Protein AF-A0A1F3T653-F1 (afdb_monomer)

Foldseek 3Di:
DVVPPVVPVPDDDDDDPPPPPDPPVVPPVPPPFLDDPPVLVVLVVVVVVVVVCLVPPCLVVVLVVCVVVDPVADQDPVNALDDQDDDFLVVDFLQQQADPVSHGHPVSLVVLLVSLVNNLSSLVSLLSVLVSLVSSLVSLLVSVVSVVVSLVVVLVSLQVLLVVLVVVLVVLVQVLQQLVLLLVLLCCQQQNDPPVPAGHLVRLLVVLVVLLVCLVVLLVVLVVLVVVLVVLVVVLVVVLLLQLQQQLLVQQQDFDQQALDVVHDTGGLLCNLLSVLLQLLQQDPVRDGNDDPVSNVVSNVVSVVVVVLSVVQVVLGQDDLVPDPDPVSSVVSVPPHRQDRALVSCCVPPLVVQCVSDDSPDNRSVSVSVSSNVSSVVSSVVSVVLCVPCPHPSVVSVVVSVVSFVVSLVVLVVSLVVLQQSVQSSCCSQAVGRDGDPCVQQRPDGSVVSSVSSVVSSVVSVCQAVLVDPVNKGWDWRGTPDPSPIDIDIFGHSVRVSVVSVVSSVVSVVVSVVSVVVSVVSQVVSQVSSVVVLLVLLAVCLVVQVVSVVVQVVSCVSCVVSVQPDGQDFDFQAADDFDADPSRHTDSDPRSLNHSQCSHVVRHTPSVDCSSVSRVVSSVVSSVVSVVSSVSSVVSSVSSVVSVLVSLLVVLVVVLVVLLVVLLVCLVVLLVQLLDPPCPVVVVVVLVVVLVVVVPDDPSSVVSSPCSNVLSVVLSVVLSVVSVPCPDDDSVVSSVVSNVSSVVSVPPDDDDDDDDDDDDDDDDDDDPPPPVVVVVVVVVVVVVVPDDDDDDPVVVVVVVVVVVVVVVVLVCVVPVPPDDPPVSVVD

Solvent-accessible surface area (backbone atoms only — not comparable to full-atom values): 45803 Å² total; per-residue (Å²): 125,84,79,65,66,76,72,68,77,74,82,69,86,94,76,82,89,72,89,66,96,69,80,77,70,82,59,78,84,71,68,71,70,91,70,80,52,71,66,55,58,53,49,56,57,54,42,60,57,50,54,46,49,70,74,66,38,63,60,65,56,42,47,54,42,51,68,66,61,65,64,92,55,78,59,48,100,80,75,45,59,48,71,76,58,83,68,48,54,89,72,65,48,65,73,69,31,24,47,99,84,69,44,81,30,70,66,49,47,54,48,53,52,48,50,48,50,50,20,49,44,17,45,52,46,46,50,54,52,51,53,45,48,51,53,50,51,53,48,51,53,49,52,50,51,49,52,52,51,52,43,52,57,49,36,56,54,51,50,53,52,47,52,51,52,53,52,51,52,50,51,50,47,53,53,38,49,22,31,50,36,28,35,49,47,40,47,30,52,40,68,22,42,92,82,81,69,49,68,4,54,56,51,44,47,52,53,49,52,58,49,58,70,48,47,63,58,52,40,48,54,43,49,51,53,45,53,50,47,53,51,51,50,51,52,52,50,53,52,49,51,41,50,20,37,34,42,14,54,49,50,37,64,37,69,40,97,44,52,70,46,93,93,45,70,62,29,15,58,57,56,31,51,42,46,45,50,28,58,41,55,23,37,43,101,86,69,48,75,53,84,50,74,67,44,53,49,53,18,47,54,54,30,48,55,53,47,51,52,58,44,49,57,58,67,33,24,46,67,61,65,88,72,46,90,44,75,67,48,37,52,55,56,70,67,53,83,64,69,36,79,49,44,67,38,43,50,71,80,40,31,69,65,38,44,70,64,43,52,84,90,42,59,47,29,63,48,54,42,54,52,41,39,52,20,40,52,56,18,46,54,47,50,60,47,36,49,68,36,74,86,31,73,61,14,42,52,52,48,51,50,52,48,52,50,52,53,52,40,50,55,49,46,55,51,53,51,51,53,19,48,53,41,14,52,48,34,26,70,55,64,73,43,80,51,61,57,90,51,73,88,40,55,87,38,56,59,73,54,32,40,51,43,54,51,54,50,46,52,50,52,53,19,34,43,64,28,78,36,85,86,22,59,39,66,42,73,37,49,32,75,44,77,93,66,41,49,74,50,73,34,33,10,55,53,38,38,50,54,50,46,54,49,49,37,53,50,36,48,52,50,34,53,50,47,54,50,50,48,54,54,47,38,52,51,50,44,50,50,53,52,51,50,41,50,52,52,10,60,70,47,11,64,57,29,40,52,53,52,55,49,52,51,52,48,34,53,53,36,49,75,72,70,31,63,58,55,65,64,66,47,67,35,66,64,54,82,77,51,63,45,96,89,60,38,62,47,81,62,94,47,53,56,25,43,28,26,39,64,17,72,51,49,23,62,39,74,88,54,66,35,62,54,50,32,49,52,23,48,51,55,50,49,52,55,46,49,53,51,49,52,45,38,51,49,24,51,53,47,50,59,49,45,57,54,49,46,48,47,52,54,30,50,52,51,43,50,52,51,52,51,51,52,63,67,41,50,66,55,51,58,62,48,54,72,44,95,82,45,59,67,58,55,53,46,56,52,45,52,54,50,49,58,56,67,70,47,58,70,71,40,48,57,71,39,54,62,50,69,59,32,53,54,49,29,53,51,51,41,45,53,55,59,77,69,54,88,88,64,66,74,64,59,57,50,52,47,34,54,44,45,42,57,51,49,71,61,74,73,73,78,82,81,85,90,77,84,87,77,88,83,83,84,79,94,79,74,78,73,65,61,58,55,53,56,52,51,55,52,50,56,58,57,57,73,72,64,86,77,86,95,55,71,72,60,52,54,50,53,54,50,54,49,52,55,50,52,52,51,54,52,53,56,70,70,65,81,74,75,66,81,67,59,78,74,74,112

pLDDT: mean 77.3, std 19.13, range [24.84, 97.88]

Secondary structure (DSSP, 8-state):
-TTSSSSSS-----------TT-----GGG----PPPHHHHHHHHHHHHHHHHHHS-HHHHHHHHHTTTT-SS---TT-PPPP-----GGG--TGGGB-TTS-B-HHHHHHHHHHHHHHHHHHHHHHHHHHHHHHHHHHHHHHHHHHHHHHHHHHHHHHHHHHHHHHHHHHHHHHHHHHHHHHHHHHHHHH--TTT-PPPHHHHHHHHHHHHHHHHHHHHHHHHHHHHHHHHHHHHHHHHHHHHHHHHHHHHHS--SEESSTTPPEE-HHHHHHHHHHHHHTB-TTS-B--SHHHHHHHHHHHHHHHHHHHHHHHSSPP-GGG-SSHHHHHHHHTSPP--SSHHHHHHHTHHHHHTT-BTTB-HHHHHHHHHHHHHHHHHHHHHHHHHSTTSHHHHHHHHHHHHHHHHHHHHHHHHHHHHHHHHHHHHHHHSS------TTTTT--HHHHHHHHHHHHHHHHHHHHT-SGGGEEEEEE--SSGGG-EEEEEEHHHHHHHHHHHHHHHHHHHHHHHHHHHHHHHHHHHHHHHHHHHHHHHHHHHHHHHHHHHHHHHHHHHHHTT--S---PPBP---PPPB-TTSSBPPPS-HHHHHHTTSSSPPB-TTSTHHHHHHHHHHHHHHHHHHHHHHHHHHHHHHHHHHHHHHHHHHHHHHHHHHHHHHHHHHHHHHHTTSTT-HHHHHHHHHHHHHHHHTS-HHHHHHHTTHHHHHHHHHHHHHHHHHH-SSS-HHHHHHHHHHHHHHHTTS--PPP--S------PPPS-THHHHHHHHHHHHHHHHTT---SS-HHHHHHHHHHHHHHHHHHHHHHHS--S-TTTTTT-

Sequence (827 aa):
MYLLVFALALAAPAVWSAESDSSETVTATNLQSFGTPPEYRAMATMQLGNMLKCTTTPALQGLGDLFKDGLKGTVDKAGGCGREGSITESALSCTTLQDSEGNYSSLKVEQAEREISTAMEAISCRKGKIEGLKNELSCLTQEANMLAQQVGTLQSSYVQNIQRQQQDVAKLTAIEDNRKAQFKDTSEKLTGEGVSGGKGLLGLREEMQKTIAGIPKQIQEVKEAQLDMERQRKALDEMAEARVVVLANTCFNKPRALKCVPNGPPVNAREYVLCRYRQNQKLGPTGVIREGALADAQATSKAQELENILNAISEDSPADLGTAKSQEEVQSLSNRPVKILSAEDIQTHYGAQLAGFNGNGLDISSFVINAMRKCFNDAGNSVKRERKIANSTLSQAQEAIKKKERDTVRVVNELLNGYSQLNSEVMAGLTGQHLPLNITGCQNAKPSVQAGCLTDIRRNLEGLLAGSTPQSTVSMVIRGSDASKNINFSCQGLNGCITYMQNIQRNVKTELEKVGQFKKDYILKANQSVDQFTEQMAQQMSSQSQALNNRIQQLNATLATMGIRPGIRVGEVRGRPLKKGEDGLYEMPENVLDLIGSKMNPKMKDVQGDDFNDAQDGIASKVETLEEKEGELRKAQIALLGLKTTCLKEIAGDLKKDLQEFSTNNCTYWNRDCSKDGQESILSSDLGDILGSIGGLPRNVLRELGSVPGSLSTGFKTACESMRGAKDESTADAIESCAKSVQTAGNEGKPRPECVNTYLDPVPASSVATGIVADSMFKLAKAIKNKESTSDGAKCEQIVGDMKAKQQKIVEATTSGRGSNADAAKE

Mean predicted aligned error: 19.02 Å

Nearest PDB structures (foldseek):
  6h6e-assembly1_E  TM=2.725E-01  e=3.242E+00  Photorhabdus luminescens
  6zyw-assembly1_C  TM=1.325E-01  e=4.594E-01  Tetrahymena thermophila SB210
  8cpz-assembly1_E  TM=2.015E-01  e=3.389E+00  Photorhabdus luminescens
  8cq0-assembly1_B  TM=2.497E-01  e=7.209E+00  Photorhabdus luminescens

Structure (mmCIF, N/CA/C/O backbone):
data_AF-A0A1F3T653-F1
#
_entry.id   AF-A0A1F3T653-F1
#
loop_
_atom_site.group_PDB
_atom_site.id
_atom_site.type_symbol
_atom_site.label_atom_id
_atom_site.label_alt_id
_atom_site.label_comp_id
_atom_site.label_asym_id
_atom_site.label_entity_id
_atom_site.label_seq_id
_atom_site.pdbx_PDB_ins_code
_atom_site.Cartn_x
_atom_site.Cartn_y
_atom_site.Cartn_z
_atom_site.occupancy
_atom_site.B_iso_or_equiv
_atom_site.auth_seq_id
_atom_site.auth_comp_id
_atom_site.auth_asym_id
_atom_site.auth_atom_id
_atom_site.pdbx_PDB_model_num
ATOM 1 N N . MET A 1 1 ? -4.118 -31.799 25.764 1.00 34.19 1 MET A N 1
ATOM 2 C CA . MET A 1 1 ? -3.969 -32.077 24.315 1.00 34.19 1 MET A CA 1
ATOM 3 C C . MET A 1 1 ? -4.215 -30.847 23.423 1.00 34.19 1 MET A C 1
ATOM 5 O O . MET A 1 1 ? -3.606 -30.773 22.370 1.00 34.19 1 MET A O 1
ATOM 9 N N . TYR A 1 2 ? -4.985 -29.834 23.855 1.00 27.72 2 TYR A N 1
ATOM 10 C CA . TYR A 1 2 ? -5.205 -28.577 23.103 1.00 27.72 2 TYR A CA 1
ATOM 11 C C . TYR A 1 2 ? -4.095 -27.504 23.218 1.00 27.72 2 TYR A C 1
ATOM 13 O O . TYR A 1 2 ? -4.099 -26.540 22.463 1.00 27.72 2 TYR A O 1
ATOM 21 N N . LEU A 1 3 ? -3.113 -27.683 24.109 1.00 25.97 3 LEU A N 1
ATOM 22 C CA . LEU A 1 3 ? -1.987 -26.752 24.306 1.00 25.97 3 LEU A CA 1
ATOM 23 C C . LEU A 1 3 ? -0.759 -27.047 23.421 1.00 25.97 3 LEU A C 1
ATOM 25 O O . LEU A 1 3 ? 0.146 -26.226 23.355 1.00 25.97 3 LEU A O 1
ATOM 29 N N . LEU A 1 4 ? -0.727 -28.187 22.717 1.00 26.36 4 LEU A N 1
ATOM 30 C CA . LEU A 1 4 ? 0.435 -28.601 21.912 1.00 26.36 4 LEU A CA 1
ATOM 31 C C . LEU A 1 4 ? 0.316 -28.255 20.415 1.00 26.36 4 LEU A C 1
ATOM 33 O O . LEU A 1 4 ? 1.308 -28.293 19.698 1.00 26.36 4 LEU A O 1
ATOM 37 N N . VAL A 1 5 ? -0.880 -27.891 19.937 1.00 31.98 5 VAL A N 1
ATOM 38 C CA . VAL A 1 5 ? -1.136 -27.623 18.506 1.00 31.98 5 VAL A CA 1
ATOM 39 C C . VAL A 1 5 ? -0.846 -26.163 18.127 1.00 31.98 5 VAL A C 1
ATOM 41 O O . VAL A 1 5 ? -0.528 -25.878 16.979 1.00 31.98 5 VAL A O 1
ATOM 44 N N . PHE A 1 6 ? -0.844 -25.237 19.092 1.00 30.88 6 PHE A N 1
ATOM 45 C CA . PHE A 1 6 ? -0.528 -23.824 18.838 1.00 30.88 6 PHE A CA 1
ATOM 46 C C . PHE A 1 6 ? 0.982 -23.529 18.752 1.00 30.88 6 PHE A C 1
ATOM 48 O O . PHE A 1 6 ? 1.374 -22.527 18.163 1.00 30.88 6 PHE A O 1
ATOM 55 N N . ALA A 1 7 ? 1.837 -24.410 19.284 1.00 27.47 7 ALA A N 1
ATOM 56 C CA . ALA A 1 7 ? 3.293 -24.227 19.285 1.00 27.47 7 ALA A CA 1
ATOM 57 C C . ALA A 1 7 ? 3.994 -24.750 18.011 1.00 27.47 7 ALA A C 1
ATOM 59 O O . ALA A 1 7 ? 5.155 -24.430 17.780 1.00 27.47 7 ALA A O 1
ATOM 60 N N . LEU A 1 8 ? 3.305 -25.525 17.164 1.00 26.62 8 LEU A N 1
ATOM 61 C CA . LEU A 1 8 ? 3.901 -26.199 15.997 1.00 26.62 8 LEU A CA 1
ATOM 62 C C . LEU A 1 8 ? 3.617 -25.524 14.642 1.00 26.62 8 LEU A C 1
ATOM 64 O O . LEU A 1 8 ? 4.149 -25.964 13.628 1.00 26.62 8 LEU A O 1
ATOM 68 N N . ALA A 1 9 ? 2.856 -24.425 14.609 1.00 30.73 9 ALA A N 1
ATOM 69 C CA . ALA A 1 9 ? 2.580 -23.662 13.381 1.00 30.73 9 ALA A CA 1
ATOM 70 C C . ALA A 1 9 ? 3.512 -22.445 13.162 1.00 30.73 9 ALA A C 1
ATOM 72 O O . ALA A 1 9 ? 3.320 -21.694 12.209 1.00 30.73 9 ALA A O 1
ATOM 73 N N . LEU A 1 10 ? 4.523 -22.246 14.021 1.00 32.53 10 LEU A N 1
ATOM 74 C CA . LEU A 1 10 ? 5.463 -21.110 13.964 1.00 32.53 10 LEU A CA 1
ATOM 75 C C . LEU A 1 10 ? 6.861 -21.460 13.419 1.00 32.53 10 LEU A C 1
ATOM 77 O O . LEU A 1 10 ? 7.749 -20.613 13.430 1.00 32.53 10 LEU A O 1
ATOM 81 N N . ALA A 1 11 ? 7.071 -22.670 12.897 1.00 30.12 11 ALA A N 1
ATOM 82 C CA . ALA A 1 11 ? 8.335 -23.066 12.274 1.00 30.12 11 ALA A CA 1
ATOM 83 C C . ALA A 1 11 ? 8.221 -23.077 10.737 1.00 30.12 11 ALA A C 1
ATOM 85 O O . ALA A 1 11 ? 8.145 -24.132 10.112 1.00 30.12 11 ALA A O 1
ATOM 86 N N . ALA A 1 12 ? 8.206 -21.891 10.126 1.00 31.06 12 ALA A N 1
ATOM 87 C CA . ALA A 1 12 ? 8.549 -21.701 8.713 1.00 31.06 12 ALA A CA 1
ATOM 88 C C . ALA A 1 12 ? 9.963 -21.088 8.635 1.00 31.06 12 ALA A C 1
ATOM 90 O O . ALA A 1 12 ? 10.340 -20.341 9.539 1.00 31.06 12 ALA A O 1
ATOM 91 N N . PRO A 1 13 ? 10.781 -21.430 7.622 1.00 31.80 13 PRO A N 1
ATOM 92 C CA . PRO A 1 13 ? 12.215 -21.169 7.652 1.00 31.80 13 PRO A CA 1
ATOM 93 C C . PRO A 1 13 ? 12.531 -19.672 7.679 1.00 31.80 13 PRO A C 1
ATOM 95 O O . PRO A 1 13 ? 12.039 -18.892 6.864 1.00 31.80 13 PRO A O 1
ATOM 98 N N . ALA A 1 14 ? 13.398 -19.315 8.624 1.00 31.50 14 ALA A N 1
ATOM 99 C CA . ALA A 1 14 ? 14.000 -18.008 8.795 1.00 31.50 14 ALA A CA 1
ATOM 100 C C . ALA A 1 14 ? 14.802 -17.603 7.550 1.00 31.50 14 ALA A C 1
ATOM 102 O O . ALA A 1 14 ? 15.957 -17.982 7.385 1.00 31.50 14 ALA A O 1
ATOM 103 N N . VAL A 1 15 ? 14.192 -16.794 6.692 1.00 34.72 15 VAL A N 1
ATOM 104 C CA . VAL A 1 15 ? 14.894 -15.803 5.877 1.00 34.72 15 VAL A CA 1
ATOM 105 C C . VAL A 1 15 ? 14.012 -14.558 5.925 1.00 34.72 15 VAL A C 1
ATOM 107 O O . VAL A 1 15 ? 12.815 -14.672 5.685 1.00 34.72 15 VAL A O 1
ATOM 110 N N . TRP A 1 16 ? 14.615 -13.400 6.211 1.00 38.25 16 TRP A N 1
ATOM 111 C CA . TRP A 1 16 ? 14.017 -12.066 6.418 1.00 38.25 16 TRP A CA 1
ATOM 112 C C . TRP A 1 16 ? 13.750 -11.673 7.880 1.00 38.25 16 TRP A C 1
ATOM 114 O O . TRP A 1 16 ? 12.624 -11.401 8.282 1.00 38.25 16 TRP A O 1
ATOM 124 N N . SER A 1 17 ? 14.836 -11.528 8.650 1.00 30.45 17 SER A N 1
ATOM 125 C CA . SER A 1 17 ? 14.906 -10.495 9.688 1.00 30.45 17 SER A CA 1
ATOM 126 C C . SER A 1 17 ? 15.216 -9.151 9.015 1.00 30.45 17 SER A C 1
ATOM 128 O O . SER A 1 17 ? 16.369 -8.810 8.758 1.00 30.45 17 SER A O 1
ATOM 130 N N . ALA A 1 18 ? 14.176 -8.395 8.690 1.00 33.34 18 ALA A N 1
ATOM 131 C CA . ALA A 1 18 ? 14.271 -6.949 8.797 1.00 33.34 18 ALA A CA 1
ATOM 132 C C . ALA A 1 18 ? 13.633 -6.622 10.147 1.00 33.34 18 ALA A C 1
ATOM 134 O O . ALA A 1 18 ? 12.423 -6.778 10.309 1.00 33.34 18 ALA A O 1
ATOM 135 N N . GLU A 1 19 ? 14.462 -6.286 11.133 1.00 32.59 19 GLU A N 1
ATOM 136 C CA . GLU A 1 19 ? 14.040 -5.786 12.440 1.00 32.59 19 GLU A CA 1
ATOM 137 C C . GLU A 1 19 ? 13.188 -4.525 12.238 1.00 32.59 19 GLU A C 1
ATOM 139 O O . GLU A 1 19 ? 13.693 -3.411 12.130 1.00 32.59 19 GLU A O 1
ATOM 144 N N . SER A 1 20 ? 11.870 -4.698 12.138 1.00 34.38 20 SER A N 1
ATOM 145 C CA . SER A 1 20 ? 10.917 -3.645 12.468 1.00 34.38 20 SER A CA 1
ATOM 146 C C . SER A 1 20 ? 10.391 -3.952 13.863 1.00 34.38 20 SER A C 1
ATOM 148 O O . SER A 1 20 ? 9.519 -4.804 14.043 1.00 34.38 20 SER A O 1
ATOM 150 N N . ASP A 1 21 ? 10.961 -3.259 14.836 1.00 30.33 21 ASP A N 1
ATOM 151 C CA . ASP A 1 21 ? 10.817 -3.420 16.285 1.00 30.33 21 ASP A CA 1
ATOM 152 C C . ASP A 1 21 ? 9.421 -3.023 16.828 1.00 30.33 21 ASP A C 1
ATOM 154 O O . ASP A 1 21 ? 9.277 -2.384 17.865 1.00 30.33 21 ASP A O 1
ATOM 158 N N . SER A 1 22 ? 8.337 -3.331 16.104 1.00 36.69 22 SER A N 1
ATOM 159 C CA . SER A 1 22 ? 6.981 -2.931 16.513 1.00 36.69 22 SER A CA 1
ATOM 160 C C . SER A 1 22 ? 5.867 -3.901 16.128 1.00 36.69 22 SER A C 1
ATOM 162 O O . SER A 1 22 ? 4.717 -3.479 15.955 1.00 36.69 22 SER A O 1
ATOM 164 N N . SER A 1 23 ? 6.147 -5.210 16.058 1.00 39.81 23 SER A N 1
ATOM 165 C CA . SER A 1 23 ? 5.057 -6.181 16.183 1.00 39.81 23 SER A CA 1
ATOM 166 C C . SER A 1 23 ? 4.521 -6.117 17.617 1.00 39.81 23 SER A C 1
ATOM 168 O O . SER A 1 23 ? 4.863 -6.927 18.479 1.00 39.81 23 SER A O 1
ATOM 170 N N . GLU A 1 24 ? 3.658 -5.137 17.887 1.00 44.44 24 GLU A N 1
ATOM 171 C CA . GLU A 1 24 ? 2.642 -5.242 18.926 1.00 44.44 24 GLU A CA 1
ATOM 172 C C . GLU A 1 24 ? 1.729 -6.394 18.513 1.00 44.44 24 GLU A C 1
ATOM 174 O O . GLU A 1 24 ? 0.650 -6.229 17.947 1.00 44.44 24 GLU A O 1
ATOM 179 N N . THR A 1 25 ? 2.224 -7.609 18.718 1.00 45.56 25 THR A N 1
ATOM 180 C CA . THR A 1 25 ? 1.436 -8.820 18.641 1.00 45.56 25 THR A CA 1
ATOM 181 C C . THR A 1 25 ? 0.447 -8.695 19.786 1.00 45.56 25 THR A C 1
ATOM 183 O O . THR A 1 25 ? 0.779 -8.982 20.937 1.00 45.56 25 THR A O 1
ATOM 186 N N . VAL A 1 26 ? -0.751 -8.188 19.484 1.00 45.47 26 VAL A N 1
ATOM 187 C CA . VAL A 1 26 ? -1.892 -8.200 20.399 1.00 45.47 26 VAL A CA 1
ATOM 188 C C . VAL A 1 26 ? -2.244 -9.668 20.604 1.00 45.47 26 VAL A C 1
ATOM 190 O O . VAL A 1 26 ? -3.054 -10.259 19.895 1.00 45.47 26 VAL A O 1
ATOM 193 N N . THR A 1 27 ? -1.525 -10.315 21.514 1.00 48.28 27 THR A N 1
ATOM 194 C CA . THR A 1 27 ? -1.759 -11.709 21.847 1.00 48.28 27 THR A CA 1
ATOM 195 C C . THR A 1 27 ? -3.023 -11.769 22.693 1.00 48.28 27 THR A C 1
ATOM 197 O O . THR A 1 27 ? -3.148 -11.106 23.723 1.00 48.28 27 THR A O 1
ATOM 200 N N . ALA A 1 28 ? -3.978 -12.589 22.247 1.00 46.34 28 ALA A N 1
ATOM 201 C CA . ALA A 1 28 ? -5.266 -12.823 22.907 1.00 46.34 28 ALA A CA 1
ATOM 202 C C . ALA A 1 28 ? -5.145 -13.269 24.380 1.00 46.34 28 ALA A C 1
ATOM 204 O O . ALA A 1 28 ? -6.136 -13.314 25.103 1.00 46.34 28 ALA A O 1
ATOM 205 N N . THR A 1 29 ? -3.941 -13.637 24.817 1.00 46.47 29 THR A N 1
ATOM 206 C CA . THR A 1 29 ? -3.610 -14.135 26.153 1.00 46.47 29 THR A CA 1
ATOM 207 C C . THR A 1 29 ? -3.762 -13.109 27.273 1.00 46.47 29 THR A C 1
ATOM 209 O O . THR A 1 29 ? -3.822 -13.520 28.424 1.00 46.47 29 THR A O 1
ATOM 212 N N . ASN A 1 30 ? -3.893 -11.813 26.968 1.00 45.22 30 ASN A N 1
ATOM 213 C CA . ASN A 1 30 ? -4.167 -10.770 27.968 1.00 45.22 30 ASN A CA 1
ATOM 214 C C . ASN A 1 30 ? -5.626 -10.285 27.981 1.00 45.22 30 ASN A C 1
ATOM 216 O O . ASN A 1 30 ? -5.906 -9.187 28.461 1.00 45.22 30 ASN A O 1
ATOM 220 N N . LEU A 1 31 ? -6.577 -11.105 27.520 1.00 50.94 31 LEU A N 1
ATOM 221 C CA . LEU A 1 31 ? -7.969 -10.969 27.958 1.00 50.94 31 LEU A CA 1
ATOM 222 C C . LEU A 1 31 ? -8.008 -11.259 29.466 1.00 50.94 31 LEU A C 1
ATOM 224 O O . LEU A 1 31 ? -8.220 -12.394 29.890 1.00 50.94 31 LEU A O 1
ATOM 228 N N . GLN A 1 32 ? -7.725 -10.235 30.276 1.00 55.72 32 GLN A N 1
ATOM 229 C CA . GLN A 1 32 ? -7.902 -10.292 31.720 1.00 55.72 32 GLN A CA 1
ATOM 230 C C . GLN A 1 32 ? -9.353 -10.696 31.970 1.00 55.72 32 GLN A C 1
ATOM 232 O O . GLN A 1 32 ? -10.278 -9.969 31.607 1.00 55.72 32 GLN A O 1
ATOM 237 N N . SER A 1 33 ? -9.542 -11.886 32.544 1.00 53.53 33 SER A N 1
ATOM 238 C CA . SER A 1 33 ? -10.851 -12.348 32.996 1.00 53.53 33 SER A CA 1
ATOM 239 C C . SER A 1 33 ? -11.490 -11.256 33.845 1.00 53.53 33 SER A C 1
ATOM 241 O O . SER A 1 33 ? -10.786 -10.665 34.668 1.00 53.53 33 SER A O 1
ATOM 243 N N . PHE A 1 34 ? -12.792 -11.013 33.676 1.00 64.12 34 PHE A N 1
ATOM 244 C CA . PHE A 1 34 ? -13.542 -10.077 34.514 1.00 64.12 34 PHE A CA 1
ATOM 245 C C . PHE A 1 34 ? -13.315 -10.425 35.987 1.00 64.12 34 PHE A C 1
ATOM 247 O O . PHE A 1 34 ? -13.846 -11.403 36.510 1.00 64.12 34 PHE A O 1
ATOM 254 N N . GLY A 1 35 ? -12.461 -9.648 36.646 1.00 57.09 35 GLY A N 1
ATOM 255 C CA . GLY A 1 35 ? -12.206 -9.784 38.064 1.00 57.09 35 GLY A CA 1
ATOM 256 C C . GLY A 1 35 ? -13.265 -9.003 38.817 1.00 57.09 35 GLY A C 1
ATOM 257 O O . GLY A 1 35 ? -13.442 -7.813 38.570 1.00 57.09 35 GLY A O 1
ATOM 258 N N . THR A 1 36 ? -13.943 -9.643 39.767 1.00 59.16 36 THR A N 1
ATOM 259 C CA . THR A 1 36 ? -14.676 -8.903 40.799 1.00 59.16 36 THR A CA 1
ATOM 260 C C . THR A 1 36 ? -13.687 -7.968 41.504 1.00 59.16 36 THR A C 1
ATOM 262 O O . THR A 1 36 ? -12.656 -8.478 41.969 1.00 59.16 36 THR A O 1
ATOM 265 N N . PRO A 1 37 ? -13.963 -6.658 41.623 1.00 62.41 37 PRO A N 1
ATOM 266 C CA . PRO A 1 37 ? -13.088 -5.746 42.348 1.00 62.41 37 PRO A CA 1
ATOM 267 C C . PRO A 1 37 ? -12.785 -6.285 43.756 1.00 62.41 37 PRO A C 1
ATOM 269 O O . PRO A 1 37 ? -13.688 -6.829 44.404 1.00 62.41 37 PRO A O 1
ATOM 272 N N . PRO A 1 38 ? -11.551 -6.141 44.272 1.00 66.69 38 PRO A N 1
ATOM 273 C CA . PRO A 1 38 ? -11.225 -6.512 45.652 1.00 66.69 38 PRO A CA 1
ATOM 274 C C . PRO A 1 38 ? -12.167 -5.847 46.668 1.00 66.69 38 PRO A C 1
ATOM 276 O O . PRO A 1 38 ? -12.567 -6.465 47.652 1.00 66.69 38 PRO A O 1
ATOM 279 N N . GLU A 1 39 ? -12.585 -4.617 46.369 1.00 63.66 39 GLU A N 1
ATOM 280 C CA . GLU A 1 39 ? -13.550 -3.820 47.131 1.00 63.66 39 GLU A CA 1
ATOM 281 C C . GLU A 1 39 ? -14.923 -4.493 47.218 1.00 63.66 39 GLU A C 1
ATOM 283 O O . GLU A 1 39 ? -15.528 -4.519 48.287 1.00 63.66 39 GLU A O 1
ATOM 288 N N . TYR A 1 40 ? -15.387 -5.112 46.127 1.00 67.25 40 TYR A N 1
ATOM 289 C CA . TYR A 1 40 ? -16.636 -5.870 46.129 1.00 67.25 40 TYR A CA 1
ATOM 290 C C . TYR A 1 40 ? -16.530 -7.096 47.038 1.00 67.25 40 TYR A C 1
ATOM 292 O O . TYR A 1 40 ? -17.430 -7.359 47.833 1.00 67.25 40 TYR A O 1
ATOM 300 N N . ARG A 1 41 ? -15.402 -7.819 46.990 1.00 68.56 41 ARG A N 1
ATOM 301 C CA . ARG A 1 41 ? -15.174 -8.966 47.884 1.00 68.56 41 ARG A CA 1
ATOM 302 C C . ARG A 1 41 ? -15.148 -8.548 49.353 1.00 68.56 41 ARG A C 1
ATOM 304 O O . ARG A 1 41 ? -15.718 -9.261 50.171 1.00 68.56 41 ARG A O 1
ATOM 311 N N . ALA A 1 42 ? -14.529 -7.411 49.673 1.00 68.25 42 ALA A N 1
ATOM 312 C CA . ALA A 1 42 ? -14.494 -6.857 51.027 1.00 68.25 42 ALA A CA 1
ATOM 313 C C . ALA A 1 42 ? -15.881 -6.387 51.507 1.00 68.25 42 ALA A C 1
ATOM 315 O O . ALA A 1 42 ? -16.261 -6.636 52.652 1.00 68.25 42 ALA A O 1
ATOM 316 N N . MET A 1 43 ? -16.669 -5.759 50.629 1.00 65.06 43 MET A N 1
ATOM 317 C CA . MET A 1 43 ? -18.040 -5.351 50.945 1.00 65.06 43 MET A CA 1
ATOM 318 C C . MET A 1 43 ? -18.976 -6.545 51.126 1.00 65.06 43 MET A C 1
ATOM 320 O O . MET A 1 43 ? -19.780 -6.541 52.057 1.00 65.06 43 MET A O 1
ATOM 324 N N . ALA A 1 44 ? -18.852 -7.583 50.298 1.00 66.19 44 ALA A N 1
ATOM 325 C CA . ALA A 1 44 ? -19.651 -8.799 50.423 1.00 66.19 44 ALA A CA 1
ATOM 326 C C . ALA A 1 44 ? -19.403 -9.514 51.767 1.00 66.19 44 ALA A C 1
ATOM 328 O O . ALA A 1 44 ? -20.355 -9.952 52.414 1.00 66.19 44 ALA A O 1
ATOM 329 N N . THR A 1 45 ? -18.150 -9.585 52.240 1.00 66.94 45 THR A N 1
ATOM 330 C CA . THR A 1 45 ? -17.830 -10.162 53.561 1.00 66.94 45 THR A CA 1
ATOM 331 C C . THR A 1 45 ? -18.277 -9.282 54.724 1.00 66.94 45 THR A C 1
ATOM 333 O O . THR A 1 45 ? -18.843 -9.806 55.683 1.00 66.94 45 THR A O 1
ATOM 336 N N . MET A 1 46 ? -18.090 -7.959 54.655 1.00 63.62 46 MET A N 1
ATOM 337 C CA . MET A 1 46 ? -18.589 -7.041 55.692 1.00 63.62 46 MET A CA 1
ATOM 338 C C . MET A 1 46 ? -20.113 -7.108 55.845 1.00 63.62 46 MET A C 1
ATOM 340 O O . MET A 1 46 ? -20.638 -7.045 56.958 1.00 63.62 46 MET A O 1
ATOM 344 N N . GLN A 1 47 ? -20.835 -7.270 54.740 1.00 61.81 47 GLN A N 1
ATOM 345 C CA . GLN A 1 47 ? -22.291 -7.275 54.744 1.00 61.81 47 GLN A CA 1
ATOM 346 C C . GLN A 1 47 ? -22.881 -8.560 55.328 1.00 61.81 47 GLN A C 1
ATOM 348 O O . GLN A 1 47 ? -23.905 -8.489 55.998 1.00 61.81 47 GLN A O 1
ATOM 353 N N . LEU A 1 48 ? -22.224 -9.711 55.162 1.00 58.66 48 LEU A N 1
ATOM 354 C CA . LEU A 1 48 ? -22.625 -10.941 55.855 1.00 58.66 48 LEU A CA 1
ATOM 355 C C . LEU A 1 48 ? -22.611 -10.725 57.380 1.00 58.66 48 LEU A C 1
ATOM 357 O O . LEU A 1 48 ? -23.526 -11.157 58.076 1.00 58.66 48 LEU A O 1
ATOM 361 N N . GLY A 1 49 ? -21.643 -9.948 57.882 1.00 62.78 49 GLY A N 1
ATOM 362 C CA . GLY A 1 49 ? -21.587 -9.513 59.279 1.00 62.78 49 GLY A CA 1
ATOM 363 C C . GLY A 1 49 ? -22.648 -8.473 59.671 1.00 62.78 49 GLY A C 1
ATOM 364 O O . GLY A 1 49 ? -23.164 -8.523 60.786 1.00 62.78 49 GLY A O 1
ATOM 365 N N . ASN A 1 50 ? -23.006 -7.542 58.782 1.00 61.72 50 ASN A N 1
ATOM 366 C CA . ASN A 1 50 ? -24.011 -6.509 59.075 1.00 61.72 50 ASN A CA 1
ATOM 367 C C . ASN A 1 50 ? -25.462 -7.003 58.932 1.00 61.72 50 ASN A C 1
ATOM 369 O O . ASN A 1 50 ? -26.296 -6.617 59.746 1.00 61.72 50 ASN A O 1
ATOM 373 N N . MET A 1 51 ? -25.760 -7.901 57.986 1.00 55.19 51 MET A N 1
ATOM 374 C CA . MET A 1 51 ? -27.059 -8.591 57.925 1.00 55.19 51 MET A CA 1
ATOM 375 C C . MET A 1 51 ? -27.281 -9.430 59.184 1.00 55.19 51 MET A C 1
ATOM 377 O O . MET A 1 51 ? -28.364 -9.410 59.765 1.00 55.19 51 MET A O 1
ATOM 381 N N . LEU A 1 52 ? -26.226 -10.083 59.690 1.00 56.66 52 LEU A N 1
ATOM 382 C CA . LEU A 1 52 ? -26.294 -10.755 60.986 1.00 56.66 52 LEU A CA 1
ATOM 383 C C . LEU A 1 52 ? -26.719 -9.783 62.096 1.00 56.66 52 LEU A C 1
ATOM 385 O O . LEU A 1 52 ? -27.641 -10.105 62.836 1.00 56.66 52 LEU A O 1
ATOM 389 N N . LYS A 1 53 ? -26.174 -8.560 62.152 1.00 63.00 53 LYS A N 1
ATOM 390 C CA . LYS A 1 53 ? -26.553 -7.564 63.175 1.00 63.00 53 LYS A CA 1
ATOM 391 C C . LYS A 1 53 ? -28.019 -7.135 63.129 1.00 63.00 53 LYS A C 1
ATOM 393 O O . LYS A 1 53 ? -28.577 -6.882 64.189 1.00 63.00 53 LYS A O 1
ATOM 398 N N . CYS A 1 54 ? -28.626 -7.080 61.945 1.00 57.72 54 CYS A N 1
ATOM 399 C CA . CYS A 1 54 ? -30.041 -6.741 61.756 1.00 57.72 54 CYS A CA 1
ATOM 400 C C . CYS A 1 54 ? -30.990 -7.933 62.029 1.00 57.72 54 CYS A C 1
ATOM 402 O O . CYS A 1 54 ? -32.186 -7.763 62.281 1.00 57.72 54 CYS A O 1
ATOM 404 N N . THR A 1 55 ? -30.468 -9.165 61.996 1.00 52.75 55 THR A N 1
ATOM 405 C CA . THR A 1 55 ? -31.179 -10.376 62.455 1.00 52.75 55 THR A CA 1
ATOM 406 C C . THR A 1 55 ? -31.004 -10.649 63.952 1.00 52.75 55 THR A C 1
ATOM 408 O O . THR A 1 55 ? -31.881 -11.242 64.572 1.00 52.75 55 THR A O 1
ATOM 411 N N . THR A 1 56 ? -29.898 -10.193 64.549 1.00 50.66 56 THR A N 1
ATOM 412 C CA . THR A 1 56 ? -29.581 -10.353 65.978 1.00 50.66 56 THR A CA 1
ATOM 413 C C . THR A 1 56 ? -29.855 -9.092 66.793 1.00 50.66 56 THR A C 1
ATOM 415 O O . THR A 1 56 ? -29.411 -8.995 67.936 1.00 50.66 56 THR A O 1
ATOM 418 N N . THR A 1 57 ? -30.532 -8.093 66.224 1.00 49.16 57 THR A N 1
ATOM 419 C CA . THR A 1 57 ? -30.850 -6.855 66.934 1.00 49.16 57 THR A CA 1
ATOM 420 C C . THR A 1 57 ? -31.694 -7.182 68.174 1.00 49.16 57 THR A C 1
ATOM 422 O O . THR A 1 57 ? -32.639 -7.974 68.071 1.00 49.16 57 THR A O 1
ATOM 425 N N . PRO A 1 58 ? -31.443 -6.539 69.331 1.00 47.75 58 PRO A N 1
ATOM 426 C CA . PRO A 1 58 ? -32.170 -6.772 70.580 1.00 47.75 58 PRO A CA 1
ATOM 427 C C . PRO A 1 58 ? -33.672 -6.466 70.531 1.00 47.75 58 PRO A C 1
ATOM 429 O O . PRO A 1 58 ? -34.297 -6.465 71.573 1.00 47.75 58 PRO A O 1
ATOM 432 N N . ALA A 1 59 ? -34.283 -6.179 69.381 1.00 44.16 59 ALA A N 1
ATOM 433 C CA . ALA A 1 59 ? -35.725 -5.970 69.275 1.00 44.16 59 ALA A CA 1
ATOM 434 C C . ALA A 1 59 ? -36.503 -7.299 69.280 1.00 44.16 59 ALA A C 1
ATOM 436 O O . ALA A 1 59 ? -37.540 -7.382 69.924 1.00 44.16 59 ALA A O 1
ATOM 437 N N . LEU A 1 60 ? -35.990 -8.361 68.640 1.00 43.47 60 LEU A N 1
ATOM 438 C CA . LEU A 1 60 ? -36.593 -9.706 68.694 1.00 43.47 60 LEU A CA 1
ATOM 439 C C . LEU A 1 60 ? -36.205 -10.453 69.977 1.00 43.47 60 LEU A C 1
ATOM 441 O O . LEU A 1 60 ? -37.053 -11.092 70.598 1.00 43.47 60 LEU A O 1
ATOM 445 N N . GLN A 1 61 ? -34.947 -10.317 70.413 1.00 49.19 61 GLN A N 1
ATOM 446 C CA . GLN A 1 61 ? -34.521 -10.767 71.743 1.00 49.19 61 GLN A CA 1
ATOM 447 C C . GLN A 1 61 ? -35.213 -9.970 72.847 1.00 49.19 61 GLN A C 1
ATOM 449 O O . GLN A 1 61 ? -35.713 -10.571 73.779 1.00 49.19 61 GLN A O 1
ATOM 454 N N . GLY A 1 62 ? -35.358 -8.657 72.684 1.00 48.72 62 GLY A N 1
ATOM 455 C CA . GLY A 1 62 ? -36.077 -7.768 73.592 1.00 48.72 62 GLY A CA 1
ATOM 456 C C . GLY A 1 62 ? -37.585 -7.950 73.560 1.00 48.72 62 GLY A C 1
ATOM 457 O O . GLY A 1 62 ? -38.211 -7.694 74.569 1.00 48.72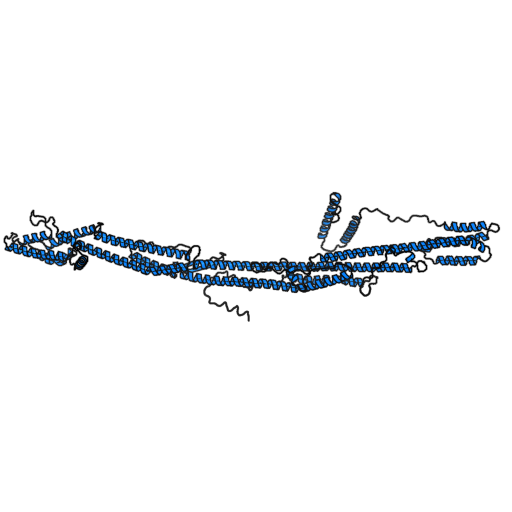 62 GLY A O 1
ATOM 458 N N . LEU A 1 63 ? -38.180 -8.455 72.473 1.00 47.19 63 LEU A N 1
ATOM 459 C CA . LEU A 1 63 ? -39.542 -9.002 72.487 1.00 47.19 63 LEU A CA 1
ATOM 460 C C . LEU A 1 63 ? -39.581 -10.261 73.356 1.00 47.19 63 LEU A C 1
ATOM 462 O O . LEU A 1 63 ? -40.423 -10.353 74.240 1.00 47.19 63 LEU A O 1
ATOM 466 N N . GLY A 1 64 ? -38.638 -11.189 73.166 1.00 48.94 64 GLY A N 1
ATOM 467 C CA . GLY A 1 64 ? -38.465 -12.364 74.027 1.00 48.94 64 GLY A CA 1
ATOM 468 C C . GLY A 1 64 ? -38.212 -12.027 75.504 1.00 48.94 64 GLY A C 1
ATOM 469 O O . GLY A 1 64 ? -38.712 -12.734 76.376 1.00 48.94 64 GLY A O 1
ATOM 470 N N . ASP A 1 65 ? -37.504 -10.933 75.782 1.00 46.00 65 ASP A N 1
ATOM 471 C CA . ASP A 1 65 ? -37.203 -10.448 77.126 1.00 46.00 65 ASP A CA 1
ATOM 472 C C . ASP A 1 65 ? -38.354 -9.596 77.692 1.00 46.00 65 ASP A C 1
ATOM 474 O O . ASP A 1 65 ? -38.654 -9.735 78.867 1.00 46.00 65 ASP A O 1
ATOM 478 N N . LEU A 1 66 ? -39.120 -8.852 76.878 1.00 47.62 66 LEU A N 1
ATOM 479 C CA . LEU A 1 66 ? -40.417 -8.263 77.269 1.00 47.62 66 LEU A CA 1
ATOM 480 C C . LEU A 1 66 ? -41.454 -9.342 77.621 1.00 47.62 66 LEU A C 1
ATOM 482 O O . LEU A 1 66 ? -42.364 -9.089 78.408 1.00 47.62 66 LEU A O 1
ATOM 486 N N . PHE A 1 67 ? -41.334 -10.540 77.040 1.00 50.47 67 PHE A N 1
ATOM 487 C CA . PHE A 1 67 ? -42.143 -11.704 77.407 1.00 50.47 67 PHE A CA 1
ATOM 488 C C . PHE A 1 67 ? -41.611 -12.446 78.649 1.00 50.47 67 PHE A C 1
ATOM 490 O O . PHE A 1 67 ? -42.382 -13.175 79.274 1.00 50.47 67 PHE A O 1
ATOM 497 N N . LYS A 1 68 ? -40.331 -12.284 79.020 1.00 47.59 68 LYS A N 1
ATOM 498 C CA . LYS A 1 68 ? -39.730 -12.894 80.226 1.00 47.59 68 LYS A CA 1
ATOM 499 C C . LYS A 1 68 ? -39.812 -11.992 81.456 1.00 47.59 68 LYS A C 1
ATOM 501 O O . LYS A 1 68 ? -40.164 -12.476 82.530 1.00 47.59 68 LYS A O 1
ATOM 506 N N . ASP A 1 69 ? -39.543 -10.702 81.299 1.00 43.66 69 ASP A N 1
ATOM 507 C CA . ASP A 1 69 ? -39.631 -9.692 82.348 1.00 43.66 69 ASP A CA 1
ATOM 508 C C . ASP A 1 69 ? -41.041 -9.100 82.333 1.00 43.66 69 ASP A C 1
ATOM 510 O O . ASP A 1 69 ? -41.330 -8.068 81.729 1.00 43.66 69 ASP A O 1
ATOM 514 N N . GLY A 1 70 ? -41.954 -9.844 82.957 1.00 39.91 70 GLY A N 1
ATOM 515 C CA . GLY A 1 70 ? -43.390 -9.616 82.911 1.00 39.91 70 GLY A CA 1
ATOM 516 C C . GLY A 1 70 ? -43.826 -8.180 83.208 1.00 39.91 70 GLY A C 1
ATOM 517 O O . GLY A 1 70 ? -43.863 -7.738 84.358 1.00 39.91 70 GLY A O 1
ATOM 518 N N . LEU A 1 71 ? -44.356 -7.520 82.178 1.00 41.78 71 LEU A N 1
ATOM 519 C CA . LEU A 1 71 ? -45.587 -6.757 82.356 1.00 41.78 71 LEU A CA 1
ATOM 520 C C . LEU A 1 71 ? -46.620 -7.731 82.937 1.00 41.78 71 LEU A C 1
ATOM 522 O O . LEU A 1 71 ? -46.956 -8.729 82.309 1.00 41.78 71 LEU A O 1
ATOM 526 N N . LYS A 1 72 ? -47.104 -7.460 84.151 1.00 46.94 72 LYS A N 1
ATOM 527 C CA . LYS A 1 72 ? -48.111 -8.260 84.877 1.00 46.94 72 LYS A CA 1
ATOM 528 C C . LYS A 1 72 ? -49.487 -8.342 84.184 1.00 46.94 72 LYS A C 1
ATOM 530 O O . LYS A 1 72 ? -50.434 -8.820 84.801 1.00 46.94 72 LYS A O 1
ATOM 535 N N . GLY A 1 73 ? -49.584 -7.935 82.922 1.00 45.25 73 GLY A N 1
ATOM 536 C CA . GLY A 1 73 ? -50.756 -8.137 82.090 1.00 45.25 73 GLY A CA 1
ATOM 537 C C . GLY A 1 73 ? -50.725 -9.500 81.425 1.00 45.25 73 GLY A C 1
ATOM 538 O O . GLY A 1 73 ? -49.706 -9.934 80.891 1.00 45.25 73 GLY A O 1
ATOM 539 N N . THR A 1 74 ? -51.855 -10.195 81.473 1.00 43.47 74 THR A N 1
ATOM 540 C CA . THR A 1 74 ? -52.068 -11.514 80.877 1.00 43.47 74 THR A CA 1
ATOM 541 C C . THR A 1 74 ? -51.803 -11.490 79.371 1.00 43.47 74 THR A C 1
ATOM 543 O O . THR A 1 74 ? -52.705 -11.237 78.572 1.00 43.47 74 THR A O 1
ATOM 546 N N . VAL A 1 75 ? -50.568 -11.777 78.969 1.00 44.88 75 VAL A N 1
ATOM 547 C CA . VAL A 1 75 ? -50.280 -12.258 77.620 1.00 44.88 75 VAL A CA 1
ATOM 548 C C . VAL A 1 75 ? -50.855 -13.670 77.555 1.00 44.88 75 VAL A C 1
ATOM 550 O O . VAL A 1 75 ? -50.529 -14.526 78.382 1.00 44.88 75 VAL A O 1
ATOM 553 N N . ASP A 1 76 ? -51.767 -13.919 76.622 1.00 51.91 76 ASP A N 1
ATOM 554 C CA . ASP A 1 76 ? -52.249 -15.276 76.390 1.00 51.91 76 ASP A CA 1
ATOM 555 C C . ASP A 1 76 ? -51.077 -16.172 75.931 1.00 51.91 76 ASP A C 1
ATOM 557 O O . ASP A 1 76 ? -50.069 -15.708 75.397 1.00 51.91 76 ASP A O 1
ATOM 561 N N . LYS A 1 77 ? -51.162 -17.493 76.149 1.00 47.22 77 LYS A N 1
ATOM 562 C CA . LYS A 1 77 ? -50.067 -18.444 75.838 1.00 47.22 77 LYS A CA 1
ATOM 563 C C . LYS A 1 77 ? -49.639 -18.459 74.354 1.00 47.22 77 LYS A C 1
ATOM 565 O O . LYS A 1 77 ? -48.690 -19.158 74.011 1.00 47.22 77 LYS A O 1
ATOM 570 N N . ALA A 1 78 ? -50.330 -17.713 73.491 1.00 51.81 78 ALA A N 1
ATOM 571 C CA . ALA A 1 78 ? -50.033 -17.537 72.075 1.00 51.81 78 ALA A CA 1
ATOM 572 C C . ALA A 1 78 ? -49.249 -16.244 71.760 1.00 51.81 78 ALA A C 1
ATOM 574 O O . ALA A 1 78 ? -48.959 -15.983 70.593 1.00 51.81 78 ALA A O 1
ATOM 575 N N . GLY A 1 79 ? -48.899 -15.427 72.762 1.00 60.94 79 GLY A N 1
ATOM 576 C CA . GLY A 1 79 ? -48.183 -14.169 72.546 1.00 60.94 79 GLY A CA 1
ATOM 577 C C . GLY A 1 79 ? -49.054 -13.067 71.933 1.00 60.94 79 GLY A C 1
ATOM 578 O O . GLY A 1 79 ? -48.521 -12.113 71.364 1.00 60.94 79 GLY A O 1
ATOM 579 N N . GLY A 1 80 ? -50.380 -13.181 71.997 1.00 69.56 80 GLY A N 1
ATOM 580 C CA . GLY A 1 80 ? -51.338 -12.166 71.584 1.00 69.56 80 GLY A CA 1
ATOM 581 C C . GLY A 1 80 ? -51.412 -11.030 72.603 1.00 69.56 80 GLY A C 1
ATOM 582 O O . GLY A 1 80 ? -51.415 -11.241 73.814 1.00 69.56 80 GLY A O 1
ATOM 583 N N . CYS A 1 81 ? -51.475 -9.790 72.114 1.00 76.62 81 CYS A N 1
ATOM 584 C CA . CYS A 1 81 ? -51.924 -8.695 72.967 1.00 76.62 81 CYS A CA 1
ATOM 585 C C . CYS A 1 81 ? -53.437 -8.864 73.108 1.00 76.62 81 CYS A C 1
ATOM 587 O O . CYS A 1 81 ? -54.112 -8.972 72.078 1.00 76.62 81 CYS A O 1
ATOM 589 N N . GLY A 1 82 ? -53.948 -8.919 74.342 1.00 73.00 82 GLY A N 1
ATOM 590 C CA . GLY A 1 82 ? -55.366 -9.137 74.639 1.00 73.00 82 GLY A CA 1
ATOM 591 C C . GLY A 1 82 ? -56.327 -8.263 73.817 1.00 73.00 82 GLY A C 1
ATOM 592 O O . GLY A 1 82 ? -55.937 -7.333 73.097 1.00 73.00 82 GLY A O 1
ATOM 593 N N . ARG A 1 83 ? -57.624 -8.577 73.873 1.00 76.25 83 ARG A N 1
ATOM 594 C CA . ARG A 1 83 ? -58.629 -7.772 73.163 1.00 76.25 83 ARG A CA 1
ATOM 595 C C . ARG A 1 83 ? -58.610 -6.335 73.686 1.00 76.25 83 ARG A C 1
ATOM 597 O O . ARG A 1 83 ? -58.544 -6.117 74.890 1.00 76.25 83 ARG A O 1
ATOM 604 N N . GLU A 1 84 ? -58.687 -5.377 72.765 1.00 72.94 84 GLU A N 1
ATOM 605 C CA . GLU A 1 84 ? -58.948 -3.977 73.101 1.00 72.94 84 GLU A CA 1
ATOM 606 C C . GLU A 1 84 ? -60.335 -3.933 73.756 1.00 72.94 84 GLU A C 1
ATOM 608 O O . GLU A 1 84 ? -61.346 -4.114 73.076 1.00 72.94 84 GLU A O 1
ATOM 613 N N . GLY A 1 85 ? -60.383 -3.808 75.082 1.00 66.25 85 GLY A N 1
ATOM 614 C CA . GLY A 1 85 ? -61.639 -3.580 75.791 1.00 66.25 85 GLY A CA 1
ATOM 615 C C . GLY A 1 85 ? -62.261 -2.260 75.332 1.00 66.25 85 GLY A C 1
ATOM 616 O O . GLY A 1 85 ? -61.543 -1.320 75.000 1.00 66.25 85 GLY A O 1
ATOM 617 N N . SER A 1 86 ? -63.590 -2.190 75.291 1.00 65.12 86 SER A N 1
ATOM 618 C CA . SER A 1 86 ? -64.339 -1.022 74.807 1.00 65.12 86 SER A CA 1
ATOM 619 C C . SER A 1 86 ? -65.093 -0.319 75.936 1.00 65.12 86 SER A C 1
ATOM 621 O O . SER A 1 86 ? -66.278 -0.017 75.795 1.00 65.12 86 SER A O 1
ATOM 623 N N . ILE A 1 87 ? -64.447 -0.119 77.086 1.00 70.31 87 ILE A N 1
ATOM 624 C CA . ILE A 1 87 ? -65.065 0.636 78.180 1.00 70.31 87 ILE A CA 1
ATOM 625 C C . ILE A 1 87 ? -64.969 2.114 77.831 1.00 70.31 87 ILE A C 1
ATOM 627 O O . ILE A 1 87 ? -63.890 2.702 77.870 1.00 70.31 87 ILE A O 1
ATOM 631 N N . THR A 1 88 ? -66.104 2.700 77.471 1.00 68.50 88 THR A N 1
ATOM 632 C CA . THR A 1 88 ? -66.233 4.136 77.243 1.00 68.50 88 THR A CA 1
ATOM 633 C C . THR A 1 88 ? -66.682 4.826 78.524 1.00 68.50 88 THR A C 1
ATOM 635 O O . THR A 1 88 ? -67.385 4.244 79.348 1.00 68.50 88 THR A O 1
ATOM 638 N N . GLU A 1 89 ? -66.322 6.099 78.678 1.00 68.31 89 GLU A N 1
ATOM 639 C CA . GLU A 1 89 ? -66.774 6.945 79.792 1.00 68.31 89 GLU A CA 1
ATOM 640 C C . GLU A 1 89 ? -68.307 6.927 79.947 1.00 68.31 89 GLU A C 1
ATOM 642 O O . GLU A 1 89 ? -68.825 6.828 81.054 1.00 68.31 89 GLU A O 1
ATOM 647 N N . SER A 1 90 ? -69.037 6.909 78.828 1.00 67.81 90 SER A N 1
ATOM 648 C CA . SER A 1 90 ? -70.504 6.846 78.784 1.00 67.81 90 SER A CA 1
ATOM 649 C C . SER A 1 90 ? -71.115 5.547 79.320 1.00 67.81 90 SER A C 1
ATOM 651 O O . SER A 1 90 ? -72.304 5.524 79.630 1.00 67.81 90 SER A O 1
ATOM 653 N N . ALA A 1 91 ? -70.334 4.468 79.421 1.00 66.81 91 ALA A N 1
ATOM 654 C CA . ALA A 1 91 ? -70.791 3.198 79.976 1.00 66.81 91 ALA A CA 1
ATOM 655 C C . ALA A 1 91 ? -70.720 3.169 81.515 1.00 66.81 91 ALA A C 1
ATOM 657 O O . ALA A 1 91 ? -71.228 2.233 82.129 1.00 66.81 91 ALA A O 1
ATOM 658 N N . LEU A 1 92 ? -70.103 4.181 82.140 1.00 77.44 92 LEU A N 1
ATOM 659 C CA . LEU A 1 92 ? -69.914 4.277 83.584 1.00 77.44 92 LEU A CA 1
ATOM 660 C C . LEU A 1 92 ? -70.990 5.181 84.206 1.00 77.44 92 LEU A C 1
ATOM 662 O O . LEU A 1 92 ? -71.047 6.382 83.968 1.00 77.44 92 LEU A O 1
ATOM 666 N N . SER A 1 93 ? -71.852 4.596 85.033 1.00 81.69 93 SER A N 1
ATOM 667 C CA . SER A 1 93 ? -72.933 5.270 85.772 1.00 81.69 93 SER A CA 1
ATOM 668 C C . SER A 1 93 ? -73.098 4.665 87.174 1.00 81.69 93 SER A C 1
ATOM 670 O O . SER A 1 93 ? -72.707 3.516 87.404 1.00 81.69 93 SER A O 1
ATOM 672 N N . CYS A 1 94 ? -73.688 5.393 88.130 1.00 75.56 94 CYS A N 1
ATOM 673 C CA . CYS A 1 94 ? -73.917 4.832 89.469 1.00 75.56 94 CYS A CA 1
ATOM 674 C C .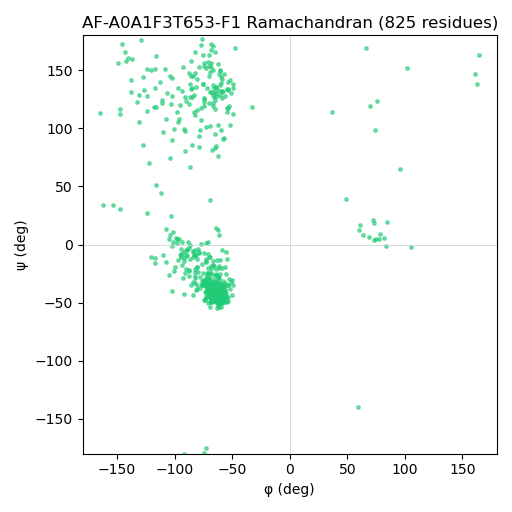 CYS A 1 94 ? -74.786 3.568 89.418 1.00 75.56 94 CYS A C 1
ATOM 676 O O . CYS A 1 94 ? -74.490 2.608 90.120 1.00 75.56 94 CYS A O 1
ATOM 678 N N . THR A 1 95 ? -75.752 3.499 88.500 1.00 76.50 95 THR A N 1
ATOM 679 C CA . THR A 1 95 ? -76.575 2.305 88.251 1.00 76.50 95 THR A CA 1
ATOM 680 C C . THR A 1 95 ? -75.761 1.107 87.764 1.00 76.50 95 THR A C 1
ATOM 682 O O . THR A 1 95 ? -76.006 -0.018 88.190 1.00 76.50 95 THR A O 1
ATOM 685 N N . THR A 1 96 ? -74.740 1.310 86.927 1.00 76.56 96 THR A N 1
ATOM 686 C CA . THR A 1 96 ? -73.837 0.213 86.522 1.00 76.56 96 THR A CA 1
ATOM 687 C C . THR A 1 96 ? -72.913 -0.268 87.645 1.00 76.56 96 THR A C 1
ATOM 689 O O . THR A 1 96 ? -72.431 -1.399 87.589 1.00 76.56 96 THR A O 1
ATOM 692 N N . LEU A 1 97 ? -72.702 0.551 88.681 1.00 81.00 97 LEU A N 1
ATOM 693 C CA . LEU A 1 97 ? -71.904 0.212 89.866 1.00 81.00 97 LEU A CA 1
ATOM 694 C C . LEU A 1 97 ? -72.746 -0.330 91.030 1.00 81.00 97 LEU A C 1
ATOM 696 O O . LEU A 1 97 ? -72.188 -0.727 92.053 1.00 81.00 97 LEU A O 1
ATOM 700 N N . GLN A 1 98 ? -74.069 -0.366 90.881 1.00 79.00 98 GLN A N 1
ATOM 701 C CA . GLN A 1 98 ? -74.982 -0.949 91.857 1.00 79.00 98 GLN A CA 1
ATOM 702 C C . GLN A 1 98 ? -75.168 -2.448 91.609 1.00 79.00 98 GLN A C 1
ATOM 704 O O . GLN A 1 98 ? -75.095 -2.908 90.469 1.00 79.00 98 GLN A O 1
ATOM 709 N N . ASP A 1 99 ? -75.375 -3.244 92.652 1.00 77.81 99 ASP A N 1
ATOM 710 C CA . ASP A 1 99 ? -75.788 -4.643 92.539 1.00 77.81 99 ASP A CA 1
ATOM 711 C C . ASP A 1 99 ? -77.261 -4.774 92.102 1.00 77.81 99 ASP A C 1
ATOM 713 O O . ASP A 1 99 ? -77.917 -3.798 91.741 1.00 77.81 99 ASP A O 1
ATOM 717 N N . SER A 1 100 ? -77.782 -6.002 92.058 1.00 75.12 100 SER A N 1
ATOM 718 C CA . SER A 1 100 ? -79.177 -6.264 91.679 1.00 75.12 100 SER A CA 1
ATOM 719 C C . SER A 1 100 ? -80.208 -5.661 92.639 1.00 75.12 100 SER A C 1
ATOM 721 O O . SER A 1 100 ? -81.384 -5.616 92.293 1.00 75.12 100 SER A O 1
ATOM 723 N N . GLU A 1 101 ? -79.784 -5.216 93.821 1.00 73.12 101 GLU A N 1
ATOM 724 C CA . GLU A 1 101 ? -80.630 -4.625 94.859 1.00 73.12 101 GLU A CA 1
ATOM 725 C C . GLU A 1 101 ? -80.532 -3.091 94.876 1.00 73.12 101 GLU A C 1
ATOM 727 O O . GLU A 1 101 ? -81.182 -2.439 95.687 1.00 73.12 101 GLU A O 1
ATOM 732 N N . GLY A 1 102 ? -79.754 -2.498 93.961 1.00 73.19 102 GLY A N 1
ATOM 733 C CA . GLY A 1 102 ? -79.539 -1.052 93.900 1.00 73.19 102 GLY A CA 1
ATOM 734 C C . GLY A 1 102 ? -78.472 -0.545 94.875 1.00 73.19 102 GLY A C 1
ATOM 735 O O . GLY A 1 102 ? -78.244 0.662 94.949 1.00 73.19 102 GLY A O 1
ATOM 736 N N . ASN A 1 103 ? -77.775 -1.433 95.591 1.00 76.38 103 ASN A N 1
ATOM 737 C CA . ASN A 1 103 ? -76.725 -1.055 96.532 1.00 76.38 103 ASN A CA 1
ATOM 738 C C . ASN A 1 103 ? -75.383 -0.899 95.818 1.00 76.38 103 ASN A C 1
ATOM 740 O O . ASN A 1 103 ? -75.061 -1.645 94.897 1.00 76.38 103 ASN A O 1
ATOM 744 N N . TYR A 1 104 ? -74.556 0.053 96.253 1.00 77.69 104 TYR A N 1
ATOM 745 C CA . TYR A 1 104 ? -73.210 0.222 95.700 1.00 77.69 104 TYR A CA 1
ATOM 746 C C . TYR A 1 104 ? -72.365 -1.050 95.872 1.00 77.69 104 TYR A C 1
ATOM 748 O O . TYR A 1 104 ? -72.166 -1.536 96.985 1.00 77.69 104 TYR A O 1
ATOM 756 N N . SER A 1 105 ? -71.799 -1.545 94.769 1.00 81.00 105 SER A N 1
ATOM 757 C CA . SER A 1 105 ? -70.957 -2.737 94.746 1.00 81.00 105 SER A CA 1
ATOM 758 C C . SER A 1 105 ? -69.493 -2.365 94.522 1.00 81.00 105 SER A C 1
ATOM 760 O O . SER A 1 105 ? -69.068 -2.042 93.410 1.00 81.00 105 SER A O 1
ATOM 762 N N . SER A 1 106 ? -68.675 -2.485 95.573 1.00 75.62 106 SER A N 1
ATOM 763 C CA . SER A 1 106 ? -67.215 -2.350 95.453 1.00 75.62 106 SER A CA 1
ATOM 764 C C . SER A 1 106 ? -66.623 -3.353 94.461 1.00 75.62 106 SER A C 1
ATOM 766 O O . SER A 1 106 ? -65.661 -3.039 93.766 1.00 75.62 106 SER A O 1
ATOM 768 N N . LEU A 1 107 ? -67.238 -4.531 94.346 1.00 77.88 107 LEU A N 1
ATOM 769 C CA . LEU A 1 107 ? -66.797 -5.614 93.476 1.00 77.88 107 LEU A CA 1
ATOM 770 C C . LEU A 1 107 ? -66.990 -5.269 91.990 1.00 77.88 107 LEU A C 1
ATOM 772 O O . LEU A 1 107 ? -66.118 -5.574 91.181 1.00 77.88 107 LEU A O 1
ATOM 776 N N . LYS A 1 108 ? -68.073 -4.557 91.636 1.00 81.94 108 LYS A N 1
ATOM 777 C CA . LYS A 1 108 ? -68.284 -4.040 90.271 1.00 81.94 108 LYS A CA 1
ATOM 778 C C . LYS A 1 108 ? -67.303 -2.923 89.906 1.00 81.94 108 LYS A C 1
ATOM 780 O O . LYS A 1 108 ? -66.834 -2.883 88.773 1.00 81.94 108 LYS A O 1
ATOM 785 N N . VAL A 1 109 ? -66.943 -2.058 90.859 1.00 81.38 109 VAL A N 1
ATOM 786 C CA . VAL A 1 109 ? -65.898 -1.037 90.654 1.00 81.38 109 VAL A CA 1
ATOM 787 C C . VAL A 1 109 ? -64.537 -1.688 90.436 1.00 81.38 109 VAL A C 1
ATOM 789 O O . VAL A 1 109 ? -63.859 -1.360 89.470 1.00 81.38 109 VAL A O 1
ATOM 792 N N . GLU A 1 110 ? -64.156 -2.648 91.279 1.00 80.81 110 GLU A N 1
ATOM 793 C CA . GLU A 1 110 ? -62.909 -3.396 91.097 1.00 80.81 110 GLU A CA 1
ATOM 794 C C . GLU A 1 110 ? -62.882 -4.182 89.783 1.00 80.81 110 GLU A C 1
ATOM 796 O O . GLU A 1 110 ? -61.817 -4.352 89.191 1.00 80.81 110 GLU A O 1
ATOM 801 N N . GLN A 1 111 ? -64.031 -4.686 89.326 1.00 84.06 111 GLN A N 1
ATOM 802 C CA . GLN A 1 111 ? -64.140 -5.353 88.035 1.00 84.06 111 GLN A CA 1
ATOM 803 C C . GLN A 1 111 ? -63.927 -4.362 86.882 1.00 84.06 111 GLN A C 1
ATOM 805 O O . GLN A 1 111 ? -63.107 -4.634 86.010 1.00 84.06 111 GLN A O 1
ATOM 810 N N . ALA A 1 112 ? -64.580 -3.198 86.906 1.00 83.12 112 ALA A N 1
ATOM 811 C CA . ALA A 1 112 ? -64.383 -2.155 85.900 1.00 83.12 112 ALA A CA 1
ATOM 812 C C . ALA A 1 112 ? -62.942 -1.604 85.906 1.00 83.12 112 ALA A C 1
ATOM 814 O O . ALA A 1 112 ? -62.347 -1.430 84.844 1.00 83.12 112 ALA A O 1
ATOM 815 N N . GLU A 1 113 ? -62.334 -1.402 87.083 1.00 83.88 113 GLU A N 1
ATOM 816 C CA . GLU A 1 113 ? -60.919 -1.020 87.216 1.00 83.88 113 GLU A CA 1
ATOM 817 C C . GLU A 1 113 ? -59.997 -2.090 86.609 1.00 83.88 113 GLU A C 1
ATOM 819 O O . GLU A 1 113 ? -59.066 -1.758 85.870 1.00 83.88 113 GLU A O 1
ATOM 824 N N . ARG A 1 114 ? -60.272 -3.379 86.860 1.00 83.31 114 ARG A N 1
ATOM 825 C CA . ARG A 1 114 ? -59.523 -4.493 86.256 1.00 83.31 114 ARG A CA 1
ATOM 826 C C . ARG A 1 114 ? -59.682 -4.540 84.740 1.00 83.31 114 ARG A C 1
ATOM 828 O O . ARG A 1 114 ? -58.687 -4.738 84.044 1.00 83.31 114 ARG A O 1
ATOM 835 N N . GLU A 1 115 ? -60.891 -4.357 84.220 1.00 83.38 115 GLU A N 1
ATOM 836 C CA . GLU A 1 115 ? -61.156 -4.375 82.778 1.00 83.38 115 GLU A CA 1
ATOM 837 C C . GLU A 1 115 ? -60.484 -3.189 82.061 1.00 83.38 115 GLU A C 1
ATOM 839 O O . GLU A 1 115 ? -59.849 -3.396 81.024 1.00 83.38 115 GLU A O 1
ATOM 844 N N . ILE A 1 116 ? -60.517 -1.980 82.641 1.00 85.44 116 ILE A N 1
ATOM 845 C CA . ILE A 1 116 ? -59.786 -0.806 82.129 1.00 85.44 116 ILE A CA 1
ATOM 846 C C . ILE A 1 116 ? -58.272 -1.053 82.163 1.00 85.44 116 ILE A C 1
ATOM 848 O O . ILE A 1 116 ? -57.597 -0.834 81.157 1.00 85.44 116 ILE A O 1
ATOM 852 N N . SER A 1 117 ? -57.732 -1.559 83.277 1.00 84.12 117 SER A N 1
ATOM 853 C CA . SER A 1 117 ? -56.302 -1.886 83.401 1.00 84.12 117 SER A CA 1
ATOM 854 C C . SER A 1 117 ? -55.867 -2.933 82.372 1.00 84.12 117 SER A C 1
ATOM 856 O O . SER A 1 117 ? -54.866 -2.744 81.686 1.00 84.12 117 SER A O 1
ATOM 858 N N . THR A 1 118 ? -56.658 -3.993 82.186 1.00 84.06 118 THR A N 1
ATOM 859 C CA . THR A 1 118 ? -56.390 -5.045 81.189 1.00 84.06 118 THR A CA 1
ATOM 860 C C . THR A 1 118 ? -56.419 -4.483 79.764 1.00 84.06 118 THR A C 1
ATOM 862 O O . THR A 1 118 ? -55.580 -4.837 78.934 1.00 84.06 118 THR A O 1
ATOM 865 N N . ALA A 1 119 ? -57.352 -3.574 79.463 1.00 85.00 119 ALA A N 1
ATOM 866 C CA . ALA A 1 119 ? -57.421 -2.912 78.164 1.00 85.00 119 ALA A CA 1
ATOM 867 C C . ALA A 1 119 ? -56.222 -1.972 77.928 1.00 85.00 119 ALA A C 1
ATOM 869 O O . ALA A 1 119 ? -55.650 -1.979 76.837 1.00 85.00 119 ALA A O 1
ATOM 870 N N . MET A 1 120 ? -55.782 -1.223 78.946 1.00 84.25 120 MET A N 1
ATOM 871 C CA . MET A 1 120 ? -54.582 -0.378 78.868 1.00 84.25 120 MET A CA 1
ATOM 872 C C . MET A 1 120 ? -53.305 -1.205 78.669 1.00 84.25 120 MET A C 1
ATOM 874 O O . MET A 1 120 ? -52.465 -0.852 77.842 1.00 84.25 120 MET A O 1
ATOM 878 N N . GLU A 1 121 ? -53.165 -2.334 79.366 1.00 83.62 121 GLU A N 1
ATOM 879 C CA . GLU A 1 121 ? -52.054 -3.276 79.175 1.00 83.62 121 GLU A CA 1
ATOM 880 C C . GLU A 1 121 ? -52.060 -3.878 77.762 1.00 83.62 121 GLU A C 1
ATOM 882 O O . GLU A 1 121 ? -51.010 -3.972 77.122 1.00 83.62 121 GLU A O 1
ATOM 887 N N . ALA A 1 122 ? -53.240 -4.219 77.230 1.00 84.38 122 ALA A N 1
ATOM 888 C CA . ALA A 1 122 ? -53.387 -4.700 75.860 1.00 84.38 122 ALA A CA 1
ATOM 889 C C . ALA A 1 122 ? -52.981 -3.638 74.822 1.00 84.38 122 ALA A C 1
ATOM 891 O O . ALA A 1 122 ? -52.287 -3.971 73.856 1.00 84.38 122 ALA A O 1
ATOM 892 N N . ILE A 1 123 ? -53.356 -2.368 75.022 1.00 86.19 123 ILE A N 1
ATOM 893 C CA . ILE A 1 123 ? -52.926 -1.255 74.160 1.00 86.19 123 ILE A CA 1
ATOM 894 C C . ILE A 1 123 ? -51.414 -1.040 74.262 1.00 86.19 123 ILE A C 1
ATOM 896 O O . ILE A 1 123 ? -50.747 -0.964 73.231 1.00 86.19 123 ILE A O 1
ATOM 900 N N . SER A 1 124 ? -50.853 -1.016 75.473 1.00 84.06 124 SER A N 1
ATOM 901 C CA . SER A 1 124 ? -49.410 -0.866 75.697 1.00 84.06 124 SER A CA 1
ATOM 902 C C . SER A 1 124 ? -48.606 -1.980 75.011 1.00 84.06 124 SER A C 1
ATOM 904 O O . SER A 1 124 ? -47.654 -1.704 74.279 1.00 84.06 124 SER A O 1
ATOM 906 N N . CYS A 1 125 ? -49.062 -3.234 75.122 1.00 85.81 125 CYS A N 1
ATOM 907 C CA . CYS A 1 125 ? -48.505 -4.373 74.386 1.00 85.81 125 CYS A CA 1
ATOM 908 C C . CYS A 1 125 ? -48.532 -4.144 72.866 1.00 85.81 125 CYS A C 1
ATOM 910 O O . CYS A 1 125 ? -47.528 -4.367 72.183 1.00 85.81 125 CYS A O 1
ATOM 912 N N . ARG A 1 126 ? -49.661 -3.672 72.315 1.00 85.75 126 ARG A N 1
ATOM 913 C CA . ARG A 1 126 ? -49.788 -3.398 70.873 1.00 85.75 126 ARG A CA 1
ATOM 914 C C . ARG A 1 126 ? -48.857 -2.275 70.425 1.00 85.75 126 ARG A C 1
ATOM 916 O O . ARG A 1 126 ? -48.194 -2.448 69.406 1.00 85.75 126 ARG A O 1
ATOM 923 N N . LYS A 1 127 ? -48.750 -1.178 71.184 1.00 86.88 127 LYS A N 1
ATOM 924 C CA . LYS A 1 127 ? -47.808 -0.080 70.900 1.00 86.88 127 LYS A CA 1
ATOM 925 C C . LYS A 1 127 ? -46.362 -0.580 70.904 1.00 86.88 127 LYS A C 1
ATOM 927 O O . LYS A 1 127 ? -45.634 -0.314 69.954 1.00 86.88 127 LYS A O 1
ATOM 932 N N . GLY A 1 128 ? -45.979 -1.389 71.895 1.00 83.50 128 GLY A N 1
ATOM 933 C CA . GLY A 1 128 ? -44.654 -2.017 71.951 1.00 83.50 128 GLY A CA 1
ATOM 934 C C . GLY A 1 128 ? -44.351 -2.889 70.726 1.00 83.50 128 GLY A C 1
ATOM 935 O O . GLY A 1 128 ? -43.272 -2.786 70.144 1.00 83.50 128 GLY A O 1
ATOM 936 N N . LYS A 1 129 ? -45.322 -3.692 70.266 1.00 84.50 129 LYS A N 1
ATOM 937 C CA . LYS A 1 129 ? -45.181 -4.481 69.028 1.00 84.50 129 LYS A CA 1
ATOM 938 C C . LYS A 1 129 ? -45.053 -3.615 67.775 1.00 84.50 129 LYS A C 1
ATOM 940 O O . LYS A 1 129 ? -44.257 -3.946 66.901 1.00 84.50 129 LYS A O 1
ATOM 945 N N . ILE A 1 130 ? -45.821 -2.530 67.673 1.00 86.75 130 ILE A N 1
ATOM 946 C CA . ILE A 1 130 ? -45.757 -1.617 66.525 1.00 86.75 130 ILE A CA 1
ATOM 947 C C . ILE A 1 130 ? -44.414 -0.877 66.482 1.00 86.75 130 ILE A C 1
ATOM 949 O O . ILE A 1 130 ? -43.824 -0.763 65.411 1.00 86.75 130 ILE A O 1
ATOM 953 N N . GLU A 1 131 ? -43.877 -0.453 67.626 1.00 84.69 131 GLU A N 1
ATOM 954 C CA . GLU A 1 131 ? -42.542 0.155 67.675 1.00 84.69 131 GLU A CA 1
ATOM 955 C C . GLU A 1 131 ? -41.449 -0.864 67.303 1.00 84.69 131 GLU A C 1
ATOM 957 O O . GLU A 1 131 ? -40.502 -0.542 66.584 1.00 84.69 131 GLU A O 1
ATOM 962 N N . GLY A 1 132 ? -41.613 -2.129 67.708 1.00 83.12 132 GLY A N 1
ATOM 963 C CA . GLY A 1 132 ? -40.782 -3.239 67.233 1.00 83.12 132 GLY A CA 1
ATOM 964 C C . GLY A 1 132 ? -40.808 -3.380 65.706 1.00 83.12 132 GLY A C 1
ATOM 965 O O . GLY A 1 132 ? -39.750 -3.453 65.081 1.00 83.12 132 GLY A O 1
ATOM 966 N N . LEU A 1 133 ? -42.000 -3.334 65.100 1.00 85.50 133 LEU A N 1
ATOM 967 C CA . LEU A 1 133 ? -42.176 -3.370 63.644 1.00 85.50 133 LEU A CA 1
ATOM 968 C C . LEU A 1 133 ? -41.539 -2.172 62.944 1.00 85.50 133 LEU A C 1
ATOM 970 O O . LEU A 1 133 ? -40.888 -2.349 61.920 1.00 85.50 133 LEU A O 1
ATOM 974 N N . LYS A 1 134 ? -41.681 -0.965 63.494 1.00 86.06 134 LYS A N 1
ATOM 975 C CA . LYS A 1 134 ? -41.051 0.250 62.964 1.00 86.06 134 LYS A CA 1
ATOM 976 C C . LYS A 1 134 ? -39.526 0.128 62.932 1.00 86.06 134 LYS A C 1
ATOM 978 O O . LYS A 1 134 ? -38.900 0.464 61.928 1.00 86.06 134 LYS A O 1
ATOM 983 N N . ASN A 1 135 ? -38.933 -0.396 64.005 1.00 83.38 135 ASN A N 1
ATOM 984 C CA . ASN A 1 135 ? -37.493 -0.642 64.077 1.00 83.38 135 ASN A CA 1
ATOM 985 C C . ASN A 1 135 ? -37.041 -1.704 63.067 1.00 83.38 135 ASN A C 1
ATOM 987 O O . ASN A 1 135 ? -36.010 -1.532 62.415 1.00 83.38 135 ASN A O 1
ATOM 991 N N . GLU A 1 136 ? -37.816 -2.778 62.899 1.00 84.12 136 GLU A N 1
ATOM 992 C CA . GLU A 1 136 ? -37.516 -3.809 61.904 1.00 84.12 136 GLU A CA 1
ATOM 993 C C . GLU A 1 136 ? -37.638 -3.278 60.471 1.00 84.12 136 GLU A C 1
ATOM 995 O O . GLU A 1 136 ? -36.773 -3.551 59.641 1.00 84.12 136 GLU A O 1
ATOM 1000 N N . LEU A 1 137 ? -38.650 -2.455 60.194 1.00 85.19 137 LEU A N 1
ATOM 1001 C CA . LEU A 1 137 ? -38.851 -1.834 58.890 1.00 85.19 137 LEU A CA 1
ATOM 1002 C C . LEU A 1 137 ? -37.714 -0.856 58.553 1.00 85.19 137 LEU A C 1
ATOM 1004 O O . LEU A 1 137 ? -37.183 -0.905 57.449 1.00 85.19 137 LEU A O 1
ATOM 1008 N N . SER A 1 138 ? -37.268 -0.049 59.522 1.00 83.88 138 SER A N 1
ATOM 1009 C CA . SER A 1 138 ? -36.096 0.832 59.384 1.00 83.88 138 SER A CA 1
ATOM 1010 C C . SER A 1 138 ? -34.804 0.050 59.102 1.00 83.88 138 SER A C 1
ATOM 1012 O O . SER A 1 138 ? -34.037 0.403 58.204 1.00 83.88 138 SER A O 1
ATOM 1014 N N . CYS A 1 139 ? -34.584 -1.060 59.814 1.00 83.81 139 CYS A N 1
ATOM 1015 C CA . CYS A 1 139 ? -33.468 -1.974 59.554 1.00 83.81 139 CYS A CA 1
ATOM 1016 C C . CYS A 1 139 ? -33.546 -2.573 58.137 1.00 83.81 139 CYS A C 1
ATOM 1018 O O . CYS A 1 139 ? -32.546 -2.573 57.419 1.00 83.81 139 CYS A O 1
ATOM 1020 N N . LEU A 1 140 ? -34.731 -2.998 57.685 1.00 84.19 140 LEU A N 1
ATOM 1021 C CA . LEU A 1 140 ? -34.915 -3.539 56.338 1.00 84.19 140 LEU A CA 1
ATOM 1022 C C . LEU A 1 140 ? -34.645 -2.489 55.247 1.00 84.19 140 LEU A C 1
ATOM 1024 O O . LEU A 1 140 ? -34.013 -2.798 54.238 1.00 84.19 140 LEU A O 1
ATOM 1028 N N . THR A 1 141 ? -35.060 -1.236 55.461 1.00 83.31 141 THR A N 1
ATOM 1029 C CA . THR A 1 141 ? -34.728 -0.110 54.574 1.00 83.31 141 THR A CA 1
ATOM 1030 C C . THR A 1 141 ? -33.214 0.120 54.505 1.00 83.31 141 THR A C 1
ATOM 1032 O O . THR A 1 141 ? -32.675 0.365 53.427 1.00 83.31 141 THR A O 1
ATOM 1035 N N . GLN A 1 142 ? -32.488 -0.004 55.623 1.00 83.31 142 GLN A N 1
ATOM 1036 C CA . GLN A 1 142 ? -31.023 0.087 55.620 1.00 83.31 142 GLN A CA 1
ATOM 1037 C C . GLN A 1 142 ? -30.364 -1.081 54.870 1.00 83.31 142 GLN A C 1
ATOM 1039 O O . GLN A 1 142 ? -29.441 -0.846 54.089 1.00 83.31 142 GLN A O 1
ATOM 1044 N N . GLU A 1 143 ? -30.838 -2.318 55.051 1.00 81.38 143 GLU A N 1
ATOM 1045 C CA . GLU A 1 143 ? -30.350 -3.487 54.301 1.00 81.38 143 GLU A CA 1
ATOM 1046 C C . GLU A 1 143 ? -30.572 -3.320 52.791 1.00 81.38 143 GLU A C 1
ATOM 1048 O O . GLU A 1 143 ? -29.652 -3.543 51.999 1.00 81.38 143 GLU A O 1
ATOM 1053 N N . ALA A 1 144 ? -31.760 -2.856 52.402 1.00 81.12 144 ALA A N 1
ATOM 1054 C CA . ALA A 1 144 ? -32.115 -2.530 51.027 1.00 81.12 144 ALA A CA 1
ATOM 1055 C C . ALA A 1 144 ? -31.199 -1.445 50.429 1.00 81.12 144 ALA A C 1
ATOM 1057 O O . ALA A 1 144 ? -30.668 -1.616 49.329 1.00 81.12 144 ALA A O 1
ATOM 1058 N N . ASN A 1 145 ? -30.939 -0.368 51.177 1.00 80.19 145 ASN A N 1
ATOM 1059 C CA . ASN A 1 145 ? -30.038 0.706 50.756 1.00 80.19 145 ASN A CA 1
ATOM 1060 C C . ASN A 1 145 ? -28.585 0.229 50.615 1.00 80.19 145 ASN A C 1
ATOM 1062 O O . ASN A 1 145 ? -27.911 0.601 49.655 1.00 80.19 145 ASN A O 1
ATOM 1066 N N . MET A 1 146 ? -28.095 -0.625 51.519 1.00 80.19 146 MET A N 1
ATOM 1067 C CA . MET A 1 146 ? -26.761 -1.222 51.381 1.00 80.19 146 MET A CA 1
ATOM 1068 C C . MET A 1 146 ? -26.666 -2.124 50.149 1.00 80.19 146 MET A C 1
ATOM 1070 O O . MET A 1 146 ? -25.661 -2.088 49.442 1.00 80.19 146 MET A O 1
ATOM 1074 N N . LEU A 1 147 ? -27.700 -2.925 49.876 1.00 80.19 147 LEU A N 1
ATOM 1075 C CA . LEU A 1 147 ? -27.749 -3.770 48.685 1.00 80.19 147 LEU A CA 1
ATOM 1076 C C . LEU A 1 147 ? -27.701 -2.915 47.409 1.00 80.19 147 LEU A C 1
ATOM 1078 O O . LEU A 1 147 ? -26.919 -3.204 46.505 1.00 80.19 147 LEU A O 1
ATOM 1082 N N . ALA A 1 148 ? -28.453 -1.811 47.368 1.00 78.88 148 ALA A N 1
ATOM 1083 C CA . ALA A 1 148 ? -28.395 -0.844 46.274 1.00 78.88 148 ALA A CA 1
ATOM 1084 C C . ALA A 1 148 ? -26.998 -0.205 46.126 1.00 78.88 148 ALA A C 1
ATOM 1086 O O . ALA A 1 148 ? -26.484 -0.109 45.011 1.00 78.88 148 ALA A O 1
ATOM 1087 N N . GLN A 1 149 ? -26.335 0.164 47.231 1.00 81.56 149 GLN A N 1
ATOM 1088 C CA . GLN A 1 149 ? -24.960 0.688 47.207 1.00 81.56 149 GLN A CA 1
ATOM 1089 C C . GLN A 1 149 ? -23.953 -0.334 46.664 1.00 81.56 149 GLN A C 1
ATOM 1091 O O . GLN A 1 149 ? -23.079 0.024 45.873 1.00 81.56 149 GLN A O 1
ATOM 1096 N N . GLN A 1 150 ? -24.087 -1.614 47.021 1.00 80.44 150 GLN A N 1
ATOM 1097 C CA . GLN A 1 150 ? -23.232 -2.669 46.473 1.00 80.44 150 GLN A CA 1
ATOM 1098 C C . GLN A 1 150 ? -23.410 -2.825 44.968 1.00 80.44 150 GLN A C 1
ATOM 1100 O O . GLN A 1 150 ? -22.418 -2.915 44.242 1.00 80.44 150 GLN A O 1
ATOM 1105 N N . VAL A 1 151 ? -24.651 -2.789 44.483 1.00 81.38 151 VAL A N 1
ATOM 1106 C CA . VAL A 1 151 ? -24.908 -2.779 43.041 1.00 81.38 151 VAL A CA 1
ATOM 1107 C C . VAL A 1 151 ? -24.310 -1.532 42.381 1.00 81.38 151 VAL A C 1
ATOM 1109 O O . VAL A 1 151 ? -23.726 -1.642 41.305 1.00 81.38 151 VAL A O 1
ATOM 1112 N N . GLY A 1 152 ? -24.338 -0.373 43.045 1.00 80.12 152 GLY A N 1
ATOM 1113 C CA . GLY A 1 152 ? -23.642 0.835 42.586 1.00 80.12 152 GLY A CA 1
ATOM 1114 C C . GLY A 1 152 ? -22.121 0.657 42.458 1.00 80.12 152 GLY A C 1
ATOM 1115 O O . GLY A 1 152 ? -21.504 1.149 41.515 1.00 80.12 152 GLY A O 1
ATOM 1116 N N . THR A 1 153 ? -21.486 -0.108 43.348 1.00 81.56 153 THR A N 1
ATOM 1117 C CA . THR A 1 153 ? -20.040 -0.398 43.241 1.00 81.56 153 THR A CA 1
ATOM 1118 C C . THR A 1 153 ? -19.735 -1.364 42.093 1.00 81.56 153 THR A C 1
ATOM 1120 O O . THR A 1 153 ? -18.769 -1.168 41.351 1.00 81.56 153 THR A O 1
ATOM 1123 N N . LEU A 1 154 ? -20.613 -2.350 41.866 1.00 82.06 154 LEU A N 1
ATOM 1124 C CA . LEU A 1 154 ? -20.563 -3.214 40.686 1.00 82.06 154 LEU A CA 1
ATOM 1125 C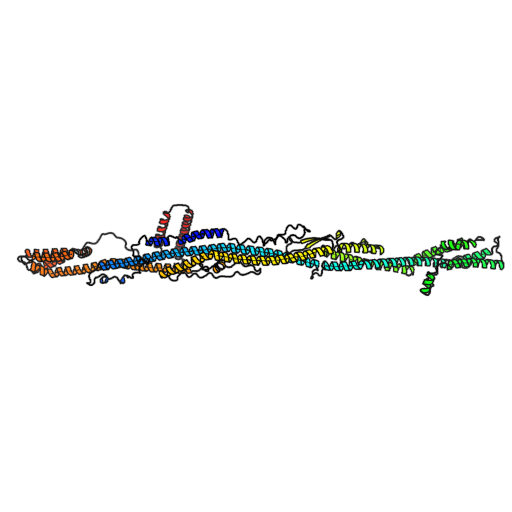 C . LEU A 1 154 ? -20.759 -2.420 39.394 1.00 82.06 154 LEU A C 1
ATOM 1127 O O . LEU A 1 154 ? -20.101 -2.725 38.401 1.00 82.06 154 LEU A O 1
ATOM 1131 N N . GLN A 1 155 ? -21.596 -1.379 39.408 1.00 85.44 155 GLN A N 1
ATOM 1132 C CA . GLN A 1 155 ? -21.810 -0.515 38.251 1.00 85.44 155 GLN A CA 1
ATOM 1133 C C . GLN A 1 155 ? -20.512 0.134 37.774 1.00 85.44 155 GLN A C 1
ATOM 1135 O O . GLN A 1 155 ? -20.231 0.094 36.579 1.00 85.44 155 GLN A O 1
ATOM 1140 N N . SER A 1 156 ? -19.687 0.655 38.686 1.00 84.31 156 SER A N 1
ATOM 1141 C CA . SER A 1 156 ? -18.380 1.223 38.329 1.00 84.31 156 SER A CA 1
ATOM 1142 C C . SER A 1 156 ? -17.482 0.193 37.632 1.00 84.31 156 SER A C 1
ATOM 1144 O O . SER A 1 156 ? -16.922 0.467 36.570 1.00 84.31 156 SER A O 1
ATOM 1146 N N . SER A 1 157 ? -17.412 -1.033 38.163 1.00 84.62 157 SER A N 1
ATOM 1147 C CA . SER A 1 157 ? -16.638 -2.118 37.545 1.00 84.62 157 SER A CA 1
ATOM 1148 C C . SER A 1 157 ? -17.177 -2.512 36.166 1.00 84.62 157 SER A C 1
ATOM 1150 O O . SER A 1 157 ? -16.398 -2.730 35.237 1.00 84.62 157 SER A O 1
ATOM 1152 N N . TYR A 1 158 ? -18.501 -2.551 36.010 1.00 87.31 158 TYR A N 1
ATOM 1153 C CA . TYR A 1 158 ? -19.172 -2.854 34.747 1.00 87.31 158 TYR A CA 1
ATOM 1154 C C . TYR A 1 158 ? -18.832 -1.819 33.667 1.00 87.31 158 TYR A C 1
ATOM 1156 O O . TYR A 1 158 ? -18.387 -2.165 32.573 1.00 87.31 158 TYR A O 1
ATOM 1164 N N . VAL A 1 159 ? -18.979 -0.540 34.019 1.00 89.00 159 VAL A N 1
ATOM 1165 C CA . VAL A 1 159 ? -18.679 0.625 33.179 1.00 89.00 159 VAL A CA 1
ATOM 1166 C C . VAL A 1 159 ? -17.210 0.614 32.758 1.00 89.00 159 VAL A C 1
ATOM 1168 O O . VAL A 1 159 ? -16.923 0.706 31.567 1.00 89.00 159 VAL A O 1
ATOM 1171 N N . GLN A 1 160 ? -16.279 0.434 33.699 1.00 88.81 160 GLN A N 1
ATOM 1172 C CA . GLN A 1 160 ? -14.842 0.404 33.401 1.00 88.81 160 GLN A CA 1
ATOM 1173 C C . GLN A 1 160 ? -14.454 -0.750 32.469 1.00 88.81 160 GLN A C 1
ATOM 1175 O O . GLN A 1 160 ? -13.635 -0.564 31.566 1.00 88.81 160 GLN A O 1
ATOM 1180 N N . ASN A 1 161 ? -15.033 -1.938 32.662 1.00 87.44 161 ASN A N 1
ATOM 1181 C CA . ASN A 1 161 ? -14.735 -3.090 31.816 1.00 87.44 161 ASN A CA 1
ATOM 1182 C C . ASN A 1 161 ? -15.267 -2.902 30.389 1.00 87.44 161 ASN A C 1
ATOM 1184 O O . ASN A 1 161 ? -14.526 -3.154 29.439 1.00 87.44 161 ASN A O 1
ATOM 1188 N N . ILE A 1 162 ? -16.496 -2.397 30.226 1.00 91.06 162 ILE A N 1
ATOM 1189 C CA . ILE A 1 162 ? -17.043 -2.069 28.899 1.00 91.06 162 ILE A CA 1
ATOM 1190 C C . ILE A 1 162 ? -16.206 -0.977 28.222 1.00 91.06 162 ILE A C 1
ATOM 1192 O O . ILE A 1 162 ? -15.835 -1.136 27.062 1.00 91.06 162 ILE A O 1
ATOM 1196 N N . GLN A 1 163 ? -15.824 0.091 28.936 1.00 92.12 163 GLN A N 1
ATOM 1197 C CA . GLN A 1 163 ? -14.956 1.141 28.377 1.00 92.12 163 GLN A CA 1
ATOM 1198 C C . GLN A 1 163 ? -13.623 0.587 27.889 1.00 92.12 163 GLN A C 1
ATOM 1200 O O . GLN A 1 163 ? -13.159 0.955 26.812 1.00 92.12 163 GLN A O 1
ATOM 1205 N N . ARG A 1 164 ? -12.999 -0.306 28.663 1.00 91.56 164 ARG A N 1
ATOM 1206 C CA . ARG A 1 164 ? -11.745 -0.950 28.262 1.00 91.56 164 ARG A CA 1
ATOM 1207 C C . ARG A 1 164 ? -11.927 -1.767 26.981 1.00 91.56 164 ARG A C 1
ATOM 1209 O O . ARG A 1 164 ? -11.122 -1.635 26.067 1.00 91.56 164 ARG A O 1
ATOM 1216 N N . GLN A 1 165 ? -12.999 -2.555 26.887 1.00 92.00 165 GLN A N 1
ATOM 1217 C CA . GLN A 1 165 ? -13.314 -3.331 25.683 1.00 92.00 165 GLN A CA 1
ATOM 1218 C C . GLN A 1 165 ? -13.555 -2.433 24.463 1.00 92.00 165 GLN A C 1
ATOM 1220 O O . GLN A 1 165 ? -13.044 -2.720 23.382 1.00 92.00 165 GLN A O 1
ATOM 1225 N N . GLN A 1 166 ? -14.275 -1.321 24.637 1.00 93.06 166 GLN A N 1
ATOM 1226 C CA . GLN A 1 166 ? -14.490 -0.321 23.587 1.00 93.06 166 GLN A CA 1
ATOM 1227 C C . GLN A 1 166 ? -13.169 0.316 23.131 1.00 93.06 166 GLN A C 1
ATOM 1229 O O . GLN A 1 166 ? -12.927 0.448 21.933 1.00 93.06 166 GLN A O 1
ATOM 1234 N N . GLN A 1 167 ? -12.271 0.655 24.064 1.00 93.88 167 GLN A N 1
ATOM 1235 C CA . GLN A 1 167 ? -10.934 1.165 23.737 1.00 93.88 167 GLN A CA 1
ATOM 1236 C C . GLN A 1 167 ? -10.097 0.139 22.961 1.00 93.88 167 GLN A C 1
ATOM 1238 O O . GLN A 1 167 ? -9.402 0.506 22.012 1.00 93.88 167 GLN A O 1
ATOM 1243 N N . ASP A 1 168 ? -10.166 -1.141 23.327 1.00 91.88 168 ASP A N 1
ATOM 1244 C CA . ASP A 1 168 ? -9.456 -2.204 22.615 1.00 91.88 168 ASP A CA 1
ATOM 1245 C C . ASP A 1 168 ? -10.013 -2.406 21.197 1.00 91.88 168 ASP A C 1
ATOM 1247 O O . ASP A 1 168 ? -9.241 -2.502 20.240 1.00 91.88 168 ASP A O 1
ATOM 1251 N N . VAL A 1 169 ? -11.339 -2.385 21.016 1.00 94.81 169 VAL A N 1
ATOM 1252 C CA . VAL A 1 169 ? -11.964 -2.455 19.681 1.00 94.81 169 VAL A CA 1
ATOM 1253 C C . VAL A 1 169 ? -11.647 -1.220 18.837 1.00 94.81 169 VAL A C 1
ATOM 1255 O O . VAL A 1 169 ? -11.409 -1.356 17.632 1.00 94.81 169 VAL A O 1
ATOM 1258 N N . ALA A 1 170 ? -11.551 -0.032 19.438 1.00 93.75 170 ALA A N 1
ATOM 1259 C CA . ALA A 1 170 ? -11.102 1.173 18.745 1.00 93.75 170 ALA A CA 1
ATOM 1260 C C . ALA A 1 170 ? -9.653 1.034 18.241 1.00 93.75 170 ALA A C 1
ATOM 1262 O O . ALA A 1 170 ? -9.379 1.336 17.079 1.00 93.75 170 ALA A O 1
ATOM 1263 N N . LYS A 1 171 ? -8.737 0.489 19.058 1.00 93.44 171 LYS A N 1
ATOM 1264 C CA . LYS A 1 171 ? -7.357 0.185 18.629 1.00 93.44 171 LYS A CA 1
ATOM 1265 C C . LYS A 1 171 ? -7.325 -0.832 17.489 1.00 93.44 171 LYS A C 1
ATOM 1267 O O . LYS A 1 171 ? -6.620 -0.621 16.505 1.00 93.44 171 LYS A O 1
ATOM 1272 N N . LEU A 1 172 ? -8.105 -1.912 17.584 1.00 93.69 172 LEU A N 1
ATOM 1273 C CA . LEU A 1 172 ? -8.200 -2.912 16.515 1.00 93.69 172 LEU A CA 1
ATOM 1274 C C . LEU A 1 172 ? -8.748 -2.311 15.218 1.00 93.69 172 LEU A C 1
ATOM 1276 O O . LEU A 1 172 ? -8.262 -2.647 14.143 1.00 93.69 172 LEU A O 1
ATOM 1280 N N . THR A 1 173 ? -9.708 -1.392 15.315 1.00 95.69 173 THR A N 1
ATOM 1281 C CA . THR A 1 173 ? -10.250 -0.660 14.161 1.00 95.69 173 THR A CA 1
ATOM 1282 C C . THR A 1 173 ? -9.194 0.245 13.530 1.00 95.69 173 THR A C 1
ATOM 1284 O O . THR A 1 173 ? -9.016 0.203 12.318 1.00 95.69 173 THR A O 1
ATOM 1287 N N . ALA A 1 174 ? -8.409 0.972 14.330 1.00 94.38 174 ALA A N 1
ATOM 1288 C CA . ALA A 1 174 ? -7.303 1.779 13.815 1.00 94.38 174 ALA A CA 1
ATOM 1289 C C . ALA A 1 174 ? -6.237 0.925 13.097 1.00 94.38 174 ALA A C 1
ATOM 1291 O O . ALA A 1 174 ? -5.742 1.311 12.037 1.00 94.38 174 ALA A O 1
ATOM 1292 N N . ILE A 1 175 ? -5.913 -0.262 13.630 1.00 93.44 175 ILE A N 1
ATOM 1293 C CA . ILE A 1 175 ? -5.011 -1.222 12.972 1.00 93.44 175 ILE A CA 1
ATOM 1294 C C . ILE A 1 175 ? -5.619 -1.720 11.653 1.00 93.44 175 ILE A C 1
ATOM 1296 O O . ILE A 1 175 ? -4.922 -1.775 10.639 1.00 93.44 175 ILE A O 1
ATOM 1300 N N . GLU A 1 176 ? -6.906 -2.073 11.654 1.00 95.38 176 GLU A N 1
ATOM 1301 C CA . GLU A 1 176 ? -7.646 -2.518 10.470 1.00 95.38 176 GLU A CA 1
ATOM 1302 C C . GLU A 1 176 ? -7.618 -1.451 9.362 1.00 95.38 176 GLU A C 1
ATOM 1304 O O . GLU A 1 176 ? -7.248 -1.747 8.224 1.00 95.38 176 GLU A O 1
ATOM 1309 N N . ASP A 1 177 ? -7.926 -0.198 9.698 1.00 95.69 177 ASP A N 1
ATOM 1310 C CA . ASP A 1 177 ? -7.924 0.930 8.764 1.00 95.69 177 ASP A CA 1
ATOM 1311 C C . ASP A 1 177 ? -6.521 1.233 8.234 1.00 95.69 177 ASP A C 1
ATOM 1313 O O . ASP A 1 177 ? -6.345 1.497 7.041 1.00 95.69 177 ASP A O 1
ATOM 1317 N N . ASN A 1 178 ? -5.497 1.095 9.079 1.00 95.00 178 ASN A N 1
ATOM 1318 C CA . ASN A 1 178 ? -4.109 1.215 8.652 1.00 95.00 178 ASN A CA 1
ATOM 1319 C C . ASN A 1 178 ? -3.727 0.135 7.627 1.00 95.00 178 ASN A C 1
ATOM 1321 O O . ASN A 1 178 ? -3.117 0.442 6.602 1.00 95.00 178 ASN A O 1
ATOM 1325 N N . ARG A 1 179 ? -4.126 -1.127 7.848 1.00 96.38 179 ARG A N 1
ATOM 1326 C CA . ARG A 1 179 ? -3.895 -2.212 6.877 1.00 96.38 179 ARG A CA 1
ATOM 1327 C C . ARG A 1 179 ? -4.699 -2.019 5.591 1.00 96.38 179 ARG A C 1
ATOM 1329 O O . ARG A 1 179 ? -4.166 -2.293 4.517 1.00 96.38 179 ARG A O 1
ATOM 1336 N N . LYS A 1 180 ? -5.928 -1.491 5.659 1.00 97.25 180 LYS A N 1
ATOM 1337 C CA . LYS A 1 180 ? -6.709 -1.111 4.464 1.00 97.25 180 LYS A CA 1
ATOM 1338 C C . LYS A 1 180 ? -5.999 -0.035 3.644 1.00 97.25 180 LYS A C 1
ATOM 1340 O O . LYS A 1 180 ? -5.891 -0.188 2.429 1.00 97.25 180 LYS A O 1
ATOM 1345 N N . ALA A 1 181 ? -5.484 1.011 4.293 1.00 96.31 181 ALA A N 1
ATOM 1346 C CA . ALA A 1 181 ? -4.737 2.079 3.628 1.00 96.31 181 ALA A CA 1
ATOM 1347 C C . ALA A 1 181 ? -3.470 1.545 2.939 1.00 96.31 181 ALA A C 1
ATOM 1349 O O . ALA A 1 181 ? -3.258 1.809 1.758 1.00 96.31 181 ALA A O 1
ATOM 1350 N N . GLN A 1 182 ? -2.698 0.700 3.629 1.00 96.38 182 GLN A N 1
ATOM 1351 C CA . GLN A 1 182 ? -1.510 0.060 3.054 1.00 96.38 182 GLN A CA 1
ATOM 1352 C C . GLN A 1 182 ? -1.845 -0.853 1.875 1.00 96.38 182 GLN A C 1
ATOM 1354 O O . GLN A 1 182 ? -1.131 -0.860 0.872 1.00 96.38 182 GLN A O 1
ATOM 1359 N N . PHE A 1 183 ? -2.926 -1.631 1.977 1.00 97.12 183 PHE A N 1
ATOM 1360 C CA . PHE A 1 183 ? -3.373 -2.498 0.889 1.00 97.12 183 PHE A CA 1
ATOM 1361 C C . PHE A 1 183 ? -3.752 -1.677 -0.345 1.00 97.12 183 PHE A C 1
ATOM 1363 O O . PHE A 1 183 ? -3.355 -2.027 -1.458 1.00 97.12 183 PHE A O 1
ATOM 1370 N N . LYS A 1 184 ? -4.472 -0.569 -0.138 1.00 95.81 184 LYS A N 1
ATOM 1371 C CA . LYS A 1 184 ? -4.850 0.370 -1.194 1.00 95.81 184 LYS A CA 1
ATOM 1372 C C . LYS A 1 184 ? -3.617 0.986 -1.863 1.00 95.81 184 LYS A C 1
ATOM 1374 O O . LYS A 1 184 ? -3.475 0.813 -3.068 1.00 95.81 184 LYS A O 1
ATOM 1379 N N . ASP A 1 185 ? -2.700 1.585 -1.099 1.00 94.94 185 ASP A N 1
ATOM 1380 C CA . ASP A 1 185 ? -1.471 2.206 -1.631 1.00 94.94 185 ASP A CA 1
ATOM 1381 C C . ASP A 1 185 ? -0.604 1.186 -2.392 1.00 94.94 185 ASP A C 1
ATOM 1383 O O . ASP A 1 185 ? -0.104 1.454 -3.485 1.00 94.94 185 ASP A O 1
ATOM 1387 N N . THR A 1 186 ? -0.489 -0.041 -1.868 1.00 95.69 186 THR A N 1
ATOM 1388 C CA . THR A 1 186 ? 0.239 -1.121 -2.554 1.00 95.69 186 THR A CA 1
ATOM 1389 C C . THR A 1 186 ? -0.433 -1.500 -3.876 1.00 95.69 186 THR A C 1
ATOM 1391 O O . THR A 1 186 ? 0.248 -1.693 -4.885 1.00 95.69 186 THR A O 1
ATOM 1394 N N . SER A 1 187 ? -1.765 -1.603 -3.887 1.00 95.56 187 SER A N 1
ATOM 1395 C CA . SER A 1 187 ? -2.526 -1.918 -5.095 1.00 95.56 187 SER A CA 1
ATOM 1396 C C . SER A 1 187 ? -2.399 -0.809 -6.137 1.00 95.56 187 SER A C 1
ATOM 1398 O O . SER A 1 187 ? -2.089 -1.104 -7.285 1.00 95.56 187 SER A O 1
ATOM 1400 N N . GLU A 1 188 ? -2.570 0.451 -5.739 1.00 94.12 188 GLU A N 1
ATOM 1401 C CA . GLU A 1 188 ? -2.477 1.621 -6.621 1.00 94.12 188 GLU A CA 1
ATOM 1402 C C . GLU A 1 188 ? -1.090 1.738 -7.255 1.00 94.12 188 GLU A C 1
ATOM 1404 O O . GLU A 1 188 ? -0.979 1.939 -8.460 1.00 94.12 188 GLU A O 1
ATOM 1409 N N . LYS A 1 189 ? -0.014 1.499 -6.504 1.00 94.62 189 LYS A N 1
ATOM 1410 C CA . LYS A 1 189 ? 1.341 1.484 -7.076 1.00 94.62 189 LYS A CA 1
ATOM 1411 C C . LYS A 1 189 ? 1.574 0.319 -8.037 1.00 94.62 189 LYS A C 1
ATOM 1413 O O . LYS A 1 189 ? 2.268 0.480 -9.039 1.00 94.62 189 LYS A O 1
ATOM 1418 N N . LEU A 1 190 ? 1.011 -0.860 -7.765 1.00 95.69 190 LEU A N 1
ATOM 1419 C CA . LEU A 1 190 ? 1.152 -2.025 -8.645 1.00 95.69 190 LEU A CA 1
ATOM 1420 C C . LEU A 1 190 ? 0.371 -1.867 -9.954 1.00 95.69 190 LEU A C 1
ATOM 1422 O O . LEU A 1 190 ? 0.932 -2.101 -11.026 1.00 95.69 190 LEU A O 1
ATOM 1426 N N . THR A 1 191 ? -0.908 -1.496 -9.872 1.00 95.12 191 THR A N 1
ATOM 1427 C CA . THR A 1 191 ? -1.838 -1.498 -11.014 1.00 95.12 191 THR A CA 1
ATOM 1428 C C . THR A 1 191 ? -2.044 -0.124 -11.645 1.00 95.12 191 THR A C 1
ATOM 1430 O O . THR A 1 191 ? -2.443 -0.050 -12.802 1.00 95.12 191 THR A O 1
ATOM 1433 N N . GLY A 1 192 ? -1.730 0.951 -10.926 1.00 91.62 192 GLY A N 1
ATOM 1434 C CA . GLY A 1 192 ? -2.005 2.335 -11.302 1.00 91.62 192 GLY A CA 1
ATOM 1435 C C . GLY A 1 192 ? -3.215 2.883 -10.552 1.00 91.62 192 GLY A C 1
ATOM 1436 O O . GLY A 1 192 ? -4.120 2.135 -10.168 1.00 91.62 192 GLY A O 1
ATOM 1437 N N . GLU A 1 193 ? -3.235 4.197 -10.349 1.00 79.81 193 GLU A N 1
ATOM 1438 C CA . GLU A 1 193 ? -4.414 4.909 -9.865 1.00 79.81 193 GLU A CA 1
ATOM 1439 C C . GLU A 1 193 ? -5.405 5.065 -11.024 1.00 79.81 193 GLU A C 1
ATOM 1441 O O . GLU A 1 193 ? -5.134 5.753 -12.010 1.00 79.81 193 GLU A O 1
ATOM 1446 N N . GLY A 1 194 ? -6.596 4.476 -10.890 1.00 58.16 194 GLY A N 1
ATOM 1447 C CA . GLY A 1 194 ? -7.648 4.592 -11.907 1.00 58.16 194 GLY A CA 1
ATOM 1448 C C . GLY A 1 194 ? -8.125 6.030 -12.169 1.00 58.16 194 GLY A C 1
ATOM 1449 O O . GLY A 1 194 ? -8.806 6.257 -13.164 1.00 58.16 194 GLY A O 1
ATOM 1450 N N . VAL A 1 195 ? -7.776 6.994 -11.303 1.00 57.03 195 VAL A N 1
ATOM 1451 C CA . VAL A 1 195 ? -8.235 8.394 -11.379 1.00 57.03 195 VAL A CA 1
ATOM 1452 C C . VAL A 1 195 ? -7.171 9.344 -11.944 1.00 57.03 195 VAL A C 1
ATOM 1454 O O . VAL A 1 195 ? -7.516 10.212 -12.740 1.00 57.03 195 VAL A O 1
ATOM 1457 N N . SER A 1 196 ? -5.888 9.195 -11.585 1.00 60.34 196 SER A N 1
ATOM 1458 C CA . SER A 1 196 ? -4.809 10.058 -12.108 1.00 60.34 196 SER A CA 1
ATOM 1459 C C . SER A 1 196 ? -4.267 9.600 -13.467 1.00 60.34 196 SER A C 1
ATOM 1461 O O . SER A 1 196 ? -3.526 10.337 -14.115 1.00 60.34 196 SER A O 1
ATOM 1463 N N . GLY A 1 197 ? -4.640 8.395 -13.917 1.00 70.44 197 GLY A N 1
ATOM 1464 C CA . GLY A 1 197 ? -4.232 7.843 -15.212 1.00 70.44 197 GLY A CA 1
ATOM 1465 C C . GLY A 1 197 ? -2.766 7.401 -15.273 1.00 70.44 197 GLY A C 1
ATOM 1466 O O . GLY A 1 197 ? -2.304 6.971 -16.330 1.00 70.44 197 GLY A O 1
ATOM 1467 N N . GLY A 1 198 ? -2.029 7.484 -14.160 1.00 84.06 198 GLY A N 1
ATOM 1468 C CA . GLY A 1 198 ? -0.656 6.998 -14.068 1.00 84.06 198 GLY A CA 1
ATOM 1469 C C . GLY A 1 198 ? -0.591 5.476 -14.206 1.00 84.06 198 GLY A C 1
ATOM 1470 O O . GLY A 1 198 ? -1.315 4.745 -13.525 1.00 84.06 198 GLY A O 1
ATOM 1471 N N . LYS A 1 199 ? 0.301 4.979 -15.072 1.00 90.94 199 LYS A N 1
ATOM 1472 C CA . LYS A 1 199 ? 0.567 3.540 -15.200 1.00 90.94 199 LYS A CA 1
ATOM 1473 C C . LYS A 1 199 ? 1.199 3.029 -13.903 1.00 90.94 199 LYS A C 1
ATOM 1475 O O . LYS A 1 199 ? 2.217 3.558 -13.464 1.00 90.94 199 LYS A O 1
ATOM 1480 N N . GLY A 1 200 ? 0.623 1.985 -13.308 1.00 95.06 200 GLY A N 1
ATOM 1481 C CA . GLY A 1 200 ? 1.271 1.270 -12.207 1.00 95.06 200 GLY A CA 1
ATOM 1482 C C . GLY A 1 200 ? 2.531 0.540 -12.664 1.00 95.06 200 GLY A C 1
ATOM 1483 O O . GLY A 1 200 ? 2.782 0.390 -13.864 1.00 95.06 200 GLY A O 1
ATOM 1484 N N . LEU A 1 201 ? 3.300 0.015 -11.709 1.00 96.44 201 LEU A N 1
ATOM 1485 C CA . LEU A 1 201 ? 4.546 -0.707 -11.990 1.00 96.44 201 LEU A CA 1
ATOM 1486 C C . LEU A 1 201 ? 4.357 -1.862 -12.989 1.00 96.44 201 LEU A C 1
ATOM 1488 O O . LEU A 1 201 ? 5.234 -2.102 -13.817 1.00 96.44 201 LEU A O 1
ATOM 1492 N N . LEU A 1 202 ? 3.212 -2.556 -12.960 1.00 96.56 202 LEU A N 1
ATOM 1493 C CA . LEU A 1 202 ? 2.908 -3.625 -13.918 1.00 96.56 202 LEU A CA 1
ATOM 1494 C C . LEU A 1 202 ? 2.766 -3.102 -15.354 1.00 96.56 202 LEU A C 1
ATOM 1496 O O . LEU A 1 202 ? 3.344 -3.689 -16.267 1.00 96.56 202 LEU A O 1
ATOM 1500 N N . GLY A 1 203 ? 2.058 -1.984 -15.544 1.00 96.00 203 GL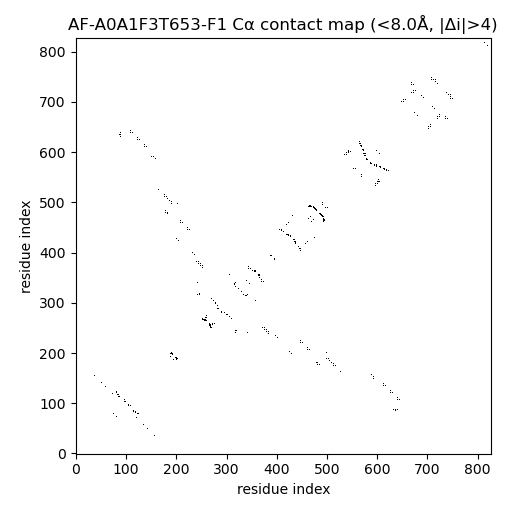Y A N 1
ATOM 1501 C CA . GLY A 1 203 ? 1.902 -1.352 -16.857 1.00 96.00 203 GLY A CA 1
ATOM 1502 C C . GLY A 1 203 ? 3.220 -0.780 -17.380 1.00 96.00 203 GLY A C 1
ATOM 1503 O O . GLY A 1 203 ? 3.564 -0.978 -18.544 1.00 96.00 203 GLY A O 1
ATOM 1504 N N . LEU A 1 204 ? 4.008 -0.155 -16.498 1.00 96.50 204 LEU A N 1
ATOM 1505 C CA . LEU A 1 204 ? 5.354 0.327 -16.821 1.00 96.50 204 LEU A CA 1
ATOM 1506 C C . LEU A 1 204 ? 6.280 -0.822 -17.244 1.00 96.50 204 LEU A C 1
ATOM 1508 O O . LEU A 1 204 ? 7.045 -0.681 -18.195 1.00 96.50 204 LEU A O 1
ATOM 1512 N N . ARG A 1 205 ? 6.187 -1.989 -16.593 1.00 97.19 205 ARG A N 1
ATOM 1513 C CA . ARG A 1 205 ? 6.966 -3.181 -16.964 1.00 97.19 205 ARG A CA 1
ATOM 1514 C C . ARG A 1 205 ? 6.626 -3.662 -18.369 1.00 97.19 205 ARG A C 1
ATOM 1516 O O . ARG A 1 205 ? 7.538 -3.955 -19.137 1.00 97.19 205 ARG A O 1
ATOM 1523 N N . GLU A 1 206 ? 5.343 -3.757 -18.701 1.00 97.19 206 GLU A N 1
ATOM 1524 C CA . GLU A 1 206 ? 4.892 -4.210 -20.022 1.00 97.19 206 GLU A CA 1
ATOM 1525 C C . GLU A 1 206 ? 5.341 -3.259 -21.133 1.00 97.19 206 GLU A C 1
ATOM 1527 O O . GLU A 1 206 ? 5.870 -3.695 -22.158 1.00 97.19 206 GLU A O 1
ATOM 1532 N N . GLU A 1 207 ? 5.201 -1.953 -20.914 1.00 96.44 207 GLU A N 1
ATOM 1533 C CA . GLU A 1 207 ? 5.674 -0.940 -21.853 1.00 96.44 207 GLU A CA 1
ATOM 1534 C C . GLU A 1 207 ? 7.194 -0.971 -22.019 1.00 96.44 207 GLU A C 1
ATOM 1536 O O . GLU A 1 207 ? 7.698 -0.919 -23.145 1.00 96.44 207 GLU A O 1
ATOM 1541 N N . MET A 1 208 ? 7.930 -1.126 -20.918 1.00 97.12 208 MET A N 1
ATOM 1542 C CA . MET A 1 208 ? 9.383 -1.229 -20.942 1.00 97.12 208 MET A CA 1
ATOM 1543 C C . MET A 1 208 ? 9.855 -2.482 -21.679 1.00 97.12 208 MET A C 1
ATOM 1545 O O . MET A 1 208 ? 10.736 -2.391 -22.531 1.00 97.12 208 MET A O 1
ATOM 1549 N N . GLN A 1 209 ? 9.230 -3.636 -21.434 1.00 97.50 209 GLN A N 1
ATOM 1550 C CA . GLN A 1 209 ? 9.509 -4.882 -22.154 1.00 97.50 209 GLN A CA 1
ATOM 1551 C C . GLN A 1 209 ? 9.220 -4.757 -23.651 1.00 97.50 209 GLN A C 1
ATOM 1553 O O . GLN A 1 209 ? 10.063 -5.123 -24.473 1.00 97.50 209 GLN A O 1
ATOM 1558 N N . LYS A 1 210 ? 8.057 -4.200 -24.015 1.00 97.31 210 LYS A N 1
ATOM 1559 C CA . LYS A 1 210 ? 7.675 -3.959 -25.412 1.00 97.31 210 LYS A CA 1
ATOM 1560 C C . LYS A 1 210 ? 8.683 -3.050 -26.113 1.00 97.31 210 LYS A C 1
ATOM 1562 O O . LYS A 1 210 ? 9.072 -3.315 -27.249 1.00 97.31 210 LYS A O 1
ATOM 1567 N N . THR A 1 211 ? 9.121 -2.003 -25.424 1.00 96.12 211 THR A N 1
ATOM 1568 C CA . THR A 1 211 ? 10.090 -1.039 -25.942 1.00 96.12 211 THR A CA 1
ATOM 1569 C C . THR A 1 211 ? 11.464 -1.682 -26.128 1.00 96.12 211 THR A C 1
ATOM 1571 O O . THR A 1 211 ? 12.017 -1.619 -27.224 1.00 96.12 211 THR A O 1
ATOM 1574 N N . ILE A 1 212 ? 11.977 -2.387 -25.111 1.00 97.19 212 ILE A N 1
ATOM 1575 C CA . ILE A 1 212 ? 13.254 -3.117 -25.173 1.00 97.19 212 ILE A CA 1
ATOM 1576 C C . ILE A 1 212 ? 13.264 -4.124 -26.328 1.00 97.19 212 ILE A C 1
ATOM 1578 O O . ILE A 1 212 ? 14.255 -4.203 -27.052 1.00 97.19 212 ILE A O 1
ATOM 1582 N N . ALA A 1 213 ? 12.164 -4.849 -26.552 1.00 96.88 213 ALA A N 1
ATOM 1583 C CA . ALA A 1 213 ? 12.049 -5.808 -27.650 1.00 96.88 213 ALA A CA 1
ATOM 1584 C C . ALA A 1 213 ? 12.142 -5.155 -29.046 1.00 96.88 213 ALA A C 1
ATOM 1586 O O . ALA A 1 213 ? 12.561 -5.811 -30.000 1.00 96.88 213 ALA A O 1
ATOM 1587 N N . GLY A 1 214 ? 11.785 -3.871 -29.174 1.00 96.25 214 GLY A N 1
ATOM 1588 C CA . GLY A 1 214 ? 11.876 -3.106 -30.421 1.00 96.25 214 GLY A CA 1
ATOM 1589 C C . GLY A 1 214 ? 13.267 -2.533 -30.721 1.00 96.25 214 GLY A C 1
ATOM 1590 O O . GLY A 1 214 ? 13.619 -2.381 -31.893 1.00 96.25 214 GLY A O 1
ATOM 1591 N N . ILE A 1 215 ? 14.083 -2.263 -29.692 1.00 97.06 215 ILE A N 1
ATOM 1592 C CA . ILE A 1 215 ? 15.408 -1.631 -29.845 1.00 97.06 215 ILE A CA 1
ATOM 1593 C C . ILE A 1 215 ? 16.342 -2.391 -30.814 1.00 97.06 215 ILE A C 1
ATOM 1595 O O . ILE A 1 215 ? 16.966 -1.738 -31.652 1.00 97.06 215 ILE A O 1
ATOM 1599 N N . PRO A 1 216 ? 16.465 -3.738 -30.780 1.00 97.81 216 PRO A N 1
ATOM 1600 C CA . PRO A 1 216 ? 17.378 -4.465 -31.666 1.00 97.81 216 PRO A CA 1
ATOM 1601 C C . PRO A 1 216 ? 17.108 -4.217 -33.150 1.00 97.81 216 PRO A C 1
ATOM 1603 O O . PRO A 1 216 ? 18.048 -4.038 -33.924 1.00 97.81 216 PRO A O 1
ATOM 1606 N N . LYS A 1 217 ? 15.827 -4.163 -33.537 1.00 97.25 217 LYS A N 1
ATOM 1607 C CA . LYS A 1 217 ? 15.419 -3.886 -34.916 1.00 97.25 217 LYS A CA 1
ATOM 1608 C C . LYS A 1 217 ? 15.852 -2.482 -35.338 1.00 97.25 217 LYS A C 1
ATOM 1610 O O . LYS A 1 217 ? 16.431 -2.317 -36.402 1.00 97.25 217 LYS A O 1
ATOM 1615 N N . GLN A 1 218 ? 15.646 -1.492 -34.478 1.00 96.69 218 GLN A N 1
ATOM 1616 C CA . GLN A 1 218 ? 16.030 -0.110 -34.768 1.00 96.69 218 GLN A CA 1
ATOM 1617 C C . GLN A 1 218 ? 17.552 0.077 -34.837 1.00 96.69 218 GLN A C 1
ATOM 1619 O O . GLN A 1 218 ? 18.044 0.794 -35.702 1.00 96.69 218 GLN A O 1
ATOM 1624 N N . ILE A 1 219 ? 18.323 -0.601 -33.972 1.00 95.75 219 ILE A N 1
ATOM 1625 C CA . ILE A 1 219 ? 19.794 -0.626 -34.073 1.00 95.75 219 ILE A CA 1
ATOM 1626 C C . ILE A 1 219 ? 20.218 -1.172 -35.441 1.00 95.75 219 ILE A C 1
ATOM 1628 O O . ILE A 1 219 ? 21.131 -0.628 -36.063 1.00 95.75 219 ILE A O 1
ATOM 1632 N N . GLN A 1 220 ? 19.568 -2.242 -35.906 1.00 96.00 220 GLN A N 1
ATOM 1633 C CA . GLN A 1 220 ? 19.852 -2.841 -37.206 1.00 96.00 220 GLN A CA 1
ATOM 1634 C C . GLN A 1 220 ? 19.515 -1.884 -38.360 1.00 96.00 220 GLN A C 1
ATOM 1636 O O . GLN A 1 220 ? 20.355 -1.691 -39.235 1.00 96.00 220 GLN A O 1
ATOM 1641 N N . GLU A 1 221 ? 18.359 -1.213 -38.318 1.00 94.94 221 GLU A N 1
ATOM 1642 C CA . GLU A 1 221 ? 17.956 -0.203 -39.311 1.00 94.94 221 GLU A CA 1
ATOM 1643 C C . GLU A 1 221 ? 18.979 0.950 -39.406 1.00 94.94 221 GLU A C 1
ATOM 1645 O O . GLU A 1 221 ? 19.352 1.364 -40.505 1.00 94.94 221 GLU A O 1
ATOM 1650 N N . VAL A 1 222 ? 19.512 1.428 -38.273 1.00 95.81 222 VAL A N 1
ATOM 1651 C CA . VAL A 1 222 ? 20.559 2.472 -38.248 1.00 95.81 222 VAL A CA 1
ATOM 1652 C C . VAL A 1 222 ? 21.880 1.965 -38.837 1.00 95.81 222 VAL A C 1
ATOM 1654 O O . VAL A 1 222 ? 22.525 2.682 -39.607 1.00 95.81 222 VAL A O 1
ATOM 1657 N N . LYS A 1 223 ? 22.288 0.728 -38.519 1.00 95.44 223 LYS A N 1
ATOM 1658 C CA . LYS A 1 223 ? 23.503 0.110 -39.082 1.00 95.44 223 LYS A CA 1
ATOM 1659 C C . LYS A 1 223 ? 23.396 -0.085 -40.594 1.00 95.44 223 LYS A C 1
ATOM 1661 O O . LYS A 1 223 ? 24.351 0.195 -41.315 1.00 95.44 223 LYS A O 1
ATOM 1666 N N . GLU A 1 224 ? 22.245 -0.531 -41.084 1.00 94.25 224 GLU A N 1
ATOM 1667 C CA . GLU A 1 224 ? 21.986 -0.690 -42.518 1.00 94.25 224 GLU A CA 1
ATOM 1668 C C . GLU A 1 224 ? 21.981 0.658 -43.242 1.00 94.25 224 GLU A C 1
ATOM 1670 O O . GLU A 1 224 ? 22.618 0.793 -44.288 1.00 94.25 224 GLU A O 1
ATOM 1675 N N . ALA A 1 225 ? 21.354 1.685 -42.656 1.00 92.94 225 ALA A N 1
ATOM 1676 C CA . ALA A 1 225 ? 21.399 3.043 -43.187 1.00 92.94 225 ALA A CA 1
ATOM 1677 C C . ALA A 1 225 ? 22.837 3.584 -43.259 1.00 92.94 225 ALA A C 1
ATOM 1679 O O . ALA A 1 225 ? 23.207 4.207 -44.256 1.00 92.94 225 ALA A O 1
ATOM 1680 N N . GLN A 1 226 ? 23.663 3.320 -42.239 1.00 94.25 226 GLN A N 1
ATOM 1681 C CA . GLN A 1 226 ? 25.079 3.689 -42.240 1.00 94.25 226 GLN A CA 1
ATOM 1682 C C . GLN A 1 226 ? 25.850 2.985 -43.364 1.00 94.25 226 GLN A C 1
ATOM 1684 O O . GLN A 1 226 ? 26.544 3.657 -44.127 1.00 94.25 226 GLN A O 1
ATOM 1689 N N . LEU A 1 227 ? 25.719 1.661 -43.487 1.00 93.00 227 LEU A N 1
ATOM 1690 C CA . LEU A 1 227 ? 26.396 0.886 -44.531 1.00 93.00 227 LEU A CA 1
ATOM 1691 C C . LEU A 1 227 ? 25.993 1.353 -45.933 1.00 93.00 227 LEU A C 1
ATOM 1693 O O . LEU A 1 227 ? 26.838 1.449 -46.822 1.00 93.00 227 LEU A O 1
ATOM 1697 N N . ASP A 1 228 ? 24.716 1.677 -46.139 1.00 90.88 228 ASP A N 1
ATOM 1698 C CA . ASP A 1 228 ? 24.246 2.229 -47.407 1.00 90.88 228 ASP A CA 1
ATOM 1699 C C . ASP A 1 228 ? 24.855 3.611 -47.695 1.00 90.88 228 ASP A C 1
ATOM 1701 O O . ASP A 1 228 ? 25.343 3.851 -48.798 1.00 90.88 228 ASP A O 1
ATOM 1705 N N . MET A 1 229 ? 24.929 4.503 -46.700 1.00 91.56 229 MET A N 1
ATOM 1706 C CA . MET A 1 229 ? 25.602 5.798 -46.860 1.00 91.56 229 MET A CA 1
ATOM 1707 C C . MET A 1 229 ? 27.099 5.651 -47.162 1.00 91.56 229 MET A C 1
ATOM 1709 O O . MET A 1 229 ? 27.632 6.414 -47.965 1.00 91.56 229 MET A O 1
ATOM 1713 N N . GLU A 1 230 ? 27.789 4.681 -46.560 1.00 91.44 230 GLU A N 1
ATOM 1714 C CA . GLU A 1 230 ? 29.194 4.385 -46.866 1.00 91.44 230 GLU A CA 1
ATOM 1715 C C . GLU A 1 230 ? 29.369 3.885 -48.305 1.00 91.44 230 GLU A C 1
ATOM 1717 O O . GLU A 1 230 ? 30.259 4.363 -49.012 1.00 91.44 230 GLU A O 1
ATOM 1722 N N . ARG A 1 231 ? 28.475 3.006 -48.783 1.00 87.44 231 ARG A N 1
ATOM 1723 C CA . ARG A 1 231 ? 28.447 2.571 -50.190 1.00 87.44 231 ARG A CA 1
ATOM 1724 C C . ARG A 1 231 ? 28.202 3.743 -51.141 1.00 87.44 231 ARG A C 1
ATOM 1726 O O . ARG A 1 231 ? 28.910 3.864 -52.135 1.00 87.44 231 ARG A O 1
ATOM 1733 N N . GLN A 1 232 ? 27.260 4.632 -50.823 1.00 86.81 232 GLN A N 1
ATOM 1734 C CA . GLN A 1 232 ? 26.981 5.825 -51.632 1.00 86.81 232 GLN A CA 1
ATOM 1735 C C . GLN A 1 232 ? 28.152 6.816 -51.642 1.00 86.81 232 GLN A C 1
ATOM 1737 O O . GLN A 1 232 ? 28.455 7.388 -52.686 1.00 86.81 232 GLN A O 1
ATOM 1742 N N . ARG A 1 233 ? 28.840 7.010 -50.507 1.00 90.44 233 ARG A N 1
ATOM 1743 C CA . ARG A 1 233 ? 30.053 7.845 -50.432 1.00 90.44 233 ARG A CA 1
ATOM 1744 C C . ARG A 1 233 ? 31.161 7.275 -51.308 1.00 90.44 233 ARG A C 1
ATOM 1746 O O . ARG A 1 233 ? 31.739 8.020 -52.090 1.00 90.44 233 ARG A O 1
ATOM 1753 N N . LYS A 1 234 ? 31.391 5.962 -51.231 1.00 86.50 234 LYS A N 1
ATOM 1754 C CA . LYS A 1 234 ? 32.366 5.277 -52.082 1.00 86.50 234 LYS A CA 1
ATOM 1755 C C . LYS A 1 234 ? 32.025 5.435 -53.569 1.00 86.50 234 LYS A C 1
ATOM 1757 O O . LYS A 1 234 ? 32.880 5.863 -54.334 1.00 86.50 234 LYS A O 1
ATOM 1762 N N . ALA A 1 235 ? 30.771 5.193 -53.955 1.00 80.75 235 ALA A N 1
ATOM 1763 C CA . ALA A 1 235 ? 30.3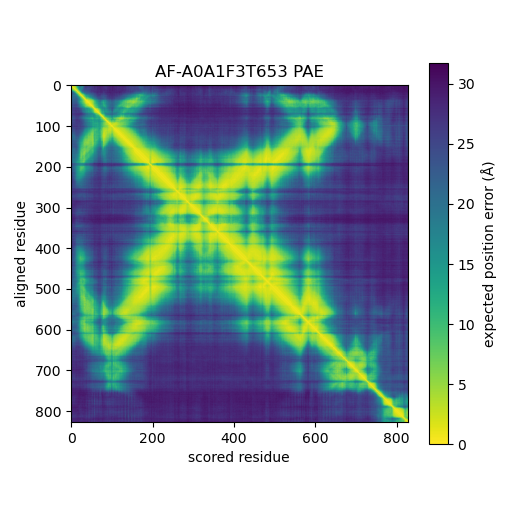15 5.379 -55.333 1.00 80.75 235 ALA A CA 1
ATOM 1764 C C . ALA A 1 235 ? 30.475 6.836 -55.811 1.00 80.75 235 ALA A C 1
ATOM 1766 O O . ALA A 1 235 ? 30.866 7.080 -56.948 1.00 80.75 235 ALA A O 1
ATOM 1767 N N . LEU A 1 236 ? 30.222 7.824 -54.946 1.00 87.50 236 LEU A N 1
ATOM 1768 C CA . LEU A 1 236 ? 30.431 9.241 -55.259 1.00 87.50 236 LEU A CA 1
ATOM 1769 C C . LEU A 1 236 ? 31.914 9.599 -55.459 1.00 87.50 236 LEU A C 1
ATOM 1771 O O . LEU A 1 236 ? 32.236 10.476 -56.269 1.00 87.50 236 LEU A O 1
ATOM 1775 N N . ASP A 1 237 ? 32.815 8.973 -54.704 1.00 87.94 237 ASP A N 1
ATOM 1776 C CA . ASP A 1 237 ? 34.258 9.137 -54.881 1.00 87.94 237 ASP A CA 1
ATOM 1777 C C . ASP A 1 237 ? 34.726 8.500 -56.195 1.00 87.94 237 ASP A C 1
ATOM 1779 O O . ASP A 1 237 ? 35.361 9.192 -56.991 1.00 87.94 237 ASP A O 1
ATOM 1783 N N . GLU A 1 238 ? 34.277 7.282 -56.505 1.00 83.88 238 GLU A N 1
ATOM 1784 C CA . GLU A 1 238 ? 34.530 6.612 -57.792 1.00 83.88 238 GLU A CA 1
ATOM 1785 C C . GLU A 1 238 ? 33.991 7.435 -58.985 1.00 83.88 238 GLU A C 1
ATOM 1787 O O . GLU A 1 238 ? 34.695 7.655 -59.973 1.00 83.88 238 GLU A O 1
ATOM 1792 N N . MET A 1 239 ? 32.774 7.991 -58.884 1.00 83.50 239 MET A N 1
ATOM 1793 C CA . MET A 1 239 ? 32.205 8.888 -59.904 1.00 83.50 239 MET A CA 1
ATOM 1794 C C . MET A 1 239 ? 33.027 10.168 -60.088 1.00 83.50 239 MET A C 1
ATOM 1796 O O . MET A 1 239 ? 33.158 10.670 -61.207 1.00 83.50 239 MET A O 1
ATOM 1800 N N . ALA A 1 240 ? 33.555 10.734 -59.001 1.00 88.88 240 ALA A N 1
ATOM 1801 C CA . ALA A 1 240 ? 34.372 11.937 -59.072 1.00 88.88 240 ALA A CA 1
ATOM 1802 C C . ALA A 1 240 ? 35.733 11.657 -59.715 1.00 88.88 240 ALA A C 1
ATOM 1804 O O . ALA A 1 240 ? 36.174 12.458 -60.536 1.00 88.88 240 ALA A O 1
ATOM 1805 N N . GLU A 1 241 ? 36.367 10.531 -59.389 1.00 87.75 241 GLU A N 1
ATOM 1806 C CA . GLU A 1 241 ? 37.610 10.087 -60.026 1.00 87.75 241 GLU A CA 1
ATOM 1807 C C . GLU A 1 241 ? 37.405 9.860 -61.525 1.00 87.75 241 GLU A C 1
ATOM 1809 O O . GLU A 1 241 ? 38.110 10.466 -62.332 1.00 87.75 241 GLU A O 1
ATOM 1814 N N . ALA A 1 242 ? 36.365 9.118 -61.919 1.00 86.50 242 ALA A N 1
ATOM 1815 C CA . ALA A 1 242 ? 36.022 8.923 -63.327 1.00 86.50 242 ALA A CA 1
ATOM 1816 C C . ALA A 1 242 ? 35.797 10.259 -64.058 1.00 86.50 242 ALA A C 1
ATOM 1818 O O . ALA A 1 242 ? 36.318 10.481 -65.154 1.00 86.50 242 ALA A O 1
ATOM 1819 N N . ARG A 1 243 ? 35.087 11.202 -63.420 1.00 88.56 243 ARG A N 1
ATOM 1820 C CA . ARG A 1 243 ? 34.854 12.548 -63.962 1.00 88.56 243 ARG A CA 1
ATOM 1821 C C . ARG A 1 243 ? 36.152 13.335 -64.158 1.00 88.56 243 ARG A C 1
ATOM 1823 O O . ARG A 1 243 ? 36.259 14.075 -65.138 1.00 88.56 243 ARG A O 1
ATOM 1830 N N . VAL A 1 244 ? 37.139 13.184 -63.270 1.00 92.00 244 VAL A N 1
ATOM 1831 C CA . VAL A 1 244 ? 38.462 13.807 -63.431 1.00 92.00 244 VAL A CA 1
ATOM 1832 C C . VAL A 1 244 ? 39.143 13.290 -64.695 1.00 92.00 244 VAL A C 1
ATOM 1834 O O . VAL A 1 244 ? 39.624 14.105 -65.482 1.00 92.00 244 VAL A O 1
ATOM 1837 N N . VAL A 1 245 ? 39.145 11.977 -64.934 1.00 89.88 245 VAL A N 1
ATOM 1838 C CA . VAL A 1 245 ? 39.796 11.407 -66.125 1.00 89.88 245 VAL A CA 1
ATOM 1839 C C . VAL A 1 245 ? 39.114 11.872 -67.414 1.00 89.88 245 VAL A C 1
ATOM 1841 O O . VAL A 1 245 ? 39.781 12.331 -68.341 1.00 89.88 245 VAL A O 1
ATOM 1844 N N . VAL A 1 246 ? 37.779 11.852 -67.452 1.00 89.38 246 VAL A N 1
ATOM 1845 C CA . VAL A 1 246 ? 36.989 12.322 -68.603 1.00 89.38 246 VAL A CA 1
ATOM 1846 C C . VAL A 1 246 ? 37.301 13.785 -68.938 1.00 89.38 246 VAL A C 1
ATOM 1848 O O . VAL A 1 246 ? 37.546 14.139 -70.098 1.00 89.38 246 VAL A O 1
ATOM 1851 N N . LEU A 1 247 ? 37.339 14.654 -67.923 1.00 91.44 247 LEU A N 1
ATOM 1852 C CA . LEU A 1 247 ? 37.685 16.064 -68.105 1.00 91.44 247 LEU A CA 1
ATOM 1853 C C . LEU A 1 247 ? 39.158 16.253 -68.490 1.00 91.44 247 LEU A C 1
ATOM 1855 O O . LEU A 1 247 ? 39.456 17.163 -69.264 1.00 91.44 247 LEU A O 1
ATOM 1859 N N . ALA A 1 248 ? 40.070 15.406 -68.006 1.00 92.75 248 ALA A N 1
ATOM 1860 C CA . ALA A 1 248 ? 41.481 15.442 -68.381 1.00 92.75 248 ALA A CA 1
ATOM 1861 C C . ALA A 1 248 ? 41.684 15.069 -69.861 1.00 92.75 248 ALA A C 1
ATOM 1863 O O . ALA A 1 248 ? 42.368 15.794 -70.585 1.00 92.75 248 ALA A O 1
ATOM 1864 N N . ASN A 1 249 ? 41.005 14.027 -70.347 1.00 90.44 249 ASN A N 1
ATOM 1865 C CA . ASN A 1 249 ? 41.011 13.647 -71.763 1.00 90.44 249 ASN A CA 1
ATOM 1866 C C . ASN A 1 249 ? 40.378 14.732 -72.642 1.00 90.44 249 ASN A C 1
ATOM 1868 O O . ASN A 1 249 ? 40.936 15.123 -73.669 1.00 90.44 249 ASN A O 1
ATOM 1872 N N . THR A 1 250 ? 39.253 15.303 -72.203 1.00 91.25 250 THR A N 1
ATOM 1873 C CA . THR A 1 250 ? 38.626 16.449 -72.883 1.00 91.25 250 THR A CA 1
ATOM 1874 C C . THR A 1 250 ? 39.584 17.640 -72.941 1.00 91.25 250 THR A C 1
ATOM 1876 O O . THR A 1 250 ? 3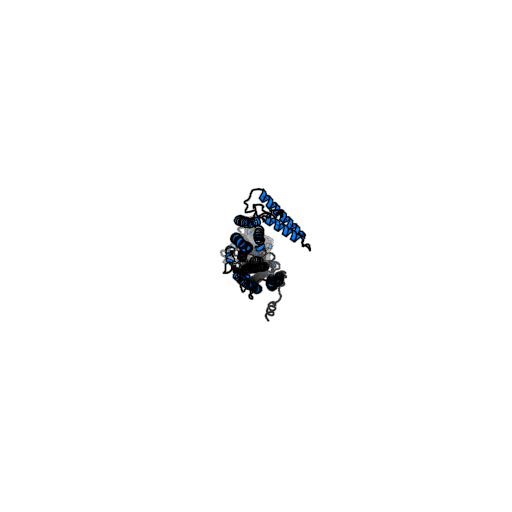9.711 18.299 -73.968 1.00 91.25 250 THR A O 1
ATOM 1879 N N . CYS A 1 251 ? 40.302 17.907 -71.851 1.00 93.62 251 CYS A N 1
ATOM 1880 C CA . CYS A 1 251 ? 41.303 18.961 -71.756 1.00 93.62 251 CYS A CA 1
ATOM 1881 C C . CYS A 1 251 ? 42.478 18.755 -72.722 1.00 93.62 251 CYS A C 1
ATOM 1883 O O . CYS A 1 251 ? 42.936 19.727 -73.329 1.00 93.62 251 CYS A O 1
ATOM 1885 N N . PHE A 1 252 ? 42.941 17.515 -72.889 1.00 94.06 252 PHE A N 1
ATOM 1886 C CA . PHE A 1 252 ? 44.026 17.163 -73.805 1.00 94.06 252 PHE A CA 1
ATOM 1887 C C . PHE A 1 252 ? 43.615 17.330 -75.277 1.00 94.06 252 PHE A C 1
ATOM 1889 O O . PHE A 1 252 ? 44.407 17.804 -76.096 1.00 94.06 252 PHE A O 1
ATOM 1896 N N . ASN A 1 253 ? 42.348 17.035 -75.583 1.00 91.56 253 ASN A N 1
ATOM 1897 C CA . ASN A 1 253 ? 41.759 17.119 -76.922 1.00 91.56 253 ASN A CA 1
ATOM 1898 C C . ASN A 1 253 ? 41.115 18.486 -77.248 1.00 91.56 253 ASN A C 1
ATOM 1900 O O . ASN A 1 253 ? 40.708 18.727 -78.383 1.00 91.56 253 ASN A O 1
ATOM 1904 N N . LYS A 1 254 ? 41.036 19.424 -76.295 1.00 91.25 254 LYS A N 1
ATOM 1905 C CA . LYS A 1 254 ? 40.487 20.771 -76.530 1.00 91.25 254 LYS A CA 1
ATOM 1906 C C . LYS A 1 254 ? 41.554 21.720 -77.101 1.00 91.25 254 LYS A C 1
ATOM 1908 O O . LYS A 1 254 ? 42.657 21.764 -76.549 1.00 91.25 254 LYS A O 1
ATOM 1913 N N . PRO A 1 255 ? 41.251 22.522 -78.145 1.00 89.31 255 PRO A N 1
ATOM 1914 C CA . PRO A 1 255 ? 42.194 23.500 -78.686 1.00 89.31 255 PRO A CA 1
ATOM 1915 C C . PRO A 1 255 ? 42.742 24.445 -77.609 1.00 89.31 255 PRO A C 1
ATOM 1917 O O . PRO A 1 255 ? 41.993 24.975 -76.782 1.00 89.31 255 PRO A O 1
ATOM 1920 N N . ARG A 1 256 ? 44.062 24.646 -77.607 1.00 85.81 256 ARG A N 1
ATOM 1921 C CA . ARG A 1 256 ? 44.807 25.512 -76.677 1.00 85.81 256 ARG A CA 1
ATOM 1922 C C . ARG A 1 256 ? 45.706 26.447 -77.484 1.00 85.81 256 ARG A C 1
ATOM 1924 O O . ARG A 1 256 ? 45.818 26.300 -78.690 1.00 85.81 256 ARG A O 1
ATOM 1931 N N . ALA A 1 257 ? 46.407 27.376 -76.833 1.00 89.12 257 ALA A N 1
ATOM 1932 C CA . ALA A 1 257 ? 47.345 28.306 -77.486 1.00 89.12 257 ALA A CA 1
ATOM 1933 C C . ALA A 1 257 ? 48.583 27.637 -78.144 1.00 89.12 257 ALA A C 1
ATOM 1935 O O . ALA A 1 257 ? 49.552 28.316 -78.476 1.00 89.12 257 ALA A O 1
ATOM 1936 N N . LEU A 1 258 ? 48.565 26.315 -78.319 1.00 90.81 258 LEU A N 1
ATOM 1937 C CA . LEU A 1 258 ? 49.561 25.556 -79.058 1.00 90.81 258 LEU A CA 1
ATOM 1938 C C . LEU A 1 258 ? 49.332 25.777 -80.554 1.00 90.81 258 LEU A C 1
ATOM 1940 O O . LEU A 1 258 ? 48.196 25.774 -81.014 1.00 90.81 258 LEU A O 1
ATOM 1944 N N . LYS A 1 259 ? 50.402 25.965 -81.323 1.00 90.94 259 LYS A N 1
ATOM 1945 C CA . LYS A 1 259 ? 50.331 26.162 -82.776 1.00 90.94 259 LYS A CA 1
ATOM 1946 C C . LYS A 1 259 ? 51.324 25.226 -83.439 1.00 90.94 259 LYS A C 1
ATOM 1948 O O . LYS A 1 259 ? 52.488 25.212 -83.052 1.00 90.94 259 LYS A O 1
ATOM 1953 N N . CYS A 1 260 ? 50.882 24.446 -84.424 1.00 87.62 260 CYS A N 1
ATOM 1954 C CA . CYS A 1 260 ? 51.796 23.538 -85.118 1.00 87.62 260 CYS A CA 1
ATOM 1955 C C . CYS A 1 260 ? 52.768 24.273 -86.058 1.00 87.62 260 CYS A C 1
ATOM 1957 O O . CYS A 1 260 ? 53.922 23.877 -86.211 1.00 87.62 260 CYS A O 1
ATOM 1959 N N . VAL A 1 261 ? 52.311 25.357 -86.680 1.00 86.25 261 VAL A N 1
ATOM 1960 C CA . VAL A 1 261 ? 53.135 26.235 -87.516 1.00 86.25 261 VAL A CA 1
ATOM 1961 C C . VAL A 1 261 ? 53.109 27.653 -86.948 1.00 86.25 261 VAL A C 1
ATOM 1963 O O . VAL A 1 261 ? 52.102 28.040 -86.340 1.00 86.25 261 VAL A O 1
ATOM 1966 N N . PRO A 1 262 ? 54.181 28.448 -87.125 1.00 84.94 262 PRO A N 1
ATOM 1967 C CA . PRO A 1 262 ? 54.159 29.866 -86.785 1.00 84.94 262 PRO A CA 1
ATOM 1968 C C . PRO A 1 262 ? 52.935 30.541 -87.419 1.00 84.94 262 PRO A C 1
ATOM 1970 O O . PRO A 1 262 ? 52.660 30.345 -88.598 1.00 84.94 262 PRO A O 1
ATOM 1973 N N . ASN A 1 263 ? 52.172 31.296 -86.624 1.00 85.50 263 ASN A N 1
ATOM 1974 C CA . ASN A 1 263 ? 50.920 31.959 -87.030 1.00 85.50 263 ASN A CA 1
ATOM 1975 C C . ASN A 1 263 ? 49.750 31.045 -87.452 1.00 85.50 263 ASN A C 1
ATOM 1977 O O . ASN A 1 263 ? 48.717 31.556 -87.874 1.00 85.50 263 ASN A O 1
ATOM 1981 N N . GLY A 1 264 ? 49.857 29.724 -87.279 1.00 88.06 264 GLY A N 1
ATOM 1982 C CA . GLY A 1 264 ? 48.749 28.797 -87.523 1.00 88.06 264 GLY A CA 1
ATOM 1983 C C . GLY A 1 264 ? 47.598 28.925 -86.514 1.00 88.06 264 GLY A C 1
ATOM 1984 O O . GLY A 1 264 ? 47.758 29.564 -85.461 1.00 88.06 264 GLY A O 1
ATOM 1985 N N . PRO A 1 265 ? 46.440 28.300 -86.809 1.00 91.50 265 PRO A N 1
ATOM 1986 C CA . PRO A 1 265 ? 45.338 28.237 -85.861 1.00 91.50 265 PRO A CA 1
ATOM 1987 C C . PRO A 1 265 ? 45.764 27.499 -84.576 1.00 91.50 265 PRO A C 1
ATOM 1989 O O . PRO A 1 265 ? 46.643 26.630 -84.624 1.00 91.50 265 PRO A O 1
ATOM 1992 N N . PRO A 1 266 ? 45.167 27.842 -83.419 1.00 91.75 266 PRO A N 1
ATOM 1993 C CA . PRO A 1 266 ? 45.361 27.095 -82.183 1.00 91.75 266 PRO A CA 1
ATOM 1994 C C . PRO A 1 266 ? 44.905 25.637 -82.350 1.00 91.75 266 PRO A C 1
ATOM 1996 O O . PRO A 1 266 ? 43.803 25.392 -82.835 1.00 91.75 266 PRO A O 1
ATOM 1999 N N . VAL A 1 267 ? 45.735 24.687 -81.927 1.00 93.19 267 VAL A N 1
ATOM 2000 C CA . VAL A 1 267 ? 45.464 23.239 -81.959 1.00 93.19 267 VAL A CA 1
ATOM 2001 C C . VAL A 1 267 ? 45.410 22.672 -80.541 1.00 93.19 267 VAL A C 1
ATOM 2003 O O . VAL A 1 267 ? 45.861 23.305 -79.578 1.00 93.19 267 VAL A O 1
ATOM 2006 N N . ASN A 1 268 ? 44.830 21.486 -80.369 1.00 93.12 268 ASN A N 1
ATOM 2007 C CA . ASN A 1 268 ? 44.853 20.806 -79.069 1.00 93.12 268 ASN A CA 1
ATOM 2008 C C . ASN A 1 268 ? 46.224 20.146 -78.796 1.00 93.12 268 ASN A C 1
ATOM 2010 O O . ASN A 1 268 ? 47.110 20.145 -79.652 1.00 93.12 268 ASN A O 1
ATOM 2014 N N . ALA A 1 269 ? 46.446 19.632 -77.580 1.00 93.06 269 ALA A N 1
ATOM 2015 C CA . ALA A 1 269 ? 47.741 19.044 -77.215 1.00 93.06 269 ALA A CA 1
ATOM 2016 C C . ALA A 1 269 ? 48.052 17.780 -78.030 1.00 93.06 269 ALA A C 1
ATOM 2018 O O . ALA A 1 269 ? 49.205 17.570 -78.412 1.00 93.06 269 ALA A O 1
ATOM 2019 N N . ARG A 1 270 ? 47.018 16.995 -78.349 1.00 94.50 270 ARG A N 1
ATOM 2020 C CA . ARG A 1 270 ? 47.090 15.810 -79.208 1.00 94.50 270 ARG A CA 1
ATOM 2021 C C . ARG A 1 270 ? 47.521 16.153 -80.642 1.00 94.50 270 ARG A C 1
ATOM 2023 O O . ARG A 1 270 ? 48.512 15.635 -81.142 1.00 94.50 270 ARG A O 1
ATOM 2030 N N . GLU A 1 271 ? 46.823 17.065 -81.298 1.00 93.75 271 GLU A N 1
ATOM 2031 C CA . GLU A 1 271 ? 47.127 17.565 -82.640 1.00 93.75 271 GLU A CA 1
ATOM 2032 C C . GLU A 1 271 ? 48.492 18.241 -82.683 1.00 93.75 271 GLU A C 1
ATOM 2034 O O . GLU A 1 271 ? 49.247 18.040 -83.630 1.00 93.75 271 GLU A O 1
ATOM 2039 N N . TYR A 1 272 ? 48.843 19.010 -81.648 1.00 94.69 272 TYR A N 1
ATOM 2040 C CA . TYR A 1 272 ? 50.158 19.625 -81.544 1.00 94.69 272 TYR A CA 1
ATOM 2041 C C . TYR A 1 272 ? 51.264 18.569 -81.524 1.00 94.69 272 TYR A C 1
ATOM 2043 O O . TYR A 1 272 ? 52.198 18.674 -82.318 1.00 94.69 272 TYR A O 1
ATOM 2051 N N . VAL A 1 273 ? 51.163 17.544 -80.667 1.00 93.69 273 VAL A N 1
ATOM 2052 C CA . VAL A 1 273 ? 52.202 16.508 -80.584 1.00 93.69 273 VAL A CA 1
ATOM 2053 C C . VAL A 1 273 ? 52.293 15.700 -81.877 1.00 93.69 273 VAL A C 1
ATOM 2055 O O . VAL A 1 273 ? 53.398 15.507 -82.377 1.00 93.69 273 VAL A O 1
ATOM 2058 N N . LEU A 1 274 ? 51.162 15.334 -82.491 1.00 94.31 274 LEU A N 1
ATOM 2059 C CA . LEU A 1 274 ? 51.132 14.626 -83.776 1.00 94.31 274 LEU A CA 1
ATOM 2060 C C . LEU A 1 274 ? 51.735 15.463 -84.907 1.00 94.31 274 LEU A C 1
ATOM 2062 O O . LEU A 1 274 ? 52.517 14.966 -85.719 1.00 94.31 274 LEU A O 1
ATOM 2066 N N . CYS A 1 275 ? 51.405 16.751 -84.949 1.00 93.62 275 CYS A N 1
ATOM 2067 C CA . CYS A 1 275 ? 51.850 17.648 -86.001 1.00 93.62 275 CYS A CA 1
ATOM 2068 C C . CYS A 1 275 ? 53.338 18.009 -85.857 1.00 93.62 275 CYS A C 1
ATOM 2070 O O . CYS A 1 275 ? 54.076 17.960 -86.842 1.00 93.62 275 CYS A O 1
ATOM 2072 N N . ARG A 1 276 ? 53.820 18.265 -84.631 1.00 92.56 276 ARG A N 1
ATOM 2073 C CA . ARG A 1 276 ? 55.255 18.448 -84.342 1.00 92.56 276 ARG A CA 1
ATOM 2074 C C . ARG A 1 276 ? 56.051 17.179 -84.611 1.00 92.56 276 ARG A C 1
ATOM 2076 O O . ARG A 1 276 ? 57.112 17.256 -85.224 1.00 92.56 276 ARG A O 1
ATOM 2083 N N . TYR A 1 277 ? 55.526 16.019 -84.221 1.00 93.56 277 TYR A N 1
ATOM 2084 C CA . TYR A 1 277 ? 56.157 14.738 -84.515 1.00 93.56 277 TYR A CA 1
ATOM 2085 C C . TYR A 1 277 ? 56.284 14.519 -86.029 1.00 93.56 277 TYR A C 1
ATOM 2087 O O . TYR A 1 277 ? 57.379 14.239 -86.515 1.00 93.56 277 TYR A O 1
ATOM 2095 N N . ARG A 1 278 ? 55.213 14.761 -86.802 1.00 91.50 278 ARG A N 1
ATOM 2096 C CA . ARG A 1 278 ? 55.232 14.675 -88.272 1.00 91.50 278 ARG A CA 1
ATOM 2097 C C . ARG A 1 278 ? 56.245 15.637 -88.901 1.00 91.50 278 ARG A C 1
ATOM 2099 O O . ARG A 1 278 ? 56.979 15.225 -89.792 1.00 91.50 278 ARG A O 1
ATOM 2106 N N . GLN A 1 279 ? 56.316 16.890 -88.441 1.00 89.50 279 GLN A N 1
ATOM 2107 C CA . GLN A 1 279 ? 57.324 17.858 -88.904 1.00 89.50 279 GLN A CA 1
ATOM 2108 C C . GLN A 1 279 ? 58.752 17.359 -88.639 1.00 89.50 279 GLN A C 1
ATOM 2110 O O . GLN A 1 279 ? 59.598 17.420 -89.528 1.00 89.50 279 GLN A O 1
ATOM 2115 N N . ASN A 1 280 ? 59.012 16.803 -87.454 1.00 89.75 280 ASN A N 1
ATOM 2116 C CA . ASN A 1 280 ? 60.346 16.340 -87.079 1.00 89.75 280 ASN A CA 1
ATOM 2117 C C . ASN A 1 280 ? 60.768 15.026 -87.736 1.00 89.75 280 ASN A C 1
ATOM 2119 O O . ASN A 1 280 ? 61.965 14.802 -87.905 1.00 89.75 280 ASN A O 1
ATOM 2123 N N . GLN A 1 281 ? 59.827 14.177 -88.154 1.00 89.00 281 GLN A N 1
ATOM 2124 C CA . GLN A 1 281 ? 60.144 13.005 -88.978 1.00 89.00 281 GLN A CA 1
ATOM 2125 C C . GLN A 1 281 ? 60.617 13.395 -90.389 1.00 89.00 281 GLN A C 1
ATOM 2127 O O . GLN A 1 281 ? 61.319 12.615 -91.029 1.00 89.00 281 GLN A O 1
ATOM 2132 N N . LYS A 1 282 ? 60.297 14.609 -90.864 1.00 87.50 282 LYS A N 1
ATOM 2133 C CA . LYS A 1 282 ? 60.838 15.141 -92.125 1.00 87.50 282 LYS A CA 1
ATOM 2134 C C . LYS A 1 282 ? 62.252 15.708 -91.980 1.00 87.50 282 LYS A C 1
ATOM 2136 O O . LYS A 1 282 ? 62.895 15.965 -92.992 1.00 87.50 282 LYS A O 1
ATOM 2141 N N . LEU A 1 283 ? 62.759 15.909 -90.762 1.00 86.00 283 LEU A N 1
ATOM 2142 C CA . LEU A 1 283 ? 64.127 16.386 -90.555 1.00 86.00 283 LEU A CA 1
ATOM 2143 C C . LEU A 1 283 ? 65.111 15.247 -90.840 1.00 86.00 283 LEU A C 1
ATOM 2145 O O . LEU A 1 283 ? 65.043 14.174 -90.240 1.00 86.00 283 LEU A O 1
ATOM 2149 N N . GLY A 1 284 ? 66.031 15.475 -91.776 1.00 78.62 284 GLY A N 1
ATOM 2150 C CA . GLY A 1 284 ? 67.157 14.578 -92.000 1.00 78.62 284 GLY A CA 1
ATOM 2151 C C . GLY A 1 284 ? 68.153 14.598 -90.829 1.00 78.62 284 GLY A C 1
ATOM 2152 O O . GLY A 1 284 ? 68.062 15.458 -89.954 1.00 78.62 284 GLY A O 1
ATOM 2153 N N . PRO A 1 285 ? 69.165 13.711 -90.836 1.00 76.75 285 PRO A N 1
ATOM 2154 C CA . PRO A 1 285 ? 70.213 13.662 -89.807 1.00 76.75 285 PRO A CA 1
ATOM 2155 C C . PRO A 1 285 ? 70.958 14.991 -89.610 1.00 76.75 285 PRO A C 1
ATOM 2157 O O . PRO A 1 285 ? 71.487 15.250 -88.537 1.00 76.75 285 PRO A O 1
ATOM 2160 N N . THR A 1 286 ? 70.987 15.837 -90.644 1.00 78.44 286 THR A N 1
ATOM 2161 C CA . THR A 1 286 ? 71.609 17.169 -90.649 1.00 78.44 286 THR A CA 1
ATOM 2162 C C . THR A 1 286 ? 70.675 18.292 -90.179 1.00 78.44 286 THR A C 1
ATOM 2164 O O . THR A 1 286 ? 71.064 19.454 -90.213 1.00 78.44 286 THR A O 1
ATOM 2167 N N . GLY A 1 287 ? 69.434 17.983 -89.780 1.00 77.75 287 GLY A N 1
ATOM 2168 C CA . GLY A 1 287 ? 68.428 18.975 -89.381 1.00 77.75 287 GLY A CA 1
ATOM 2169 C C . GLY A 1 287 ? 67.750 19.712 -90.544 1.00 77.75 287 GLY A C 1
ATOM 2170 O O . GLY A 1 287 ? 66.942 20.605 -90.307 1.00 77.75 287 GLY A O 1
ATOM 2171 N N . VAL A 1 288 ? 68.043 19.344 -91.795 1.00 81.06 288 VAL A N 1
ATOM 2172 C CA . VAL A 1 288 ? 67.403 19.916 -92.993 1.00 81.06 288 VAL A CA 1
ATOM 2173 C C . VAL A 1 288 ? 66.114 19.158 -93.312 1.00 81.06 288 VAL A C 1
ATOM 2175 O O . VAL A 1 288 ? 66.078 17.928 -93.227 1.00 81.06 288 VAL A O 1
ATOM 2178 N N . ILE A 1 289 ? 65.056 19.881 -93.687 1.00 80.81 289 ILE A N 1
ATOM 2179 C CA . ILE A 1 289 ? 63.775 19.294 -94.102 1.00 80.81 289 ILE A CA 1
ATOM 2180 C C . ILE A 1 289 ? 63.985 18.496 -95.394 1.00 80.81 289 ILE A C 1
ATOM 2182 O O . ILE A 1 289 ? 64.467 19.021 -96.394 1.00 80.81 289 ILE A O 1
ATOM 2186 N N . ARG A 1 290 ? 63.617 17.215 -95.374 1.00 80.94 290 ARG A N 1
ATOM 2187 C CA . ARG A 1 290 ? 63.543 16.363 -96.559 1.00 80.94 290 ARG A CA 1
ATOM 2188 C C . ARG A 1 290 ? 62.208 16.612 -97.249 1.00 80.94 290 ARG A C 1
ATOM 2190 O O . ARG A 1 290 ? 61.162 16.244 -96.720 1.00 80.94 290 ARG A O 1
ATOM 2197 N N . GLU A 1 291 ? 62.254 17.224 -98.423 1.00 74.88 291 GLU A N 1
ATOM 2198 C CA . GLU A 1 291 ? 61.079 17.420 -99.270 1.00 74.88 291 GLU A CA 1
ATOM 2199 C C . GLU A 1 291 ? 60.923 16.218 -100.214 1.00 74.88 291 GLU A C 1
ATOM 2201 O O . GLU A 1 291 ? 61.854 15.850 -100.930 1.00 74.88 291 GLU A O 1
ATOM 2206 N N . GLY A 1 292 ? 59.764 15.552 -100.180 1.00 83.31 292 GLY A N 1
ATOM 2207 C CA . GLY A 1 292 ? 59.459 14.429 -101.069 1.00 83.31 292 GLY A CA 1
ATOM 2208 C C . GLY A 1 292 ? 58.313 13.544 -100.575 1.00 83.31 292 GLY A C 1
ATOM 2209 O O . GLY A 1 292 ? 58.162 13.312 -99.376 1.00 83.31 292 GLY A O 1
ATOM 2210 N N . ALA A 1 293 ? 57.532 12.993 -101.510 1.00 83.31 293 ALA A N 1
ATOM 2211 C CA . ALA A 1 293 ? 56.339 12.190 -101.209 1.00 83.31 293 ALA A CA 1
ATOM 2212 C C . ALA A 1 293 ? 56.620 10.980 -100.294 1.00 83.31 293 ALA A C 1
ATOM 2214 O O . ALA A 1 293 ? 55.792 10.631 -99.456 1.00 83.31 293 ALA A O 1
ATOM 2215 N N . LEU A 1 294 ? 57.805 10.364 -100.407 1.00 84.25 294 LEU A N 1
ATOM 2216 C CA . LEU A 1 294 ? 58.202 9.227 -99.570 1.00 84.25 294 LEU A CA 1
ATOM 2217 C C . LEU A 1 294 ? 58.462 9.630 -98.108 1.00 84.25 294 LEU A C 1
ATOM 2219 O O . LEU A 1 294 ? 58.031 8.927 -97.195 1.00 84.25 294 LEU A O 1
ATOM 2223 N N . ALA A 1 295 ? 59.135 10.763 -97.878 1.00 83.81 295 ALA A N 1
ATOM 2224 C CA . ALA A 1 295 ? 59.377 11.285 -96.532 1.00 83.81 295 ALA A CA 1
ATOM 2225 C C . ALA A 1 295 ? 58.056 11.697 -95.861 1.00 83.81 295 ALA A C 1
ATOM 2227 O O . ALA A 1 295 ? 57.840 11.424 -94.680 1.00 83.81 295 ALA A O 1
ATOM 2228 N N . ASP A 1 296 ? 57.135 12.268 -96.639 1.00 85.75 296 ASP A N 1
ATOM 2229 C CA . ASP A 1 296 ? 55.796 12.639 -96.187 1.00 85.75 296 ASP A CA 1
ATOM 2230 C C . ASP A 1 296 ? 54.941 11.420 -95.820 1.00 85.75 296 ASP A C 1
ATOM 2232 O O . ASP A 1 296 ? 54.280 11.425 -94.776 1.00 85.75 296 ASP A O 1
ATOM 2236 N N . ALA A 1 297 ? 54.993 10.354 -96.626 1.00 84.44 297 ALA A N 1
ATOM 2237 C CA . ALA A 1 297 ? 54.309 9.096 -96.342 1.00 84.44 297 ALA A CA 1
ATOM 2238 C C . ALA A 1 297 ? 54.852 8.424 -95.067 1.00 84.44 297 ALA A C 1
ATOM 2240 O O . ALA A 1 297 ? 54.071 8.022 -94.205 1.00 84.44 297 ALA A O 1
ATOM 2241 N N . GLN A 1 298 ? 56.178 8.369 -94.893 1.00 86.81 298 GLN A N 1
ATOM 2242 C CA . GLN A 1 298 ? 56.809 7.803 -93.691 1.00 86.81 298 GLN A CA 1
ATOM 2243 C C . GLN A 1 298 ? 56.485 8.610 -92.427 1.00 86.81 298 GLN A C 1
ATOM 2245 O O . GLN A 1 298 ? 56.121 8.033 -91.400 1.00 86.81 298 GLN A O 1
ATOM 2250 N N . ALA A 1 299 ? 56.566 9.941 -92.504 1.00 87.19 299 ALA A N 1
ATOM 2251 C CA . ALA A 1 299 ? 56.209 10.825 -91.398 1.00 87.19 299 ALA A CA 1
ATOM 2252 C C . ALA A 1 299 ? 54.726 10.694 -91.016 1.00 87.19 299 ALA A C 1
ATOM 2254 O O . ALA A 1 299 ? 54.383 10.742 -89.834 1.00 87.19 299 ALA A O 1
ATOM 2255 N N . THR A 1 300 ? 53.846 10.502 -92.002 1.00 90.25 300 THR A N 1
ATOM 2256 C CA . THR A 1 300 ? 52.412 10.283 -91.773 1.00 90.25 300 THR A CA 1
ATOM 2257 C C . THR A 1 300 ? 52.148 8.924 -91.128 1.00 90.25 300 THR A C 1
ATOM 2259 O O . THR A 1 300 ? 51.438 8.877 -90.130 1.00 90.25 300 THR A O 1
ATOM 2262 N N . SER A 1 301 ? 52.773 7.847 -91.621 1.00 90.56 301 SER A N 1
ATOM 2263 C CA . SER A 1 301 ? 52.631 6.495 -91.059 1.00 90.56 301 SER A CA 1
ATOM 2264 C C . SER A 1 301 ? 53.050 6.436 -89.589 1.00 90.56 301 SER A C 1
ATOM 2266 O O . SER A 1 301 ? 52.293 5.961 -88.749 1.00 90.56 301 SER A O 1
ATOM 2268 N N . LYS A 1 302 ? 54.219 6.987 -89.239 1.00 89.56 302 LYS A N 1
ATOM 2269 C CA . LYS A 1 302 ? 54.675 6.998 -87.840 1.00 89.56 302 LYS A CA 1
ATOM 2270 C C . LYS A 1 302 ? 53.838 7.914 -86.948 1.00 89.56 302 LYS A C 1
ATOM 2272 O O . LYS A 1 302 ? 53.644 7.623 -85.772 1.00 89.56 302 LYS A O 1
ATOM 2277 N N . ALA A 1 303 ? 53.336 9.028 -87.485 1.00 91.62 303 ALA A N 1
ATOM 2278 C CA . ALA A 1 303 ? 52.387 9.861 -86.752 1.00 91.62 303 ALA A CA 1
ATOM 2279 C C . ALA A 1 303 ? 51.075 9.105 -86.481 1.00 91.62 303 ALA A C 1
ATOM 2281 O O . ALA A 1 303 ? 50.502 9.287 -85.414 1.00 91.62 303 ALA A O 1
ATOM 2282 N N . GLN A 1 304 ? 50.640 8.226 -87.391 1.00 92.88 304 GLN A N 1
ATOM 2283 C CA . GLN A 1 304 ? 49.480 7.359 -87.171 1.00 92.88 304 GLN A CA 1
ATOM 2284 C C . GLN A 1 304 ? 49.724 6.349 -86.043 1.00 92.88 304 GLN A C 1
ATOM 2286 O O . GLN A 1 304 ? 48.837 6.121 -85.229 1.00 92.88 304 GLN A O 1
ATOM 2291 N N . GLU A 1 305 ? 50.925 5.772 -85.945 1.00 92.88 305 GLU A N 1
ATOM 2292 C CA . GLU A 1 305 ? 51.290 4.883 -84.830 1.00 92.88 305 GLU A CA 1
ATOM 2293 C C . GLU A 1 305 ? 51.241 5.609 -83.478 1.00 92.88 305 GLU A C 1
ATOM 2295 O O . GLU A 1 305 ? 50.668 5.092 -82.517 1.00 92.88 305 GLU A O 1
ATOM 2300 N N . LEU A 1 306 ? 51.769 6.838 -83.414 1.00 93.19 306 LEU A N 1
ATOM 2301 C CA . LEU A 1 306 ? 51.652 7.681 -82.222 1.00 93.19 306 LEU A CA 1
ATOM 2302 C C . LEU A 1 306 ? 50.186 8.016 -81.919 1.00 93.19 306 LEU A C 1
ATOM 2304 O O . LEU A 1 306 ? 49.763 7.971 -80.766 1.00 93.19 306 LEU A O 1
ATOM 2308 N N . GLU A 1 307 ? 49.392 8.324 -82.943 1.00 94.12 307 GLU A N 1
ATOM 2309 C CA . GLU A 1 307 ? 47.963 8.578 -82.786 1.00 94.12 307 GLU A CA 1
ATOM 2310 C C . GLU A 1 307 ? 47.221 7.362 -82.223 1.00 94.12 307 GLU A C 1
ATOM 2312 O O . GLU A 1 307 ? 46.380 7.524 -81.342 1.00 94.12 307 GLU A O 1
ATOM 2317 N N . ASN A 1 308 ? 47.568 6.153 -82.663 1.00 93.81 308 ASN A N 1
ATOM 2318 C CA . ASN A 1 308 ? 46.977 4.921 -82.149 1.00 93.81 308 ASN A CA 1
ATOM 2319 C C . ASN A 1 308 ? 47.271 4.731 -80.654 1.00 93.81 308 ASN A C 1
ATOM 2321 O O . ASN A 1 308 ? 46.387 4.311 -79.916 1.00 93.81 308 ASN A O 1
ATOM 2325 N N . ILE A 1 309 ? 48.463 5.106 -80.180 1.00 93.75 309 ILE A N 1
ATOM 2326 C CA . ILE A 1 309 ? 48.789 5.078 -78.743 1.00 93.75 309 ILE A CA 1
ATOM 2327 C C . ILE A 1 309 ? 47.997 6.142 -77.977 1.00 93.75 309 ILE A C 1
ATOM 2329 O O . ILE A 1 309 ? 47.462 5.863 -76.908 1.00 93.75 309 ILE A O 1
ATOM 2333 N N . LEU A 1 310 ? 47.874 7.356 -78.521 1.00 93.19 310 LEU A N 1
ATOM 2334 C CA . LEU A 1 310 ? 47.065 8.415 -77.903 1.00 93.19 310 LEU A CA 1
ATOM 2335 C C . LEU A 1 310 ? 45.564 8.053 -77.871 1.00 93.19 310 LEU A C 1
ATOM 2337 O O . LEU A 1 310 ? 44.863 8.420 -76.924 1.00 93.19 310 LEU A O 1
ATOM 2341 N N . ASN A 1 311 ? 45.079 7.307 -78.868 1.00 92.56 311 ASN A N 1
ATOM 2342 C CA . ASN A 1 311 ? 43.748 6.697 -78.869 1.00 92.56 311 ASN A CA 1
ATOM 2343 C C . ASN A 1 311 ? 43.631 5.621 -77.792 1.00 92.56 311 ASN A C 1
ATOM 2345 O O . ASN A 1 311 ? 42.708 5.700 -76.991 1.00 92.56 311 ASN A O 1
ATOM 2349 N N . ALA A 1 312 ? 44.591 4.698 -77.701 1.00 90.31 312 ALA A N 1
ATOM 2350 C CA . ALA A 1 312 ? 44.597 3.647 -76.685 1.00 90.31 312 ALA A CA 1
ATOM 2351 C C . ALA A 1 312 ? 44.573 4.223 -75.258 1.00 90.31 312 ALA A C 1
ATOM 2353 O O . ALA A 1 312 ? 43.787 3.774 -74.431 1.00 90.31 312 ALA A O 1
ATOM 2354 N N . ILE A 1 313 ? 45.333 5.294 -74.991 1.00 90.69 313 ILE A N 1
ATOM 2355 C CA . ILE A 1 313 ? 45.289 6.031 -73.713 1.00 90.69 313 ILE A CA 1
ATOM 2356 C C . ILE A 1 313 ? 43.875 6.563 -73.421 1.00 90.69 313 ILE A C 1
ATOM 2358 O O . ILE A 1 313 ? 43.392 6.491 -72.290 1.00 90.69 313 ILE A O 1
ATOM 2362 N N . SER A 1 314 ? 43.201 7.098 -74.441 1.00 88.88 314 SER A N 1
ATOM 2363 C CA . SER A 1 314 ? 41.839 7.628 -74.308 1.00 88.88 314 SER A CA 1
ATOM 2364 C C . SER A 1 314 ? 40.794 6.515 -74.143 1.00 88.88 314 SER A C 1
ATOM 2366 O O . SER A 1 314 ? 39.820 6.707 -73.422 1.00 88.88 314 SER A O 1
ATOM 2368 N N . GLU A 1 315 ? 40.990 5.361 -74.784 1.00 87.25 315 GLU A N 1
ATOM 2369 C CA . GLU A 1 315 ? 40.099 4.192 -74.736 1.00 87.25 315 GLU A CA 1
ATOM 2370 C C . GLU A 1 315 ? 40.219 3.389 -73.432 1.00 87.25 315 GLU A C 1
ATOM 2372 O O . GLU A 1 315 ? 39.217 2.868 -72.947 1.00 87.25 315 GLU A O 1
ATOM 2377 N N . ASP A 1 316 ? 41.420 3.316 -72.848 1.00 89.00 316 ASP A N 1
ATOM 2378 C CA . ASP A 1 316 ? 41.693 2.668 -71.553 1.00 89.00 316 ASP A CA 1
ATOM 2379 C C . ASP A 1 316 ? 41.312 3.550 -70.339 1.00 89.00 316 ASP A C 1
ATOM 2381 O O . ASP A 1 316 ? 41.417 3.122 -69.181 1.00 89.00 316 ASP A O 1
ATOM 2385 N N . SER A 1 317 ? 40.880 4.787 -70.597 1.00 87.38 317 SER A N 1
ATOM 2386 C CA . SER A 1 317 ? 40.325 5.709 -69.603 1.00 87.38 317 SER A CA 1
ATOM 2387 C C . SER A 1 317 ? 38.815 5.475 -69.393 1.00 87.38 317 SER A C 1
ATOM 2389 O O . SER A 1 317 ? 38.142 4.979 -70.298 1.00 87.38 317 SER A O 1
ATOM 2391 N N . PRO A 1 318 ? 38.224 5.880 -68.249 1.00 83.50 318 PRO A N 1
ATOM 2392 C CA . PRO A 1 318 ? 36.777 5.861 -68.054 1.00 83.50 318 PRO A CA 1
ATOM 2393 C C . PRO A 1 318 ? 36.056 6.637 -69.159 1.00 83.50 318 PRO A C 1
ATOM 2395 O O . PRO A 1 318 ? 36.431 7.766 -69.490 1.00 83.50 318 PRO A O 1
ATOM 2398 N N . ALA A 1 319 ? 34.993 6.046 -69.701 1.00 77.94 319 ALA A N 1
ATOM 2399 C CA . ALA A 1 319 ? 34.121 6.727 -70.648 1.00 77.94 319 ALA A CA 1
ATOM 2400 C C . ALA A 1 319 ? 33.323 7.849 -69.959 1.00 77.94 319 ALA A C 1
ATOM 2402 O O . ALA A 1 319 ? 33.017 7.771 -68.766 1.00 77.94 319 ALA A O 1
ATOM 2403 N N . ASP A 1 320 ? 32.942 8.882 -70.717 1.00 76.31 320 ASP A N 1
ATOM 2404 C CA . ASP A 1 320 ? 32.057 9.930 -70.204 1.00 76.31 320 ASP A CA 1
ATOM 2405 C C . ASP A 1 320 ? 30.650 9.370 -69.986 1.00 76.31 320 ASP A C 1
ATOM 2407 O O . ASP A 1 320 ? 29.867 9.228 -70.926 1.00 76.31 320 ASP A O 1
ATOM 2411 N N . LEU A 1 321 ? 30.310 9.080 -68.730 1.00 68.75 321 LEU A N 1
ATOM 2412 C CA . LEU A 1 321 ? 28.979 8.606 -68.350 1.00 68.75 321 LEU A CA 1
ATOM 2413 C C . LEU A 1 321 ? 27.865 9.597 -68.734 1.00 68.75 321 LEU A C 1
ATOM 2415 O O . LEU A 1 321 ? 26.719 9.185 -68.875 1.00 68.75 321 LEU A O 1
ATOM 2419 N N . GLY A 1 322 ? 28.184 10.879 -68.957 1.00 67.38 322 GLY A N 1
ATOM 2420 C CA . GLY A 1 322 ? 27.232 11.876 -69.454 1.00 67.38 322 GLY A CA 1
ATOM 2421 C C . GLY A 1 322 ? 26.802 11.671 -70.912 1.00 67.38 322 GLY A C 1
ATOM 2422 O O . GLY A 1 322 ? 25.864 12.324 -71.361 1.00 67.38 322 GLY A O 1
ATOM 2423 N N . THR A 1 323 ? 27.470 10.778 -71.649 1.00 67.94 323 THR A N 1
ATOM 2424 C CA . THR A 1 323 ? 27.133 10.445 -73.044 1.00 67.94 323 THR A CA 1
ATOM 2425 C C . THR A 1 323 ? 26.225 9.221 -73.179 1.00 67.94 323 THR A C 1
ATOM 2427 O O . THR A 1 323 ? 25.677 8.996 -74.259 1.00 67.94 323 THR A O 1
ATOM 2430 N N . ALA A 1 324 ? 26.024 8.464 -72.094 1.00 69.50 324 ALA A N 1
ATOM 2431 C CA . ALA A 1 324 ? 25.147 7.301 -72.078 1.00 69.50 324 ALA A CA 1
ATOM 2432 C C . ALA A 1 324 ? 23.675 7.720 -72.226 1.00 69.50 324 ALA A C 1
ATOM 2434 O O . ALA A 1 324 ? 23.192 8.610 -71.524 1.00 69.50 324 ALA A O 1
ATOM 2435 N N . LYS A 1 325 ? 22.947 7.065 -73.132 1.00 75.62 325 LYS A N 1
ATOM 2436 C CA . LYS A 1 325 ? 21.540 7.364 -73.442 1.00 75.62 325 LYS A CA 1
ATOM 2437 C C . LYS A 1 325 ? 20.561 6.533 -72.616 1.00 75.62 325 LYS A C 1
ATOM 2439 O O . LYS A 1 325 ? 19.375 6.857 -72.581 1.00 75.62 325 LYS A O 1
ATOM 2444 N N . SER A 1 326 ? 21.036 5.472 -71.962 1.00 78.75 326 SER A N 1
ATOM 2445 C CA . SER A 1 326 ? 20.230 4.599 -71.108 1.00 78.75 326 SER A CA 1
ATOM 2446 C C . SER A 1 326 ? 20.981 4.158 -69.849 1.00 78.75 326 SER A C 1
ATOM 2448 O O . SER A 1 326 ? 22.210 4.188 -69.780 1.00 78.75 326 SER A O 1
ATOM 2450 N N . GLN A 1 327 ? 20.228 3.715 -68.840 1.00 65.81 327 GLN A N 1
ATOM 2451 C CA . GLN A 1 327 ? 20.767 3.197 -67.578 1.00 65.81 327 GLN A CA 1
ATOM 2452 C C . GLN A 1 327 ? 21.575 1.897 -67.776 1.00 65.81 327 GLN A C 1
ATOM 2454 O O . GLN A 1 327 ? 22.558 1.667 -67.076 1.00 65.81 327 GLN A O 1
ATOM 2459 N N . GLU A 1 328 ? 21.213 1.088 -68.774 1.00 74.06 328 GLU A N 1
ATOM 2460 C CA . GLU A 1 328 ? 21.950 -0.117 -69.180 1.00 74.06 328 GLU A CA 1
ATOM 2461 C C . GLU A 1 328 ? 23.298 0.236 -69.823 1.00 74.06 328 GLU A C 1
ATOM 2463 O O . GLU A 1 328 ? 24.310 -0.409 -69.544 1.00 74.06 328 GLU A O 1
ATOM 2468 N N . GLU A 1 329 ? 23.348 1.308 -70.622 1.00 72.00 329 GLU A N 1
ATOM 2469 C CA . GLU A 1 329 ? 24.590 1.811 -71.210 1.00 72.00 329 GLU A CA 1
ATOM 2470 C C . GLU A 1 329 ? 25.527 2.361 -70.122 1.00 72.00 329 GLU A C 1
ATOM 2472 O O . GLU A 1 329 ? 26.707 2.013 -70.111 1.00 72.00 329 GLU A O 1
ATOM 2477 N N . VAL A 1 330 ? 24.997 3.097 -69.133 1.00 66.75 330 VAL A N 1
ATOM 2478 C CA . VAL A 1 330 ? 25.750 3.534 -67.937 1.00 66.75 330 VAL A CA 1
ATOM 2479 C C . VAL A 1 330 ? 26.371 2.339 -67.210 1.00 66.75 330 VAL A C 1
ATOM 2481 O O . VAL A 1 330 ? 27.551 2.376 -66.864 1.00 66.75 330 VAL A O 1
ATOM 2484 N N . GLN A 1 331 ? 25.612 1.260 -67.011 1.00 67.50 331 GLN A N 1
ATOM 2485 C CA . GLN A 1 331 ? 26.100 0.075 -66.305 1.00 67.50 331 GLN A CA 1
ATOM 2486 C C . GLN A 1 331 ? 27.144 -0.697 -67.126 1.00 67.50 331 GLN A C 1
ATOM 2488 O O . GLN A 1 331 ? 28.138 -1.169 -66.576 1.00 67.50 331 GLN A O 1
ATOM 2493 N N . SER A 1 332 ? 26.984 -0.755 -68.451 1.00 73.88 332 SER A N 1
ATOM 2494 C CA . SER A 1 332 ? 27.978 -1.346 -69.353 1.00 73.88 332 SER A CA 1
ATOM 2495 C C . SER A 1 332 ? 29.290 -0.550 -69.395 1.00 73.88 332 SER A C 1
ATOM 2497 O O . SER A 1 332 ? 30.366 -1.144 -69.346 1.00 73.88 332 SER A O 1
ATOM 2499 N N . LEU A 1 333 ? 29.217 0.788 -69.409 1.00 70.62 333 LEU A N 1
ATOM 2500 C CA . LEU A 1 333 ? 30.380 1.677 -69.395 1.00 70.62 333 LEU A CA 1
ATOM 2501 C C . LEU A 1 333 ? 31.081 1.665 -68.033 1.00 70.62 333 LEU A C 1
ATOM 2503 O O . LEU A 1 333 ? 32.308 1.690 -67.990 1.00 70.62 333 LEU A O 1
ATOM 2507 N N . SER A 1 334 ? 30.321 1.553 -66.940 1.00 65.81 334 SER A N 1
ATOM 2508 C CA . SER A 1 334 ? 30.854 1.414 -65.579 1.00 65.81 334 SER A CA 1
ATOM 2509 C C . SER A 1 334 ? 31.581 0.085 -65.347 1.00 65.81 334 SER A C 1
ATOM 2511 O O . SER A 1 334 ? 32.437 0.017 -64.472 1.00 65.81 334 SER A O 1
ATOM 2513 N N . ASN A 1 335 ? 31.250 -0.964 -66.107 1.00 74.12 335 ASN A N 1
ATOM 2514 C CA . ASN A 1 335 ? 31.874 -2.285 -65.987 1.00 74.12 335 ASN A CA 1
ATOM 2515 C C . ASN A 1 335 ? 33.120 -2.455 -66.876 1.00 74.12 335 ASN A C 1
ATOM 2517 O O . ASN A 1 335 ? 33.760 -3.508 -66.824 1.00 74.12 335 ASN A O 1
ATOM 2521 N N . ARG A 1 336 ? 33.480 -1.465 -67.711 1.00 75.31 336 ARG A N 1
ATOM 2522 C CA . ARG A 1 336 ? 34.704 -1.549 -68.524 1.00 75.31 336 ARG A CA 1
ATOM 2523 C C . ARG A 1 336 ? 35.929 -1.445 -67.606 1.00 75.31 336 ARG A C 1
ATOM 2525 O O . ARG A 1 336 ? 35.981 -0.537 -66.779 1.00 75.31 336 ARG A O 1
ATOM 2532 N N . PRO A 1 337 ? 36.920 -2.345 -67.738 1.00 70.62 337 PRO A N 1
ATOM 2533 C CA . PRO A 1 337 ? 38.127 -2.282 -66.926 1.00 70.62 337 PRO A CA 1
ATOM 2534 C C . PRO A 1 337 ? 38.900 -1.003 -67.254 1.00 70.62 337 PRO A C 1
ATOM 2536 O O . PRO A 1 337 ? 39.362 -0.820 -68.378 1.00 70.62 337 PRO A O 1
ATOM 2539 N N . VAL A 1 338 ? 39.030 -0.124 -66.264 1.00 79.50 338 VAL A N 1
ATOM 2540 C CA . VAL A 1 338 ? 39.783 1.127 -66.375 1.00 79.50 338 VAL A CA 1
ATOM 2541 C C . VAL A 1 338 ? 41.246 0.855 -66.047 1.00 79.50 338 VAL A C 1
ATOM 2543 O O . VAL A 1 338 ? 41.543 0.314 -64.982 1.00 79.50 338 VAL A O 1
ATOM 2546 N N . LYS A 1 339 ? 42.162 1.243 -66.942 1.00 81.06 339 LYS A N 1
ATOM 2547 C CA . LYS A 1 339 ? 43.614 1.118 -66.712 1.00 81.06 339 LYS A CA 1
ATOM 2548 C C . LYS A 1 339 ? 44.308 2.454 -66.457 1.00 81.06 339 LYS A C 1
ATOM 2550 O O . LYS A 1 339 ? 45.444 2.460 -66.000 1.00 81.06 339 LYS A O 1
ATOM 2555 N N . ILE A 1 340 ? 43.652 3.578 -66.758 1.00 83.38 340 ILE A N 1
ATOM 2556 C CA . ILE A 1 340 ? 44.215 4.921 -66.580 1.00 83.38 340 ILE A CA 1
ATOM 2557 C C . ILE A 1 340 ? 43.292 5.768 -65.702 1.00 83.38 340 ILE A C 1
ATOM 2559 O O . ILE A 1 340 ? 42.187 6.118 -66.117 1.00 83.38 340 ILE A O 1
ATOM 2563 N N . LEU A 1 341 ? 43.768 6.144 -64.513 1.00 84.94 341 LEU A N 1
ATOM 2564 C CA . LEU A 1 341 ? 43.100 7.074 -63.593 1.00 84.94 341 LEU A CA 1
ATOM 2565 C C . LEU A 1 341 ? 43.919 8.352 -63.340 1.00 84.94 341 LEU A C 1
ATOM 2567 O O . LEU A 1 341 ? 43.385 9.355 -62.864 1.00 84.94 341 LEU A O 1
ATOM 2571 N N . SER A 1 342 ? 45.205 8.342 -63.687 1.00 89.50 342 SER A N 1
ATOM 2572 C CA . SER A 1 342 ? 46.160 9.417 -63.419 1.00 89.50 342 SER A CA 1
ATOM 2573 C C . SER A 1 342 ? 47.209 9.566 -64.529 1.00 89.50 342 SER A C 1
ATOM 2575 O O . SER A 1 342 ? 47.313 8.746 -65.444 1.00 89.50 342 SER A O 1
ATOM 2577 N N . ALA A 1 343 ? 48.027 10.621 -64.452 1.00 89.06 343 ALA A N 1
ATOM 2578 C CA . ALA A 1 343 ? 49.167 10.785 -65.357 1.00 89.06 343 ALA A CA 1
ATOM 2579 C C . ALA A 1 343 ? 50.258 9.732 -65.095 1.00 89.06 343 ALA A C 1
ATOM 2581 O O . ALA A 1 343 ? 50.982 9.339 -66.009 1.00 89.06 343 ALA A O 1
ATOM 2582 N N . GLU A 1 344 ? 50.365 9.269 -63.853 1.00 91.94 344 GLU A N 1
ATOM 2583 C CA . GLU A 1 344 ? 51.285 8.230 -63.406 1.00 91.94 344 GLU A CA 1
ATOM 2584 C C . GLU A 1 344 ? 50.913 6.864 -64.005 1.00 91.94 344 GLU A C 1
ATOM 2586 O O . GLU A 1 344 ? 51.801 6.114 -64.417 1.00 91.94 344 GLU A O 1
ATOM 2591 N N . ASP A 1 345 ? 49.619 6.578 -64.170 1.00 89.88 345 ASP A N 1
ATOM 2592 C CA . ASP A 1 345 ? 49.159 5.367 -64.864 1.00 89.88 345 ASP A CA 1
ATOM 2593 C C . ASP A 1 345 ? 49.536 5.402 -66.349 1.00 89.88 345 ASP A C 1
ATOM 2595 O O . ASP A 1 345 ? 49.994 4.402 -66.900 1.00 89.88 345 ASP A O 1
ATOM 2599 N N . ILE A 1 346 ? 49.443 6.571 -66.998 1.00 90.38 346 ILE A N 1
ATOM 2600 C CA . ILE A 1 346 ? 49.899 6.747 -68.389 1.00 90.38 346 ILE A CA 1
ATOM 2601 C C . ILE A 1 346 ? 51.408 6.517 -68.487 1.00 90.38 346 ILE A C 1
ATOM 2603 O O . ILE A 1 346 ? 51.867 5.797 -69.371 1.00 90.38 346 ILE A O 1
ATOM 2607 N N . GLN A 1 347 ? 52.193 7.088 -67.570 1.00 92.44 347 GLN A N 1
ATOM 2608 C CA . GLN A 1 347 ? 53.639 6.855 -67.506 1.00 92.44 347 GLN A CA 1
ATOM 2609 C C . GLN A 1 347 ? 53.965 5.365 -67.330 1.00 92.44 347 GLN A C 1
ATOM 2611 O O . GLN A 1 347 ? 54.913 4.874 -67.943 1.00 92.44 347 GLN A O 1
ATOM 2616 N N . THR A 1 348 ? 53.184 4.652 -66.520 1.00 93.62 348 THR A N 1
ATOM 2617 C CA . THR A 1 348 ? 53.402 3.237 -66.200 1.00 93.62 348 THR A CA 1
ATOM 2618 C C . THR A 1 348 ? 53.017 2.320 -67.362 1.00 93.62 348 THR A C 1
ATOM 2620 O O . THR A 1 348 ? 53.798 1.452 -67.742 1.00 93.62 348 THR A O 1
ATOM 2623 N N . HIS A 1 349 ? 51.843 2.524 -67.962 1.00 91.25 349 HIS A N 1
ATOM 2624 C CA . HIS A 1 349 ? 51.310 1.647 -69.008 1.00 91.25 349 HIS A CA 1
ATOM 2625 C C . HIS A 1 349 ? 51.801 2.005 -70.414 1.00 91.25 349 HIS A C 1
ATOM 2627 O O . HIS A 1 349 ? 52.034 1.116 -71.230 1.00 91.25 349 HIS A O 1
ATOM 2633 N N . TYR A 1 350 ? 51.995 3.295 -70.689 1.00 94.81 350 TYR A N 1
ATOM 2634 C CA . TYR A 1 350 ? 52.286 3.814 -72.027 1.00 94.81 350 TYR A CA 1
ATOM 2635 C C . TYR A 1 350 ? 53.618 4.563 -72.114 1.00 94.81 350 TYR A C 1
ATOM 2637 O O . TYR A 1 350 ? 54.088 4.839 -73.216 1.00 94.81 350 TYR A O 1
ATOM 2645 N N . GLY A 1 351 ? 54.278 4.868 -70.992 1.00 93.38 351 GLY A N 1
ATOM 2646 C CA . GLY A 1 351 ? 55.486 5.700 -70.983 1.00 93.38 351 GLY A CA 1
ATOM 2647 C C . GLY A 1 351 ? 56.647 5.129 -71.798 1.00 93.38 351 GLY A C 1
ATOM 2648 O O . GLY A 1 351 ? 57.317 5.887 -72.498 1.00 93.38 351 GLY A O 1
ATOM 2649 N N . ALA A 1 352 ? 56.852 3.806 -71.772 1.00 93.81 352 ALA A N 1
ATOM 2650 C CA . ALA A 1 352 ? 57.871 3.137 -72.587 1.00 93.81 352 ALA A CA 1
ATOM 2651 C C . ALA A 1 352 ? 57.540 3.191 -74.089 1.00 93.81 352 ALA A C 1
ATOM 2653 O O . ALA A 1 352 ? 58.415 3.479 -74.904 1.00 93.81 352 ALA A O 1
ATOM 2654 N N . GLN A 1 353 ? 56.270 2.975 -74.451 1.00 93.88 353 GLN A N 1
ATOM 2655 C CA . GLN A 1 353 ? 55.812 3.071 -75.839 1.00 93.88 353 GLN A CA 1
ATOM 2656 C C . GLN A 1 353 ? 55.955 4.503 -76.359 1.00 93.88 353 GLN A C 1
ATOM 2658 O O . GLN A 1 353 ? 56.532 4.702 -77.420 1.00 93.88 353 GLN A O 1
ATOM 2663 N N . LEU A 1 354 ? 55.525 5.501 -75.579 1.00 94.38 354 LEU A N 1
ATOM 2664 C CA . LEU A 1 354 ? 55.674 6.922 -75.898 1.00 94.38 354 LEU A CA 1
ATOM 2665 C C . LEU A 1 354 ? 57.147 7.341 -76.011 1.00 94.38 354 LEU A C 1
ATOM 2667 O O . LEU A 1 354 ? 57.491 8.117 -76.901 1.00 94.38 354 LEU A O 1
ATOM 2671 N N . ALA A 1 355 ? 58.028 6.812 -75.155 1.00 94.31 355 ALA A N 1
ATOM 2672 C CA . ALA A 1 355 ? 59.466 7.077 -75.223 1.00 94.31 355 ALA A CA 1
ATOM 2673 C C . ALA A 1 355 ? 60.104 6.523 -76.507 1.00 94.31 355 ALA A C 1
ATOM 2675 O O . ALA A 1 355 ? 61.068 7.102 -77.001 1.00 94.31 355 ALA A O 1
ATOM 2676 N N . GLY A 1 356 ? 59.531 5.470 -77.103 1.00 92.31 356 GLY A N 1
ATOM 2677 C CA . GLY A 1 356 ? 59.923 4.971 -78.425 1.00 92.31 356 GLY A CA 1
ATOM 2678 C C . GLY A 1 356 ? 59.732 5.988 -79.561 1.00 92.31 356 GLY A C 1
ATOM 2679 O O . GLY A 1 356 ? 60.367 5.863 -80.606 1.00 92.31 356 GLY A O 1
ATOM 2680 N N . PHE A 1 357 ? 58.915 7.027 -79.351 1.00 93.06 357 PHE A N 1
ATOM 2681 C CA . PHE A 1 357 ? 58.717 8.131 -80.298 1.00 93.06 357 PHE A CA 1
ATOM 2682 C C . PHE A 1 357 ? 59.634 9.332 -80.016 1.00 93.06 357 PHE A C 1
ATOM 2684 O O . PHE A 1 357 ? 59.559 10.335 -80.727 1.00 93.06 357 PHE A O 1
ATOM 2691 N N . ASN A 1 358 ? 60.517 9.259 -79.017 1.00 91.38 358 ASN A N 1
ATOM 2692 C CA . ASN A 1 358 ? 61.488 10.316 -78.751 1.00 91.38 358 ASN A CA 1
ATOM 2693 C C . ASN A 1 358 ? 62.580 10.327 -79.833 1.00 91.38 358 ASN A C 1
ATOM 2695 O O . ASN A 1 358 ? 63.116 9.287 -80.212 1.00 91.38 358 ASN A O 1
ATOM 2699 N N . GLY A 1 359 ? 62.930 11.509 -80.341 1.00 83.56 359 GLY A N 1
ATOM 2700 C CA . GLY A 1 359 ? 63.936 11.636 -81.398 1.00 83.56 359 GLY A CA 1
ATOM 2701 C C . GLY A 1 359 ? 63.927 12.993 -82.097 1.00 83.56 359 GLY A C 1
ATOM 2702 O O . GLY A 1 359 ? 62.969 13.758 -81.985 1.00 83.56 359 GLY A O 1
ATOM 2703 N N . ASN A 1 360 ? 65.014 13.308 -82.812 1.00 81.06 360 ASN A N 1
ATOM 2704 C CA . ASN A 1 360 ? 65.194 14.564 -83.559 1.00 81.06 360 ASN A CA 1
ATOM 2705 C C . ASN A 1 360 ? 64.861 15.824 -82.729 1.00 81.06 360 ASN A C 1
ATOM 2707 O O . ASN A 1 360 ? 64.234 16.756 -83.228 1.00 81.06 360 ASN A O 1
ATOM 2711 N N . GLY A 1 361 ? 65.227 15.834 -81.440 1.00 81.12 361 GLY A N 1
ATOM 2712 C CA . GLY A 1 361 ? 64.997 16.961 -80.528 1.00 81.12 361 GLY A CA 1
ATOM 2713 C C . GLY A 1 361 ? 63.573 17.096 -79.964 1.00 81.12 361 GLY A C 1
ATOM 2714 O O . GLY A 1 361 ? 63.288 18.108 -79.328 1.00 81.12 361 GLY A O 1
ATOM 2715 N N . LEU A 1 362 ? 62.680 16.117 -80.167 1.00 88.19 362 LEU A N 1
ATOM 2716 C CA . LEU A 1 362 ? 61.383 16.046 -79.478 1.00 88.19 362 LEU A CA 1
ATOM 2717 C C . LEU A 1 362 ? 61.377 14.948 -78.421 1.00 88.19 362 LEU A C 1
ATOM 2719 O O . LEU A 1 362 ? 61.695 13.793 -78.707 1.00 88.19 362 LEU A O 1
ATOM 2723 N N . ASP A 1 363 ? 60.929 15.319 -77.225 1.00 92.81 363 ASP A N 1
ATOM 2724 C CA . ASP A 1 363 ? 60.585 14.394 -76.151 1.00 92.81 363 ASP A CA 1
ATOM 2725 C C . ASP A 1 363 ? 59.058 14.258 -76.078 1.00 92.81 363 ASP A C 1
ATOM 2727 O O . ASP A 1 363 ? 58.360 15.044 -75.428 1.00 92.81 363 ASP A O 1
ATOM 2731 N N . ILE A 1 364 ? 58.536 13.294 -76.837 1.00 93.38 364 ILE A N 1
ATOM 2732 C CA . ILE A 1 364 ? 57.104 13.018 -76.972 1.00 93.38 364 ILE A CA 1
ATOM 2733 C C . ILE A 1 364 ? 56.543 12.497 -75.652 1.00 93.38 364 ILE A C 1
ATOM 2735 O O . ILE A 1 364 ? 55.496 12.973 -75.212 1.00 93.38 364 ILE A O 1
ATOM 2739 N N . SER A 1 365 ? 57.256 11.577 -74.998 1.00 93.25 365 SER A N 1
ATOM 2740 C CA . SER A 1 365 ? 56.836 11.002 -73.718 1.00 93.25 365 SER A CA 1
ATOM 2741 C C . SER A 1 365 ? 56.681 12.078 -72.645 1.00 93.25 365 SER A C 1
ATOM 2743 O O . SER A 1 365 ? 55.586 12.257 -72.102 1.00 93.25 365 SER A O 1
ATOM 2745 N N . SER A 1 366 ? 57.717 12.896 -72.421 1.00 94.06 366 SER A N 1
ATOM 2746 C CA . SER A 1 366 ? 57.639 13.979 -71.435 1.00 94.06 366 SER A CA 1
ATOM 2747 C C . SER A 1 366 ? 56.580 15.017 -71.797 1.00 94.06 366 SER A C 1
ATOM 2749 O O . SER A 1 366 ? 55.903 15.531 -70.905 1.00 94.06 366 SER A O 1
ATOM 2751 N N . PHE A 1 367 ? 56.400 15.341 -73.083 1.00 95.00 367 PHE A N 1
ATOM 2752 C CA . PHE A 1 367 ? 55.357 16.277 -73.500 1.00 95.00 367 PHE A CA 1
ATOM 2753 C C . PHE A 1 367 ? 53.957 15.751 -73.163 1.00 95.00 367 PHE A C 1
ATOM 2755 O O . PHE A 1 367 ? 53.190 16.457 -72.505 1.00 95.00 367 PHE A O 1
ATOM 2762 N N . VAL A 1 368 ? 53.631 14.524 -73.583 1.00 93.94 368 VAL A N 1
ATOM 2763 C CA . VAL A 1 368 ? 52.309 13.914 -73.367 1.00 93.94 368 VAL A CA 1
ATOM 2764 C C . VAL A 1 368 ? 52.017 13.802 -71.874 1.00 93.94 368 VAL A C 1
ATOM 2766 O O . VAL A 1 368 ? 50.951 14.221 -71.429 1.00 93.94 368 VAL A O 1
ATOM 2769 N N . ILE A 1 369 ? 52.980 13.336 -71.080 1.00 93.88 369 ILE A N 1
ATOM 2770 C CA . ILE A 1 369 ? 52.795 13.118 -69.641 1.00 93.88 369 ILE A CA 1
ATOM 2771 C C . ILE A 1 369 ? 52.656 14.444 -68.892 1.00 93.88 369 ILE A C 1
ATOM 2773 O O . ILE A 1 369 ? 51.764 14.580 -68.056 1.00 93.88 369 ILE A O 1
ATOM 2777 N N . ASN A 1 370 ? 53.450 15.467 -69.222 1.00 93.88 370 ASN A N 1
ATOM 2778 C CA . ASN A 1 370 ? 53.307 16.790 -68.606 1.00 93.88 370 ASN A CA 1
ATOM 2779 C C . ASN A 1 370 ? 52.002 17.487 -69.016 1.00 93.88 370 ASN A C 1
ATOM 2781 O O . ASN A 1 370 ? 51.349 18.122 -68.181 1.00 93.88 370 ASN A O 1
ATOM 2785 N N . ALA A 1 371 ? 51.597 17.360 -70.282 1.00 93.31 371 ALA A N 1
ATOM 2786 C CA . ALA A 1 371 ? 50.332 17.897 -70.769 1.00 93.31 371 ALA A CA 1
ATOM 2787 C C . ALA A 1 371 ? 49.136 17.212 -70.088 1.00 93.31 371 ALA A C 1
ATOM 2789 O O . ALA A 1 371 ? 48.236 17.907 -69.610 1.00 93.31 371 ALA A O 1
ATOM 2790 N N . MET A 1 372 ? 49.163 15.880 -69.969 1.00 93.12 372 MET A N 1
ATOM 2791 C CA . MET A 1 372 ? 48.151 15.106 -69.251 1.00 93.12 372 MET A CA 1
ATOM 2792 C C . MET A 1 372 ? 48.144 15.432 -67.761 1.00 93.12 372 MET A C 1
ATOM 2794 O O . MET A 1 372 ? 47.082 15.731 -67.232 1.00 93.12 372 MET A O 1
ATOM 2798 N N . ARG A 1 373 ? 49.298 15.499 -67.085 1.00 94.50 373 ARG A N 1
ATOM 2799 C CA . ARG A 1 373 ? 49.392 15.907 -65.670 1.00 94.50 373 ARG A CA 1
ATOM 2800 C C . ARG A 1 373 ? 48.763 17.278 -65.431 1.00 94.50 373 ARG A C 1
ATOM 2802 O O . ARG A 1 373 ? 47.987 17.451 -64.493 1.00 94.50 373 ARG A O 1
ATOM 2809 N N . LYS A 1 374 ? 49.045 18.253 -66.302 1.00 94.38 374 LYS A N 1
ATOM 2810 C CA . LYS A 1 374 ? 48.390 19.567 -66.247 1.00 94.38 374 LYS A CA 1
ATOM 2811 C C . LYS A 1 374 ? 46.872 19.437 -66.414 1.00 94.38 374 LYS A C 1
ATOM 2813 O O . LYS A 1 374 ? 46.132 20.052 -65.654 1.00 94.38 374 LYS A O 1
ATOM 2818 N N . CYS A 1 375 ? 46.413 18.621 -67.360 1.00 94.81 375 CYS A N 1
ATOM 2819 C CA . CYS A 1 375 ? 44.990 18.369 -67.573 1.00 94.81 375 CYS A CA 1
ATOM 2820 C C . CYS A 1 375 ? 44.301 17.654 -66.401 1.00 94.81 375 CYS A C 1
ATOM 2822 O O . CYS A 1 375 ? 43.206 18.063 -66.029 1.00 94.81 375 CYS A O 1
ATOM 2824 N N . PHE A 1 376 ? 44.938 16.667 -65.768 1.00 94.38 376 PHE A N 1
ATOM 2825 C CA . PHE A 1 376 ? 44.450 16.013 -64.550 1.00 94.38 376 PHE A CA 1
ATOM 2826 C C . PHE A 1 376 ? 44.338 16.997 -63.383 1.00 94.38 376 PHE A C 1
ATOM 2828 O O . PHE A 1 376 ? 43.333 16.999 -62.676 1.00 94.38 376 PHE A O 1
ATOM 2835 N N . ASN A 1 377 ? 45.311 17.897 -63.218 1.00 94.00 377 ASN A N 1
ATOM 2836 C CA . ASN A 1 377 ? 45.247 18.948 -62.201 1.00 94.00 377 ASN A CA 1
ATOM 2837 C C . ASN A 1 377 ? 44.094 19.937 -62.462 1.00 94.00 377 ASN A C 1
ATOM 2839 O O . ASN A 1 377 ? 43.322 20.252 -61.551 1.00 94.00 377 ASN A O 1
ATOM 2843 N N . ASP A 1 378 ? 43.939 20.403 -63.707 1.00 93.56 378 ASP A N 1
ATOM 2844 C CA . ASP A 1 378 ? 42.842 21.291 -64.123 1.00 93.56 378 ASP A CA 1
ATOM 2845 C C . ASP A 1 378 ? 41.466 20.618 -63.922 1.00 93.56 378 ASP A C 1
ATOM 2847 O O . ASP A 1 378 ? 40.513 21.240 -63.428 1.00 93.56 378 ASP A O 1
ATOM 2851 N N . ALA A 1 379 ? 41.365 19.332 -64.271 1.00 93.69 379 ALA A N 1
ATOM 2852 C CA . ALA A 1 379 ? 40.174 18.507 -64.111 1.00 93.69 379 ALA A CA 1
ATOM 2853 C C . ALA A 1 379 ? 39.842 18.254 -62.635 1.00 93.69 379 ALA A C 1
ATOM 2855 O O . ALA A 1 379 ? 38.711 18.498 -62.223 1.00 93.69 379 ALA A O 1
ATOM 2856 N N . GLY A 1 380 ? 40.823 17.879 -61.811 1.00 93.56 380 GLY A N 1
ATOM 2857 C CA . GLY A 1 380 ? 40.667 17.701 -60.365 1.00 93.56 380 GLY A CA 1
ATOM 2858 C C . GLY A 1 380 ? 40.160 18.965 -59.674 1.00 93.56 380 GLY A C 1
ATOM 2859 O O . GLY A 1 380 ? 39.243 18.913 -58.852 1.00 93.56 380 GLY A O 1
ATOM 2860 N N . ASN A 1 381 ? 40.681 20.132 -60.057 1.00 94.12 381 ASN A N 1
ATOM 2861 C CA . ASN A 1 381 ? 40.176 21.418 -59.572 1.00 94.12 381 ASN A CA 1
ATOM 2862 C C . ASN A 1 381 ? 38.745 21.700 -60.046 1.00 94.12 381 ASN A C 1
ATOM 2864 O O . ASN A 1 381 ? 37.939 22.251 -59.293 1.00 94.12 381 ASN A O 1
ATOM 2868 N N . SER A 1 382 ? 38.406 21.314 -61.275 1.00 93.44 382 SER A N 1
ATOM 2869 C CA . SER A 1 382 ? 37.054 21.473 -61.817 1.00 93.44 382 SER A CA 1
ATOM 2870 C C . SER A 1 382 ? 36.048 20.562 -61.115 1.00 93.44 382 SER A C 1
ATOM 2872 O O . SER A 1 382 ? 35.025 21.067 -60.673 1.00 93.44 382 SER A O 1
ATOM 2874 N N . VAL A 1 383 ? 36.376 19.293 -60.866 1.00 92.88 383 VAL A N 1
ATOM 2875 C CA . VAL A 1 383 ? 35.546 18.358 -60.084 1.00 92.88 383 VAL A CA 1
ATOM 2876 C C . VAL A 1 383 ? 35.381 18.819 -58.633 1.00 92.88 383 VAL A C 1
ATOM 2878 O O . VAL A 1 383 ? 34.276 18.797 -58.091 1.00 92.88 383 VAL A O 1
ATOM 2881 N N . LYS A 1 384 ? 36.447 19.333 -58.001 1.00 93.00 384 LYS A N 1
ATOM 2882 C CA . LYS A 1 384 ? 36.356 19.958 -56.667 1.00 93.00 384 LYS A CA 1
ATOM 2883 C C . LYS A 1 384 ? 35.408 21.162 -56.650 1.00 93.00 384 LYS A C 1
ATOM 2885 O O . LYS A 1 384 ? 34.746 21.385 -55.637 1.00 93.00 384 LYS A O 1
ATOM 2890 N N . ARG A 1 385 ? 35.342 21.944 -57.736 1.00 93.56 385 ARG A N 1
ATOM 2891 C CA . ARG A 1 385 ? 34.353 23.025 -57.895 1.00 93.56 385 ARG A CA 1
ATOM 2892 C C . ARG A 1 385 ? 32.958 22.474 -58.162 1.00 93.56 385 ARG A C 1
ATOM 2894 O O . ARG A 1 385 ? 32.033 22.934 -57.507 1.00 93.56 385 ARG A O 1
ATOM 2901 N N . GLU A 1 386 ? 32.806 21.477 -59.035 1.00 91.31 386 GLU A N 1
ATOM 2902 C CA . GLU A 1 386 ? 31.524 20.813 -59.302 1.00 91.31 386 GLU A CA 1
ATOM 2903 C C . GLU A 1 386 ? 30.903 20.316 -57.989 1.00 91.31 386 GLU A C 1
ATOM 2905 O O . GLU A 1 386 ? 29.775 20.694 -57.694 1.00 91.31 386 GLU A O 1
ATOM 2910 N N . ARG A 1 387 ? 31.652 19.616 -57.124 1.00 91.31 387 ARG A N 1
ATOM 2911 C CA . ARG A 1 387 ? 31.179 19.180 -55.789 1.00 91.31 387 ARG A CA 1
ATOM 2912 C C . ARG A 1 387 ? 30.611 20.321 -54.922 1.00 91.31 387 ARG A C 1
ATOM 2914 O O . ARG A 1 387 ? 29.725 20.088 -54.104 1.00 91.31 387 ARG A O 1
ATOM 2921 N N . LYS A 1 388 ? 31.097 21.554 -55.101 1.00 91.06 388 LYS A N 1
ATOM 2922 C CA . LYS A 1 388 ? 30.643 22.746 -54.360 1.00 91.06 388 LYS A CA 1
ATOM 2923 C C . LYS A 1 388 ? 29.482 23.490 -55.031 1.00 91.06 388 LYS A C 1
ATOM 2925 O O . LYS A 1 388 ? 28.808 24.262 -54.358 1.00 91.06 388 LYS A O 1
ATOM 2930 N N . ILE A 1 389 ? 29.262 23.306 -56.332 1.00 91.88 389 ILE A N 1
ATOM 2931 C CA . ILE A 1 389 ? 28.190 23.974 -57.081 1.00 91.88 389 ILE A CA 1
ATOM 2932 C C . ILE A 1 389 ? 26.897 23.184 -56.884 1.00 91.88 389 ILE A C 1
ATOM 2934 O O . ILE A 1 389 ? 26.787 22.075 -57.394 1.00 91.88 389 ILE A O 1
ATOM 2938 N N . ALA A 1 390 ? 25.912 23.786 -56.212 1.00 84.94 390 ALA A N 1
ATOM 2939 C CA . ALA A 1 390 ? 24.677 23.128 -55.765 1.00 84.94 390 ALA A CA 1
ATOM 2940 C C . ALA A 1 390 ? 23.927 22.319 -56.846 1.00 84.94 390 ALA A C 1
ATOM 2942 O O . ALA A 1 390 ? 23.289 21.318 -56.534 1.00 84.94 390 ALA A O 1
ATOM 2943 N N . ASN A 1 391 ? 24.023 22.726 -58.115 1.00 86.94 391 ASN A N 1
ATOM 2944 C CA . ASN A 1 391 ? 23.290 22.106 -59.222 1.00 86.94 391 ASN A CA 1
ATOM 2945 C C . ASN A 1 391 ? 24.110 21.093 -60.037 1.00 86.94 391 ASN A C 1
ATOM 2947 O O . ASN A 1 391 ? 23.631 20.627 -61.067 1.00 86.94 391 ASN A O 1
ATOM 2951 N N . SER A 1 392 ? 25.341 20.763 -59.634 1.00 90.69 392 SER A N 1
ATOM 2952 C CA . SER A 1 392 ? 26.095 19.697 -60.302 1.00 90.69 392 SER A CA 1
ATOM 2953 C C . SER A 1 392 ? 25.628 18.317 -59.832 1.00 90.69 392 SER A C 1
ATOM 2955 O O . SER A 1 392 ? 25.215 18.156 -58.683 1.00 90.69 392 SER A O 1
ATOM 2957 N N . THR A 1 393 ? 25.775 17.295 -60.675 1.00 85.31 393 THR A N 1
ATOM 2958 C CA . THR A 1 393 ? 25.449 15.902 -60.325 1.00 85.31 393 THR A CA 1
ATOM 2959 C C . THR A 1 393 ? 26.195 15.430 -59.071 1.00 85.31 393 THR A C 1
ATOM 2961 O O . THR A 1 393 ? 25.602 14.806 -58.193 1.00 85.31 393 THR A O 1
ATOM 2964 N N . LEU A 1 394 ? 27.484 15.774 -58.939 1.00 87.31 394 LEU A N 1
ATOM 2965 C CA . LEU A 1 394 ? 28.296 15.396 -57.775 1.00 87.31 394 LEU A CA 1
ATOM 2966 C C . LEU A 1 394 ? 27.849 16.116 -56.498 1.00 87.31 394 LEU A C 1
ATOM 2968 O O . LEU A 1 394 ? 27.856 15.518 -55.424 1.00 87.31 394 LEU A O 1
ATOM 2972 N N . SER A 1 395 ? 27.452 17.388 -56.600 1.00 90.00 395 SER A N 1
ATOM 2973 C CA . SER A 1 395 ? 26.942 18.143 -55.452 1.00 90.00 395 SER A CA 1
ATOM 2974 C C . SER A 1 395 ? 25.565 17.643 -55.020 1.00 90.00 395 SER A C 1
ATOM 2976 O O . SER A 1 395 ? 25.342 17.441 -53.830 1.00 90.00 395 SER A O 1
ATOM 2978 N N . GLN A 1 396 ? 24.673 17.349 -55.972 1.00 89.56 396 GLN A N 1
ATOM 2979 C CA . GLN A 1 396 ? 23.357 16.766 -55.698 1.00 89.56 396 GLN A CA 1
ATOM 2980 C C . GLN A 1 396 ? 23.471 15.398 -55.018 1.00 89.56 396 GLN A C 1
ATOM 2982 O O . GLN A 1 396 ? 22.793 15.155 -54.022 1.00 89.56 396 GLN A O 1
ATOM 2987 N N . ALA A 1 397 ? 24.369 14.529 -55.492 1.00 86.94 397 ALA A N 1
ATOM 2988 C CA . ALA A 1 397 ? 24.642 13.243 -54.852 1.00 86.94 397 ALA A CA 1
ATOM 2989 C C . ALA A 1 397 ? 25.235 13.415 -53.440 1.00 86.94 397 ALA A C 1
ATOM 2991 O O . ALA A 1 397 ? 24.802 12.753 -52.496 1.00 86.94 397 ALA A O 1
ATOM 2992 N N . GLN A 1 398 ? 26.171 14.354 -53.257 1.00 93.25 398 GLN A N 1
ATOM 2993 C CA . GLN A 1 398 ? 26.724 14.668 -51.937 1.00 93.25 398 GLN A CA 1
ATOM 2994 C C . GLN A 1 398 ? 25.651 15.192 -50.970 1.00 93.25 398 GLN A C 1
ATOM 2996 O O . GLN A 1 398 ? 25.632 14.808 -49.798 1.00 93.25 398 GLN A O 1
ATOM 3001 N N . GLU A 1 399 ? 24.762 16.065 -51.438 1.00 92.06 399 GLU A N 1
ATOM 3002 C CA . GLU A 1 399 ? 23.678 16.611 -50.625 1.00 92.06 399 GLU A CA 1
ATOM 3003 C C . GLU A 1 399 ? 22.608 15.557 -50.327 1.00 92.06 399 GLU A C 1
ATOM 3005 O O . GLU A 1 399 ? 22.075 15.544 -49.221 1.00 92.06 399 GLU A O 1
ATOM 3010 N N . ALA A 1 400 ? 22.350 14.617 -51.242 1.00 90.62 400 ALA A N 1
ATOM 3011 C CA . ALA A 1 400 ? 21.479 13.471 -50.990 1.00 90.62 400 ALA A CA 1
ATOM 3012 C C . ALA A 1 400 ? 22.016 12.587 -49.849 1.00 90.62 400 ALA A C 1
ATOM 3014 O O . ALA A 1 400 ? 21.262 12.254 -48.933 1.00 90.62 400 ALA A O 1
ATOM 3015 N N . ILE A 1 401 ? 23.324 12.289 -49.839 1.00 93.00 401 ILE A N 1
ATOM 3016 C CA . ILE A 1 401 ? 23.978 11.550 -48.744 1.00 93.00 401 ILE A CA 1
ATOM 3017 C C . ILE A 1 401 ? 23.858 12.324 -47.425 1.00 93.00 401 ILE A C 1
ATOM 3019 O O . ILE A 1 401 ? 23.448 11.760 -46.412 1.00 93.00 401 ILE A O 1
ATOM 3023 N N . LYS A 1 402 ? 24.169 13.629 -47.423 1.00 94.19 402 LYS A N 1
ATOM 3024 C CA . LYS A 1 402 ? 24.045 14.476 -46.220 1.00 94.19 402 LYS A CA 1
ATOM 3025 C C . LYS A 1 402 ? 22.606 14.571 -45.723 1.00 94.19 402 LYS A C 1
ATOM 3027 O O . LYS A 1 402 ? 22.376 14.584 -44.518 1.00 94.19 402 LYS A O 1
ATOM 3032 N N . LYS A 1 403 ? 21.633 14.652 -46.630 1.00 94.44 403 LYS A N 1
ATOM 3033 C CA . LYS A 1 403 ? 20.211 14.652 -46.287 1.00 94.44 403 LYS A CA 1
ATOM 3034 C C . LYS A 1 403 ? 19.832 13.341 -45.604 1.00 94.44 403 LYS A C 1
ATOM 3036 O O . LYS A 1 403 ? 19.260 13.394 -44.523 1.00 94.44 403 LYS A O 1
ATOM 3041 N N . LYS A 1 404 ? 20.235 12.197 -46.166 1.00 93.31 404 LYS A N 1
ATOM 3042 C CA . LYS A 1 404 ? 20.008 10.877 -45.562 1.00 93.31 404 LYS A CA 1
ATOM 3043 C C . LYS A 1 404 ? 20.670 10.741 -44.186 1.00 93.31 404 LYS A C 1
ATOM 3045 O O . LYS A 1 404 ? 20.067 10.182 -43.272 1.00 93.31 404 LYS A O 1
ATOM 3050 N N . GLU A 1 405 ? 21.864 11.305 -44.012 1.00 94.12 405 GLU A N 1
ATOM 3051 C CA . GLU A 1 405 ? 22.554 11.365 -42.717 1.00 94.12 405 GLU A CA 1
ATOM 3052 C C . GLU A 1 405 ? 21.755 12.188 -41.696 1.00 94.12 405 GLU A C 1
ATOM 3054 O O . GLU A 1 405 ? 21.491 11.702 -40.599 1.00 94.12 405 GLU A O 1
ATOM 3059 N N . ARG A 1 406 ? 21.288 13.390 -42.068 1.00 94.94 406 ARG A N 1
ATOM 3060 C CA . ARG A 1 406 ? 20.439 14.232 -41.203 1.00 94.94 406 ARG A CA 1
ATOM 3061 C C . ARG A 1 406 ? 19.108 13.563 -40.858 1.00 94.94 406 ARG A C 1
ATOM 3063 O O . ARG A 1 406 ? 18.695 13.618 -39.703 1.00 94.94 406 ARG A O 1
ATOM 3070 N N . ASP A 1 407 ? 18.460 12.923 -41.829 1.00 95.12 407 ASP A N 1
ATOM 3071 C CA . ASP A 1 407 ? 17.195 12.212 -41.622 1.00 95.12 407 ASP A CA 1
ATOM 3072 C C . ASP A 1 407 ? 17.383 11.034 -40.651 1.00 95.12 407 ASP A C 1
ATOM 3074 O O . ASP A 1 407 ? 16.590 10.874 -39.724 1.00 95.12 407 ASP A O 1
ATOM 3078 N N . THR A 1 408 ? 18.472 10.270 -40.797 1.00 94.75 408 THR A N 1
ATOM 3079 C CA . THR A 1 408 ? 18.824 9.171 -39.877 1.00 94.75 408 THR A CA 1
ATOM 3080 C C . THR A 1 408 ? 19.086 9.698 -38.465 1.00 94.75 408 THR A C 1
ATOM 3082 O O . THR A 1 408 ? 18.527 9.180 -37.501 1.00 94.75 408 THR A O 1
ATOM 3085 N N . VAL A 1 409 ? 19.876 10.771 -38.334 1.00 95.50 409 VAL A N 1
ATOM 3086 C CA . VAL A 1 409 ? 20.162 11.409 -37.038 1.00 95.50 409 VAL A CA 1
ATOM 3087 C C . VAL A 1 409 ? 18.881 11.902 -36.365 1.00 95.50 409 VAL A C 1
ATOM 3089 O O . VAL A 1 409 ? 18.727 11.718 -35.158 1.00 95.50 409 VAL A O 1
ATOM 3092 N N . ARG A 1 410 ? 17.947 12.490 -37.125 1.00 96.44 410 ARG A N 1
ATOM 3093 C CA . ARG A 1 410 ? 16.646 12.935 -36.606 1.00 96.44 410 ARG A CA 1
ATOM 3094 C C . ARG A 1 410 ? 15.832 11.765 -36.056 1.00 96.44 410 ARG A C 1
ATOM 3096 O O . ARG A 1 410 ? 15.387 11.849 -34.916 1.00 96.44 410 ARG A O 1
ATOM 3103 N N . VAL A 1 411 ? 15.691 10.681 -36.825 1.00 95.50 411 VAL A N 1
ATOM 3104 C CA . VAL A 1 411 ? 14.959 9.476 -36.390 1.00 95.50 411 VAL A CA 1
ATOM 3105 C C . VAL A 1 411 ? 15.575 8.900 -35.115 1.00 95.50 411 VAL A C 1
ATOM 3107 O O . VAL A 1 411 ? 14.859 8.590 -34.167 1.00 95.50 411 VAL A O 1
ATOM 3110 N N . VAL A 1 412 ? 16.906 8.815 -35.033 1.00 95.88 412 VAL A N 1
ATOM 3111 C CA . VAL A 1 412 ? 17.563 8.346 -33.806 1.00 95.88 412 VAL A CA 1
ATOM 3112 C C . VAL A 1 412 ? 17.306 9.289 -32.632 1.00 95.88 412 VAL A C 1
ATOM 3114 O O . VAL A 1 412 ? 17.025 8.814 -31.538 1.00 95.88 412 VAL A O 1
ATOM 3117 N N . ASN A 1 413 ? 17.369 10.608 -32.821 1.00 95.12 413 ASN A N 1
ATOM 3118 C CA . ASN A 1 413 ? 17.084 11.559 -31.744 1.00 95.12 413 ASN A CA 1
ATOM 3119 C C . ASN A 1 413 ? 15.642 11.414 -31.213 1.00 95.12 413 ASN A C 1
ATOM 3121 O O . ASN A 1 413 ? 15.435 11.487 -30.004 1.00 95.12 413 ASN A O 1
ATOM 3125 N N . GLU A 1 414 ? 14.660 11.164 -32.085 1.00 95.81 414 GLU A N 1
ATOM 3126 C CA . GLU A 1 414 ? 13.276 10.865 -31.684 1.00 95.81 414 GLU A CA 1
ATOM 3127 C C . GLU A 1 414 ? 13.204 9.593 -30.823 1.00 95.81 414 GLU A C 1
ATOM 3129 O O . GLU A 1 414 ? 12.585 9.603 -29.757 1.00 95.81 414 GLU A O 1
ATOM 3134 N N . LEU A 1 415 ? 13.913 8.529 -31.221 1.00 96.19 415 LEU A N 1
ATOM 3135 C CA . LEU A 1 415 ? 14.017 7.290 -30.442 1.00 96.19 415 LEU A CA 1
ATOM 3136 C C . LEU A 1 415 ? 14.691 7.513 -29.080 1.00 96.19 415 LEU A C 1
ATOM 3138 O O . LEU A 1 415 ? 14.176 7.066 -28.057 1.00 96.19 415 LEU A O 1
ATOM 3142 N N . LEU A 1 416 ? 15.816 8.237 -29.046 1.00 95.50 416 LEU A N 1
ATOM 3143 C CA . LEU A 1 416 ? 16.544 8.567 -27.815 1.00 95.50 416 LEU A CA 1
ATOM 3144 C C . LEU A 1 416 ? 15.664 9.342 -26.826 1.00 95.50 416 LEU A C 1
ATOM 3146 O O . LEU A 1 416 ? 15.681 9.047 -25.630 1.00 95.50 416 LEU A O 1
ATOM 3150 N N . ASN A 1 417 ? 14.879 10.301 -27.322 1.00 95.31 417 ASN A N 1
ATOM 3151 C CA . ASN A 1 417 ? 13.932 11.053 -26.504 1.00 95.31 417 ASN A CA 1
ATOM 3152 C C . ASN A 1 417 ? 12.825 10.142 -25.955 1.00 95.31 417 ASN A C 1
ATOM 3154 O O . ASN A 1 417 ? 12.536 10.206 -24.762 1.00 95.31 417 ASN A O 1
ATOM 3158 N N . GLY A 1 418 ? 12.276 9.245 -26.782 1.00 95.88 418 GLY A N 1
ATOM 3159 C CA . GLY A 1 418 ? 11.300 8.244 -26.341 1.00 95.88 418 GLY A CA 1
ATOM 3160 C C . GLY A 1 418 ? 11.841 7.331 -25.234 1.00 95.88 418 GLY A C 1
ATOM 3161 O O . GLY A 1 418 ? 11.169 7.110 -24.229 1.00 95.88 418 GLY A O 1
ATOM 3162 N N . TYR A 1 419 ? 13.089 6.865 -25.355 1.00 96.62 419 TYR A N 1
ATOM 3163 C CA . TYR A 1 419 ? 13.739 6.062 -24.312 1.00 96.62 419 TYR A CA 1
ATOM 3164 C C . TYR A 1 419 ? 13.992 6.841 -23.028 1.00 96.62 419 TYR A C 1
ATOM 3166 O O . TYR A 1 419 ? 13.782 6.311 -21.936 1.00 96.62 419 TYR A O 1
ATOM 3174 N N . SER A 1 420 ? 14.424 8.096 -23.142 1.00 95.81 420 SER A N 1
ATOM 3175 C CA . SER A 1 420 ? 14.651 8.953 -21.981 1.00 95.81 420 SER A CA 1
ATOM 3176 C C . SER A 1 420 ? 13.351 9.268 -21.236 1.00 95.81 420 SER A C 1
ATOM 3178 O O . SER A 1 420 ? 13.326 9.218 -20.002 1.00 95.81 420 SER A O 1
ATOM 3180 N N . GLN A 1 421 ? 12.254 9.502 -21.964 1.00 95.56 421 GLN A N 1
ATOM 3181 C CA . GLN A 1 421 ? 10.927 9.680 -21.379 1.00 95.56 421 GLN A CA 1
ATOM 3182 C C . GLN A 1 421 ? 10.457 8.409 -20.664 1.00 95.56 421 GLN A C 1
ATOM 3184 O O . GLN A 1 421 ? 10.114 8.480 -19.487 1.00 95.56 421 GLN A O 1
ATOM 3189 N N . LEU A 1 422 ? 10.524 7.246 -21.319 1.00 95.19 422 LEU A N 1
ATOM 3190 C CA . LEU A 1 422 ? 10.146 5.971 -20.704 1.00 95.19 422 LEU A CA 1
ATOM 3191 C C . LEU A 1 422 ? 10.943 5.698 -19.421 1.00 95.19 422 LEU A C 1
ATOM 3193 O O . LEU A 1 422 ? 10.374 5.306 -18.407 1.00 95.19 422 LEU A O 1
ATOM 3197 N N . ASN A 1 423 ? 12.255 5.946 -19.430 1.00 95.06 423 ASN A N 1
ATOM 3198 C CA . ASN A 1 423 ? 13.066 5.817 -18.221 1.00 95.06 423 ASN A CA 1
ATOM 3199 C C . ASN A 1 423 ? 12.625 6.796 -17.128 1.00 95.06 423 ASN A C 1
ATOM 3201 O O . ASN A 1 423 ? 12.571 6.420 -15.963 1.00 95.06 423 ASN A O 1
ATOM 3205 N N . SER A 1 424 ? 12.282 8.033 -17.495 1.00 93.81 424 SER A N 1
ATOM 3206 C CA . SER A 1 424 ? 11.781 9.037 -16.549 1.00 93.81 424 SER A CA 1
ATOM 3207 C C . SER A 1 424 ? 10.458 8.612 -15.915 1.00 93.81 424 SER A C 1
ATOM 3209 O O . SER A 1 424 ? 10.264 8.843 -14.726 1.00 93.81 424 SER A O 1
ATOM 3211 N N . GLU A 1 425 ? 9.560 7.997 -16.686 1.00 94.06 425 GLU A N 1
ATOM 3212 C CA . GLU A 1 425 ? 8.278 7.468 -16.206 1.00 94.06 425 GLU A CA 1
ATOM 3213 C C . GLU A 1 425 ? 8.482 6.261 -15.282 1.00 94.06 425 GLU A C 1
ATOM 3215 O O . GLU A 1 425 ? 7.912 6.218 -14.192 1.00 94.06 425 GLU A O 1
ATOM 3220 N N . VAL A 1 426 ? 9.361 5.324 -15.658 1.00 94.75 426 VAL A N 1
ATOM 3221 C CA . VAL A 1 426 ? 9.727 4.178 -14.810 1.00 94.75 426 VAL A CA 1
ATOM 3222 C C . VAL A 1 426 ? 10.354 4.649 -13.496 1.00 94.75 426 VAL A C 1
ATOM 3224 O O . VAL A 1 426 ? 9.951 4.195 -12.426 1.00 94.75 426 VAL A O 1
ATOM 3227 N N . MET A 1 427 ? 11.301 5.588 -13.550 1.00 93.75 427 MET A N 1
ATOM 3228 C CA . MET A 1 427 ? 11.933 6.137 -12.349 1.00 93.75 427 MET A CA 1
ATOM 3229 C C . MET A 1 427 ? 10.939 6.919 -11.492 1.00 93.75 427 MET A C 1
ATOM 3231 O O . MET A 1 427 ? 10.951 6.751 -10.279 1.00 93.75 427 MET A O 1
ATOM 3235 N N . ALA A 1 428 ? 10.018 7.680 -12.088 1.00 92.75 428 ALA A N 1
ATOM 3236 C CA . ALA A 1 428 ? 8.963 8.351 -11.335 1.00 92.75 428 ALA A CA 1
ATOM 3237 C C . ALA A 1 428 ? 8.041 7.350 -10.621 1.00 92.75 428 ALA A C 1
ATOM 3239 O O . ALA A 1 428 ? 7.715 7.556 -9.455 1.00 92.75 428 ALA A O 1
ATOM 3240 N N . GLY A 1 429 ? 7.687 6.235 -11.267 1.00 91.50 429 GLY A N 1
ATOM 3241 C CA . GLY A 1 429 ? 6.916 5.161 -10.634 1.00 91.50 429 GLY A CA 1
ATOM 3242 C C . GLY A 1 429 ? 7.655 4.468 -9.482 1.00 91.50 429 GLY A C 1
ATOM 3243 O O . GLY A 1 429 ? 7.034 4.071 -8.497 1.00 91.50 429 GLY A O 1
ATOM 3244 N N . LEU A 1 430 ? 8.982 4.341 -9.579 1.00 91.88 430 LEU A N 1
ATOM 3245 C CA . LEU A 1 430 ? 9.813 3.673 -8.572 1.00 91.88 430 LEU A CA 1
ATOM 3246 C C . LEU A 1 430 ? 10.216 4.583 -7.401 1.00 91.88 430 LEU A C 1
ATOM 3248 O O . LEU A 1 430 ? 10.186 4.147 -6.255 1.00 91.88 430 LEU A O 1
ATOM 3252 N N . THR A 1 431 ? 10.612 5.828 -7.668 1.00 89.69 431 THR A N 1
ATOM 3253 C CA . THR A 1 431 ? 11.219 6.737 -6.675 1.00 89.69 431 THR A CA 1
ATOM 3254 C C . THR A 1 431 ? 10.392 7.990 -6.399 1.00 89.69 431 THR A C 1
ATOM 3256 O O . THR A 1 431 ? 10.701 8.732 -5.468 1.00 89.69 431 THR A O 1
ATOM 3259 N N . GLY A 1 432 ? 9.365 8.267 -7.206 1.00 88.31 432 GLY A N 1
ATOM 3260 C CA . GLY A 1 432 ? 8.662 9.551 -7.207 1.00 88.31 432 GLY A CA 1
ATOM 3261 C C . GLY A 1 432 ? 9.439 10.688 -7.882 1.00 88.31 432 GLY A C 1
ATOM 3262 O O . GLY A 1 432 ? 8.983 11.828 -7.843 1.00 88.31 432 GLY A O 1
ATOM 3263 N N . GLN A 1 433 ? 10.603 10.416 -8.489 1.00 88.25 433 GLN A N 1
ATOM 3264 C CA . GLN A 1 433 ? 11.432 11.417 -9.166 1.00 88.25 433 GLN A CA 1
ATOM 3265 C C . GLN A 1 433 ? 11.564 11.125 -10.664 1.00 88.25 433 GLN A C 1
ATOM 3267 O O . GLN A 1 433 ? 11.878 10.008 -11.072 1.00 88.25 433 GLN A O 1
ATOM 3272 N N . HIS A 1 434 ? 11.404 12.159 -11.493 1.00 88.88 434 HIS A N 1
ATOM 3273 C CA . HIS A 1 434 ? 11.664 12.080 -12.931 1.00 88.88 434 HIS A CA 1
ATOM 3274 C C . HIS A 1 434 ? 13.172 12.150 -13.203 1.00 88.88 434 HIS A C 1
ATOM 3276 O O . HIS A 1 434 ? 13.759 13.231 -13.223 1.00 88.88 434 HIS A O 1
ATOM 3282 N N . LEU A 1 435 ? 13.801 10.991 -13.405 1.00 90.06 435 LEU A N 1
ATOM 3283 C CA . LEU A 1 435 ? 15.230 10.877 -13.704 1.00 90.06 435 LEU A CA 1
ATOM 3284 C C . LEU A 1 435 ? 15.430 10.427 -15.165 1.00 90.06 435 LEU A C 1
ATOM 3286 O O . LEU A 1 435 ? 15.342 9.227 -15.449 1.00 90.06 435 LEU A O 1
ATOM 3290 N N . PRO A 1 436 ? 15.678 11.357 -16.107 1.00 90.69 436 PRO A N 1
ATOM 3291 C CA . PRO A 1 436 ? 15.874 11.015 -17.514 1.00 90.69 436 PRO A CA 1
ATOM 3292 C C . PRO A 1 436 ? 17.193 10.283 -17.761 1.00 90.69 436 PRO A C 1
ATOM 3294 O O . PRO A 1 436 ? 18.182 10.474 -17.050 1.00 90.69 436 PRO A O 1
ATOM 3297 N N . LEU A 1 437 ? 17.228 9.472 -18.823 1.00 92.44 437 LEU A N 1
ATOM 3298 C CA . LEU A 1 437 ? 18.486 8.912 -19.317 1.00 92.44 437 LEU A CA 1
ATOM 3299 C C . LEU A 1 437 ? 19.366 10.041 -19.852 1.00 92.44 437 LEU A C 1
ATOM 3301 O O . LEU A 1 437 ? 18.914 10.881 -20.636 1.00 92.44 437 LEU A O 1
ATOM 3305 N N . ASN A 1 438 ? 20.645 10.021 -19.480 1.00 91.00 438 ASN A N 1
ATOM 3306 C CA . ASN A 1 438 ? 21.635 10.918 -20.058 1.00 91.00 438 ASN A CA 1
ATOM 3307 C C . ASN A 1 438 ? 21.949 10.486 -21.499 1.00 91.00 438 ASN A C 1
ATOM 3309 O O . ASN A 1 438 ? 22.703 9.542 -21.724 1.00 91.00 438 ASN A O 1
ATOM 3313 N N . ILE A 1 439 ? 21.362 11.193 -22.465 1.00 94.25 439 ILE A N 1
ATOM 3314 C CA . ILE A 1 439 ? 21.538 10.953 -23.906 1.00 94.25 439 ILE A CA 1
ATOM 3315 C C . ILE A 1 439 ? 22.437 11.998 -24.584 1.00 94.25 439 ILE A C 1
ATOM 3317 O O . ILE A 1 439 ? 22.606 11.965 -25.802 1.00 94.25 439 ILE A O 1
ATOM 3321 N N . THR A 1 440 ? 23.034 12.922 -23.825 1.00 92.25 440 THR A N 1
ATOM 3322 C CA . THR A 1 440 ? 23.753 14.091 -24.362 1.00 92.25 440 THR A CA 1
ATOM 3323 C C . THR A 1 440 ? 24.919 13.703 -25.275 1.00 92.25 440 THR A C 1
ATOM 3325 O O . THR A 1 440 ? 25.141 14.347 -26.293 1.00 92.25 440 THR A O 1
ATOM 3328 N N . GLY A 1 441 ? 25.634 12.614 -24.967 1.00 90.56 441 GLY A N 1
ATOM 3329 C CA . GLY A 1 441 ? 26.734 12.110 -25.807 1.00 90.56 441 GLY A CA 1
ATOM 3330 C C . GLY A 1 441 ? 26.289 11.445 -27.119 1.00 90.56 441 GLY A C 1
ATOM 3331 O O . GLY A 1 441 ? 27.114 11.192 -27.992 1.00 90.56 441 GLY A O 1
ATOM 3332 N N . CYS A 1 442 ? 24.994 11.165 -27.260 1.00 94.00 442 CYS A N 1
ATOM 3333 C CA . CYS A 1 442 ? 24.410 10.439 -28.387 1.00 94.00 442 CYS A CA 1
ATOM 3334 C C . CYS A 1 442 ? 23.659 11.362 -29.349 1.00 94.00 442 CYS A C 1
ATOM 3336 O O . CYS A 1 442 ? 23.525 11.065 -30.541 1.00 94.00 442 CYS A O 1
ATOM 3338 N N . GLN A 1 443 ? 23.175 12.492 -28.834 1.00 92.12 443 GLN A N 1
ATOM 3339 C CA . GLN A 1 443 ? 22.464 13.488 -29.617 1.00 92.12 443 GLN A CA 1
ATOM 3340 C C . GLN A 1 443 ? 23.379 14.082 -30.685 1.00 92.12 443 GLN A C 1
ATOM 3342 O O . GLN A 1 443 ? 24.478 14.555 -30.400 1.00 92.12 443 GLN A O 1
ATOM 3347 N N . ASN A 1 444 ? 22.904 14.072 -31.930 1.00 90.00 444 ASN A N 1
ATOM 3348 C CA . ASN A 1 444 ? 23.615 14.624 -33.091 1.00 90.00 444 ASN A CA 1
ATOM 3349 C C . ASN A 1 444 ? 24.985 13.981 -33.382 1.00 90.00 444 ASN A C 1
ATOM 3351 O O . ASN A 1 444 ? 25.757 14.508 -34.185 1.00 90.00 444 ASN A O 1
ATOM 3355 N N . ALA A 1 445 ? 25.293 12.844 -32.754 1.00 92.69 445 ALA A N 1
ATOM 3356 C CA . ALA A 1 445 ? 26.473 12.067 -33.088 1.00 92.69 445 ALA A CA 1
ATOM 3357 C C . AL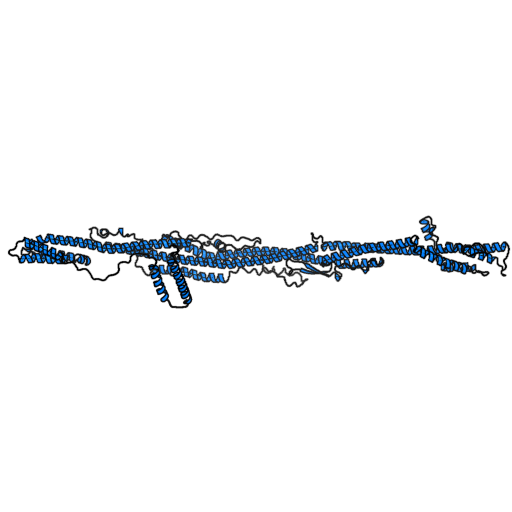A A 1 445 ? 26.312 11.412 -34.471 1.00 92.69 445 ALA A C 1
ATOM 3359 O O . ALA A 1 445 ? 25.210 11.296 -35.010 1.00 92.69 445 ALA A O 1
ATOM 3360 N N . LYS A 1 446 ? 27.424 10.959 -35.059 1.00 93.06 446 LYS A N 1
ATOM 3361 C CA . LYS A 1 446 ? 27.382 10.206 -36.322 1.00 93.06 446 LYS A CA 1
ATOM 3362 C C . LYS A 1 446 ? 26.561 8.915 -36.147 1.00 93.06 446 LYS A C 1
ATOM 3364 O O . LYS A 1 446 ? 26.636 8.322 -35.068 1.00 93.06 446 LYS A O 1
ATOM 3369 N N . PRO A 1 447 ? 25.883 8.414 -37.199 1.00 92.19 447 PRO A N 1
ATOM 3370 C CA . PRO A 1 447 ? 25.083 7.184 -37.138 1.00 92.19 447 PRO A CA 1
ATOM 3371 C C . PRO A 1 447 ? 25.804 5.973 -36.516 1.00 92.19 447 PRO A C 1
ATOM 3373 O O . PRO A 1 447 ? 25.201 5.203 -35.773 1.00 92.19 447 PRO A O 1
ATOM 3376 N N . SER A 1 448 ? 27.119 5.849 -36.729 1.00 88.00 448 SER A N 1
ATOM 3377 C CA . SER A 1 448 ? 27.945 4.797 -36.121 1.00 88.00 448 SER A CA 1
ATOM 3378 C C . SER A 1 448 ? 28.029 4.879 -34.596 1.00 88.00 448 SER A C 1
ATOM 3380 O O . SER A 1 448 ? 27.924 3.866 -33.907 1.00 88.00 448 SER A O 1
ATOM 3382 N N . VAL A 1 449 ? 28.186 6.089 -34.058 1.00 93.50 449 VAL A N 1
ATOM 3383 C CA . VAL A 1 449 ? 28.214 6.353 -32.613 1.00 93.50 449 VAL A CA 1
ATOM 3384 C C . VAL A 1 449 ? 26.813 6.182 -32.028 1.00 93.50 449 VAL A C 1
ATOM 3386 O O . VAL A 1 449 ? 26.647 5.580 -30.972 1.00 93.50 449 VAL A O 1
ATOM 3389 N N . GLN A 1 450 ? 25.795 6.642 -32.756 1.00 92.50 450 GLN A N 1
ATOM 3390 C CA . GLN A 1 450 ? 24.389 6.497 -32.392 1.00 92.50 450 GLN A CA 1
ATOM 3391 C C . GLN A 1 450 ? 23.955 5.030 -32.237 1.00 92.50 450 GLN A C 1
ATOM 3393 O O . GLN A 1 450 ? 23.273 4.697 -31.270 1.00 92.50 450 GLN A O 1
ATOM 3398 N N . ALA A 1 451 ? 24.392 4.132 -33.125 1.00 93.62 451 ALA A N 1
ATOM 3399 C CA . ALA A 1 451 ? 24.118 2.699 -32.993 1.00 93.62 451 ALA A CA 1
ATOM 3400 C C . ALA A 1 451 ? 24.742 2.089 -31.718 1.00 93.62 451 ALA A C 1
ATOM 3402 O O . ALA A 1 451 ? 24.120 1.249 -31.059 1.00 93.62 451 ALA A O 1
ATOM 3403 N N . GLY A 1 452 ? 25.952 2.529 -31.346 1.00 93.31 452 GLY A N 1
ATOM 3404 C CA . GLY A 1 452 ? 26.591 2.162 -30.076 1.00 93.31 452 GLY A CA 1
ATOM 3405 C C . GLY A 1 452 ? 25.790 2.665 -28.873 1.00 93.31 452 GLY A C 1
ATOM 3406 O O . GLY A 1 452 ? 25.397 1.877 -28.019 1.00 93.31 452 GLY A O 1
ATOM 3407 N N . CYS A 1 453 ? 25.423 3.945 -28.886 1.00 95.69 453 CYS A N 1
ATOM 3408 C CA . CYS A 1 453 ? 24.568 4.564 -27.874 1.00 95.69 453 CYS A CA 1
ATOM 3409 C C . CYS A 1 453 ? 23.239 3.829 -27.648 1.00 95.69 453 CYS A C 1
ATOM 3411 O O . CYS A 1 453 ? 22.844 3.595 -26.508 1.00 95.69 453 CYS A O 1
ATOM 3413 N N . LEU A 1 454 ? 22.542 3.439 -28.720 1.00 96.06 454 LEU A N 1
ATOM 3414 C CA . LEU A 1 454 ? 21.298 2.669 -28.618 1.00 96.06 454 LEU A CA 1
ATOM 3415 C C . LEU A 1 454 ? 21.520 1.292 -27.969 1.00 96.06 454 LEU A C 1
ATOM 3417 O O . LEU A 1 454 ? 20.649 0.801 -27.251 1.00 96.06 454 LEU A O 1
ATOM 3421 N N . THR A 1 455 ? 22.691 0.685 -28.179 1.00 96.06 455 THR A N 1
ATOM 3422 C CA . THR A 1 455 ? 23.077 -0.579 -27.533 1.00 96.06 455 THR A CA 1
ATOM 3423 C C . THR A 1 455 ? 23.296 -0.391 -26.029 1.00 96.06 455 THR A C 1
ATOM 3425 O O . THR A 1 455 ? 22.804 -1.193 -25.235 1.00 96.06 455 THR A O 1
ATOM 3428 N N . ASP A 1 456 ? 23.966 0.690 -25.625 1.00 95.12 456 ASP A N 1
ATOM 3429 C CA . ASP A 1 456 ? 24.182 1.013 -24.209 1.00 95.12 456 ASP A CA 1
ATOM 3430 C C . ASP A 1 456 ? 22.867 1.355 -23.498 1.00 95.12 456 ASP A C 1
ATOM 3432 O O . ASP A 1 456 ? 22.606 0.874 -22.395 1.00 95.12 456 ASP A O 1
ATOM 3436 N N . ILE A 1 457 ? 21.987 2.120 -24.155 1.00 95.56 457 ILE A N 1
ATOM 3437 C CA . ILE A 1 457 ? 20.641 2.423 -23.649 1.00 95.56 457 ILE A CA 1
ATOM 3438 C C . ILE A 1 457 ? 19.834 1.143 -23.466 1.00 95.56 457 ILE A C 1
ATOM 3440 O O . ILE A 1 457 ? 19.235 0.957 -22.409 1.00 95.56 457 ILE A O 1
ATOM 3444 N N . ARG A 1 458 ? 19.854 0.233 -24.448 1.00 96.19 458 ARG A N 1
ATOM 3445 C CA . ARG A 1 458 ? 19.207 -1.075 -24.318 1.00 96.19 458 ARG A CA 1
ATOM 3446 C C . ARG A 1 458 ? 19.701 -1.812 -23.076 1.00 96.19 458 ARG A C 1
ATOM 3448 O O . ARG A 1 458 ? 18.879 -2.265 -22.289 1.00 96.19 458 ARG A O 1
ATOM 3455 N N . ARG A 1 459 ? 21.020 -1.895 -22.878 1.00 95.88 459 ARG A N 1
ATOM 3456 C CA . ARG A 1 459 ? 21.622 -2.575 -21.722 1.00 95.88 459 ARG A CA 1
ATOM 3457 C C . ARG A 1 459 ? 21.217 -1.925 -20.397 1.00 95.88 459 ARG A C 1
ATOM 3459 O O . ARG A 1 459 ? 20.944 -2.632 -19.432 1.00 95.88 459 ARG A O 1
ATOM 3466 N N . ASN A 1 460 ? 21.149 -0.595 -20.352 1.00 94.12 460 ASN A N 1
ATOM 3467 C CA . ASN A 1 460 ? 20.703 0.142 -19.170 1.00 94.12 460 ASN A CA 1
ATOM 3468 C C . ASN A 1 460 ? 19.221 -0.108 -18.867 1.00 94.12 460 ASN A C 1
ATOM 3470 O O . ASN A 1 460 ? 18.878 -0.349 -17.713 1.00 94.12 460 ASN A O 1
ATOM 3474 N N . LEU A 1 461 ? 18.357 -0.105 -19.887 1.00 95.81 461 LEU A N 1
ATOM 3475 C CA . LEU A 1 461 ? 16.931 -0.404 -19.740 1.00 95.81 461 LEU A CA 1
ATOM 3476 C C . LEU A 1 461 ? 16.700 -1.868 -19.328 1.00 95.81 461 LEU A C 1
ATOM 3478 O O . LEU A 1 461 ? 15.923 -2.123 -18.413 1.00 95.81 461 LEU A O 1
ATOM 3482 N N . GLU A 1 462 ? 17.405 -2.827 -19.935 1.00 96.69 462 GLU A N 1
ATOM 3483 C CA . GLU A 1 462 ? 17.386 -4.240 -19.521 1.00 96.69 462 GLU A CA 1
ATOM 3484 C C . GLU A 1 462 ? 17.850 -4.393 -18.066 1.00 96.69 462 GLU A C 1
ATOM 3486 O O . GLU A 1 462 ? 17.227 -5.110 -17.283 1.00 96.69 462 GLU A O 1
ATOM 3491 N N . GLY A 1 463 ? 18.902 -3.668 -17.681 1.00 95.62 463 GLY A N 1
ATOM 3492 C CA . GLY A 1 463 ? 19.425 -3.676 -16.324 1.00 95.62 463 GLY A CA 1
ATOM 3493 C C . GLY A 1 463 ? 18.493 -3.043 -15.292 1.00 95.62 463 GLY A C 1
ATOM 3494 O O . GLY A 1 463 ? 18.354 -3.583 -14.198 1.00 95.62 463 GLY A O 1
ATOM 3495 N N . LEU A 1 464 ? 17.802 -1.955 -15.641 1.00 95.94 464 LEU A N 1
ATOM 3496 C CA . LEU A 1 464 ? 16.777 -1.334 -14.799 1.00 95.94 464 LEU A CA 1
ATOM 3497 C C . LEU A 1 464 ? 15.529 -2.223 -14.678 1.00 95.94 464 LEU A C 1
ATOM 3499 O O . LEU A 1 464 ? 14.960 -2.340 -13.594 1.00 95.94 464 LEU A O 1
ATOM 3503 N N . LEU A 1 465 ? 15.127 -2.898 -15.757 1.00 97.06 465 LEU A N 1
ATOM 3504 C CA . LEU A 1 465 ? 14.023 -3.856 -15.740 1.00 97.06 465 LEU A CA 1
ATOM 3505 C C . LEU A 1 465 ? 14.338 -5.057 -14.832 1.00 97.06 465 LEU A C 1
ATOM 3507 O O . LEU A 1 465 ? 13.509 -5.444 -14.005 1.00 97.06 465 LEU A O 1
ATOM 3511 N N . ALA A 1 466 ? 15.530 -5.641 -14.983 1.00 96.62 466 ALA A N 1
ATOM 3512 C CA . ALA A 1 466 ? 15.951 -6.848 -14.273 1.00 96.62 466 ALA A CA 1
ATOM 3513 C C . ALA A 1 466 ? 16.484 -6.593 -12.854 1.00 96.62 466 ALA A C 1
ATOM 3515 O O . ALA A 1 466 ? 16.460 -7.507 -12.036 1.00 96.62 466 ALA A O 1
ATOM 3516 N N . GLY A 1 467 ? 16.965 -5.384 -12.563 1.00 95.38 467 GLY A N 1
ATOM 3517 C CA . GLY A 1 467 ? 17.647 -5.062 -11.308 1.00 95.38 467 GLY A CA 1
ATOM 3518 C C . GLY A 1 467 ? 19.141 -5.390 -11.302 1.00 95.38 467 GLY A C 1
ATOM 3519 O O . GLY A 1 467 ? 19.735 -5.534 -10.240 1.00 95.38 467 GLY A O 1
ATOM 3520 N N . SER A 1 468 ? 19.767 -5.541 -12.473 1.00 94.50 468 SER A N 1
ATOM 3521 C CA . SER A 1 468 ? 21.182 -5.927 -12.578 1.00 94.50 468 SER A CA 1
ATOM 3522 C C . SER A 1 468 ? 22.152 -4.740 -12.571 1.00 94.50 468 SER A C 1
ATOM 3524 O O . SER A 1 468 ? 23.364 -4.946 -12.615 1.00 94.50 468 SER A O 1
ATOM 3526 N N . THR A 1 469 ? 21.656 -3.498 -12.570 1.00 89.44 469 THR A N 1
ATOM 3527 C CA . THR A 1 469 ? 22.485 -2.283 -12.514 1.00 89.44 469 THR A CA 1
ATOM 3528 C C . THR A 1 469 ? 22.494 -1.687 -11.104 1.00 89.44 469 THR A C 1
ATOM 3530 O O . THR A 1 469 ? 21.454 -1.676 -10.445 1.00 89.44 469 THR A O 1
ATOM 3533 N N . PRO A 1 470 ? 23.618 -1.128 -10.616 1.00 83.00 470 PRO A N 1
ATOM 3534 C CA . PRO A 1 470 ? 23.674 -0.503 -9.288 1.00 83.00 470 PRO A CA 1
ATOM 3535 C C . PRO A 1 470 ? 22.634 0.609 -9.086 1.00 83.00 470 PRO A C 1
ATOM 3537 O O . PRO A 1 470 ? 22.066 0.745 -8.005 1.00 83.00 470 PRO A O 1
ATOM 3540 N N . GLN A 1 471 ? 22.337 1.365 -10.148 1.00 83.62 471 GLN A N 1
ATOM 3541 C CA . GLN A 1 471 ? 21.368 2.465 -10.149 1.00 83.62 471 GLN A CA 1
ATOM 3542 C C . GLN A 1 471 ? 19.907 1.996 -10.047 1.00 83.62 471 GLN A C 1
ATOM 3544 O O . GLN A 1 471 ? 19.015 2.823 -9.901 1.00 83.62 471 GLN A O 1
ATOM 3549 N N . SER A 1 472 ? 19.651 0.687 -10.132 1.00 91.12 472 SER A N 1
ATOM 3550 C CA . SER A 1 472 ? 18.305 0.117 -10.042 1.00 91.12 472 SER A CA 1
ATOM 3551 C C . SER A 1 472 ? 17.820 -0.099 -8.604 1.00 91.12 472 SER A C 1
ATOM 3553 O O . SER A 1 472 ? 16.669 -0.487 -8.409 1.00 91.12 472 SER A O 1
ATOM 3555 N N . THR A 1 473 ? 18.672 0.134 -7.598 1.00 93.00 473 THR A N 1
ATOM 3556 C CA . THR A 1 473 ? 18.263 0.047 -6.191 1.00 93.00 473 THR A CA 1
ATOM 3557 C C . THR A 1 473 ? 17.424 1.266 -5.829 1.00 93.00 473 THR A C 1
ATOM 3559 O O . THR A 1 473 ? 17.910 2.394 -5.884 1.00 93.00 473 THR A O 1
ATOM 3562 N N . VAL A 1 474 ? 16.178 1.038 -5.427 1.00 94.38 474 VAL A N 1
ATOM 3563 C CA . VAL A 1 474 ? 15.235 2.091 -5.039 1.00 94.38 474 VAL A CA 1
ATOM 3564 C C . VAL A 1 474 ? 14.644 1.790 -3.670 1.00 94.38 474 VAL A C 1
ATOM 3566 O O . VAL A 1 474 ? 14.424 0.631 -3.317 1.00 94.38 474 VAL A O 1
ATOM 3569 N N . SER A 1 475 ? 14.407 2.847 -2.895 1.00 94.81 475 SER A N 1
ATOM 3570 C CA . SER A 1 475 ? 13.708 2.775 -1.613 1.00 94.81 475 SER A CA 1
ATOM 3571 C C . SER A 1 475 ? 12.278 3.261 -1.806 1.00 94.81 475 SER A C 1
ATOM 3573 O O . SER A 1 475 ? 12.052 4.335 -2.366 1.00 94.81 475 SER A O 1
ATOM 3575 N N . MET A 1 476 ? 11.318 2.456 -1.371 1.00 94.62 476 MET A N 1
ATOM 3576 C CA . MET A 1 476 ? 9.891 2.706 -1.504 1.00 94.62 476 MET A CA 1
ATOM 3577 C C . MET A 1 476 ? 9.218 2.674 -0.132 1.00 94.62 476 MET A C 1
ATOM 3579 O O . MET A 1 476 ? 9.645 1.978 0.789 1.00 94.62 476 MET A O 1
ATOM 3583 N N . VAL A 1 477 ? 8.127 3.429 -0.017 1.00 95.06 477 VAL A N 1
ATOM 3584 C CA . VAL A 1 477 ? 7.322 3.526 1.205 1.00 95.06 477 VAL A CA 1
ATOM 3585 C C . VAL A 1 477 ? 5.884 3.153 0.889 1.00 95.06 477 VAL A C 1
ATOM 3587 O O . VAL A 1 477 ? 5.304 3.747 -0.020 1.00 95.06 477 VAL A O 1
ATOM 3590 N N . ILE A 1 478 ? 5.300 2.221 1.641 1.00 96.00 478 ILE A N 1
ATOM 3591 C CA . ILE A 1 478 ? 3.856 1.959 1.632 1.00 96.00 478 ILE A CA 1
ATOM 3592 C C . ILE A 1 478 ? 3.199 2.726 2.757 1.00 96.00 478 ILE A C 1
ATOM 3594 O O . ILE A 1 478 ? 3.535 2.539 3.931 1.00 96.00 478 ILE A O 1
ATOM 3598 N N . ARG A 1 479 ? 2.270 3.600 2.378 1.00 95.38 479 ARG A N 1
ATOM 3599 C CA . ARG A 1 479 ? 1.629 4.532 3.298 1.00 95.38 479 ARG A CA 1
ATOM 3600 C C . ARG A 1 479 ? 0.475 3.863 4.032 1.00 95.38 479 ARG A C 1
ATOM 3602 O O . ARG A 1 479 ? -0.399 3.251 3.424 1.00 95.38 479 ARG A O 1
ATOM 3609 N N . GLY A 1 480 ? 0.501 3.979 5.353 1.00 95.06 480 GLY A N 1
ATOM 3610 C CA . GLY A 1 480 ? -0.615 3.653 6.228 1.00 95.06 480 GLY A CA 1
ATOM 3611 C C . GLY A 1 480 ? -1.515 4.854 6.511 1.00 95.06 480 GLY A C 1
ATOM 3612 O O . GLY A 1 480 ? -1.257 5.960 6.036 1.00 95.06 480 GLY A O 1
ATOM 3613 N N . SER A 1 481 ? -2.565 4.641 7.308 1.00 93.81 481 SER A N 1
ATOM 3614 C CA . SER A 1 481 ? -3.316 5.746 7.921 1.00 93.81 481 SER A CA 1
ATOM 3615 C C . SER A 1 481 ? -2.506 6.423 9.035 1.00 93.81 481 SER A C 1
ATOM 3617 O O . SER A 1 481 ? -2.700 7.607 9.296 1.00 93.81 481 SER A O 1
ATOM 3619 N N . ASP A 1 482 ? -1.561 5.694 9.639 1.00 91.06 482 ASP A N 1
ATOM 3620 C CA . ASP A 1 482 ? -0.572 6.205 10.587 1.00 91.06 482 ASP A CA 1
ATOM 3621 C C . ASP A 1 482 ? 0.834 6.168 9.965 1.00 91.06 482 ASP A 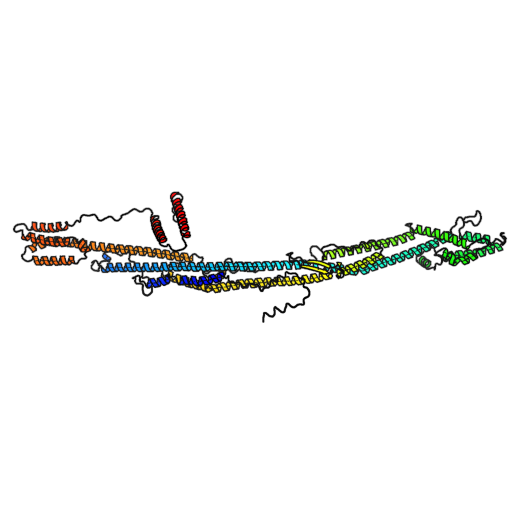C 1
ATOM 3623 O O . ASP A 1 482 ? 1.348 5.108 9.594 1.00 91.06 482 ASP A O 1
ATOM 3627 N N . ALA A 1 483 ? 1.481 7.335 9.891 1.00 90.12 483 ALA A N 1
ATOM 3628 C CA . ALA A 1 483 ? 2.822 7.486 9.337 1.00 90.12 483 ALA A CA 1
ATOM 3629 C C . ALA A 1 483 ? 3.891 6.687 10.105 1.00 90.12 483 ALA A C 1
ATOM 3631 O O . ALA A 1 483 ? 4.872 6.250 9.498 1.00 90.12 483 ALA A O 1
ATOM 3632 N N . SER A 1 484 ? 3.699 6.453 11.409 1.00 92.56 484 SER A N 1
ATOM 3633 C CA . SER A 1 484 ? 4.609 5.644 12.234 1.00 92.56 484 SER A CA 1
ATOM 3634 C C . SER A 1 484 ? 4.596 4.160 11.851 1.00 92.56 484 SER A C 1
ATOM 3636 O O . SER A 1 484 ? 5.525 3.421 12.174 1.00 92.56 484 SER A O 1
ATOM 3638 N N . LYS A 1 485 ? 3.555 3.722 11.133 1.00 93.06 485 LYS A N 1
ATOM 3639 C CA . LYS A 1 485 ? 3.349 2.336 10.705 1.00 93.06 485 LYS A CA 1
ATOM 3640 C C . LYS A 1 485 ? 3.573 2.137 9.205 1.00 93.06 485 LYS A C 1
ATOM 3642 O O . LYS A 1 485 ? 3.190 1.092 8.680 1.00 93.06 485 LYS A O 1
ATOM 3647 N N . ASN A 1 486 ? 4.172 3.101 8.506 1.00 95.38 486 ASN A N 1
ATOM 3648 C CA . ASN A 1 486 ? 4.543 2.956 7.097 1.00 95.38 486 ASN A CA 1
ATOM 3649 C C . ASN A 1 486 ? 5.516 1.781 6.887 1.00 95.38 486 ASN A C 1
ATOM 3651 O O . ASN A 1 486 ? 6.394 1.534 7.712 1.00 95.38 486 ASN A O 1
ATOM 3655 N N . ILE A 1 487 ? 5.385 1.072 5.762 1.00 94.44 487 ILE A N 1
ATOM 3656 C CA . ILE A 1 487 ? 6.298 -0.024 5.406 1.00 94.44 487 ILE A CA 1
ATOM 3657 C C . ILE A 1 487 ? 7.367 0.536 4.473 1.00 94.44 487 ILE A C 1
ATOM 3659 O O . ILE A 1 487 ? 7.086 0.827 3.312 1.00 94.44 487 ILE A O 1
ATOM 3663 N N . ASN A 1 488 ? 8.589 0.678 4.978 1.00 95.62 488 ASN A N 1
ATOM 3664 C CA . ASN A 1 488 ? 9.743 1.086 4.183 1.00 95.62 488 ASN A CA 1
ATOM 3665 C C . ASN A 1 488 ? 10.478 -0.160 3.690 1.00 95.62 488 ASN A C 1
ATOM 3667 O O . ASN A 1 488 ? 10.758 -1.062 4.480 1.00 95.62 488 ASN A O 1
ATOM 3671 N N . PHE A 1 489 ? 10.810 -0.214 2.406 1.00 95.69 489 PHE A N 1
ATOM 3672 C CA . PHE A 1 489 ? 11.581 -1.318 1.847 1.00 95.69 489 PHE A CA 1
ATOM 3673 C C . PHE A 1 489 ? 12.449 -0.854 0.683 1.00 95.69 489 PHE A C 1
ATOM 3675 O O . PHE A 1 489 ? 12.144 0.131 0.014 1.00 95.69 489 PHE A O 1
ATOM 3682 N N . SER A 1 490 ? 13.514 -1.606 0.422 1.00 96.00 490 SER A N 1
ATOM 3683 C CA . SER A 1 490 ? 14.377 -1.400 -0.738 1.00 96.00 490 SER A CA 1
ATOM 3684 C C . SER A 1 490 ? 14.242 -2.572 -1.698 1.00 96.00 490 SER A C 1
ATOM 3686 O O . SER A 1 490 ? 14.177 -3.727 -1.279 1.00 96.00 490 SER A O 1
ATOM 3688 N N . CYS A 1 491 ? 14.218 -2.283 -2.992 1.00 96.44 491 CYS A N 1
ATOM 3689 C CA . CYS A 1 491 ? 14.137 -3.278 -4.053 1.00 96.44 491 CYS A CA 1
ATOM 3690 C C . CYS A 1 491 ? 15.093 -2.924 -5.196 1.00 96.44 491 CYS A C 1
ATOM 3692 O O . CYS A 1 491 ? 15.550 -1.788 -5.309 1.00 96.44 491 CYS A O 1
ATOM 3694 N N . GLN A 1 492 ? 15.436 -3.917 -6.017 1.00 96.00 492 GLN A N 1
ATOM 3695 C CA . GLN A 1 492 ? 16.362 -3.765 -7.139 1.00 96.00 492 GLN A CA 1
ATOM 3696 C C . GLN A 1 492 ? 15.640 -4.019 -8.456 1.00 96.00 492 GLN A C 1
ATOM 3698 O O . GLN A 1 492 ? 15.122 -5.111 -8.696 1.00 96.00 492 GLN A O 1
ATOM 3703 N N . GLY A 1 493 ? 15.613 -2.991 -9.298 1.00 95.94 493 GLY A N 1
ATOM 3704 C CA . GLY A 1 493 ? 14.953 -2.995 -10.594 1.00 95.94 493 GLY A CA 1
ATOM 3705 C C . GLY A 1 493 ? 13.439 -3.117 -10.534 1.00 95.94 493 GLY A C 1
ATOM 3706 O O . GLY A 1 493 ? 12.831 -3.428 -9.508 1.00 95.94 493 GLY A O 1
ATOM 3707 N N . LEU A 1 494 ? 12.814 -2.897 -11.686 1.00 96.88 494 LEU A N 1
ATOM 3708 C CA . LEU A 1 494 ? 11.360 -2.880 -11.799 1.00 96.88 494 LEU A CA 1
ATOM 3709 C C . LEU A 1 494 ? 10.742 -4.244 -11.442 1.00 96.88 494 LEU A C 1
ATOM 3711 O O . LEU A 1 494 ? 9.777 -4.302 -10.682 1.00 96.88 494 LEU A O 1
ATOM 3715 N N . ASN A 1 495 ? 11.329 -5.352 -11.907 1.00 97.38 495 ASN A N 1
ATOM 3716 C CA . ASN A 1 495 ? 10.842 -6.700 -11.588 1.00 97.38 495 ASN A CA 1
ATOM 3717 C C . ASN A 1 495 ? 11.003 -7.062 -10.103 1.00 97.38 495 ASN A C 1
ATOM 3719 O O . ASN A 1 495 ? 10.108 -7.688 -9.523 1.00 97.38 495 ASN A O 1
ATOM 3723 N N . GLY A 1 496 ? 12.117 -6.665 -9.480 1.00 96.75 496 GLY A N 1
ATOM 3724 C CA . GLY A 1 496 ? 12.340 -6.884 -8.052 1.00 96.75 496 GLY A CA 1
ATOM 3725 C C . GLY A 1 496 ? 11.334 -6.105 -7.210 1.00 96.75 496 GLY A C 1
ATOM 3726 O O . GLY A 1 496 ? 10.715 -6.675 -6.313 1.00 96.75 496 GLY A O 1
ATOM 3727 N N . CYS A 1 497 ? 11.088 -4.838 -7.555 1.00 97.31 497 CYS A N 1
ATOM 3728 C CA . CYS A 1 497 ? 10.093 -4.008 -6.880 1.00 97.31 497 CYS A CA 1
ATOM 3729 C C . CYS A 1 497 ? 8.669 -4.542 -7.044 1.00 97.31 497 CYS A C 1
ATOM 3731 O O . CYS A 1 497 ? 7.947 -4.629 -6.056 1.00 97.31 497 CYS A O 1
ATOM 3733 N N . ILE A 1 498 ? 8.274 -4.984 -8.243 1.00 97.88 498 ILE A N 1
ATOM 3734 C CA . ILE A 1 498 ? 6.962 -5.614 -8.467 1.00 97.88 498 ILE A CA 1
ATOM 3735 C C . ILE A 1 498 ? 6.801 -6.867 -7.606 1.00 97.88 498 ILE A C 1
ATOM 3737 O O . ILE A 1 498 ? 5.784 -7.018 -6.933 1.00 97.88 498 ILE A O 1
ATOM 3741 N N . THR A 1 499 ? 7.803 -7.748 -7.589 1.00 97.50 499 THR A N 1
ATOM 3742 C CA . THR A 1 499 ? 7.755 -8.986 -6.797 1.00 97.50 499 THR A CA 1
ATOM 3743 C C . THR A 1 499 ? 7.625 -8.674 -5.307 1.00 97.50 499 THR A C 1
ATOM 3745 O O . THR A 1 499 ? 6.793 -9.259 -4.612 1.00 97.50 499 THR A O 1
ATOM 3748 N N . TYR A 1 500 ? 8.408 -7.711 -4.815 1.00 97.00 500 TYR A N 1
ATOM 3749 C CA . TYR A 1 500 ? 8.355 -7.285 -3.421 1.00 97.00 500 TYR A CA 1
ATOM 3750 C C . TYR A 1 500 ? 6.992 -6.683 -3.064 1.00 97.00 500 TYR A C 1
ATOM 3752 O O . TYR A 1 500 ? 6.376 -7.073 -2.075 1.00 97.00 500 TYR A O 1
ATOM 3760 N N . MET A 1 501 ? 6.468 -5.804 -3.916 1.00 96.50 501 MET A N 1
ATOM 3761 C CA . MET A 1 501 ? 5.151 -5.187 -3.767 1.00 96.50 501 MET A CA 1
ATOM 3762 C C . MET A 1 501 ? 4.018 -6.215 -3.765 1.00 96.50 501 MET A C 1
ATOM 3764 O O . MET A 1 501 ? 3.121 -6.134 -2.934 1.00 96.50 501 MET A O 1
ATOM 3768 N N . GLN A 1 502 ? 4.063 -7.221 -4.641 1.00 97.25 502 GLN A N 1
ATOM 3769 C CA . GLN A 1 502 ? 3.086 -8.315 -4.647 1.00 97.25 502 GLN A CA 1
ATOM 3770 C C . GLN A 1 502 ? 3.156 -9.151 -3.361 1.00 97.25 502 GLN A C 1
ATOM 3772 O O . GLN A 1 502 ? 2.129 -9.623 -2.869 1.00 97.25 502 GLN A O 1
ATOM 3777 N N . ASN A 1 503 ? 4.349 -9.327 -2.786 1.00 96.88 503 ASN A N 1
ATOM 3778 C CA . ASN A 1 503 ? 4.512 -9.984 -1.489 1.00 96.88 503 ASN A CA 1
ATOM 3779 C C . ASN A 1 503 ? 3.925 -9.134 -0.357 1.00 96.88 503 ASN A C 1
ATOM 3781 O O . ASN A 1 503 ? 3.143 -9.660 0.434 1.00 96.88 503 ASN A O 1
ATOM 3785 N N . ILE A 1 504 ? 4.223 -7.827 -0.318 1.00 96.38 504 ILE A N 1
ATOM 3786 C CA . ILE A 1 504 ? 3.604 -6.894 0.635 1.00 96.38 504 ILE A CA 1
ATOM 3787 C C . ILE A 1 504 ? 2.084 -6.945 0.498 1.00 96.38 504 ILE A C 1
ATOM 3789 O O . ILE A 1 504 ? 1.398 -7.123 1.497 1.00 96.38 504 ILE A O 1
ATOM 3793 N N . GLN A 1 505 ? 1.546 -6.851 -0.719 1.00 97.00 505 GLN A N 1
ATOM 3794 C CA . GLN A 1 505 ? 0.105 -6.848 -0.964 1.00 97.00 505 GLN A CA 1
ATOM 3795 C C . GLN A 1 505 ? -0.565 -8.107 -0.401 1.00 97.00 505 GLN A C 1
ATOM 3797 O O . GLN A 1 505 ? -1.579 -8.010 0.291 1.00 97.00 505 GLN A O 1
ATOM 3802 N N . ARG A 1 506 ? 0.010 -9.292 -0.661 1.00 97.50 506 ARG A N 1
ATOM 3803 C CA . ARG A 1 506 ? -0.492 -10.570 -0.129 1.00 97.50 506 ARG A CA 1
ATOM 3804 C C . ARG A 1 506 ? -0.412 -10.631 1.394 1.00 97.50 506 ARG A C 1
ATOM 3806 O O . ARG A 1 506 ? -1.376 -11.055 2.032 1.00 97.50 506 ARG A O 1
ATOM 3813 N N . ASN A 1 507 ? 0.699 -10.182 1.973 1.00 94.88 507 ASN A N 1
ATOM 3814 C CA . ASN A 1 507 ? 0.901 -10.180 3.420 1.00 94.88 507 ASN A CA 1
ATOM 3815 C C . ASN A 1 507 ? -0.061 -9.209 4.112 1.00 94.88 507 ASN A C 1
ATOM 3817 O O . ASN A 1 507 ? -0.767 -9.608 5.030 1.00 94.88 507 ASN A O 1
ATOM 3821 N N . VAL A 1 508 ? -0.166 -7.967 3.632 1.00 95.94 508 VAL A N 1
ATOM 3822 C CA . VAL A 1 508 ? -1.079 -6.951 4.175 1.00 95.94 508 VAL A CA 1
ATOM 3823 C C . VAL A 1 508 ? -2.533 -7.396 4.044 1.00 95.94 508 VAL A C 1
ATOM 3825 O O . VAL A 1 508 ? -3.292 -7.224 4.991 1.00 95.94 508 VAL A O 1
ATOM 3828 N N . LYS A 1 509 ? -2.924 -8.021 2.925 1.00 96.75 509 LYS A N 1
ATOM 3829 C CA . LYS A 1 509 ? -4.264 -8.607 2.772 1.00 96.75 509 LYS A CA 1
ATOM 3830 C C . LYS A 1 509 ? -4.532 -9.696 3.811 1.00 96.75 509 LYS A C 1
ATOM 3832 O O . LYS A 1 509 ? -5.571 -9.678 4.461 1.00 96.75 509 LYS A O 1
ATOM 3837 N N . THR A 1 510 ? -3.583 -10.613 3.983 1.00 95.56 510 THR A N 1
ATOM 3838 C CA . THR A 1 510 ? -3.693 -11.701 4.964 1.00 95.56 510 THR A CA 1
ATOM 3839 C C . THR A 1 510 ? -3.804 -11.147 6.386 1.00 95.56 510 THR A C 1
ATOM 3841 O O . THR A 1 510 ? -4.641 -11.595 7.163 1.00 95.56 510 THR A O 1
ATOM 3844 N N . GLU A 1 511 ? -2.995 -10.145 6.734 1.00 93.62 511 GLU A N 1
ATOM 3845 C CA . GLU A 1 511 ? -3.056 -9.483 8.040 1.00 93.62 511 GLU A CA 1
ATOM 3846 C C . GLU A 1 511 ? -4.353 -8.689 8.230 1.00 93.62 511 GLU A C 1
ATOM 3848 O O . GLU A 1 511 ? -4.925 -8.718 9.314 1.00 93.62 511 GLU A O 1
ATOM 3853 N N . LEU A 1 512 ? -4.874 -8.038 7.187 1.00 95.75 512 LEU A N 1
ATOM 3854 C CA . LEU A 1 512 ? -6.176 -7.371 7.228 1.00 95.75 512 LEU A CA 1
ATOM 3855 C C . LEU A 1 512 ? -7.307 -8.366 7.532 1.00 95.75 512 LEU A C 1
ATOM 3857 O O . LEU A 1 512 ? -8.141 -8.104 8.398 1.00 95.75 512 LEU A O 1
ATOM 3861 N N . GLU A 1 513 ? -7.318 -9.521 6.864 1.00 94.50 513 GLU A N 1
ATOM 3862 C CA . GLU A 1 513 ? -8.291 -10.593 7.112 1.00 94.50 513 GLU A CA 1
ATOM 3863 C C . GLU A 1 513 ? -8.155 -11.159 8.536 1.00 94.50 513 GLU A C 1
ATOM 3865 O O . GLU A 1 513 ? -9.160 -11.316 9.233 1.00 94.50 513 GLU A O 1
ATOM 3870 N N . LYS A 1 514 ? -6.921 -11.390 9.010 1.00 93.69 514 LYS A N 1
ATOM 3871 C CA . LYS A 1 514 ? -6.651 -11.838 10.386 1.00 93.69 514 LYS A CA 1
ATOM 3872 C C . LYS A 1 514 ? -7.117 -10.827 11.429 1.00 93.69 514 LYS A C 1
ATOM 3874 O O . LYS A 1 514 ? -7.764 -11.232 12.388 1.00 93.69 514 LYS A O 1
ATOM 3879 N N . VAL A 1 515 ? -6.817 -9.537 11.260 1.00 93.19 515 VAL A N 1
ATOM 3880 C CA . VAL A 1 515 ? -7.246 -8.475 12.188 1.00 93.19 515 VAL A CA 1
ATOM 3881 C C . VAL A 1 515 ? -8.768 -8.353 12.188 1.00 93.19 515 VAL A C 1
ATOM 3883 O O . VAL A 1 515 ? -9.369 -8.278 13.257 1.00 93.19 515 VAL A O 1
ATOM 3886 N N . GLY A 1 516 ? -9.405 -8.414 11.016 1.00 94.50 516 GLY A N 1
ATOM 3887 C CA . GLY A 1 516 ? -10.863 -8.404 10.902 1.00 94.50 516 GLY A CA 1
ATOM 3888 C C . GLY A 1 516 ? -11.521 -9.592 11.613 1.00 94.50 516 GLY A C 1
ATOM 3889 O O . GLY A 1 516 ? -12.496 -9.409 12.344 1.00 94.50 516 GLY A O 1
ATOM 3890 N N . GLN A 1 517 ? -10.975 -10.802 11.455 1.00 94.06 517 GLN A N 1
ATOM 3891 C CA . GLN A 1 517 ? -11.463 -11.988 12.165 1.00 94.06 517 GLN A CA 1
ATOM 3892 C C . GLN A 1 517 ? -11.199 -11.896 13.672 1.00 94.06 517 GLN A C 1
ATOM 3894 O O . GLN A 1 517 ? -12.103 -12.136 14.468 1.00 94.06 517 GLN A O 1
ATOM 3899 N N . PHE A 1 518 ? -9.996 -11.479 14.067 1.00 93.25 518 PHE A N 1
ATOM 3900 C CA . PHE A 1 518 ? -9.624 -11.301 15.467 1.00 93.25 518 PHE A CA 1
ATOM 3901 C C . PHE A 1 518 ? -10.529 -10.288 16.173 1.00 93.25 518 PHE A C 1
ATOM 3903 O O . PHE A 1 518 ? -10.990 -10.553 17.278 1.00 93.25 518 PHE A O 1
ATOM 3910 N N . LYS A 1 519 ? -10.841 -9.158 15.527 1.00 95.44 519 LYS A N 1
ATOM 3911 C CA . LYS A 1 519 ? -11.783 -8.152 16.033 1.00 95.44 519 LYS A CA 1
ATOM 3912 C C . LYS A 1 519 ? -13.173 -8.746 16.256 1.00 95.44 519 LYS A C 1
ATOM 3914 O O . LYS A 1 519 ? -13.733 -8.557 17.332 1.00 95.44 519 LYS A O 1
ATOM 3919 N N . LYS A 1 520 ? -13.712 -9.509 15.297 1.00 95.62 520 LYS A N 1
ATOM 3920 C CA . LYS A 1 520 ? -15.008 -10.200 15.454 1.00 95.62 520 LYS A CA 1
ATOM 3921 C C . LYS A 1 520 ? -14.996 -11.188 16.623 1.00 95.62 520 LYS A C 1
ATOM 3923 O O . LYS A 1 520 ? -15.917 -11.177 17.438 1.00 95.62 520 LYS A O 1
ATOM 3928 N N . ASP A 1 521 ? -13.948 -12.002 16.728 1.00 93.94 521 ASP A N 1
ATOM 3929 C CA . ASP A 1 521 ? -13.795 -12.976 17.812 1.00 93.94 521 ASP A CA 1
ATOM 3930 C C . ASP A 1 521 ? -13.626 -12.285 19.175 1.00 93.94 521 ASP A C 1
ATOM 3932 O O . ASP A 1 521 ? -14.171 -12.754 20.177 1.00 93.94 521 ASP A O 1
ATOM 3936 N N . TYR A 1 522 ? -12.903 -11.161 19.220 1.00 93.69 522 TYR A N 1
ATOM 3937 C CA . TYR A 1 522 ? -12.742 -10.338 20.417 1.00 93.69 522 TYR A CA 1
ATOM 3938 C C . TYR A 1 522 ? -14.086 -9.765 20.868 1.00 93.69 522 TYR A C 1
ATOM 3940 O O . TYR A 1 522 ? -14.445 -9.952 22.024 1.00 93.69 522 TYR A O 1
ATOM 3948 N N . ILE A 1 523 ? -14.864 -9.152 19.967 1.00 95.25 523 ILE A N 1
ATOM 3949 C CA . ILE A 1 523 ? -16.204 -8.615 20.269 1.00 95.25 523 ILE A CA 1
ATOM 3950 C C . ILE A 1 523 ? -17.130 -9.720 20.794 1.00 95.25 523 ILE A C 1
ATOM 3952 O O . ILE A 1 523 ? -17.825 -9.532 21.792 1.00 95.25 523 ILE A O 1
ATOM 3956 N N . LEU A 1 524 ? -17.119 -10.900 20.163 1.00 94.94 524 LEU A N 1
ATOM 3957 C CA . LEU A 1 524 ? -17.920 -12.039 20.613 1.00 94.94 524 LEU A CA 1
ATOM 3958 C C . LEU A 1 524 ? -17.538 -12.475 22.034 1.00 94.94 524 LEU A C 1
ATOM 3960 O O . LEU A 1 524 ? -18.419 -12.625 22.879 1.00 94.94 524 LEU A O 1
ATOM 3964 N N . LYS A 1 525 ? -16.240 -12.655 22.310 1.00 92.81 525 LYS A N 1
ATOM 3965 C CA . LYS A 1 525 ? -15.742 -13.044 23.640 1.00 92.81 525 LYS A CA 1
ATOM 3966 C C . LYS A 1 525 ? -15.969 -11.960 24.689 1.00 92.81 525 LYS A C 1
ATOM 3968 O O . LYS A 1 525 ? -16.305 -12.283 25.823 1.00 92.81 525 LYS A O 1
ATOM 3973 N N . ALA A 1 526 ? -15.808 -10.693 24.319 1.00 93.19 526 ALA A N 1
ATOM 3974 C CA . ALA A 1 526 ? -16.078 -9.544 25.172 1.00 93.19 526 ALA A CA 1
ATOM 3975 C C . ALA A 1 526 ? -17.543 -9.544 25.623 1.00 93.19 526 ALA A C 1
ATOM 3977 O O . ALA A 1 526 ? -17.805 -9.528 26.825 1.00 93.19 526 ALA A O 1
ATOM 3978 N N . ASN A 1 527 ? -18.476 -9.691 24.677 1.00 94.94 527 ASN A N 1
ATOM 3979 C CA . ASN A 1 527 ? -19.907 -9.800 24.960 1.00 94.94 527 ASN A CA 1
ATOM 3980 C C . ASN A 1 527 ? -20.234 -11.035 25.816 1.00 94.94 527 ASN A C 1
ATOM 3982 O O . ASN A 1 527 ? -20.926 -10.911 26.820 1.00 94.94 527 ASN A O 1
ATOM 3986 N N . GLN A 1 528 ? -19.677 -12.208 25.488 1.00 93.62 528 GLN A N 1
ATOM 3987 C CA . GLN A 1 528 ? -19.846 -13.419 26.305 1.00 93.62 528 GLN A CA 1
ATOM 3988 C C . GLN A 1 528 ? -19.337 -13.228 27.736 1.00 93.62 528 GLN A C 1
ATOM 3990 O O . GLN A 1 528 ? -19.956 -13.713 28.678 1.00 93.62 528 GLN A O 1
ATOM 3995 N N . SER A 1 529 ? -18.222 -12.520 27.915 1.00 89.62 529 SER A N 1
ATOM 3996 C CA . SER A 1 529 ? -17.667 -12.247 29.237 1.00 89.62 529 SER A CA 1
ATOM 3997 C C . SER A 1 529 ? -18.541 -11.284 30.041 1.00 89.62 529 SER A C 1
ATOM 3999 O O . SER A 1 529 ? -18.666 -11.454 31.251 1.00 89.62 529 SER A O 1
ATOM 4001 N N . VAL A 1 530 ? -19.159 -10.299 29.385 1.00 92.56 530 VAL A N 1
ATOM 4002 C CA . VAL A 1 530 ? -20.139 -9.390 29.996 1.00 92.56 530 VAL A CA 1
ATOM 4003 C C . VAL A 1 530 ? -21.401 -10.159 30.412 1.00 92.56 530 VAL A C 1
ATOM 4005 O O . VAL A 1 530 ? -21.874 -9.992 31.539 1.00 92.56 530 VAL A O 1
ATOM 4008 N N . ASP A 1 531 ? -21.901 -11.056 29.559 1.00 91.88 531 ASP A N 1
ATOM 4009 C CA . ASP A 1 531 ? -23.053 -11.917 29.858 1.00 91.88 531 ASP A CA 1
ATOM 4010 C C . ASP A 1 531 ? -22.757 -12.860 31.041 1.00 91.88 531 ASP A C 1
ATOM 4012 O O . ASP A 1 531 ? -23.506 -12.883 32.018 1.00 91.88 531 ASP A O 1
ATOM 4016 N N . GLN A 1 532 ? -21.618 -13.564 31.020 1.00 90.81 532 GLN A N 1
ATOM 4017 C CA . GLN A 1 532 ? -21.185 -14.450 32.111 1.00 90.81 532 GLN A CA 1
ATOM 4018 C C . GLN A 1 532 ? -20.985 -13.698 33.426 1.00 90.81 532 GLN A C 1
ATOM 4020 O O . GLN A 1 532 ? -21.393 -14.183 34.480 1.00 90.81 532 GLN A O 1
ATOM 4025 N N . PHE A 1 533 ? -20.372 -12.512 33.384 1.00 90.12 533 PHE A N 1
ATOM 4026 C CA . PHE A 1 533 ? -20.209 -11.679 34.572 1.00 90.12 533 PHE A CA 1
ATOM 4027 C C . PHE A 1 533 ? -21.571 -11.260 35.140 1.00 90.12 533 PHE A C 1
ATOM 4029 O O . PHE A 1 533 ? -21.796 -11.361 36.345 1.00 90.12 533 PHE A O 1
ATOM 4036 N N . THR A 1 534 ? -22.506 -10.861 34.274 1.00 91.69 534 THR A N 1
ATOM 4037 C CA . THR A 1 534 ? -23.877 -10.504 34.665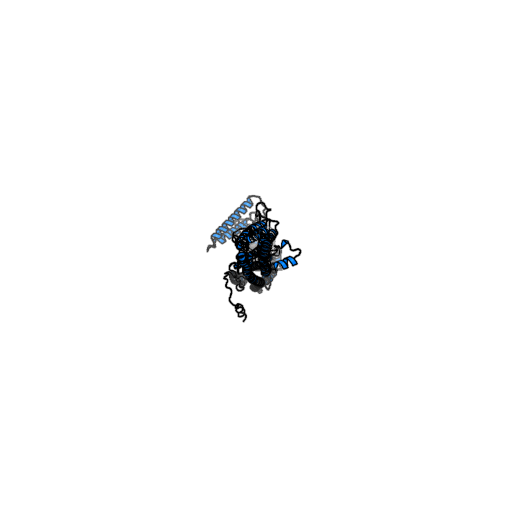 1.00 91.69 534 THR A CA 1
ATOM 4038 C C . THR A 1 534 ? -24.591 -11.683 35.335 1.00 91.69 534 THR A C 1
ATOM 4040 O O . THR A 1 534 ? -25.197 -11.511 36.392 1.00 91.69 534 THR A O 1
ATOM 4043 N N . GLU A 1 535 ? -24.481 -12.890 34.772 1.00 91.62 535 GLU A N 1
ATOM 4044 C CA . GLU A 1 535 ? -25.055 -14.112 35.351 1.00 91.62 535 GLU A CA 1
ATOM 4045 C C . GLU A 1 535 ? -24.418 -14.487 36.693 1.00 91.62 535 GLU A C 1
ATOM 4047 O O . GLU A 1 535 ? -25.136 -14.797 37.643 1.00 91.62 535 GLU A O 1
ATOM 4052 N N . GLN A 1 536 ? -23.088 -14.426 36.807 1.00 89.25 536 GLN A N 1
ATOM 4053 C CA . GLN A 1 536 ? -22.379 -14.722 38.055 1.00 89.25 536 GLN A CA 1
ATOM 4054 C C . GLN A 1 536 ? -22.777 -13.759 39.175 1.00 89.25 536 GLN A C 1
ATOM 4056 O O . GLN A 1 536 ? -23.037 -14.196 40.297 1.00 89.25 536 GLN A O 1
ATOM 4061 N N . MET A 1 537 ? -22.872 -12.461 38.875 1.00 87.88 537 MET A N 1
ATOM 4062 C CA . MET A 1 537 ? -23.319 -11.468 39.854 1.00 87.88 537 MET A CA 1
ATOM 4063 C C . MET A 1 537 ? -24.781 -11.697 40.249 1.00 87.88 537 MET A C 1
ATOM 4065 O O . MET A 1 537 ? -25.107 -11.677 41.437 1.00 87.88 537 MET A O 1
ATOM 4069 N N . ALA A 1 538 ? -25.655 -12.001 39.284 1.00 90.62 538 ALA A N 1
ATOM 4070 C CA . ALA A 1 538 ? -27.049 -12.327 39.567 1.00 90.62 538 ALA A CA 1
ATOM 4071 C C . ALA A 1 538 ? -27.176 -13.571 40.464 1.00 90.62 538 ALA A C 1
ATOM 4073 O O . ALA A 1 538 ? -27.946 -13.560 41.424 1.00 90.62 538 ALA A O 1
ATOM 4074 N N . GLN A 1 539 ? -26.392 -14.624 40.216 1.00 90.94 539 GLN A N 1
ATOM 4075 C CA . GLN A 1 539 ? -26.361 -15.827 41.056 1.00 90.94 539 GLN A CA 1
ATOM 4076 C C . GLN A 1 539 ? -25.838 -15.532 42.466 1.00 90.94 539 GLN A C 1
ATOM 4078 O O . GLN A 1 539 ? -26.468 -15.936 43.444 1.00 90.94 539 GLN A O 1
ATOM 4083 N N . GLN A 1 540 ? -24.730 -14.792 42.587 1.00 87.19 540 GLN A N 1
ATOM 4084 C CA . GLN A 1 540 ? -24.130 -14.453 43.880 1.00 87.19 540 GLN A CA 1
ATOM 4085 C C . GLN A 1 540 ? -25.093 -13.658 44.769 1.00 87.19 540 GLN A C 1
ATOM 4087 O O . GLN A 1 540 ? -25.155 -13.882 45.977 1.00 87.19 540 GLN A O 1
ATOM 4092 N N . MET A 1 541 ? -25.872 -12.759 44.170 1.00 86.25 541 MET A N 1
ATOM 4093 C CA . MET A 1 541 ? -26.792 -11.894 44.900 1.00 86.25 541 MET A CA 1
ATOM 4094 C C . MET A 1 541 ? -28.221 -12.477 45.015 1.00 86.25 541 MET A C 1
ATOM 4096 O O . MET A 1 541 ? -29.046 -11.943 45.758 1.00 86.25 541 MET A O 1
ATOM 4100 N N . SER A 1 542 ? -28.536 -13.592 44.339 1.00 88.81 542 SER A N 1
ATOM 4101 C CA . SER A 1 542 ? -29.870 -14.224 44.393 1.00 88.81 542 SER A CA 1
ATOM 4102 C C . SER A 1 542 ? -30.266 -14.664 45.807 1.00 88.81 542 SER A C 1
ATOM 4104 O O . SER A 1 542 ? -31.431 -14.547 46.184 1.00 88.81 542 SER A O 1
ATOM 4106 N N . SER A 1 543 ? -29.304 -15.101 46.626 1.00 87.38 543 SER A N 1
ATOM 4107 C CA . SER A 1 543 ? -29.548 -15.462 48.031 1.00 87.38 543 SER A CA 1
ATOM 4108 C C . SER A 1 543 ? -30.012 -14.264 48.870 1.00 87.38 543 SER A C 1
ATOM 4110 O O . SER A 1 543 ? -30.915 -14.397 49.696 1.00 87.38 543 SER A O 1
ATOM 4112 N N . GLN A 1 544 ? -29.452 -13.078 48.612 1.00 86.12 544 GLN A N 1
ATOM 4113 C CA . GLN A 1 544 ? -29.826 -11.829 49.279 1.00 86.12 544 GLN A CA 1
ATOM 4114 C C . GLN A 1 544 ? -31.219 -11.369 48.841 1.00 86.12 544 GLN A C 1
ATOM 4116 O O . GLN A 1 544 ? -32.037 -10.995 49.679 1.00 86.12 544 GLN A O 1
ATOM 4121 N N . SER A 1 545 ? -31.523 -11.483 47.544 1.00 87.44 545 SER A N 1
ATOM 4122 C CA . SER A 1 545 ? -32.866 -11.227 47.005 1.00 87.44 545 SER A CA 1
ATOM 4123 C C . SER A 1 545 ? -33.922 -12.140 47.646 1.00 87.44 545 SER A C 1
ATOM 4125 O O . SER A 1 545 ? -34.973 -11.673 48.088 1.00 87.44 545 SER A O 1
ATOM 4127 N N . GLN A 1 546 ? -33.629 -13.440 47.775 1.00 89.00 546 GLN A N 1
ATOM 4128 C CA . GLN A 1 546 ? -34.526 -14.395 48.429 1.00 89.00 546 GLN A CA 1
ATOM 4129 C C . GLN A 1 546 ? -34.741 -14.067 49.913 1.00 89.00 546 GLN A C 1
ATOM 4131 O O . GLN A 1 546 ? -35.879 -14.098 50.382 1.00 89.00 546 GLN A O 1
ATOM 4136 N N . ALA A 1 547 ? -33.672 -13.733 50.643 1.00 86.00 547 ALA A N 1
ATOM 4137 C CA . ALA A 1 547 ? -33.751 -13.350 52.051 1.00 86.00 547 ALA A CA 1
ATOM 4138 C C . ALA A 1 547 ? -34.618 -12.096 52.247 1.00 86.00 547 ALA A C 1
ATOM 4140 O O . ALA A 1 547 ? -35.523 -12.103 53.083 1.00 86.00 547 ALA A O 1
ATOM 4141 N N . LEU A 1 548 ? -34.407 -11.067 51.420 1.00 85.50 548 LEU A N 1
ATOM 4142 C CA . LEU A 1 548 ? -35.212 -9.848 51.426 1.00 85.50 548 LEU A CA 1
ATOM 4143 C C . LEU A 1 548 ? -36.688 -10.150 51.136 1.00 85.50 548 LEU A C 1
ATOM 4145 O O . LEU A 1 548 ? -37.566 -9.692 51.863 1.00 85.50 548 LEU A O 1
ATOM 4149 N N . ASN A 1 549 ? -36.976 -10.964 50.116 1.00 87.94 549 ASN A N 1
ATOM 4150 C CA . ASN A 1 549 ? -38.346 -11.325 49.751 1.00 87.94 549 ASN A CA 1
ATOM 4151 C C . ASN A 1 549 ? -39.062 -12.087 50.881 1.00 87.94 549 ASN A C 1
ATOM 4153 O O . ASN A 1 549 ? -40.193 -11.754 51.235 1.00 87.94 549 ASN A O 1
ATOM 4157 N N . ASN A 1 550 ? -38.388 -13.062 51.498 1.00 88.44 550 ASN A N 1
ATOM 4158 C CA . ASN A 1 550 ? -38.926 -13.798 52.644 1.00 88.44 550 ASN A CA 1
ATOM 4159 C C . ASN A 1 550 ? -39.228 -12.858 53.818 1.00 88.44 550 ASN A C 1
ATOM 4161 O O . ASN A 1 550 ? -40.269 -12.986 54.462 1.00 88.44 550 ASN A O 1
ATOM 4165 N N . ARG A 1 551 ? -38.346 -11.889 54.078 1.00 85.69 551 ARG A N 1
ATOM 4166 C CA . ARG A 1 551 ? -38.515 -10.958 55.195 1.00 85.69 551 ARG A CA 1
ATOM 4167 C C . ARG A 1 551 ? -39.616 -9.929 54.946 1.00 85.69 551 ARG A C 1
ATOM 4169 O O . ARG A 1 551 ? -40.399 -9.661 55.852 1.00 85.69 551 ARG A O 1
ATOM 4176 N N . ILE A 1 552 ? -39.772 -9.445 53.713 1.00 87.31 552 ILE A N 1
ATOM 4177 C CA . ILE A 1 552 ? -40.925 -8.620 53.310 1.00 87.31 552 ILE A CA 1
ATOM 4178 C C . ILE A 1 552 ? -42.236 -9.393 53.509 1.00 87.31 552 ILE A C 1
ATOM 4180 O O . ILE A 1 552 ? -43.200 -8.842 54.037 1.00 87.31 552 ILE A O 1
ATOM 4184 N N . GLN A 1 553 ? -42.290 -10.677 53.136 1.00 89.31 553 GLN A N 1
ATOM 4185 C CA . GLN A 1 553 ? -43.482 -11.508 53.351 1.00 89.31 553 GLN A CA 1
ATOM 4186 C C . GLN A 1 553 ? -43.805 -11.689 54.841 1.00 89.31 553 GLN A C 1
ATOM 4188 O O . GLN A 1 553 ? -44.967 -11.564 55.231 1.00 89.31 553 GLN A O 1
ATOM 4193 N N . GLN A 1 554 ? -42.791 -11.930 55.678 1.00 87.00 554 GLN A N 1
ATOM 4194 C CA . GLN A 1 554 ? -42.949 -12.029 57.134 1.00 87.00 554 GLN A CA 1
ATOM 4195 C C . GLN A 1 554 ? -43.434 -10.710 57.753 1.00 87.00 554 GLN A C 1
ATOM 4197 O O . GLN A 1 554 ? -44.370 -10.712 58.556 1.00 87.00 554 GLN A O 1
ATOM 4202 N N . LEU A 1 555 ? -42.857 -9.578 57.343 1.00 86.44 555 LEU A N 1
ATOM 4203 C CA . LEU A 1 555 ? -43.296 -8.253 57.782 1.00 86.44 555 LEU A CA 1
ATOM 4204 C C . LEU A 1 555 ? -44.735 -7.972 57.359 1.00 86.44 555 LEU A C 1
ATOM 4206 O O . LEU A 1 555 ? -45.533 -7.541 58.183 1.00 86.44 555 LEU A O 1
ATOM 4210 N N . ASN A 1 556 ? -45.104 -8.282 56.117 1.00 86.69 556 ASN A N 1
ATOM 4211 C CA . ASN A 1 556 ? -46.470 -8.104 55.630 1.00 86.69 556 ASN A CA 1
ATOM 4212 C C . ASN A 1 556 ? -47.487 -8.952 56.393 1.00 86.69 556 ASN A C 1
ATOM 4214 O O . ASN A 1 556 ? -48.578 -8.465 56.688 1.00 86.69 556 ASN A O 1
ATOM 4218 N N . ALA A 1 557 ? -47.137 -10.191 56.749 1.00 87.12 557 ALA A N 1
ATOM 4219 C CA . ALA A 1 557 ? -47.980 -11.014 57.607 1.00 87.12 557 ALA A CA 1
ATOM 4220 C C . ALA A 1 557 ? -48.159 -10.356 58.984 1.00 87.12 557 ALA A C 1
ATOM 4222 O O . ALA A 1 557 ? -49.288 -10.218 59.457 1.00 87.12 557 ALA A O 1
ATOM 4223 N N . THR A 1 558 ? -47.074 -9.869 59.593 1.00 84.88 558 THR A N 1
ATOM 4224 C CA . THR A 1 558 ? -47.131 -9.229 60.914 1.00 84.88 558 THR A CA 1
ATOM 4225 C C . THR A 1 558 ? -47.906 -7.905 60.883 1.00 84.88 558 THR A C 1
ATOM 4227 O O . THR A 1 558 ? -48.808 -7.709 61.699 1.00 84.88 558 THR A O 1
ATOM 4230 N N . LEU A 1 559 ? -47.661 -7.033 59.901 1.00 86.06 559 LEU A N 1
ATOM 4231 C CA . LEU A 1 559 ? -48.419 -5.792 59.685 1.00 86.06 559 LEU A CA 1
ATOM 4232 C C . LEU A 1 559 ? -49.918 -6.075 59.513 1.00 86.06 559 LEU A C 1
ATOM 4234 O O . LEU A 1 559 ? -50.752 -5.432 60.156 1.00 86.06 559 LEU A O 1
ATOM 4238 N N . ALA A 1 560 ? -50.266 -7.099 58.726 1.00 86.25 560 ALA A N 1
ATOM 4239 C CA . ALA A 1 560 ? -51.651 -7.508 58.533 1.00 86.25 560 ALA A CA 1
ATOM 4240 C C . ALA A 1 560 ? -52.309 -7.984 59.839 1.00 86.25 560 ALA A C 1
ATOM 4242 O O . ALA A 1 560 ? -53.453 -7.610 60.102 1.00 86.25 560 ALA A O 1
ATOM 4243 N N . THR A 1 561 ? -51.602 -8.747 60.687 1.00 85.06 561 THR A N 1
ATOM 4244 C CA . THR A 1 561 ? -52.133 -9.167 62.003 1.00 85.06 561 THR A CA 1
ATOM 4245 C C . THR A 1 561 ? -52.378 -7.997 62.956 1.00 85.06 561 THR A C 1
ATOM 4247 O O . THR A 1 561 ? -53.264 -8.077 63.806 1.00 85.06 561 THR A O 1
ATOM 4250 N N . MET A 1 562 ? -51.658 -6.886 62.781 1.00 82.88 562 MET A N 1
ATOM 4251 C CA . MET A 1 562 ? -51.836 -5.652 63.556 1.00 82.88 562 MET A CA 1
ATOM 4252 C C . MET A 1 562 ? -52.903 -4.717 62.962 1.00 82.88 562 MET A C 1
ATOM 4254 O O . MET A 1 562 ? -53.187 -3.657 63.522 1.00 82.88 562 MET A O 1
ATOM 4258 N N . GLY A 1 563 ? -53.526 -5.106 61.844 1.00 85.94 563 GLY A N 1
ATOM 4259 C CA . GLY A 1 563 ? -54.527 -4.301 61.150 1.00 85.94 563 GLY A CA 1
ATOM 4260 C C . GLY A 1 563 ? -53.945 -3.090 60.419 1.00 85.94 563 GLY A C 1
ATOM 4261 O O . GLY A 1 563 ? -54.688 -2.151 60.146 1.00 85.94 563 GLY A O 1
ATOM 4262 N N . ILE A 1 564 ? -52.645 -3.100 60.115 1.00 84.38 564 ILE A N 1
ATOM 4263 C CA . ILE A 1 564 ? -51.969 -2.041 59.361 1.00 84.38 564 ILE A CA 1
ATOM 4264 C C . ILE A 1 564 ? -52.102 -2.359 57.867 1.00 84.38 564 ILE A C 1
ATOM 4266 O O . ILE A 1 564 ? -51.703 -3.434 57.411 1.00 84.38 564 ILE A O 1
ATOM 4270 N N . ARG A 1 565 ? -52.720 -1.449 57.106 1.00 82.00 565 ARG A N 1
ATOM 4271 C CA . ARG A 1 565 ? -52.884 -1.545 55.647 1.00 82.00 565 ARG A CA 1
ATOM 4272 C C . ARG A 1 565 ? -52.615 -0.176 55.005 1.00 82.00 565 ARG A C 1
ATOM 4274 O O . ARG A 1 565 ? -53.102 0.806 55.557 1.00 82.00 565 ARG A O 1
ATOM 4281 N N . PRO A 1 566 ? -51.962 -0.119 53.827 1.00 76.62 566 PRO A N 1
ATOM 4282 C CA . PRO A 1 566 ? -51.418 -1.240 53.049 1.00 76.62 566 PRO A CA 1
ATOM 4283 C C . PRO A 1 566 ? -50.131 -1.832 53.662 1.00 76.62 566 PRO A C 1
ATOM 4285 O O . PRO A 1 566 ? -49.443 -1.187 54.441 1.00 76.62 566 PRO A O 1
ATOM 4288 N N . GLY A 1 567 ? -49.835 -3.099 53.347 1.00 83.62 567 GLY A N 1
ATOM 4289 C CA . GLY A 1 567 ? -48.506 -3.673 53.608 1.00 83.62 567 GLY A CA 1
ATOM 4290 C C . GLY A 1 567 ? -47.480 -3.183 52.579 1.00 83.62 567 GLY A C 1
ATOM 4291 O O . GLY A 1 567 ? -47.846 -2.519 51.613 1.00 83.62 567 GLY A O 1
ATOM 4292 N N . ILE A 1 568 ? -46.221 -3.580 52.738 1.00 85.50 568 ILE A N 1
ATOM 4293 C CA . ILE A 1 568 ? -45.109 -3.252 51.839 1.00 85.50 568 ILE A CA 1
ATOM 4294 C C . ILE A 1 568 ? -45.323 -3.935 50.476 1.00 85.50 568 ILE A C 1
ATOM 4296 O O . ILE A 1 568 ? -45.416 -5.167 50.399 1.00 85.50 568 ILE A O 1
ATOM 4300 N N . ARG A 1 569 ? -45.381 -3.161 49.386 1.00 85.25 569 ARG A N 1
ATOM 4301 C CA . ARG A 1 569 ? -45.690 -3.647 48.025 1.00 85.25 569 ARG A CA 1
ATOM 4302 C C . ARG A 1 569 ? -44.552 -3.483 47.022 1.00 85.25 569 ARG A C 1
ATOM 4304 O O . ARG A 1 569 ? -44.768 -3.067 45.896 1.00 85.25 569 ARG A O 1
ATOM 4311 N N . VAL A 1 570 ? -43.361 -3.945 47.378 1.00 83.88 570 VAL A N 1
ATOM 4312 C CA . VAL A 1 570 ? -42.200 -3.784 46.496 1.00 83.88 570 VAL A CA 1
ATOM 4313 C C . VAL A 1 570 ? -42.339 -4.598 45.198 1.00 83.88 570 VAL A C 1
ATOM 4315 O O . VAL A 1 570 ? -42.438 -5.837 45.211 1.00 83.88 570 VAL A O 1
ATOM 4318 N N . GLY A 1 571 ? -42.332 -3.894 44.064 1.00 87.31 571 GLY A N 1
ATOM 4319 C CA . GLY A 1 571 ? -42.322 -4.478 42.722 1.00 87.31 571 GLY A CA 1
ATOM 4320 C C . GLY A 1 571 ? -41.041 -5.263 42.423 1.00 87.31 571 GLY A C 1
ATOM 4321 O O . GLY A 1 571 ? -40.055 -5.176 43.146 1.00 87.31 571 GLY A O 1
ATOM 4322 N N . GLU A 1 572 ? -41.043 -6.071 41.363 1.00 89.50 572 GLU A N 1
ATOM 4323 C CA . GLU A 1 572 ? -39.796 -6.640 40.832 1.00 89.50 572 GLU A CA 1
ATOM 4324 C C . GLU A 1 572 ? -39.083 -5.608 39.958 1.00 89.50 572 GLU A C 1
ATOM 4326 O O . GLU A 1 572 ? -39.726 -4.902 39.176 1.00 89.50 572 GLU A O 1
ATOM 4331 N N . VAL A 1 573 ? -37.755 -5.580 40.037 1.00 88.81 573 VAL A N 1
ATOM 4332 C CA . VAL A 1 573 ? -36.925 -4.759 39.158 1.00 88.81 573 VAL A CA 1
ATOM 4333 C C . VAL A 1 573 ? -37.168 -5.154 37.693 1.00 88.81 573 VAL A C 1
ATOM 4335 O O . VAL A 1 573 ? -37.149 -6.336 37.324 1.00 88.81 573 VAL A O 1
ATOM 4338 N N . ARG A 1 574 ? -37.410 -4.158 36.831 1.00 87.56 574 ARG A N 1
ATOM 4339 C CA . ARG A 1 574 ? -37.692 -4.375 35.404 1.00 87.56 574 ARG A CA 1
ATOM 4340 C C . ARG A 1 574 ? -36.394 -4.589 34.635 1.00 87.56 574 ARG A C 1
ATOM 4342 O O . ARG A 1 574 ? -35.591 -3.678 34.491 1.00 87.56 574 ARG A O 1
ATOM 4349 N N . GLY A 1 575 ? -36.223 -5.784 34.078 1.00 86.44 575 GLY A N 1
ATOM 4350 C CA . GLY A 1 575 ? -35.057 -6.092 33.255 1.00 86.44 575 GLY A CA 1
ATOM 4351 C C . GLY A 1 575 ? -35.026 -5.308 31.954 1.00 86.44 575 GLY A C 1
ATOM 4352 O O . GLY A 1 575 ? -35.990 -5.344 31.187 1.00 86.44 575 GLY A O 1
ATOM 4353 N N . ARG A 1 576 ? -33.892 -4.661 31.677 1.00 87.94 576 ARG A N 1
ATOM 4354 C CA . ARG A 1 576 ? -33.566 -4.116 30.356 1.00 87.94 576 ARG A CA 1
ATOM 4355 C C . ARG A 1 576 ? -32.414 -4.929 29.763 1.00 87.94 576 ARG A C 1
ATOM 4357 O O . ARG A 1 576 ? -31.385 -5.063 30.425 1.00 87.94 576 ARG A O 1
ATOM 4364 N N . PRO A 1 577 ? -32.563 -5.504 28.558 1.00 87.44 577 PRO A N 1
ATOM 4365 C CA . PRO A 1 577 ? -31.455 -6.184 27.905 1.00 87.44 577 PRO A CA 1
ATOM 4366 C C . PRO A 1 577 ? -30.369 -5.175 27.519 1.00 87.44 577 PRO A C 1
ATOM 4368 O O . PRO A 1 577 ? -30.666 -4.018 27.211 1.00 87.44 577 PRO A O 1
ATOM 4371 N N . LEU A 1 578 ? -29.117 -5.629 27.498 1.00 92.00 578 LEU A N 1
ATOM 4372 C CA . LEU A 1 578 ? -28.010 -4.844 26.960 1.00 92.00 578 LEU A CA 1
ATOM 4373 C C . LEU A 1 578 ? -28.241 -4.569 25.470 1.00 92.00 578 LEU A C 1
ATOM 4375 O O . LEU A 1 578 ? -28.560 -5.478 24.698 1.00 92.00 578 LEU A O 1
ATOM 4379 N N . LYS A 1 579 ? -28.061 -3.311 25.068 1.00 93.94 579 LYS A N 1
ATOM 4380 C CA . LYS A 1 579 ? -28.063 -2.901 23.661 1.00 93.94 579 LYS A CA 1
ATOM 4381 C C . LYS A 1 579 ? -26.668 -3.123 23.082 1.00 93.94 579 LYS A C 1
ATOM 4383 O O . LYS A 1 579 ? -25.679 -2.971 23.793 1.00 93.94 579 LYS A O 1
ATOM 4388 N N . LYS A 1 580 ? -26.588 -3.514 21.810 1.00 94.50 580 LYS A N 1
ATOM 4389 C CA . LYS A 1 580 ? -25.320 -3.591 21.073 1.00 94.50 580 LYS A CA 1
ATOM 4390 C C . LYS A 1 580 ? -25.147 -2.320 20.250 1.00 94.50 580 LYS A C 1
ATOM 4392 O O . LYS A 1 580 ? -26.104 -1.921 19.588 1.00 94.50 580 LYS A O 1
ATOM 4397 N N . GLY A 1 581 ? -23.956 -1.736 20.289 1.00 93.25 581 GLY A N 1
ATOM 4398 C CA . GLY A 1 581 ? -23.584 -0.587 19.470 1.00 93.25 581 GLY A CA 1
ATOM 4399 C C . GLY A 1 581 ? -23.327 -0.972 18.011 1.00 93.25 581 GLY A C 1
ATOM 4400 O O . GLY A 1 581 ? -23.423 -2.142 17.627 1.00 93.25 581 GLY A O 1
ATOM 4401 N N . GLU A 1 582 ? -22.967 0.017 17.190 1.00 93.25 582 GLU A N 1
ATOM 4402 C CA . GLU A 1 582 ? -22.665 -0.175 15.759 1.00 93.25 582 GLU A CA 1
ATOM 4403 C C . GLU A 1 582 ? -21.475 -1.114 15.510 1.00 93.25 582 GLU A C 1
ATOM 4405 O O . GLU A 1 582 ? -21.430 -1.829 14.509 1.00 93.25 582 GLU A O 1
ATOM 4410 N N . ASP A 1 583 ? -20.520 -1.148 16.437 1.00 90.62 583 ASP A N 1
ATOM 4411 C CA . ASP A 1 583 ? -19.361 -2.041 16.411 1.00 90.62 583 ASP A CA 1
ATOM 4412 C C . ASP A 1 583 ? -19.691 -3.477 16.861 1.00 90.62 583 ASP A C 1
ATOM 4414 O O . ASP A 1 583 ? -18.853 -4.371 16.741 1.00 90.62 583 ASP A O 1
ATOM 4418 N N . GLY A 1 584 ? -20.912 -3.720 17.347 1.00 93.25 584 GLY A N 1
ATOM 4419 C CA . GLY A 1 584 ? -21.386 -5.006 17.847 1.00 93.25 584 GLY A CA 1
ATOM 4420 C C . GLY A 1 584 ? -21.016 -5.316 19.302 1.00 93.25 584 GLY A C 1
ATOM 4421 O O . GLY A 1 584 ? -21.422 -6.377 19.792 1.00 93.25 584 GLY A O 1
ATOM 4422 N N . LEU A 1 585 ? -20.282 -4.439 20.001 1.00 95.12 585 LEU A N 1
ATOM 4423 C CA . LEU A 1 585 ? -20.067 -4.541 21.450 1.00 95.12 585 LEU A CA 1
ATOM 4424 C C . LEU A 1 585 ? -21.323 -4.121 22.212 1.00 95.12 585 LEU A C 1
ATOM 4426 O O . LEU A 1 585 ? -22.118 -3.318 21.728 1.00 95.12 585 LEU A O 1
ATOM 4430 N N . TYR A 1 586 ? -21.501 -4.639 23.427 1.00 94.88 586 TYR A N 1
ATOM 4431 C CA . TYR A 1 586 ? -22.512 -4.096 24.327 1.00 94.88 586 TYR A CA 1
ATOM 4432 C C . TYR A 1 586 ? -22.200 -2.645 24.708 1.00 94.88 586 TYR A C 1
ATOM 4434 O O . TYR A 1 586 ? -21.071 -2.286 25.048 1.00 94.88 586 TYR A O 1
ATOM 4442 N N . GLU A 1 587 ? -23.236 -1.817 24.671 1.00 93.25 587 GLU A N 1
ATOM 4443 C CA . GLU A 1 587 ? -23.212 -0.470 25.220 1.00 93.25 587 GLU A CA 1
ATOM 4444 C C . GLU A 1 587 ? -23.288 -0.520 26.748 1.00 93.25 587 GLU A C 1
ATOM 4446 O O . GLU A 1 587 ? -23.680 -1.527 27.349 1.00 93.25 587 GLU A O 1
ATOM 4451 N N . MET A 1 588 ? -22.935 0.593 27.394 1.00 91.38 588 MET A N 1
ATOM 4452 C CA . MET A 1 588 ? -23.141 0.711 28.832 1.00 91.38 588 MET A CA 1
ATOM 4453 C C . MET A 1 588 ? -24.622 0.529 29.176 1.00 91.38 588 MET A C 1
ATOM 4455 O O . MET A 1 588 ? -25.475 1.176 28.564 1.00 91.38 588 MET A O 1
ATOM 4459 N N . PRO A 1 589 ? -24.948 -0.300 30.179 1.00 90.62 589 PRO A N 1
ATOM 4460 C CA . PRO A 1 589 ? -26.313 -0.397 30.659 1.00 90.62 589 PRO A CA 1
ATOM 4461 C C . PRO A 1 589 ? -26.749 0.939 31.261 1.00 90.62 589 PRO A C 1
ATOM 4463 O O . PRO A 1 589 ? -26.029 1.535 32.061 1.00 90.62 589 PRO A O 1
ATOM 4466 N N . GLU A 1 590 ? -27.966 1.368 30.925 1.00 90.06 590 GLU A N 1
ATOM 4467 C CA . GLU A 1 590 ? -28.603 2.547 31.530 1.00 90.06 590 GLU A CA 1
ATOM 4468 C C . GLU A 1 590 ? -28.720 2.389 33.056 1.00 90.06 590 GLU A C 1
ATOM 4470 O O . GLU A 1 590 ? -28.554 3.352 33.801 1.00 90.06 590 GLU A O 1
ATOM 4475 N N . ASN A 1 591 ? -28.970 1.158 33.522 1.00 89.12 591 ASN A N 1
ATOM 4476 C CA . ASN A 1 591 ? -29.032 0.809 34.934 1.00 89.12 591 ASN A CA 1
ATOM 4477 C C . ASN A 1 591 ? -28.525 -0.630 35.163 1.00 89.12 591 ASN A C 1
ATOM 4479 O O . ASN A 1 591 ? -29.105 -1.599 34.672 1.00 89.12 591 ASN A O 1
ATOM 4483 N N . VAL A 1 592 ? -27.431 -0.776 35.918 1.00 90.00 592 VAL A N 1
ATOM 4484 C CA . VAL A 1 592 ? -26.833 -2.087 36.246 1.00 90.00 592 VAL A CA 1
ATOM 4485 C C . VAL A 1 592 ? -27.702 -2.881 37.222 1.00 90.00 592 VAL A C 1
ATOM 4487 O O . VAL A 1 592 ? -27.731 -4.111 37.147 1.00 90.00 592 VAL A O 1
ATOM 4490 N N . LEU A 1 593 ? -28.459 -2.195 38.084 1.00 87.44 593 LEU A N 1
ATOM 4491 C CA . LEU A 1 593 ? -29.440 -2.818 38.972 1.00 87.44 593 LEU A CA 1
ATOM 4492 C C . LEU A 1 593 ? -30.548 -3.499 38.177 1.00 87.44 593 LEU A C 1
ATOM 4494 O O . LEU A 1 593 ? -30.865 -4.651 38.456 1.00 87.44 593 LEU A O 1
ATOM 4498 N N . ASP A 1 594 ? -31.061 -2.835 37.142 1.00 90.38 594 ASP A N 1
ATOM 4499 C CA . ASP A 1 594 ? -32.084 -3.403 36.260 1.00 90.38 594 ASP A CA 1
ATOM 4500 C C . ASP A 1 594 ? -31.583 -4.665 35.556 1.00 90.38 594 ASP A C 1
ATOM 4502 O O . ASP A 1 594 ? -32.285 -5.678 35.451 1.00 90.38 594 ASP A O 1
ATOM 4506 N N . LEU A 1 595 ? -30.332 -4.626 35.105 1.00 92.38 595 LEU A N 1
ATOM 4507 C CA . LEU A 1 595 ? -29.713 -5.724 34.384 1.00 92.38 595 LEU A CA 1
ATOM 4508 C C . LEU A 1 595 ? -29.460 -6.947 35.277 1.00 92.38 595 LEU A C 1
ATOM 4510 O O . LEU A 1 595 ? -29.896 -8.048 34.943 1.00 92.38 595 LEU A O 1
ATOM 4514 N N . ILE A 1 596 ? -28.777 -6.765 36.411 1.00 90.88 596 ILE A N 1
ATOM 4515 C CA . ILE A 1 596 ? -28.429 -7.866 37.323 1.00 90.88 596 ILE A CA 1
ATOM 4516 C C . ILE A 1 596 ? -29.673 -8.333 38.085 1.00 90.88 596 ILE A C 1
ATOM 4518 O O . ILE A 1 596 ? -29.958 -9.530 38.145 1.00 90.88 596 ILE A O 1
ATOM 4522 N N . GLY A 1 597 ? -30.448 -7.394 38.631 1.00 89.69 597 GLY A N 1
ATOM 4523 C CA . GLY A 1 597 ? -31.605 -7.666 39.483 1.00 89.69 597 GLY A CA 1
ATOM 4524 C C . GLY A 1 597 ? -32.705 -8.456 38.778 1.00 89.69 597 GLY A C 1
ATOM 4525 O O . GLY A 1 597 ? -33.341 -9.317 39.386 1.00 89.69 597 GLY A O 1
ATOM 4526 N N . SER A 1 598 ? -32.885 -8.240 37.473 1.00 92.44 598 SER A N 1
ATOM 4527 C CA . SER A 1 598 ? -33.861 -8.988 36.673 1.00 92.44 598 SER A CA 1
ATOM 4528 C C . SER A 1 598 ? -33.438 -10.415 36.312 1.00 92.44 598 SER A C 1
ATOM 4530 O O . SER A 1 598 ? -34.292 -11.219 35.924 1.00 92.44 598 SER A O 1
ATOM 4532 N N . LYS A 1 599 ? -32.143 -10.732 36.434 1.00 92.00 599 LYS A N 1
ATOM 4533 C CA . LYS A 1 599 ? -31.555 -12.057 36.176 1.00 92.00 599 LYS A CA 1
ATOM 4534 C C . LYS A 1 599 ? -31.420 -12.909 37.441 1.00 92.00 599 LYS A C 1
ATOM 4536 O O . LYS A 1 599 ? -31.104 -14.092 37.336 1.00 92.00 599 LYS A O 1
ATOM 4541 N N . MET A 1 600 ? -31.658 -12.334 38.619 1.00 91.12 600 MET A N 1
ATOM 4542 C CA . MET A 1 600 ? -31.688 -13.070 39.885 1.00 91.12 600 MET A CA 1
ATOM 4543 C C . MET A 1 600 ? -32.885 -14.020 39.972 1.00 91.12 600 MET A C 1
ATOM 4545 O O . MET A 1 600 ? -33.926 -13.787 39.353 1.00 91.12 600 MET A O 1
ATOM 4549 N N . ASN A 1 601 ? -32.766 -15.055 40.807 1.00 90.31 601 ASN A N 1
ATOM 4550 C CA . ASN A 1 601 ? -33.866 -15.963 41.119 1.00 90.31 601 ASN A CA 1
ATOM 4551 C C . ASN A 1 601 ? -34.017 -16.164 42.644 1.00 90.31 601 ASN A C 1
ATOM 4553 O O . ASN A 1 601 ? -33.205 -16.883 43.228 1.00 90.31 601 ASN A O 1
ATOM 4557 N N . PRO A 1 602 ? -35.038 -15.567 43.297 1.00 89.75 602 PRO A N 1
ATOM 4558 C CA . PRO A 1 602 ? -36.074 -14.702 42.721 1.00 89.75 602 PRO A CA 1
ATOM 4559 C C . PRO A 1 602 ? -35.517 -13.333 42.295 1.00 89.75 602 PRO A C 1
ATOM 4561 O O . PRO A 1 602 ? -34.493 -12.884 42.819 1.00 89.75 602 PRO A O 1
ATOM 4564 N N . LYS A 1 603 ? -36.200 -12.657 41.360 1.00 90.56 603 LYS A N 1
ATOM 4565 C CA . LYS A 1 603 ? -35.799 -11.318 40.895 1.00 90.56 603 LYS A CA 1
ATOM 4566 C C . LYS A 1 603 ? -35.724 -10.332 42.052 1.00 90.56 603 LYS A C 1
ATOM 4568 O O . LYS A 1 603 ? -36.527 -10.409 42.985 1.00 90.56 603 LYS A O 1
ATOM 4573 N N . MET A 1 604 ? -34.788 -9.391 41.959 1.00 88.25 604 MET A N 1
ATOM 4574 C CA . MET A 1 604 ? -34.646 -8.345 42.964 1.00 88.25 604 MET A CA 1
ATOM 4575 C C . MET A 1 604 ? -35.932 -7.535 43.090 1.00 88.25 604 MET A C 1
ATOM 4577 O O . MET A 1 604 ? -36.603 -7.245 42.096 1.00 88.25 604 MET A O 1
ATOM 4581 N N . LYS A 1 605 ? -36.252 -7.148 44.321 1.00 87.31 605 LYS A N 1
ATOM 4582 C CA . LYS A 1 605 ? -37.314 -6.191 44.603 1.00 87.31 605 LYS A CA 1
ATOM 4583 C C . LYS A 1 605 ? -36.806 -4.763 44.408 1.00 87.31 605 LYS A C 1
ATOM 4585 O O . LYS A 1 605 ? -35.700 -4.442 44.834 1.00 87.31 605 LYS A O 1
ATOM 4590 N N . ASP A 1 606 ? -37.600 -3.933 43.743 1.00 86.88 606 ASP A N 1
ATOM 4591 C CA . ASP A 1 606 ? -37.287 -2.531 43.477 1.00 86.88 606 ASP A CA 1
ATOM 4592 C C . ASP A 1 606 ? -37.563 -1.670 44.712 1.00 86.88 606 ASP A C 1
ATOM 4594 O O . ASP A 1 606 ? -38.631 -1.092 44.888 1.00 86.88 606 ASP A O 1
ATOM 4598 N N . VAL A 1 607 ? -36.583 -1.633 45.606 1.00 78.50 607 VAL A N 1
ATOM 4599 C CA . VAL A 1 607 ? -36.658 -0.930 46.892 1.00 78.50 607 VAL A CA 1
ATOM 4600 C C . VAL A 1 607 ? -36.595 0.598 46.772 1.00 78.50 607 VAL A C 1
ATOM 4602 O O . VAL A 1 607 ? -36.619 1.269 47.798 1.00 78.50 607 VAL A O 1
ATOM 4605 N N . GLN A 1 608 ? -36.500 1.155 45.557 1.00 74.44 608 GLN A N 1
ATOM 4606 C CA . GLN A 1 608 ? -36.448 2.606 45.333 1.00 74.44 608 GLN A CA 1
ATOM 4607 C C . GLN A 1 608 ? -37.835 3.277 45.326 1.00 74.44 608 GLN A C 1
ATOM 4609 O O . GLN A 1 608 ? -37.906 4.500 45.234 1.00 74.44 608 GLN A O 1
ATOM 4614 N N . GLY A 1 609 ? -38.924 2.505 45.416 1.00 70.75 609 GLY A N 1
ATOM 4615 C CA . GLY A 1 609 ? -40.292 3.027 45.487 1.00 70.75 609 GLY A CA 1
ATOM 4616 C C . GLY A 1 609 ? -40.741 3.466 46.889 1.00 70.75 609 GLY A C 1
ATOM 4617 O O . GLY A 1 609 ? -40.153 3.084 47.901 1.00 70.75 609 GLY A O 1
ATOM 4618 N N . ASP A 1 610 ? -41.850 4.210 46.943 1.00 74.19 610 ASP A N 1
ATOM 4619 C CA . ASP A 1 610 ? -42.479 4.722 48.175 1.00 74.19 610 ASP A CA 1
ATOM 4620 C C . ASP A 1 610 ? -43.162 3.640 49.040 1.00 74.19 610 ASP A C 1
ATOM 4622 O O . ASP A 1 610 ? -43.698 3.932 50.105 1.00 74.19 610 ASP A O 1
ATOM 4626 N N . ASP A 1 611 ? -43.102 2.365 48.646 1.00 78.81 611 ASP A N 1
ATOM 4627 C CA . ASP A 1 611 ? -43.818 1.265 49.310 1.00 78.81 611 ASP A CA 1
ATOM 4628 C C . ASP A 1 611 ? -43.420 1.054 50.785 1.00 78.81 611 ASP A C 1
ATOM 4630 O O . ASP A 1 611 ? -44.195 0.503 51.573 1.00 78.81 611 ASP A O 1
ATOM 4634 N N . PHE A 1 612 ? -42.202 1.450 51.175 1.00 84.38 612 PHE A N 1
ATOM 4635 C CA . PHE A 1 612 ? -41.787 1.447 52.582 1.00 84.38 612 PHE A CA 1
ATOM 4636 C C . PHE A 1 612 ? -42.381 2.620 53.361 1.00 84.38 612 PHE A C 1
ATOM 4638 O O . PHE A 1 612 ? -42.712 2.443 54.532 1.00 84.38 612 PHE A O 1
ATOM 4645 N N . ASN A 1 613 ? -42.541 3.779 52.719 1.00 84.06 613 ASN A N 1
ATOM 4646 C CA . ASN A 1 613 ? -43.138 4.967 53.326 1.00 84.06 613 ASN A CA 1
ATOM 4647 C C . ASN A 1 613 ? -44.620 4.708 53.621 1.00 84.06 613 ASN A C 1
ATOM 4649 O O . ASN A 1 613 ? -45.050 4.915 54.749 1.00 84.06 613 ASN A O 1
ATOM 4653 N N . ASP A 1 614 ? -45.350 4.092 52.688 1.00 83.75 614 ASP A N 1
ATOM 4654 C CA . ASP A 1 614 ? -46.754 3.705 52.888 1.00 83.75 614 ASP A CA 1
ATOM 4655 C C . ASP A 1 614 ? -46.951 2.792 54.115 1.00 83.75 614 ASP A C 1
ATOM 4657 O O . ASP A 1 614 ? -47.911 2.930 54.880 1.00 83.75 614 ASP A O 1
ATOM 4661 N N . ALA A 1 615 ? -46.029 1.847 54.334 1.00 85.38 615 ALA A N 1
ATOM 4662 C CA . ALA A 1 615 ? -46.065 0.971 55.503 1.00 85.38 615 ALA A CA 1
ATOM 4663 C C . ALA A 1 615 ? -45.699 1.713 56.803 1.00 85.38 615 ALA A C 1
ATOM 4665 O O . ALA A 1 615 ? -46.273 1.411 57.854 1.00 85.38 615 ALA A O 1
ATOM 4666 N N . GLN A 1 616 ? -44.775 2.682 56.751 1.00 86.19 616 GLN A N 1
ATOM 4667 C CA . GLN A 1 616 ? -44.458 3.558 57.888 1.00 86.19 616 GLN A CA 1
ATOM 4668 C C . GLN A 1 616 ? -45.634 4.468 58.248 1.00 86.19 616 GLN A C 1
ATOM 4670 O O . GLN A 1 616 ? -45.946 4.602 59.430 1.00 86.19 616 GLN A O 1
ATOM 4675 N N . ASP A 1 617 ? -46.330 5.015 57.256 1.00 86.25 617 ASP A N 1
ATOM 4676 C CA . ASP A 1 617 ? -47.517 5.847 57.449 1.00 86.25 617 ASP A CA 1
ATOM 4677 C C . ASP A 1 617 ? -48.666 5.028 58.045 1.00 86.25 617 ASP A C 1
ATOM 4679 O O . ASP A 1 617 ? -49.320 5.451 59.000 1.00 86.25 617 ASP A O 1
ATOM 4683 N N . GLY A 1 618 ? -48.857 3.795 57.563 1.00 87.12 618 GLY A N 1
ATOM 4684 C CA . GLY A 1 618 ? -49.805 2.852 58.154 1.00 87.12 618 GLY A CA 1
ATOM 4685 C C . GLY A 1 618 ? -49.471 2.507 59.612 1.00 87.12 618 GLY A C 1
ATOM 4686 O O . GLY A 1 618 ? -50.374 2.404 60.448 1.00 87.12 618 GLY A O 1
ATOM 4687 N N . ILE A 1 619 ? -48.182 2.351 59.939 1.00 87.94 619 ILE A N 1
ATOM 4688 C CA . ILE A 1 619 ? -47.705 2.189 61.318 1.00 87.94 619 ILE A CA 1
ATOM 4689 C C . ILE A 1 619 ? -48.045 3.435 62.146 1.00 87.94 619 ILE A C 1
ATOM 4691 O O . ILE A 1 619 ? -48.648 3.296 63.210 1.00 87.94 619 ILE A O 1
ATOM 4695 N N . ALA A 1 620 ? -47.700 4.631 61.664 1.00 86.62 620 ALA A N 1
ATOM 4696 C CA . ALA A 1 620 ? -47.915 5.891 62.371 1.00 86.62 620 ALA A CA 1
ATOM 4697 C C . ALA A 1 620 ? -49.403 6.132 62.668 1.00 86.62 620 ALA A C 1
ATOM 4699 O O . ALA A 1 620 ? -49.768 6.356 63.820 1.00 86.62 620 ALA A O 1
ATOM 4700 N N . SER A 1 621 ? -50.271 5.954 61.668 1.00 87.06 621 SER A N 1
ATOM 4701 C CA . SER A 1 621 ? -51.727 6.062 61.824 1.00 87.06 621 SER A CA 1
ATOM 4702 C C . SER A 1 621 ? -52.276 5.070 62.858 1.00 87.06 621 SER A C 1
ATOM 4704 O O . SER A 1 621 ? -53.164 5.394 63.654 1.00 87.06 621 SER A O 1
ATOM 4706 N N . LYS A 1 622 ? -51.725 3.849 62.908 1.00 87.69 622 LYS A N 1
ATOM 4707 C CA . LYS A 1 622 ? -52.147 2.856 63.898 1.00 87.69 622 LYS A CA 1
ATOM 4708 C C . LYS A 1 622 ? -51.674 3.196 65.311 1.00 87.69 622 LYS A C 1
ATOM 4710 O O . LYS A 1 622 ? -52.417 2.929 66.256 1.00 87.69 622 LYS A O 1
ATOM 4715 N N . VAL A 1 623 ? -50.477 3.770 65.463 1.00 88.81 623 VAL A N 1
ATOM 4716 C CA . VAL A 1 623 ? -49.990 4.290 66.753 1.00 88.81 623 VAL A CA 1
ATOM 4717 C C . VAL A 1 623 ? -50.904 5.405 67.248 1.00 88.81 623 VAL A C 1
ATOM 4719 O O . VAL A 1 623 ? -51.348 5.330 68.389 1.00 88.81 623 VAL A O 1
ATOM 4722 N N . GLU A 1 624 ? -51.250 6.361 66.387 1.00 87.56 624 GLU A N 1
ATOM 4723 C CA . GLU A 1 624 ? -52.161 7.466 66.710 1.00 87.56 624 GLU A CA 1
ATOM 4724 C C . GLU A 1 624 ? -53.532 6.943 67.170 1.00 87.56 624 GLU A C 1
ATOM 4726 O O . GLU A 1 624 ? -54.000 7.286 68.253 1.00 87.56 624 GLU A O 1
ATOM 4731 N N . THR A 1 625 ? -54.111 5.979 66.443 1.00 87.44 625 THR A N 1
ATOM 4732 C CA . THR A 1 625 ? -55.379 5.333 66.841 1.00 87.44 625 THR A CA 1
ATOM 4733 C C . THR A 1 625 ? -55.288 4.666 68.223 1.00 87.44 625 THR A C 1
ATOM 4735 O O . THR A 1 625 ? -56.248 4.656 68.994 1.00 87.44 625 THR A O 1
ATOM 4738 N N . LEU A 1 626 ? -54.154 4.035 68.543 1.00 87.94 626 LEU A N 1
ATOM 4739 C CA . LEU A 1 626 ? -53.950 3.407 69.852 1.00 87.94 626 LEU A CA 1
ATOM 4740 C C . LEU A 1 626 ? -53.746 4.445 70.959 1.00 87.94 626 LEU A C 1
ATOM 4742 O O . LEU A 1 626 ? -54.171 4.202 72.084 1.00 87.94 626 LEU A O 1
ATOM 4746 N N . GLU A 1 627 ? -53.123 5.581 70.653 1.00 88.31 627 GLU A N 1
ATOM 4747 C CA . GLU A 1 627 ? -52.961 6.709 71.574 1.00 88.31 627 GLU A CA 1
ATOM 4748 C C . GLU A 1 627 ? -54.285 7.365 71.927 1.00 88.31 627 GLU A C 1
ATOM 4750 O O . GLU A 1 627 ? -54.540 7.619 73.105 1.00 88.31 627 GLU A O 1
ATOM 4755 N N . GLU A 1 628 ? -55.158 7.556 70.941 1.00 87.69 628 GLU A N 1
ATOM 4756 C CA . GLU A 1 628 ? -56.522 8.032 71.164 1.00 87.69 628 GLU A CA 1
ATOM 4757 C C . GLU A 1 628 ? -57.284 7.092 72.105 1.00 87.69 628 GLU A C 1
ATOM 4759 O O . GLU A 1 628 ? -57.819 7.537 73.123 1.00 87.69 628 GLU A O 1
ATOM 4764 N N . LYS A 1 629 ? -57.253 5.778 71.840 1.00 86.75 629 LYS A N 1
ATOM 4765 C CA . LYS A 1 629 ? -57.902 4.769 72.695 1.00 86.75 629 LYS A CA 1
ATOM 4766 C C . LYS A 1 629 ? -57.306 4.692 74.098 1.00 86.75 629 LYS A C 1
ATOM 4768 O O . LYS A 1 629 ? -58.040 4.529 75.070 1.00 86.75 629 LYS A O 1
ATOM 4773 N N . GLU A 1 630 ? -55.984 4.803 74.232 1.00 87.31 630 GLU A N 1
ATOM 4774 C CA . GLU A 1 630 ? -55.329 4.886 75.542 1.00 87.31 630 GLU A CA 1
ATOM 4775 C C . GLU A 1 630 ? -55.812 6.128 76.305 1.00 87.31 630 GLU A C 1
ATOM 4777 O O . GLU A 1 630 ? -56.106 6.052 77.499 1.00 87.31 630 GLU A O 1
ATOM 4782 N N . GLY A 1 631 ? -55.939 7.261 75.608 1.00 84.06 631 GLY A N 1
ATOM 4783 C CA . GLY A 1 631 ? -56.493 8.500 76.141 1.00 84.06 631 GLY A CA 1
ATOM 4784 C C . GLY A 1 631 ? -57.939 8.346 76.617 1.00 84.06 631 GLY A C 1
ATOM 4785 O O . GLY A 1 631 ? -58.265 8.800 77.714 1.00 84.06 631 GLY A O 1
ATOM 4786 N N . GLU A 1 632 ? -58.794 7.673 75.845 1.00 86.25 632 GLU A N 1
ATOM 4787 C CA . GLU A 1 632 ? -60.177 7.362 76.234 1.00 86.25 632 GLU A CA 1
ATOM 4788 C C . GLU A 1 632 ? -60.248 6.451 77.463 1.00 86.25 632 GLU A C 1
ATOM 4790 O O . GLU A 1 632 ? -60.998 6.743 78.394 1.00 86.25 632 GLU A O 1
ATOM 4795 N N . LEU A 1 633 ? -59.429 5.398 77.527 1.00 85.44 633 LEU A N 1
ATOM 4796 C CA . LEU A 1 633 ? -59.375 4.517 78.698 1.00 85.44 633 LEU A CA 1
ATOM 4797 C C . LEU A 1 633 ? -58.873 5.245 79.946 1.00 85.44 633 LEU A C 1
ATOM 4799 O O . LEU A 1 633 ? -59.403 5.024 81.032 1.00 85.44 633 LEU A O 1
ATOM 4803 N N . ARG A 1 634 ? -57.896 6.153 79.813 1.00 85.50 634 ARG A N 1
ATOM 4804 C CA . ARG A 1 634 ? -57.453 7.004 80.929 1.00 85.50 634 ARG A CA 1
ATOM 4805 C C . ARG A 1 634 ? -58.563 7.941 81.398 1.00 85.50 634 ARG A C 1
ATOM 4807 O O . ARG A 1 634 ? -58.740 8.100 82.603 1.00 85.50 634 ARG A O 1
ATOM 4814 N N . LYS A 1 635 ? -59.335 8.531 80.477 1.00 85.12 635 LYS A N 1
ATOM 4815 C CA . LYS A 1 635 ? -60.525 9.326 80.829 1.00 85.12 635 LYS A CA 1
ATOM 4816 C C . LYS A 1 635 ? -61.557 8.472 81.560 1.00 85.12 635 LYS A C 1
ATOM 4818 O O . LYS A 1 635 ? -62.009 8.880 82.621 1.00 85.12 635 LYS A O 1
ATOM 4823 N N . ALA A 1 636 ? -61.848 7.265 81.070 1.00 83.75 636 ALA A N 1
ATOM 4824 C CA . ALA A 1 636 ? -62.743 6.321 81.735 1.00 83.75 636 ALA A CA 1
ATOM 4825 C C . ALA A 1 636 ? -62.226 5.906 83.126 1.00 83.75 636 ALA A C 1
ATOM 4827 O O . ALA A 1 636 ? -63.010 5.813 84.064 1.00 83.75 636 ALA A O 1
ATOM 4828 N N . GLN A 1 637 ? -60.913 5.723 83.300 1.00 85.94 637 GLN A N 1
ATOM 4829 C CA . GLN A 1 637 ? -60.299 5.427 84.598 1.00 85.94 637 GLN A CA 1
ATOM 4830 C C . GLN A 1 637 ? -60.487 6.582 85.590 1.00 85.94 637 GLN A C 1
ATOM 4832 O O . GLN A 1 637 ? -60.890 6.368 86.733 1.00 85.94 637 GLN A O 1
ATOM 4837 N N . ILE A 1 638 ? -60.215 7.814 85.150 1.00 83.81 638 ILE A N 1
ATOM 4838 C CA . ILE A 1 638 ? -60.415 9.024 85.956 1.00 83.81 638 ILE A CA 1
ATOM 4839 C C . ILE A 1 638 ? -61.903 9.189 86.292 1.00 83.81 638 ILE A C 1
ATOM 4841 O O . ILE A 1 638 ? -62.243 9.441 87.448 1.00 83.81 638 ILE A O 1
ATOM 4845 N N . ALA A 1 639 ? -62.784 8.991 85.308 1.00 81.44 639 ALA A N 1
ATOM 4846 C CA . ALA A 1 639 ? -64.228 9.052 85.483 1.00 81.44 639 ALA A CA 1
ATOM 4847 C C . ALA A 1 639 ? -64.714 7.999 86.482 1.00 81.44 639 ALA A C 1
ATOM 4849 O O . ALA A 1 639 ? -65.470 8.352 87.374 1.00 81.44 639 ALA A O 1
ATOM 4850 N N . LEU A 1 640 ? -64.231 6.752 86.418 1.00 84.69 640 LEU A N 1
ATOM 4851 C CA . LEU A 1 640 ? -64.568 5.683 87.365 1.00 84.69 640 LEU A CA 1
ATOM 4852 C C . LEU A 1 640 ? -64.168 6.036 88.807 1.00 84.69 640 LEU A C 1
ATOM 4854 O O . LEU A 1 640 ? -64.961 5.848 89.732 1.00 84.69 640 LEU A O 1
ATOM 4858 N N . LEU A 1 641 ? -62.970 6.600 89.004 1.00 80.88 641 LEU A N 1
ATOM 4859 C CA . LEU A 1 641 ? -62.506 7.076 90.314 1.00 80.88 641 LEU A CA 1
ATOM 4860 C C . LEU A 1 641 ? -63.353 8.251 90.835 1.00 80.88 641 LEU A C 1
ATOM 4862 O O . LEU A 1 641 ? -63.676 8.315 92.027 1.00 80.88 641 LEU A O 1
ATOM 4866 N N . GLY A 1 642 ? -63.747 9.164 89.943 1.00 80.62 642 GLY A N 1
ATOM 4867 C CA . GLY A 1 642 ? -64.684 10.244 90.247 1.00 80.62 642 GLY A CA 1
ATOM 4868 C C . GLY A 1 642 ? -66.067 9.711 90.629 1.00 80.62 642 GLY A C 1
ATOM 4869 O O . GLY A 1 642 ? -66.588 10.056 91.689 1.00 80.62 642 GLY A O 1
ATOM 4870 N N . LEU A 1 643 ? -66.615 8.796 89.826 1.00 80.81 643 LEU A N 1
ATOM 4871 C CA . LEU A 1 643 ? -67.929 8.183 90.008 1.00 80.81 643 LEU A CA 1
ATOM 4872 C C . LEU A 1 643 ? -68.023 7.431 91.330 1.00 80.81 643 LEU A C 1
ATOM 4874 O O . LEU A 1 643 ? -68.987 7.606 92.064 1.00 80.81 643 LEU A O 1
ATOM 4878 N N . LYS A 1 644 ? -66.989 6.658 91.679 1.00 79.12 644 LYS A N 1
ATOM 4879 C CA . LYS A 1 644 ? -66.862 5.993 92.982 1.00 79.12 644 LYS A CA 1
ATOM 4880 C C . LYS A 1 644 ? -67.091 6.967 94.135 1.00 79.12 644 LYS A C 1
ATOM 4882 O O . LYS A 1 644 ? -67.787 6.648 95.094 1.00 79.12 644 LYS A O 1
ATOM 4887 N N . THR A 1 645 ? -66.521 8.164 94.033 1.00 75.31 645 THR A N 1
ATOM 4888 C CA . THR A 1 645 ? -66.655 9.206 95.055 1.00 75.31 645 THR A CA 1
ATOM 4889 C C . THR A 1 645 ? -68.057 9.821 95.048 1.00 75.31 645 THR A C 1
ATOM 4891 O O . THR A 1 645 ? -68.620 10.052 96.115 1.00 75.31 645 THR A O 1
ATOM 4894 N N . THR A 1 646 ? -68.634 10.054 93.868 1.00 77.25 646 THR A N 1
ATOM 4895 C CA . THR A 1 646 ? -69.978 10.630 93.706 1.00 77.25 646 THR A CA 1
ATOM 4896 C C . THR A 1 646 ? -71.083 9.681 94.175 1.00 77.25 646 THR A C 1
ATOM 4898 O O . THR A 1 646 ? -71.887 10.079 95.010 1.00 77.25 646 THR A O 1
ATOM 4901 N N . CYS A 1 647 ? -71.087 8.414 93.748 1.00 76.62 647 CYS A N 1
ATOM 4902 C CA . CYS A 1 647 ? -72.121 7.448 94.139 1.00 76.62 647 CYS A CA 1
ATOM 4903 C C . CYS A 1 647 ? -72.106 7.178 95.653 1.00 76.62 647 CYS A C 1
ATOM 4905 O O . CYS A 1 647 ? -73.153 7.040 96.278 1.00 76.62 647 CYS A O 1
ATOM 4907 N N . LEU A 1 648 ? -70.917 7.149 96.273 1.00 71.69 648 LEU A N 1
ATOM 4908 C CA . LEU A 1 648 ? -70.802 7.022 97.730 1.00 71.69 648 LEU A CA 1
ATOM 4909 C C . LEU A 1 648 ? -71.329 8.261 98.469 1.00 71.69 648 LEU A C 1
ATOM 4911 O O . LEU A 1 648 ? -71.862 8.119 99.568 1.00 71.69 648 LEU A O 1
ATOM 4915 N N . LYS A 1 649 ? -71.201 9.460 97.886 1.00 71.81 649 LYS A N 1
ATOM 4916 C CA . LYS A 1 649 ? -71.778 10.693 98.442 1.00 71.81 649 LYS A CA 1
ATOM 4917 C C . LYS A 1 649 ? -73.297 10.735 98.318 1.00 71.81 649 LYS A C 1
ATOM 4919 O O . LYS A 1 649 ? -73.936 11.162 99.270 1.00 71.81 649 LYS A O 1
ATOM 4924 N N . GLU A 1 650 ? -73.862 10.299 97.194 1.00 71.94 650 GLU A N 1
ATOM 4925 C CA . GLU A 1 650 ? -75.320 10.227 97.009 1.00 71.94 650 GLU A CA 1
ATOM 4926 C C . GLU A 1 650 ? -75.950 9.271 98.027 1.00 71.94 650 GLU A C 1
ATOM 4928 O O . GLU A 1 650 ? -76.833 9.679 98.774 1.00 71.94 650 GLU A O 1
ATOM 4933 N N . ILE A 1 651 ? -75.391 8.066 98.184 1.00 68.81 651 ILE A N 1
ATOM 4934 C CA . ILE A 1 651 ? -75.850 7.092 99.189 1.00 68.81 651 ILE A CA 1
ATOM 4935 C C . ILE A 1 651 ? -75.703 7.639 100.615 1.00 68.81 651 ILE A C 1
ATOM 4937 O O . ILE A 1 651 ? -76.594 7.467 101.442 1.00 68.81 651 ILE A O 1
ATOM 4941 N N . ALA A 1 652 ? -74.592 8.317 100.925 1.00 66.38 652 ALA A N 1
ATOM 4942 C CA . ALA A 1 652 ? -74.410 8.950 102.231 1.00 66.38 652 ALA A CA 1
ATOM 4943 C C . ALA A 1 652 ? -75.404 10.103 102.466 1.00 66.38 652 ALA A C 1
ATOM 4945 O O . ALA A 1 652 ? -75.843 10.307 103.596 1.00 66.38 652 ALA A O 1
ATOM 4946 N N . GLY A 1 653 ? -75.751 10.853 101.416 1.00 69.25 653 GLY A N 1
ATOM 4947 C CA . GLY A 1 653 ? -76.733 11.934 101.445 1.00 69.25 653 GLY A CA 1
ATOM 4948 C C . GLY A 1 653 ? -78.154 11.430 101.689 1.00 69.25 653 GLY A C 1
ATOM 4949 O O . GLY A 1 653 ? -78.833 11.961 102.569 1.00 69.25 653 GLY A O 1
ATOM 4950 N N . ASP A 1 654 ? -78.566 10.379 100.981 1.00 68.62 654 ASP A N 1
ATOM 4951 C CA . ASP A 1 654 ? -79.868 9.732 101.171 1.00 68.62 654 ASP A CA 1
ATOM 4952 C C . ASP A 1 654 ? -79.966 9.106 102.567 1.00 68.62 654 ASP A C 1
ATOM 4954 O O . ASP A 1 654 ? -80.895 9.405 103.314 1.00 68.62 654 ASP A O 1
ATOM 4958 N N . LEU A 1 655 ? -78.933 8.379 103.007 1.00 68.88 655 LEU A N 1
ATOM 4959 C CA . LEU A 1 655 ? -78.879 7.814 104.358 1.00 68.88 655 LEU A CA 1
ATOM 4960 C C . LEU A 1 655 ? -78.918 8.895 105.451 1.00 68.88 655 LEU A C 1
ATOM 4962 O O . LEU A 1 655 ? -79.551 8.719 106.492 1.00 68.88 655 LEU A O 1
ATOM 4966 N N . LYS A 1 656 ? -78.245 10.033 105.238 1.00 69.19 656 LYS A N 1
ATOM 4967 C CA . LYS A 1 656 ? -78.294 11.178 106.156 1.00 69.19 656 LYS A CA 1
ATOM 4968 C C . LYS A 1 656 ? -79.705 11.753 106.254 1.00 69.19 656 LYS A C 1
ATOM 4970 O O . LYS A 1 656 ? -80.134 12.096 107.355 1.00 69.19 656 LYS A O 1
ATOM 4975 N N . LYS A 1 657 ? -80.403 11.869 105.124 1.00 70.75 657 LYS A N 1
ATOM 4976 C CA . LYS A 1 657 ? -81.780 12.361 105.059 1.00 70.75 657 LYS A CA 1
ATOM 4977 C C . LYS A 1 657 ? -82.735 11.403 105.774 1.00 70.75 657 LYS A C 1
ATOM 4979 O O . LYS A 1 657 ? -83.490 11.853 106.631 1.00 70.75 657 LYS A O 1
ATOM 4984 N N . ASP A 1 658 ? -82.611 10.104 105.520 1.00 69.69 658 ASP A N 1
ATOM 4985 C CA . ASP A 1 658 ? -83.412 9.066 106.174 1.00 69.69 658 ASP A CA 1
ATOM 4986 C C . ASP A 1 658 ? -83.169 9.036 107.690 1.00 69.69 658 ASP A C 1
ATOM 4988 O O . ASP A 1 658 ? -84.111 8.926 108.472 1.00 69.69 658 ASP A O 1
ATOM 4992 N N . LEU A 1 659 ? -81.920 9.218 108.140 1.00 68.50 659 LEU A N 1
ATOM 4993 C CA . LEU A 1 659 ? -81.588 9.316 109.567 1.00 68.50 659 LEU A CA 1
ATOM 4994 C C . LEU A 1 659 ? -82.152 10.581 110.226 1.00 68.50 659 LEU A C 1
ATOM 4996 O O . LEU A 1 659 ? -82.604 10.527 111.371 1.00 68.50 659 LEU A O 1
ATOM 5000 N N . GLN A 1 660 ? -82.141 11.719 109.529 1.00 66.50 660 GLN A N 1
ATOM 5001 C CA . GLN A 1 660 ? -82.757 12.956 110.020 1.00 66.50 660 GLN A CA 1
ATOM 5002 C C . GLN A 1 660 ? -84.282 12.825 110.120 1.00 66.50 660 GLN A C 1
ATOM 5004 O O . GLN A 1 660 ? -84.877 13.249 111.114 1.00 66.50 660 GLN A O 1
ATOM 5009 N N . GLU A 1 661 ? -84.918 12.204 109.129 1.00 68.94 661 GLU A N 1
ATOM 5010 C CA . GLU A 1 661 ? -86.356 11.942 109.126 1.00 68.94 661 GLU A CA 1
ATOM 5011 C C . GLU A 1 661 ? -86.745 10.934 110.219 1.00 68.94 661 GLU A C 1
ATOM 5013 O O . GLU A 1 661 ? -87.666 11.190 110.999 1.00 68.94 661 GLU A O 1
ATOM 5018 N N . PHE A 1 662 ? -85.972 9.854 110.379 1.00 69.19 662 PHE A N 1
ATOM 5019 C CA . PHE A 1 662 ? -86.119 8.894 111.475 1.00 69.19 662 PHE A CA 1
ATOM 5020 C C . PHE A 1 662 ? -85.991 9.566 112.847 1.00 69.19 662 PHE A C 1
ATOM 5022 O O . PHE A 1 662 ? -86.805 9.311 113.735 1.00 69.19 662 PHE A O 1
ATOM 5029 N N . SER A 1 663 ? -85.003 10.450 113.027 1.00 65.25 663 SER A N 1
ATOM 5030 C CA . SER A 1 663 ? -84.829 11.203 114.272 1.00 65.25 663 SER A CA 1
ATOM 5031 C C . SER A 1 663 ? -86.050 12.059 114.588 1.00 65.25 663 SER A C 1
ATOM 5033 O O . SER A 1 663 ? -86.559 12.019 115.705 1.00 65.25 663 SER A O 1
ATOM 5035 N N . THR A 1 664 ? -86.533 12.813 113.601 1.00 65.12 664 THR A N 1
ATOM 5036 C CA . THR A 1 664 ? -87.625 13.777 113.777 1.00 65.12 664 THR A CA 1
ATOM 5037 C C . THR A 1 664 ? -88.945 13.067 114.086 1.00 65.12 664 THR A C 1
ATOM 5039 O O . THR A 1 664 ? -89.663 13.466 115.002 1.00 65.12 664 THR A O 1
ATOM 5042 N N . ASN A 1 665 ? -89.231 11.966 113.386 1.00 65.81 665 ASN A N 1
ATOM 5043 C CA . ASN A 1 665 ? -90.469 11.202 113.548 1.00 65.81 665 ASN A CA 1
ATOM 5044 C C . ASN A 1 665 ? -90.518 10.397 114.857 1.00 65.81 665 ASN A C 1
ATOM 5046 O O . ASN A 1 665 ? -91.597 10.185 115.410 1.00 65.81 665 ASN A O 1
ATOM 5050 N N . ASN A 1 666 ? -89.367 9.975 115.389 1.00 66.25 666 ASN A N 1
ATOM 5051 C CA . ASN A 1 666 ? -89.319 9.188 116.623 1.00 66.25 666 ASN A CA 1
ATOM 5052 C C . ASN A 1 666 ? -89.215 10.024 117.904 1.00 66.25 666 ASN A C 1
ATOM 5054 O O . ASN A 1 666 ? -89.440 9.477 118.981 1.00 66.25 666 ASN A O 1
ATOM 5058 N N . CYS A 1 667 ? -88.980 11.340 117.828 1.00 62.19 667 CYS A N 1
ATOM 5059 C CA . CYS A 1 667 ? -88.972 12.217 119.009 1.00 62.19 667 CYS A CA 1
ATOM 5060 C C . CYS A 1 667 ? -90.290 12.147 119.801 1.00 62.19 667 CYS A C 1
ATOM 5062 O O . CYS A 1 667 ? -90.290 12.122 121.031 1.00 62.19 667 CYS A O 1
ATOM 5064 N N . THR A 1 668 ? -91.429 12.052 119.111 1.00 61.12 668 THR A N 1
ATOM 5065 C CA . THR A 1 668 ? -92.748 11.908 119.748 1.00 61.12 668 THR A CA 1
ATOM 5066 C C . THR A 1 668 ? -92.919 10.536 120.405 1.00 61.12 668 THR A C 1
ATOM 5068 O O . THR A 1 668 ? -93.545 10.423 121.460 1.00 61.12 668 THR A O 1
ATOM 5071 N N . TYR A 1 669 ? -92.344 9.494 119.796 1.00 63.81 669 TYR A N 1
ATOM 5072 C CA . TYR A 1 669 ? -92.391 8.123 120.299 1.00 63.81 669 TYR A CA 1
ATOM 5073 C C . TYR A 1 669 ? -91.507 7.955 121.546 1.00 63.81 669 TYR A C 1
ATOM 5075 O O . TYR A 1 669 ? -91.958 7.421 122.559 1.00 63.81 669 TYR A O 1
ATOM 5083 N N . TRP A 1 670 ? -90.286 8.500 121.513 1.00 67.94 670 TRP A N 1
ATOM 5084 C CA . TRP A 1 670 ? -89.346 8.495 122.637 1.00 67.94 670 TRP A CA 1
ATOM 5085 C C . TRP A 1 670 ? -89.875 9.263 123.846 1.00 67.94 670 TRP A C 1
ATOM 5087 O O . TRP A 1 670 ? -89.738 8.794 124.973 1.00 67.94 670 TRP A O 1
ATOM 5097 N N . ASN A 1 671 ? -90.559 10.387 123.620 1.00 60.22 671 ASN A N 1
ATOM 5098 C CA . ASN A 1 671 ? -91.153 11.171 124.700 1.00 60.22 671 ASN A CA 1
ATOM 5099 C C . ASN A 1 671 ? -92.239 10.382 125.465 1.00 60.22 671 ASN A C 1
ATOM 5101 O O . ASN A 1 671 ? -92.283 10.384 126.696 1.00 60.22 671 ASN A O 1
ATOM 5105 N N . ARG A 1 672 ? -93.074 9.617 124.751 1.00 61.44 672 ARG A N 1
ATOM 5106 C CA . ARG A 1 672 ? -94.113 8.790 125.380 1.00 61.44 672 ARG A CA 1
ATOM 5107 C C . ARG A 1 672 ? -93.523 7.660 126.222 1.00 61.44 672 ARG A C 1
ATOM 5109 O O . ARG A 1 672 ? -93.986 7.437 127.340 1.00 61.44 672 ARG A O 1
ATOM 5116 N N . ASP A 1 673 ? -92.533 6.944 125.706 1.00 65.81 673 ASP A N 1
ATOM 5117 C CA . ASP A 1 673 ? -92.076 5.704 126.340 1.00 65.81 673 ASP A CA 1
ATOM 5118 C C . ASP A 1 673 ? -90.988 5.940 127.411 1.00 65.81 673 ASP A C 1
ATOM 5120 O O . ASP A 1 673 ? -90.918 5.173 128.370 1.00 65.81 673 ASP A O 1
ATOM 5124 N N . CYS A 1 674 ? -90.248 7.060 127.372 1.00 67.75 674 CYS A N 1
ATOM 5125 C CA . CYS A 1 674 ? -89.338 7.453 128.465 1.00 67.75 674 CYS A CA 1
ATOM 5126 C C . CYS A 1 674 ? -90.054 7.892 129.761 1.00 67.75 674 CYS A C 1
ATOM 5128 O O . CYS A 1 674 ? -89.413 8.005 130.803 1.00 67.75 674 CYS A O 1
ATOM 5130 N N . SER A 1 675 ? -91.378 8.089 129.733 1.00 58.84 675 SER A N 1
ATOM 5131 C CA . SER A 1 675 ? -92.190 8.419 130.919 1.00 58.84 675 SER A CA 1
ATOM 5132 C C . SER A 1 675 ? -92.634 7.200 131.749 1.00 58.84 675 SER A C 1
ATOM 5134 O O . SER A 1 675 ? -93.209 7.364 132.826 1.00 58.84 675 SER A O 1
ATOM 5136 N N . LYS A 1 676 ? -92.380 5.971 131.274 1.00 63.50 676 LYS A N 1
ATOM 5137 C CA . LYS A 1 676 ? -92.745 4.727 131.969 1.00 63.50 676 LYS A CA 1
ATOM 5138 C C . LYS A 1 676 ? -91.518 4.106 132.637 1.00 63.50 676 LYS A C 1
ATOM 5140 O O . LYS A 1 676 ? -90.554 3.752 131.957 1.00 63.50 676 LYS A O 1
ATOM 5145 N N . ASP A 1 677 ? -91.573 3.932 133.959 1.00 56.88 677 ASP A N 1
ATOM 5146 C CA . ASP A 1 677 ? -90.496 3.304 134.735 1.00 56.88 677 ASP A CA 1
ATOM 5147 C C . ASP A 1 677 ? -90.123 1.926 134.151 1.00 56.88 677 ASP A C 1
ATOM 5149 O O . ASP A 1 677 ? -90.943 1.008 134.102 1.00 56.88 677 ASP A O 1
ATOM 5153 N N . GLY A 1 678 ? -88.870 1.789 133.695 1.00 58.28 678 GLY A N 1
ATOM 5154 C CA . GLY A 1 678 ? -88.271 0.520 133.259 1.00 58.28 678 GLY A CA 1
ATOM 5155 C C . GLY A 1 678 ? -88.087 0.289 131.748 1.00 58.28 678 GLY A C 1
ATOM 5156 O O . GLY A 1 678 ? -87.516 -0.739 131.396 1.00 58.28 678 GLY A O 1
ATOM 5157 N N . GLN A 1 679 ? -88.503 1.194 130.847 1.00 61.19 679 GLN A N 1
ATOM 5158 C CA . GLN A 1 679 ? -88.333 1.005 129.383 1.00 61.19 679 GLN A CA 1
ATOM 5159 C C . GLN A 1 679 ? -87.071 1.641 128.759 1.00 61.19 679 GLN A C 1
ATOM 5161 O O . GLN A 1 679 ? -86.745 1.355 127.607 1.00 61.19 679 GLN A O 1
ATOM 5166 N N . GLU A 1 680 ? -86.309 2.437 129.512 1.00 62.22 680 GLU A N 1
ATOM 5167 C CA . GLU A 1 680 ? -85.090 3.119 129.036 1.00 62.22 680 GLU A CA 1
ATOM 5168 C C . GLU A 1 680 ? -84.009 2.137 128.538 1.00 62.22 680 GLU A C 1
ATOM 5170 O O . GLU A 1 680 ? -83.320 2.405 127.552 1.00 62.22 680 GLU A O 1
ATOM 5175 N N . SER A 1 681 ? -83.891 0.957 129.162 1.00 61.09 681 SER A N 1
ATOM 5176 C CA . SER A 1 681 ? -82.879 -0.033 128.774 1.00 61.09 681 SER A CA 1
ATOM 5177 C C . SER A 1 681 ? -83.151 -0.656 127.403 1.00 61.09 681 SER A C 1
ATOM 5179 O O . SER A 1 681 ? -82.198 -0.934 126.683 1.00 61.09 681 SER A O 1
ATOM 5181 N N . ILE A 1 682 ? -84.422 -0.840 127.023 1.00 68.00 682 ILE A N 1
ATOM 5182 C CA . ILE A 1 682 ? -84.811 -1.430 125.730 1.00 68.00 682 ILE A CA 1
ATOM 5183 C C . ILE A 1 682 ? -84.556 -0.418 124.611 1.00 68.00 682 ILE A C 1
ATOM 5185 O O . ILE A 1 682 ? -83.871 -0.729 123.644 1.00 68.00 682 ILE A O 1
ATOM 5189 N N . LEU A 1 683 ? -84.997 0.829 124.796 1.00 68.50 683 LEU A N 1
ATOM 5190 C CA . LEU A 1 683 ? -84.783 1.892 123.811 1.00 68.50 683 LEU A CA 1
ATOM 5191 C C . LEU A 1 683 ? -83.298 2.233 123.618 1.00 68.50 683 LEU A C 1
ATOM 5193 O O . LEU A 1 683 ? -82.877 2.493 122.493 1.00 68.50 683 LEU A O 1
ATOM 5197 N N . SER A 1 684 ? -82.482 2.201 124.681 1.00 65.44 684 SER A N 1
ATOM 5198 C CA . SER A 1 684 ? -81.033 2.403 124.527 1.00 65.44 684 SER A CA 1
ATOM 5199 C C . SER A 1 684 ? -80.339 1.231 123.823 1.00 65.44 684 SER A C 1
ATOM 5201 O O . SER A 1 684 ? -79.344 1.455 123.136 1.00 65.44 684 SER A O 1
ATOM 5203 N N . SER A 1 685 ? -80.878 0.010 123.946 1.00 71.06 685 SER A N 1
ATOM 5204 C CA . SER A 1 685 ? -80.402 -1.161 123.202 1.00 71.06 685 SER A CA 1
ATOM 5205 C C . SER A 1 685 ? -80.722 -1.026 121.715 1.00 71.06 685 SER A C 1
ATOM 5207 O O . SER A 1 685 ? -79.812 -1.124 120.900 1.00 71.06 685 SER A O 1
ATOM 5209 N N . ASP A 1 686 ? -81.968 -0.699 121.359 1.00 73.00 686 ASP A N 1
ATOM 5210 C CA . ASP A 1 686 ? -82.386 -0.547 119.958 1.00 73.00 686 ASP A CA 1
ATOM 5211 C C . ASP A 1 686 ? -81.646 0.611 119.266 1.00 73.00 686 ASP A C 1
ATOM 5213 O O . ASP A 1 686 ? -81.181 0.489 118.131 1.00 73.00 686 ASP A O 1
ATOM 5217 N N . LEU A 1 687 ? -81.465 1.741 119.963 1.00 72.81 687 LEU A N 1
ATOM 5218 C CA . LEU A 1 687 ? -80.646 2.847 119.462 1.00 72.81 687 LEU A CA 1
ATOM 5219 C C . LEU A 1 687 ? -79.170 2.438 119.344 1.00 72.81 687 LEU A C 1
ATOM 5221 O O . LEU A 1 687 ? -78.487 2.855 118.410 1.00 72.81 687 LEU A O 1
ATOM 5225 N N . GLY A 1 688 ? -78.681 1.614 120.274 1.00 68.06 688 GLY A N 1
ATOM 5226 C CA . GLY A 1 688 ? -77.350 1.014 120.236 1.00 68.06 688 GLY A CA 1
ATOM 5227 C C . GLY A 1 688 ? -77.139 0.126 119.010 1.00 68.06 688 GLY A C 1
ATOM 5228 O O . GLY A 1 688 ? -76.094 0.235 118.374 1.00 68.06 688 GLY A O 1
ATOM 5229 N N . ASP A 1 689 ? -78.138 -0.665 118.620 1.00 73.62 689 ASP A N 1
ATOM 5230 C CA . ASP A 1 689 ? -78.087 -1.530 117.436 1.00 73.62 689 ASP A CA 1
ATOM 5231 C C . ASP A 1 689 ? -78.143 -0.724 116.129 1.00 73.62 689 ASP A C 1
ATOM 5233 O O . ASP A 1 689 ? -77.400 -1.009 115.183 1.00 73.62 689 ASP A O 1
ATOM 5237 N N . ILE A 1 690 ? -78.946 0.346 116.085 1.00 70.75 690 ILE A N 1
ATOM 5238 C CA . ILE A 1 690 ? -78.977 1.288 114.954 1.00 70.75 690 ILE A CA 1
ATOM 5239 C C . ILE A 1 690 ? -77.627 2.007 114.822 1.00 70.75 690 ILE A C 1
ATOM 5241 O O . ILE A 1 690 ? -77.042 2.047 113.737 1.00 70.75 690 ILE A O 1
ATOM 5245 N N . LEU A 1 691 ? -77.084 2.539 115.922 1.00 69.25 691 LEU A N 1
ATOM 5246 C CA . LEU A 1 691 ? -75.781 3.213 115.930 1.00 69.25 691 LEU A CA 1
ATOM 5247 C C . LEU A 1 691 ? -74.625 2.243 115.648 1.00 69.25 691 LEU A C 1
ATOM 5249 O O . LEU A 1 691 ? -73.665 2.620 114.977 1.00 69.25 691 LEU A O 1
ATOM 5253 N N . GLY A 1 692 ? -74.725 0.994 116.106 1.00 67.38 692 GLY A N 1
ATOM 5254 C CA . GLY A 1 692 ? -73.781 -0.082 115.812 1.00 67.38 692 GLY A CA 1
ATOM 5255 C C . GLY A 1 692 ? -73.778 -0.455 114.331 1.00 67.38 692 GLY A C 1
ATOM 5256 O O . GLY A 1 692 ? -72.710 -0.591 113.734 1.00 67.38 692 GLY A O 1
ATOM 5257 N N . SER A 1 693 ? -74.960 -0.509 113.711 1.00 68.94 693 SER A N 1
ATOM 5258 C CA . SER A 1 693 ? -75.116 -0.734 112.268 1.00 68.94 693 SER A CA 1
ATOM 5259 C C . SER A 1 693 ? -74.539 0.425 111.444 1.00 68.94 693 SER A C 1
ATOM 5261 O O . SER A 1 693 ? -73.838 0.193 110.461 1.00 68.94 693 SER A O 1
ATOM 5263 N N . ILE A 1 694 ? -74.732 1.676 111.886 1.00 69.81 694 ILE A N 1
ATOM 5264 C CA . ILE A 1 694 ? -74.096 2.860 111.278 1.00 69.81 694 ILE A CA 1
ATOM 5265 C C . ILE A 1 694 ? -72.570 2.813 111.448 1.00 69.81 694 ILE A C 1
ATOM 5267 O O . ILE A 1 694 ? -71.837 3.132 110.514 1.00 69.81 694 ILE A O 1
ATOM 5271 N N . GLY A 1 695 ? -72.072 2.378 112.610 1.00 59.56 695 GLY A N 1
ATOM 5272 C CA . GLY A 1 695 ? -70.642 2.229 112.899 1.00 59.56 695 GLY A CA 1
ATOM 5273 C C . GLY A 1 695 ? -69.912 1.229 111.993 1.00 59.56 695 GLY A C 1
ATOM 5274 O O . GLY A 1 695 ? -68.693 1.322 111.849 1.00 59.56 695 GLY A O 1
ATOM 5275 N N . GLY A 1 696 ? -70.647 0.317 111.346 1.00 60.44 696 GLY A N 1
ATOM 5276 C CA . GLY A 1 696 ? -70.132 -0.613 110.337 1.00 60.44 696 GLY A CA 1
ATOM 5277 C C . GLY A 1 696 ? -69.929 -0.009 108.941 1.00 60.44 696 GLY A C 1
ATOM 5278 O O . GLY A 1 696 ? -69.366 -0.676 108.072 1.00 60.44 696 GLY A O 1
ATOM 5279 N N . LEU A 1 697 ? -70.359 1.236 108.698 1.00 64.94 697 LEU A N 1
ATOM 5280 C CA . LEU A 1 697 ? -70.222 1.882 107.390 1.00 64.94 697 LEU A CA 1
ATOM 5281 C C . LEU A 1 697 ? -68.765 2.289 107.086 1.00 64.94 697 LEU A C 1
ATOM 5283 O O . LEU A 1 697 ? -67.988 2.597 107.994 1.00 64.94 697 LEU A O 1
ATOM 5287 N N . PRO A 1 698 ? -68.364 2.349 105.800 1.00 58.75 698 PRO A N 1
ATOM 5288 C CA . PRO A 1 698 ? -67.035 2.812 105.403 1.00 58.75 698 PRO A CA 1
ATOM 5289 C C . PRO A 1 698 ? -66.697 4.201 105.979 1.00 58.75 698 PRO A C 1
ATOM 5291 O O . PRO A 1 698 ? -67.536 5.101 105.986 1.00 58.75 698 PRO A O 1
ATOM 5294 N N . ARG A 1 699 ? -65.446 4.420 106.425 1.00 58.94 699 ARG A N 1
ATOM 5295 C CA . ARG A 1 699 ? -65.000 5.670 107.099 1.00 58.94 699 ARG A CA 1
ATOM 5296 C C . ARG A 1 699 ? -65.339 6.962 106.347 1.00 58.94 699 ARG A C 1
ATOM 5298 O O . ARG A 1 699 ? -65.546 7.997 106.968 1.00 58.94 699 ARG A O 1
ATOM 5305 N N . ASN A 1 700 ? -65.350 6.922 105.021 1.00 59.03 700 ASN A N 1
ATOM 5306 C CA . ASN A 1 700 ? -65.718 8.041 104.157 1.00 59.03 700 ASN A CA 1
ATOM 5307 C C . ASN A 1 700 ? -67.229 8.334 104.173 1.00 59.03 700 ASN A C 1
ATOM 5309 O O . ASN A 1 700 ? -67.594 9.504 104.175 1.00 59.03 700 ASN A O 1
ATOM 5313 N N . VAL A 1 701 ? -68.083 7.311 104.270 1.00 61.19 701 VAL A N 1
ATOM 5314 C CA . VAL A 1 701 ? -69.537 7.466 104.474 1.00 61.19 701 VAL A CA 1
ATOM 5315 C C . VAL A 1 701 ? -69.813 8.001 105.882 1.00 61.19 701 VAL A C 1
ATOM 5317 O O . VAL A 1 701 ? -70.545 8.973 106.038 1.00 61.19 701 VAL A O 1
ATOM 5320 N N . LEU A 1 702 ? -69.131 7.462 106.899 1.00 62.69 702 LEU A N 1
ATOM 5321 C CA . LEU A 1 702 ? -69.186 7.971 108.278 1.00 62.69 702 LEU A CA 1
ATOM 5322 C C . LEU A 1 702 ? -68.774 9.449 108.386 1.00 62.69 702 LEU A C 1
ATOM 5324 O O . LEU A 1 702 ? -69.347 10.195 109.174 1.00 62.69 702 LEU A O 1
ATOM 5328 N N . ARG A 1 703 ? -67.799 9.893 107.582 1.00 65.88 703 ARG A N 1
ATOM 5329 C CA . ARG A 1 703 ? -67.361 11.296 107.554 1.00 65.88 703 ARG A CA 1
ATOM 5330 C C . ARG A 1 703 ? -68.425 12.232 106.972 1.00 65.88 703 ARG A C 1
ATOM 5332 O O . ARG A 1 703 ? -68.584 13.331 107.491 1.00 65.88 703 ARG A O 1
ATOM 5339 N N . GLU A 1 704 ? -69.139 11.808 105.930 1.00 65.25 704 GLU A N 1
ATOM 5340 C CA . GLU A 1 704 ? -70.231 12.586 105.311 1.00 65.25 704 GLU A CA 1
ATOM 5341 C C . GLU A 1 704 ? -71.510 12.593 106.177 1.00 65.25 704 GLU A C 1
ATOM 5343 O O . GLU A 1 704 ? -72.226 13.599 106.226 1.00 65.25 704 GLU A O 1
ATOM 5348 N N . LEU A 1 705 ? -71.751 11.523 106.949 1.00 63.31 705 LEU A N 1
ATOM 5349 C CA . LEU A 1 705 ? -72.782 11.487 107.998 1.00 63.31 705 LEU A CA 1
ATOM 5350 C C . LEU A 1 705 ? -72.500 12.491 109.135 1.00 63.31 705 LEU A C 1
ATOM 5352 O O . LEU A 1 705 ? -73.424 12.913 109.830 1.00 63.31 705 LEU A O 1
ATOM 5356 N N . GLY A 1 706 ? -71.251 12.938 109.300 1.00 67.62 706 GLY A N 1
ATOM 5357 C CA . GLY A 1 706 ? -70.872 13.992 110.242 1.00 67.62 706 GLY A CA 1
ATOM 5358 C C . GLY A 1 706 ? -71.208 13.650 111.698 1.00 67.62 706 GLY A C 1
ATOM 5359 O O . GLY A 1 706 ? -71.038 12.518 112.145 1.00 67.62 706 GLY A O 1
ATOM 5360 N N . SER A 1 707 ? -71.693 14.637 112.455 1.00 63.50 707 SER A N 1
ATOM 5361 C CA . SER A 1 707 ? -72.121 14.460 113.849 1.00 63.50 707 SER A CA 1
ATOM 5362 C C . SER A 1 707 ? -73.494 13.796 113.991 1.00 63.50 707 SER A C 1
ATOM 5364 O O . SER A 1 707 ? -73.920 13.586 115.123 1.00 63.50 707 SER A O 1
ATOM 5366 N N . VAL A 1 708 ? -74.180 13.429 112.895 1.00 64.50 708 VAL A N 1
ATOM 5367 C CA . VAL A 1 708 ? -75.576 12.951 112.929 1.00 64.50 708 VAL A CA 1
ATOM 5368 C C . VAL A 1 708 ? -75.779 11.758 113.879 1.00 64.50 708 VAL A C 1
ATOM 5370 O O . VAL A 1 708 ? -76.657 11.856 114.737 1.00 64.50 708 VAL A O 1
ATOM 5373 N N . PRO A 1 709 ? -74.954 10.690 113.865 1.00 66.06 709 PRO A N 1
ATOM 5374 C CA . PRO A 1 709 ? -75.107 9.572 114.806 1.00 66.06 709 PRO A CA 1
ATOM 5375 C C . PRO A 1 709 ? -74.898 9.998 116.270 1.00 66.06 709 PRO A C 1
ATOM 5377 O O . PRO A 1 709 ? -75.612 9.559 117.171 1.00 66.06 709 PRO A O 1
ATOM 5380 N N . GLY A 1 710 ? -73.951 10.913 116.504 1.00 64.19 710 GLY A N 1
ATOM 5381 C CA . GLY A 1 710 ? -73.714 11.507 117.819 1.00 64.19 710 GLY A CA 1
ATOM 5382 C C . GLY A 1 710 ? -74.894 12.361 118.281 1.00 64.19 710 GLY A C 1
ATOM 5383 O O . GLY A 1 710 ? -75.334 12.226 119.415 1.00 64.19 710 GLY A O 1
ATOM 5384 N N . SER A 1 711 ? -75.460 13.182 117.395 1.00 65.44 711 SER A N 1
ATOM 5385 C CA . SER A 1 711 ? -76.635 14.007 117.682 1.00 65.44 711 SER A CA 1
ATOM 5386 C C . SER A 1 711 ? -77.898 13.182 117.918 1.00 65.44 711 SER A C 1
ATOM 5388 O O . SER A 1 711 ? -78.705 13.564 118.757 1.00 65.44 711 SER A O 1
ATOM 5390 N N . LEU A 1 712 ? -78.036 12.026 117.258 1.00 68.50 712 LEU A N 1
ATOM 5391 C CA . LEU A 1 712 ? -79.131 11.083 117.481 1.00 68.50 712 LEU A CA 1
ATOM 5392 C C . LEU A 1 712 ? -79.068 10.508 118.906 1.00 68.50 712 LEU A C 1
ATOM 5394 O O . LEU A 1 712 ? -80.063 10.503 119.626 1.00 68.50 712 LEU A O 1
ATOM 5398 N N . SER A 1 713 ? -77.869 10.092 119.331 1.00 69.06 713 SER A N 1
ATOM 5399 C CA . SER A 1 713 ? -77.592 9.589 120.684 1.00 69.06 713 SER A CA 1
ATOM 5400 C C . SER A 1 713 ? -77.795 10.659 121.759 1.00 69.06 713 SER A C 1
ATOM 5402 O O . SER A 1 713 ? -78.466 10.423 122.765 1.00 69.06 713 SER A O 1
ATOM 5404 N N . THR A 1 714 ? -77.251 11.858 121.540 1.00 67.44 714 THR A N 1
ATOM 5405 C CA . THR A 1 714 ? -77.383 12.982 122.474 1.00 67.44 714 THR A CA 1
ATOM 5406 C C . THR A 1 714 ? -78.829 13.460 122.558 1.00 67.44 714 THR A C 1
ATOM 5408 O O . THR A 1 714 ? -79.342 13.618 123.658 1.00 67.44 714 THR A O 1
ATOM 5411 N N . GLY A 1 715 ? -79.512 13.621 121.420 1.00 67.12 715 GLY A N 1
ATOM 5412 C CA . GLY A 1 715 ? -80.915 14.028 121.363 1.00 67.12 715 GLY A CA 1
ATOM 5413 C C . GLY A 1 715 ? -81.834 13.047 122.089 1.00 67.12 715 GLY A C 1
ATOM 5414 O O . GLY A 1 715 ? -82.690 13.480 122.858 1.00 67.12 715 GLY A O 1
ATOM 5415 N N . PHE A 1 716 ? -81.600 11.740 121.930 1.00 70.69 716 PHE A N 1
ATOM 5416 C CA . PHE A 1 716 ? -82.301 10.704 122.691 1.00 70.69 716 PHE A CA 1
ATOM 5417 C C . PHE A 1 716 ? -82.080 10.849 124.206 1.00 70.69 716 PHE A C 1
ATOM 5419 O O . PHE A 1 716 ? -83.046 10.904 124.968 1.00 70.69 716 PHE A O 1
ATOM 5426 N N . LYS A 1 717 ? -80.821 10.973 124.653 1.00 69.56 717 LYS A N 1
ATOM 5427 C CA . LYS A 1 717 ? -80.494 11.139 126.081 1.00 69.56 717 LYS A CA 1
ATOM 5428 C C . LYS A 1 717 ? -81.129 12.390 126.679 1.00 69.56 717 LYS A C 1
ATOM 5430 O O . LYS A 1 717 ? -81.781 12.301 127.714 1.00 69.56 717 LYS A O 1
ATOM 5435 N N . THR A 1 718 ? -80.983 13.534 126.014 1.00 65.75 718 THR A N 1
ATOM 5436 C CA . THR A 1 718 ? -81.525 14.811 126.490 1.00 65.75 718 THR A CA 1
ATOM 5437 C C . THR A 1 718 ? -83.050 14.771 126.590 1.00 65.75 718 THR A C 1
ATOM 5439 O O . THR A 1 718 ? -83.602 15.253 127.575 1.00 65.75 718 THR A O 1
ATOM 5442 N N . ALA A 1 719 ? -83.738 14.141 125.632 1.00 65.25 719 ALA A N 1
ATOM 5443 C CA . ALA A 1 719 ? -85.192 13.989 125.676 1.00 65.25 719 ALA A CA 1
ATOM 5444 C C . ALA A 1 719 ? -85.663 13.201 126.910 1.00 65.25 719 ALA A C 1
ATOM 5446 O O . ALA A 1 719 ? -86.603 13.612 127.592 1.00 65.25 719 ALA A O 1
ATOM 5447 N N . CYS A 1 720 ? -84.991 12.093 127.229 1.00 67.06 720 CYS A N 1
ATOM 5448 C CA . CYS A 1 720 ? -85.353 11.261 128.376 1.00 67.06 720 CYS A CA 1
ATOM 5449 C C . CYS A 1 720 ? -84.925 11.891 129.717 1.00 67.06 720 CYS A C 1
ATOM 5451 O O . CYS A 1 720 ? -85.636 11.756 130.713 1.00 67.06 720 CYS A O 1
ATOM 5453 N N . GLU A 1 721 ? -83.821 12.646 129.751 1.00 67.75 721 GLU A N 1
ATOM 5454 C CA . GLU A 1 721 ? -83.383 13.400 130.934 1.00 67.75 721 GLU A CA 1
ATOM 5455 C C . GLU A 1 721 ? -84.311 14.581 131.265 1.00 67.75 721 GLU A C 1
ATOM 5457 O O . GLU A 1 721 ? -84.681 14.747 132.430 1.00 67.75 721 GLU A O 1
ATOM 5462 N N . SER A 1 722 ? -84.751 15.369 130.273 1.00 62.81 722 SER A N 1
ATOM 5463 C CA . SER A 1 722 ? -85.687 16.486 130.495 1.00 62.81 722 SER A CA 1
ATOM 5464 C C . SER A 1 722 ? -87.019 16.029 131.107 1.00 62.81 722 SER A C 1
ATOM 5466 O O . SER A 1 722 ? -87.573 16.723 131.959 1.00 62.81 722 SER A O 1
ATOM 5468 N N . MET A 1 723 ? -87.499 14.832 130.760 1.00 62.16 723 MET A N 1
ATOM 5469 C CA . MET A 1 723 ? -88.735 14.264 131.314 1.00 62.16 723 MET A CA 1
ATOM 5470 C C . MET A 1 723 ? -88.611 13.816 132.781 1.00 62.16 723 MET A C 1
ATOM 5472 O O . MET A 1 723 ? -89.602 13.839 133.507 1.00 62.16 723 MET A O 1
ATOM 5476 N N . ARG A 1 724 ? -87.408 13.466 133.267 1.00 63.38 724 ARG A N 1
ATOM 5477 C CA . ARG A 1 724 ? -87.186 13.142 134.695 1.00 63.38 724 ARG A CA 1
ATOM 5478 C C . ARG A 1 724 ? -87.312 14.366 135.612 1.00 63.38 724 ARG A C 1
ATOM 5480 O O . ARG A 1 724 ? -87.578 14.199 136.802 1.00 63.38 724 ARG A O 1
ATOM 5487 N N . GLY A 1 725 ? -87.094 15.573 135.083 1.00 58.22 725 GLY A N 1
ATOM 5488 C CA . GLY A 1 725 ? -87.099 16.823 135.852 1.00 58.22 725 GLY A CA 1
ATOM 5489 C C . GLY A 1 725 ? -88.445 17.556 135.902 1.00 58.22 725 GLY A C 1
ATOM 5490 O O . GLY A 1 725 ? -88.728 18.233 136.891 1.00 58.22 725 GLY A O 1
ATOM 5491 N N . ALA A 1 726 ? -89.287 17.419 134.876 1.00 57.25 726 ALA A N 1
ATOM 5492 C CA . ALA A 1 726 ? -90.537 18.167 134.744 1.00 57.25 726 ALA A CA 1
ATOM 5493 C C . ALA A 1 726 ? -91.690 17.483 135.499 1.00 57.25 726 ALA A C 1
ATOM 5495 O O . ALA A 1 726 ? -92.445 16.701 134.927 1.00 57.25 726 ALA A O 1
ATOM 5496 N N . LYS A 1 727 ? -91.835 17.754 136.804 1.00 53.72 727 LYS A N 1
ATOM 5497 C CA . LYS A 1 727 ? -92.981 17.246 137.583 1.00 53.72 727 LYS A CA 1
ATOM 5498 C C . LYS A 1 727 ? -94.272 18.067 137.463 1.00 53.72 727 LYS A C 1
ATOM 5500 O O . LYS A 1 727 ? -95.282 17.543 137.898 1.00 53.72 727 LYS A O 1
ATOM 5505 N N . ASP A 1 728 ? -94.279 19.252 136.840 1.00 52.94 728 ASP A N 1
ATOM 5506 C CA . ASP A 1 728 ? -95.494 20.084 136.677 1.00 52.94 728 ASP A CA 1
ATOM 5507 C C . ASP A 1 728 ? -95.456 21.035 135.441 1.00 52.94 728 ASP A C 1
ATOM 5509 O O . ASP A 1 728 ? -96.011 22.133 135.476 1.00 52.94 728 ASP A O 1
ATOM 5513 N N . GLU A 1 729 ? -94.826 20.642 134.324 1.00 49.97 729 GLU A N 1
ATOM 5514 C CA . GLU A 1 729 ? -94.847 21.406 133.051 1.00 49.97 729 GLU A CA 1
ATOM 5515 C C . GLU A 1 729 ? -95.517 20.621 131.909 1.00 49.97 729 GLU A C 1
ATOM 5517 O O . GLU A 1 729 ? -95.532 19.390 131.899 1.00 49.97 729 GLU A O 1
ATOM 5522 N N . SER A 1 730 ? -96.121 21.338 130.952 1.00 55.75 730 SER A N 1
ATOM 5523 C CA . SER A 1 730 ? -96.949 20.750 129.895 1.00 55.75 730 SER A CA 1
ATOM 5524 C C . SER A 1 730 ? -96.128 19.884 128.928 1.00 55.75 730 SER A C 1
ATOM 5526 O O . SER A 1 730 ? -95.052 20.266 128.473 1.00 55.75 730 SER A O 1
ATOM 5528 N N . THR A 1 731 ? -96.662 18.720 128.545 1.00 58.06 731 THR A N 1
ATOM 5529 C CA . THR A 1 731 ? -96.029 17.749 127.630 1.00 58.06 731 THR A CA 1
ATOM 5530 C C . THR A 1 731 ? -95.641 18.341 126.264 1.00 58.06 731 THR A C 1
ATOM 5532 O O . THR A 1 731 ? -94.816 17.766 125.557 1.00 58.06 731 THR A O 1
ATOM 5535 N N . ALA A 1 732 ? -96.222 19.482 125.877 1.00 57.62 732 ALA A N 1
ATOM 5536 C CA . ALA A 1 732 ? -95.924 20.165 124.621 1.00 57.62 732 ALA A CA 1
ATOM 5537 C C . ALA A 1 732 ? -94.517 20.792 124.614 1.00 57.62 732 ALA A C 1
ATOM 5539 O O . ALA A 1 732 ? -93.805 20.673 123.615 1.00 57.62 732 ALA A O 1
ATOM 5540 N N . ASP A 1 733 ? -94.075 21.359 125.740 1.00 59.50 733 ASP A N 1
ATOM 5541 C CA . ASP A 1 733 ? -92.789 22.062 125.836 1.00 59.50 733 ASP A CA 1
ATOM 5542 C C . ASP A 1 733 ? -91.600 21.082 125.801 1.00 59.50 733 ASP A C 1
ATOM 5544 O O . ASP A 1 733 ? -90.555 21.366 125.212 1.00 59.50 733 ASP A O 1
ATOM 5548 N N . ALA A 1 734 ? -91.781 19.865 126.332 1.00 58.81 734 ALA A N 1
ATOM 5549 C CA . ALA A 1 734 ? -90.786 18.792 126.255 1.00 58.81 734 ALA A CA 1
ATOM 5550 C C . ALA A 1 734 ? -90.628 18.217 124.830 1.00 58.81 734 ALA A C 1
ATOM 5552 O O . ALA A 1 734 ? -89.509 17.910 124.410 1.00 58.81 734 ALA A O 1
ATOM 5553 N N . ILE A 1 735 ? -91.722 18.098 124.058 1.00 59.38 735 ILE A N 1
ATOM 5554 C CA . ILE A 1 735 ? -91.667 17.689 122.638 1.00 59.38 735 ILE A CA 1
ATOM 5555 C C . ILE A 1 735 ? -90.945 18.759 121.814 1.00 59.38 735 ILE A C 1
ATOM 5557 O O . ILE A 1 735 ? -90.078 18.425 121.004 1.00 59.38 735 ILE A O 1
ATOM 5561 N N . GLU A 1 736 ? -91.262 20.036 122.039 1.00 62.62 736 GLU A N 1
ATOM 5562 C CA . GLU A 1 736 ? -90.614 21.140 121.332 1.00 62.62 736 GLU A CA 1
ATOM 5563 C C . GLU A 1 736 ? -89.127 21.255 121.697 1.00 62.62 736 GLU A C 1
ATOM 5565 O O . GLU A 1 736 ? -88.301 21.490 120.816 1.00 62.62 736 GLU A O 1
ATOM 5570 N N . SER A 1 737 ? -88.761 21.009 122.959 1.00 59.91 737 SER A N 1
ATOM 5571 C CA . SER A 1 737 ? -87.364 20.956 123.400 1.00 59.91 737 SER A CA 1
ATOM 5572 C C . SER A 1 737 ? -86.592 19.814 122.729 1.00 59.91 737 SER A C 1
ATOM 5574 O O . SER A 1 737 ? -85.530 20.058 122.168 1.00 59.91 737 SER A O 1
ATOM 5576 N N . CYS A 1 738 ? -87.149 18.598 122.663 1.00 58.72 738 CYS A N 1
ATOM 5577 C CA . CYS A 1 738 ? -86.526 17.459 121.975 1.00 58.72 738 CYS A CA 1
ATOM 5578 C C . CYS A 1 738 ? -86.339 17.717 120.465 1.00 58.72 738 CYS A C 1
ATOM 5580 O O . CYS A 1 738 ? -85.238 17.538 119.935 1.00 58.72 738 CYS A O 1
ATOM 5582 N N . ALA A 1 739 ? -87.373 18.225 119.783 1.00 58.94 739 ALA A N 1
ATOM 5583 C CA . ALA A 1 739 ? -87.293 18.595 118.369 1.00 58.94 739 ALA A CA 1
ATOM 5584 C C . ALA A 1 739 ? -86.273 19.724 118.124 1.00 58.94 739 ALA A C 1
ATOM 5586 O O . ALA A 1 739 ? -85.506 19.665 117.160 1.00 58.94 739 ALA A O 1
ATOM 5587 N N . LYS A 1 740 ? -86.197 20.715 119.027 1.00 61.00 740 LYS A N 1
ATOM 5588 C CA . LYS A 1 740 ? -85.176 21.771 118.989 1.00 61.00 740 LYS A CA 1
ATOM 5589 C C . LYS A 1 740 ? -83.782 21.223 119.265 1.00 61.00 740 LYS A C 1
ATOM 5591 O O . LYS A 1 740 ? -82.867 21.610 118.552 1.00 61.00 740 LYS A O 1
ATOM 5596 N N . SER A 1 741 ? -83.575 20.312 120.213 1.00 57.44 741 SER A N 1
ATOM 5597 C CA . SER A 1 741 ? -82.261 19.702 120.470 1.00 57.44 741 SER A CA 1
ATOM 5598 C C . SER A 1 741 ? -81.751 18.922 119.255 1.00 57.44 741 SER A C 1
ATOM 5600 O O . SER A 1 741 ? -80.585 19.070 118.891 1.00 57.44 741 SER A O 1
ATOM 5602 N N . VAL A 1 742 ? -82.624 18.181 118.563 1.00 55.16 742 VAL A N 1
ATOM 5603 C CA . VAL A 1 742 ? -82.291 17.485 117.306 1.00 55.16 742 VAL A CA 1
ATOM 5604 C C . VAL A 1 742 ? -82.004 18.478 116.167 1.00 55.16 742 VAL A C 1
ATOM 5606 O O . VAL A 1 742 ? -81.003 18.333 115.464 1.00 55.16 742 VAL A O 1
ATOM 5609 N N . GLN A 1 743 ? -82.800 19.545 116.014 1.00 54.41 743 GLN A N 1
ATOM 5610 C CA . GLN A 1 743 ? -82.549 20.591 115.006 1.00 54.41 743 GLN A CA 1
ATOM 5611 C C . GLN A 1 743 ? -81.300 21.441 115.287 1.00 54.41 743 GLN A C 1
ATOM 5613 O O . GLN A 1 743 ? -80.636 21.890 114.349 1.00 54.41 743 GLN A O 1
ATOM 5618 N N . THR A 1 744 ? -80.965 21.675 116.556 1.00 52.28 744 THR A N 1
ATOM 5619 C CA . THR A 1 744 ? -79.814 22.501 116.953 1.00 52.28 744 THR A CA 1
ATOM 5620 C C . THR A 1 744 ? -78.522 21.686 116.857 1.00 52.28 744 THR A C 1
ATOM 5622 O O . THR A 1 744 ? -77.532 22.178 116.319 1.00 52.28 744 THR A O 1
ATOM 5625 N N . ALA A 1 745 ? -78.552 20.395 117.216 1.00 50.38 745 ALA A N 1
ATOM 5626 C CA . ALA A 1 745 ? -77.422 19.482 117.034 1.00 50.38 745 ALA A CA 1
ATOM 5627 C C . ALA A 1 745 ? -77.143 19.137 115.553 1.00 50.38 745 ALA A C 1
ATOM 5629 O O . ALA A 1 745 ? -75.999 18.870 115.190 1.00 50.38 745 ALA A O 1
ATOM 5630 N N . GLY A 1 746 ? -78.153 19.215 114.674 1.00 48.62 746 GLY A N 1
ATOM 5631 C CA . GLY A 1 746 ? -77.983 19.105 113.218 1.00 48.62 746 GLY A CA 1
ATOM 5632 C C . GLY A 1 746 ? -77.326 20.323 112.547 1.00 48.62 746 GLY A C 1
ATOM 5633 O O . GLY A 1 746 ? -76.893 20.216 111.399 1.00 48.62 746 GLY A O 1
ATOM 5634 N N . ASN A 1 747 ? -77.223 21.463 113.244 1.00 46.16 747 ASN A N 1
ATOM 5635 C CA . ASN A 1 747 ? -76.682 22.720 112.707 1.00 46.16 747 ASN A CA 1
ATOM 5636 C C . ASN A 1 747 ? -75.320 23.132 113.300 1.00 46.16 747 ASN A C 1
ATOM 5638 O O . ASN A 1 747 ? -74.651 24.007 112.741 1.00 46.16 747 ASN A O 1
ATOM 5642 N N . GLU A 1 748 ? -74.841 22.461 114.350 1.00 41.19 748 GLU A N 1
ATOM 5643 C CA . GLU A 1 748 ? -73.477 22.616 114.875 1.00 41.19 748 GLU A CA 1
ATOM 5644 C C . GLU A 1 748 ? -72.499 21.690 114.145 1.00 41.19 748 GLU A C 1
ATOM 5646 O O . GLU A 1 748 ? -71.955 20.718 114.663 1.00 41.19 748 GLU A O 1
ATOM 5651 N N . GLY A 1 749 ? -72.303 21.995 112.867 1.00 43.16 749 GLY A N 1
ATOM 5652 C CA . GLY A 1 749 ? -71.412 21.252 111.986 1.00 43.16 749 GLY A CA 1
ATOM 5653 C C . GLY A 1 749 ? -71.047 22.039 110.737 1.00 43.16 749 GLY A C 1
ATOM 5654 O O . GLY A 1 749 ? -70.914 21.456 109.667 1.00 43.16 749 GLY A O 1
ATOM 5655 N N . LYS A 1 750 ? -70.915 23.368 110.842 1.00 31.50 750 LYS A N 1
ATOM 5656 C CA . LYS A 1 750 ? -70.251 24.175 109.811 1.00 31.50 750 LYS A CA 1
ATOM 5657 C C . LYS A 1 750 ? -68.766 24.298 110.161 1.00 31.50 750 LYS A C 1
ATOM 5659 O O . LYS A 1 750 ? -68.419 25.144 110.987 1.00 31.50 750 LYS A O 1
ATOM 5664 N N . PRO A 1 751 ? -67.865 23.503 109.558 1.00 32.91 751 PRO A N 1
ATOM 5665 C CA . PRO A 1 751 ? -66.457 23.857 109.571 1.00 32.91 751 PRO A CA 1
ATOM 5666 C C . PRO A 1 751 ? -66.279 25.211 108.865 1.00 32.91 751 PRO A C 1
ATOM 5668 O O . PRO A 1 751 ? -66.766 25.419 107.753 1.00 32.91 751 PRO A O 1
ATOM 5671 N N . ARG A 1 752 ? -65.595 26.141 109.544 1.00 27.92 752 ARG A N 1
ATOM 5672 C CA . ARG A 1 752 ? -65.035 27.358 108.938 1.00 27.92 752 ARG A CA 1
ATOM 5673 C C . ARG A 1 752 ? -64.146 26.959 107.745 1.00 27.92 752 ARG A C 1
ATOM 5675 O O . ARG A 1 752 ? -63.333 26.049 107.918 1.00 27.92 752 ARG A O 1
ATOM 5682 N N . PRO A 1 753 ? -64.262 27.610 106.575 1.00 29.48 753 PRO A N 1
ATOM 5683 C CA . PRO A 1 753 ? -63.372 27.351 105.453 1.00 29.48 753 PRO A CA 1
ATOM 5684 C C . PRO A 1 753 ? -62.055 28.132 105.597 1.00 29.48 753 PRO A C 1
ATOM 5686 O O . PRO A 1 753 ? -62.057 29.254 106.099 1.00 29.48 753 PRO A O 1
ATOM 5689 N N . GLU A 1 754 ? -60.980 27.512 105.091 1.00 26.75 754 GLU A N 1
ATOM 5690 C CA . GLU A 1 754 ? -59.686 28.102 104.683 1.00 26.75 754 GLU A CA 1
ATOM 5691 C C . GLU A 1 754 ? -58.728 28.485 105.840 1.00 26.75 754 GLU A C 1
ATOM 5693 O O . GLU A 1 754 ? -59.094 29.169 106.784 1.00 26.75 754 GLU A O 1
ATOM 5698 N N . CYS A 1 755 ? -57.482 27.998 105.911 1.00 26.30 755 CYS A N 1
ATOM 5699 C CA . CYS A 1 755 ? -56.462 27.960 104.861 1.00 26.30 755 CYS A CA 1
ATOM 5700 C C . CYS A 1 755 ? -55.766 26.588 104.720 1.00 26.30 755 CYS A C 1
ATOM 5702 O O . CYS A 1 755 ? -55.089 26.128 105.640 1.00 26.30 755 CYS A O 1
ATOM 5704 N N . VAL A 1 756 ? -55.824 25.994 103.525 1.00 27.22 756 VAL A N 1
ATOM 5705 C CA . VAL A 1 756 ? -54.770 25.109 103.002 1.00 27.22 756 VAL A CA 1
ATOM 5706 C C . VAL A 1 756 ? -54.376 25.656 101.637 1.00 27.22 756 VAL A C 1
ATOM 5708 O O . VAL A 1 756 ? -55.229 26.029 100.837 1.00 27.22 756 VAL A O 1
ATOM 5711 N N . ASN A 1 757 ? -53.065 25.756 101.446 1.00 27.55 757 ASN A N 1
ATOM 5712 C CA . ASN A 1 757 ? -52.391 26.400 100.333 1.00 27.55 757 ASN A CA 1
ATOM 5713 C C . ASN A 1 757 ? -52.901 25.990 98.946 1.00 27.55 757 ASN A C 1
ATOM 5715 O O . ASN A 1 757 ? -53.010 24.814 98.604 1.00 27.55 757 ASN A O 1
ATOM 5719 N N . THR A 1 758 ? -53.079 27.039 98.154 1.00 25.94 758 THR A N 1
ATOM 5720 C CA . THR A 1 758 ? -53.019 27.149 96.700 1.00 25.94 758 THR A CA 1
ATOM 5721 C C . THR A 1 758 ? -51.999 26.213 96.041 1.00 25.94 758 THR A C 1
ATOM 5723 O O . THR A 1 758 ? -50.789 26.362 96.202 1.00 25.94 758 THR A O 1
ATOM 5726 N N . TYR A 1 759 ? -52.496 25.318 95.188 1.00 25.95 759 TYR A N 1
ATOM 5727 C CA . TYR A 1 759 ? -51.809 24.917 93.965 1.00 25.95 759 TYR A CA 1
ATOM 5728 C C . TYR A 1 759 ? -52.706 25.318 92.793 1.00 25.95 759 TYR A C 1
ATOM 5730 O O . TYR A 1 759 ? -53.845 24.880 92.717 1.00 25.95 759 TYR A O 1
ATOM 5738 N N . LEU A 1 760 ? -52.147 26.202 91.964 1.00 26.86 760 LEU A N 1
ATOM 5739 C CA . LEU A 1 760 ? -52.379 26.427 90.535 1.00 26.86 760 LEU A CA 1
ATOM 5740 C C . LEU A 1 760 ? -53.804 26.268 89.988 1.00 26.86 760 LEU A C 1
ATOM 5742 O O . LEU A 1 760 ? -54.297 25.165 89.808 1.00 26.86 760 LEU A O 1
ATOM 5746 N N . ASP A 1 761 ? -54.338 27.403 89.548 1.00 24.84 761 ASP A N 1
ATOM 5747 C CA . ASP A 1 761 ? -55.335 27.510 88.486 1.00 24.84 761 ASP A CA 1
ATOM 5748 C C . ASP A 1 761 ? -55.005 28.791 87.671 1.00 24.84 761 ASP A C 1
ATOM 5750 O O . ASP A 1 761 ? -54.155 29.585 88.092 1.00 24.84 761 ASP A O 1
ATOM 5754 N N . PRO A 1 762 ? -55.559 29.003 86.470 1.00 33.81 762 PRO A N 1
ATOM 5755 C CA . PRO A 1 762 ? -54.948 28.669 85.188 1.00 33.81 762 PRO A CA 1
ATOM 5756 C C . PRO A 1 762 ? -54.503 29.923 84.414 1.00 33.81 762 PRO A C 1
ATOM 5758 O O . PRO A 1 762 ? -55.130 30.979 84.494 1.00 33.81 762 PRO A O 1
ATOM 5761 N N . VAL A 1 763 ? -53.460 29.810 83.583 1.00 27.52 763 VAL A N 1
ATOM 5762 C CA . VAL A 1 763 ? -53.207 30.813 82.533 1.00 27.52 763 VAL A CA 1
ATOM 5763 C C . VAL A 1 763 ? -53.930 30.364 81.258 1.00 27.52 763 VAL A C 1
ATOM 5765 O O . VAL A 1 763 ? -53.750 29.220 80.833 1.00 27.52 763 VAL A O 1
ATOM 5768 N N . PRO A 1 764 ? -54.758 31.232 80.652 1.00 28.56 764 PRO A N 1
ATOM 5769 C CA . PRO A 1 764 ? -55.562 30.901 79.488 1.00 28.56 764 PRO A CA 1
ATOM 5770 C C . PRO A 1 764 ? -54.699 30.693 78.244 1.00 28.56 764 PRO A C 1
ATOM 5772 O O . PRO A 1 764 ? -53.662 31.326 78.041 1.00 28.56 764 PRO A O 1
ATOM 5775 N N . ALA A 1 765 ? -55.185 29.799 77.390 1.00 35.66 765 ALA A N 1
ATOM 5776 C CA . ALA A 1 765 ? -54.612 29.466 76.105 1.00 35.66 765 ALA A CA 1
ATOM 5777 C C . ALA A 1 765 ? -54.368 30.709 75.232 1.00 35.66 765 ALA A C 1
ATOM 5779 O O . ALA A 1 765 ? -55.304 31.372 74.791 1.00 35.66 765 ALA A O 1
ATOM 5780 N N . SER A 1 766 ? -53.105 30.945 74.877 1.00 34.44 766 SER A N 1
ATOM 5781 C CA . SER A 1 766 ? -52.771 31.383 73.522 1.00 34.44 766 SER A CA 1
ATOM 5782 C C . SER A 1 766 ? -51.398 30.835 73.108 1.00 34.44 766 SER A C 1
ATOM 5784 O O . SER A 1 766 ? -50.356 31.197 73.642 1.00 34.44 766 SER A O 1
ATOM 5786 N N . SER A 1 767 ? -51.441 29.926 72.130 1.00 37.09 767 SER A N 1
ATOM 5787 C CA . SER A 1 767 ? -50.337 29.256 71.421 1.00 37.09 767 SER A CA 1
ATOM 5788 C C . SER A 1 767 ? -49.554 28.163 72.180 1.00 37.09 767 SER A C 1
ATOM 5790 O O . SER A 1 767 ? -48.614 28.395 72.928 1.00 37.09 767 SER A O 1
ATOM 5792 N N . VAL A 1 768 ? -49.928 26.911 71.898 1.00 35.94 768 VAL A N 1
ATOM 5793 C CA . VAL A 1 768 ? -49.318 25.657 72.392 1.00 35.94 768 VAL A CA 1
ATOM 5794 C C . VAL A 1 768 ? -47.964 25.341 71.712 1.00 35.94 768 VAL A C 1
ATOM 5796 O O . VAL A 1 768 ? -47.241 24.446 72.141 1.00 35.94 768 VAL A O 1
ATOM 5799 N N . ALA A 1 769 ? -47.558 26.102 70.692 1.00 37.34 769 ALA A N 1
ATOM 5800 C CA . ALA A 1 769 ? -46.392 25.775 69.864 1.00 37.34 769 ALA A CA 1
ATOM 5801 C C . ALA A 1 769 ? -45.024 26.092 70.511 1.00 37.34 769 ALA A C 1
ATOM 5803 O O . ALA A 1 769 ? -44.043 25.410 70.231 1.00 37.34 769 ALA A O 1
ATOM 5804 N N . THR A 1 770 ? -44.926 27.073 71.414 1.00 43.09 770 THR A N 1
ATOM 5805 C CA . THR A 1 770 ? -43.634 27.528 71.976 1.00 43.09 770 THR A CA 1
ATOM 5806 C C . THR A 1 770 ? -43.219 26.805 73.264 1.00 43.09 770 THR A C 1
ATOM 5808 O O . THR A 1 770 ? -42.026 26.691 73.544 1.00 43.09 770 THR A O 1
ATOM 5811 N N . GLY A 1 771 ? -44.166 26.255 74.032 1.00 39.06 771 GLY A N 1
ATOM 5812 C CA . GLY A 1 771 ? -43.876 25.547 75.291 1.00 39.06 771 GLY A CA 1
ATOM 5813 C C . GLY A 1 771 ? -43.307 24.134 75.105 1.00 39.06 771 GLY A C 1
ATOM 5814 O O . GLY A 1 771 ? -42.431 23.712 75.859 1.00 39.06 771 GLY A O 1
ATOM 5815 N N . ILE A 1 772 ? -43.748 23.420 74.065 1.00 44.38 772 ILE A N 1
ATOM 5816 C CA . ILE A 1 772 ? -43.346 22.026 73.800 1.00 44.38 772 ILE A CA 1
ATOM 5817 C C . ILE A 1 772 ? -41.911 21.954 73.254 1.00 44.38 772 ILE A C 1
ATOM 5819 O O . ILE A 1 772 ? -41.152 21.044 73.598 1.00 44.38 772 ILE A O 1
ATOM 5823 N N . VAL A 1 773 ? -41.497 22.954 72.470 1.00 46.22 773 VAL A N 1
ATOM 5824 C CA . VAL A 1 773 ? -40.131 23.055 71.934 1.00 46.22 773 VAL A CA 1
ATOM 5825 C C . VAL A 1 773 ? -39.129 23.405 73.043 1.00 46.22 773 VAL A C 1
ATOM 5827 O O . VAL A 1 773 ? -38.050 22.816 73.101 1.00 46.22 773 VAL A O 1
ATOM 5830 N N . ALA A 1 774 ? -39.500 24.280 73.985 1.00 43.88 774 ALA A N 1
ATOM 5831 C CA . ALA A 1 774 ? -38.631 24.678 75.094 1.00 43.88 774 ALA A CA 1
ATOM 5832 C C . ALA A 1 774 ? -38.376 23.540 76.106 1.00 43.88 774 ALA A C 1
ATOM 5834 O O . ALA A 1 774 ? -37.230 23.328 76.504 1.00 43.88 774 ALA A O 1
ATOM 5835 N N . ASP A 1 775 ? -39.400 22.759 76.478 1.00 44.12 775 ASP A N 1
ATOM 5836 C CA . ASP A 1 775 ? -39.251 21.620 77.405 1.00 44.12 775 ASP A CA 1
ATOM 5837 C C . ASP A 1 775 ? -38.488 20.441 76.761 1.00 44.12 775 ASP A C 1
ATOM 5839 O O . ASP A 1 775 ? -37.642 19.805 77.399 1.00 44.12 775 ASP A O 1
ATOM 5843 N N . SER A 1 776 ? -38.693 20.202 75.460 1.00 48.50 776 SER A N 1
ATOM 5844 C CA . SER A 1 776 ? -37.988 19.153 74.705 1.00 48.50 776 SER A CA 1
ATOM 5845 C C . SER A 1 776 ? -36.505 19.483 74.494 1.00 48.50 776 SER A C 1
ATOM 5847 O O . SER A 1 776 ? -35.644 18.617 74.669 1.00 48.50 776 SER A O 1
ATOM 5849 N N . MET A 1 777 ? -36.174 20.747 74.199 1.00 49.72 777 MET A N 1
ATOM 5850 C CA . MET A 1 777 ? -34.782 21.192 74.059 1.00 49.72 777 MET A CA 1
ATOM 5851 C C . MET A 1 777 ? -34.040 21.246 75.402 1.00 49.72 777 MET A C 1
ATOM 5853 O O . MET A 1 777 ? -32.859 20.898 75.460 1.00 49.72 777 MET A O 1
ATOM 5857 N N . PHE A 1 778 ? -34.721 21.593 76.502 1.00 45.78 778 PHE A N 1
ATOM 5858 C CA . PHE A 1 778 ? -34.128 21.580 77.845 1.00 45.78 778 PHE A CA 1
ATOM 5859 C C . PHE A 1 778 ? -33.816 20.149 78.325 1.00 45.78 778 PHE A C 1
ATOM 5861 O O . PHE A 1 778 ? -32.774 19.907 78.941 1.00 45.78 778 PHE A O 1
ATOM 5868 N N . LYS A 1 779 ? -34.664 19.170 77.975 1.00 53.88 779 LYS A N 1
ATOM 5869 C CA . LYS A 1 779 ? -34.422 17.737 78.228 1.00 53.88 779 LYS A CA 1
ATOM 5870 C C . LYS A 1 779 ? -33.292 17.167 77.358 1.00 53.88 779 LYS A C 1
ATOM 5872 O O . LYS A 1 779 ? -32.474 16.403 77.872 1.00 53.88 779 LYS A O 1
ATOM 5877 N N . LEU A 1 780 ? -33.177 17.591 76.095 1.00 47.66 780 LEU A N 1
ATOM 5878 C CA . LEU A 1 780 ? -32.102 17.169 75.184 1.00 47.66 780 LEU A CA 1
ATOM 5879 C C . LEU A 1 780 ? -30.728 17.731 75.602 1.00 47.66 780 LEU A C 1
ATOM 5881 O O . LEU A 1 780 ? -29.747 16.990 75.661 1.00 47.66 780 LEU A O 1
ATOM 5885 N N . ALA A 1 781 ? -30.659 19.006 76.004 1.00 46.22 781 ALA A N 1
ATOM 5886 C CA . ALA A 1 781 ? -29.432 19.627 76.517 1.00 46.22 781 ALA A CA 1
ATOM 5887 C C . ALA A 1 781 ? -28.954 18.993 77.841 1.00 46.22 781 ALA A C 1
ATOM 5889 O O . ALA A 1 781 ? -27.752 18.833 78.066 1.00 46.22 781 ALA A O 1
ATOM 5890 N N . LYS A 1 782 ? -29.889 18.561 78.700 1.00 44.47 782 LYS A N 1
ATOM 5891 C CA . LYS A 1 782 ? -29.588 17.837 79.946 1.00 44.47 782 LYS A CA 1
ATOM 5892 C C . LYS A 1 782 ? -29.101 16.401 79.695 1.00 44.47 782 LYS A C 1
ATOM 5894 O O . LYS A 1 782 ? -28.284 15.904 80.466 1.00 44.47 782 LYS A O 1
ATOM 5899 N N . ALA A 1 783 ? -29.548 15.754 78.615 1.00 46.09 783 ALA A N 1
ATOM 5900 C CA . ALA A 1 783 ? -29.093 14.420 78.216 1.00 46.09 783 ALA A CA 1
ATOM 5901 C C . ALA A 1 783 ? -27.683 14.427 77.593 1.00 46.09 783 ALA A C 1
ATOM 5903 O O . ALA A 1 783 ? -26.908 13.501 77.826 1.00 46.09 783 ALA A O 1
ATOM 5904 N N . ILE A 1 784 ? -27.326 15.488 76.859 1.00 49.88 784 ILE A N 1
ATOM 5905 C CA . ILE A 1 784 ? -26.007 15.641 76.219 1.00 49.88 784 ILE A CA 1
ATOM 5906 C C . ILE A 1 784 ? -24.914 15.980 77.250 1.00 49.88 784 ILE A C 1
ATOM 5908 O O . ILE A 1 784 ? -23.807 15.458 77.159 1.00 49.88 784 ILE A O 1
ATOM 5912 N N . LYS A 1 785 ? -25.235 16.751 78.300 1.00 45.28 785 LYS A N 1
ATOM 5913 C CA . LYS A 1 785 ? -24.289 17.093 79.384 1.00 45.28 785 LYS A CA 1
ATOM 5914 C C . LYS A 1 785 ? -23.854 15.894 80.249 1.00 45.28 785 LYS A C 1
ATOM 5916 O O . LYS A 1 785 ? -22.838 15.974 80.925 1.00 45.28 785 LYS A O 1
ATOM 5921 N N . ASN A 1 786 ? -24.591 14.780 80.218 1.00 43.38 786 ASN A N 1
ATOM 5922 C CA . ASN A 1 786 ? -24.313 13.593 81.039 1.00 43.38 786 ASN A CA 1
ATOM 5923 C C . ASN A 1 786 ? -23.534 12.480 80.304 1.00 43.38 786 ASN A C 1
ATOM 5925 O O . ASN A 1 786 ? -23.327 11.412 80.878 1.00 43.38 786 ASN A O 1
ATOM 5929 N N . LYS A 1 787 ? -23.092 12.698 79.056 1.00 44.00 787 LYS A N 1
ATOM 5930 C CA . LYS A 1 787 ? -22.254 11.750 78.298 1.00 44.00 787 LYS A CA 1
ATOM 5931 C C . LYS A 1 787 ? -20.933 12.398 77.870 1.00 44.00 787 LYS A C 1
ATOM 5933 O O . LYS A 1 787 ? -20.698 12.633 76.691 1.00 44.00 787 LYS A O 1
ATOM 5938 N N . GLU A 1 788 ? -20.051 12.653 78.832 1.00 40.25 788 GLU A N 1
ATOM 5939 C CA . GLU A 1 788 ? -18.636 12.931 78.562 1.00 40.25 788 GLU A CA 1
ATOM 5940 C C . GLU A 1 788 ? -17.838 11.623 78.586 1.00 40.25 788 GLU A C 1
ATOM 5942 O O . GLU A 1 788 ? -17.474 11.114 79.643 1.00 40.25 788 GLU A O 1
ATOM 5947 N N . SER A 1 789 ? -17.583 11.057 77.405 1.00 39.38 789 SER A N 1
ATOM 5948 C CA . SER A 1 789 ? -16.514 10.079 77.183 1.00 39.38 789 SER A CA 1
ATOM 5949 C C . SER A 1 789 ? -16.256 9.910 75.680 1.00 39.38 789 SER A C 1
ATOM 5951 O O . SER A 1 789 ? -17.078 9.351 74.961 1.00 39.38 789 SER A O 1
ATOM 5953 N N . THR A 1 790 ? -15.064 10.355 75.274 1.00 45.66 790 THR A N 1
ATOM 5954 C CA . THR A 1 790 ? -14.291 10.078 74.044 1.00 45.66 790 THR A CA 1
ATOM 5955 C C . THR A 1 790 ? -14.757 10.619 72.670 1.00 45.66 790 THR A C 1
ATOM 5957 O O . THR A 1 790 ? -15.789 10.256 72.127 1.00 45.66 790 THR A O 1
ATOM 5960 N N . SER A 1 791 ? -13.858 11.441 72.101 1.00 45.19 791 SER A N 1
ATOM 5961 C CA . SER A 1 791 ? -13.522 11.718 70.684 1.00 45.19 791 SER A CA 1
ATOM 5962 C C . SER A 1 791 ? -14.448 12.452 69.697 1.00 45.19 791 SER A C 1
ATOM 5964 O O . SER A 1 791 ? -14.033 12.584 68.551 1.00 45.19 791 SER A O 1
ATOM 5966 N N . ASP A 1 792 ? -15.598 13.020 70.073 1.00 47.41 792 ASP A N 1
ATOM 5967 C CA . ASP A 1 792 ? -16.450 13.779 69.117 1.00 47.41 792 ASP A CA 1
ATOM 5968 C C . ASP A 1 792 ? -16.774 15.237 69.542 1.00 47.41 792 ASP A C 1
ATOM 5970 O O . ASP A 1 792 ? -17.767 15.825 69.113 1.00 47.41 792 ASP A O 1
ATOM 5974 N N . GLY A 1 793 ? -15.912 15.879 70.342 1.00 44.41 793 GLY A N 1
ATOM 5975 C CA . GLY A 1 793 ? -16.120 17.265 70.810 1.00 44.41 793 GLY A CA 1
ATOM 5976 C C . GLY A 1 793 ? -16.282 18.309 69.689 1.00 44.41 793 GLY A C 1
ATOM 5977 O O . GLY A 1 793 ? -17.122 19.198 69.796 1.00 44.41 793 GLY A O 1
ATOM 5978 N N . ALA A 1 794 ? -15.566 18.150 68.571 1.00 47.41 794 ALA A N 1
ATOM 5979 C CA . ALA A 1 794 ? -15.618 19.089 67.444 1.00 47.41 794 ALA A CA 1
ATOM 5980 C C . ALA A 1 794 ? -16.933 19.021 66.639 1.00 47.41 794 ALA A C 1
ATOM 5982 O O . ALA A 1 794 ? -17.382 20.031 66.101 1.00 47.41 794 ALA A O 1
ATOM 5983 N N . LYS A 1 795 ? -17.598 17.855 66.585 1.00 49.38 795 LYS A N 1
ATOM 5984 C CA . LYS A 1 795 ? -18.906 17.721 65.916 1.00 49.38 795 LYS A CA 1
ATOM 5985 C C . LYS A 1 795 ? -20.041 18.305 66.757 1.00 49.38 795 LYS A C 1
ATOM 5987 O O . LYS A 1 795 ? -20.993 18.842 66.200 1.00 49.38 795 LYS A O 1
ATOM 5992 N N . CYS A 1 796 ? -19.929 18.248 68.085 1.00 45.22 796 CYS A N 1
ATOM 5993 C CA . CYS A 1 796 ? -20.897 18.877 68.984 1.00 45.22 796 CYS A CA 1
ATOM 5994 C C . CYS A 1 796 ? -20.886 20.408 68.873 1.00 45.22 796 CYS A C 1
ATOM 5996 O O . CYS A 1 796 ? -21.957 21.009 68.827 1.00 45.22 796 CYS A O 1
ATOM 5998 N N . GLU A 1 797 ? -19.715 21.045 68.772 1.00 53.69 797 GLU A N 1
ATOM 5999 C CA . GLU A 1 797 ? -19.639 22.501 68.565 1.00 53.69 797 GLU A CA 1
ATOM 6000 C C . GLU A 1 797 ? -20.236 22.930 67.217 1.00 53.69 797 GLU A C 1
ATOM 6002 O O . GLU A 1 797 ? -20.938 23.941 67.156 1.00 53.69 797 GLU A O 1
ATOM 6007 N N . GLN A 1 798 ? -20.050 22.128 66.163 1.00 56.81 798 GLN A N 1
ATOM 6008 C CA . GLN A 1 798 ? -20.645 22.379 64.849 1.00 56.81 798 GLN A CA 1
ATOM 6009 C C . GLN A 1 798 ? -22.180 22.257 64.870 1.00 56.81 798 GLN A C 1
ATOM 6011 O O . GLN A 1 798 ? -22.871 23.150 64.386 1.00 56.81 798 GLN A O 1
ATOM 6016 N N . ILE A 1 799 ? -22.730 21.217 65.509 1.00 56.09 799 ILE A N 1
ATOM 6017 C CA . ILE A 1 799 ? -24.187 21.016 65.628 1.00 56.09 799 ILE A CA 1
ATOM 6018 C C . ILE A 1 799 ? -24.835 22.124 66.473 1.00 56.09 799 ILE A C 1
ATOM 6020 O O . ILE A 1 799 ? -25.903 22.628 66.126 1.00 56.09 799 ILE A O 1
ATOM 6024 N N . VAL A 1 800 ? -24.182 22.555 67.558 1.00 60.28 800 VAL A N 1
ATOM 6025 C CA . VAL A 1 800 ? -24.663 23.673 68.388 1.00 60.28 800 VAL A CA 1
ATOM 6026 C C . VAL A 1 800 ? -24.587 25.006 67.628 1.00 60.28 800 VAL A C 1
ATOM 6028 O O . VAL A 1 800 ? -25.480 25.844 67.782 1.00 60.28 800 VAL A O 1
ATOM 6031 N N . GLY A 1 801 ? -23.569 25.200 66.782 1.00 67.00 801 GLY A N 1
ATOM 6032 C CA . GLY A 1 801 ? -23.456 26.346 65.875 1.00 67.00 801 GLY A CA 1
ATOM 6033 C C . GLY A 1 801 ? -24.581 26.396 64.837 1.00 67.00 801 GLY A C 1
ATOM 6034 O O . GLY A 1 801 ? -25.252 27.422 64.709 1.00 67.00 801 GLY A O 1
ATOM 6035 N N . ASP A 1 802 ? -24.859 25.271 64.176 1.00 61.72 802 ASP A N 1
ATOM 6036 C CA . ASP A 1 802 ? -25.919 25.152 63.167 1.00 61.72 802 ASP A CA 1
ATOM 6037 C C . ASP A 1 802 ? -27.321 25.323 63.776 1.00 61.72 802 ASP A C 1
ATOM 6039 O O . ASP A 1 802 ? -28.198 25.956 63.181 1.00 61.72 802 ASP A O 1
ATOM 6043 N N . MET A 1 803 ? -27.531 24.831 65.002 1.00 56.38 803 MET A N 1
ATOM 6044 C CA . MET A 1 803 ? -28.780 25.034 65.741 1.00 56.38 803 MET A CA 1
ATOM 6045 C C . MET A 1 803 ? -28.999 26.499 66.136 1.00 56.38 803 MET A C 1
ATOM 6047 O O . MET A 1 803 ? -30.113 27.002 65.988 1.00 56.38 803 MET A O 1
ATOM 6051 N N . LYS A 1 804 ? -27.955 27.212 66.584 1.00 63.94 804 LYS A N 1
ATOM 6052 C CA . LYS A 1 804 ? -28.044 28.656 66.870 1.00 63.94 804 LYS A CA 1
ATOM 6053 C C . LYS A 1 804 ? -28.329 29.468 65.606 1.00 63.94 804 LYS A C 1
ATOM 6055 O O . LYS A 1 804 ? -29.142 30.387 65.652 1.00 63.94 804 LYS A O 1
ATOM 6060 N N . ALA A 1 805 ? -27.724 29.102 64.475 1.00 62.97 805 ALA A N 1
ATOM 6061 C CA . ALA A 1 805 ? -27.978 29.751 63.189 1.00 62.97 805 ALA A CA 1
ATOM 6062 C C . ALA A 1 805 ? -29.424 29.540 62.698 1.00 62.97 805 ALA A C 1
ATOM 6064 O O . ALA A 1 805 ? -30.041 30.475 62.186 1.00 62.97 805 ALA A O 1
ATOM 6065 N N . LYS A 1 806 ? -29.999 28.345 62.897 1.00 63.62 806 LYS A N 1
ATOM 6066 C CA . LYS A 1 806 ? -31.419 28.078 62.601 1.00 63.62 806 LYS A CA 1
ATOM 6067 C C . LYS A 1 806 ? -32.367 28.811 63.552 1.00 63.62 806 LYS A C 1
ATOM 6069 O O . LYS A 1 806 ? -33.353 29.383 63.100 1.00 63.62 806 LYS A O 1
ATOM 6074 N N . GLN A 1 807 ? -32.041 28.874 64.843 1.00 56.97 807 GLN A N 1
ATOM 6075 C CA . GLN A 1 807 ? -32.819 29.630 65.829 1.00 56.97 807 GLN A CA 1
ATOM 6076 C C . GLN A 1 807 ? -32.855 31.133 65.499 1.00 56.97 807 GLN A C 1
ATOM 6078 O O . GLN A 1 807 ? -33.912 31.751 65.592 1.00 56.97 807 GLN A O 1
ATOM 6083 N N . GLN A 1 808 ? -31.732 31.708 65.054 1.00 64.38 808 GLN A N 1
ATOM 6084 C CA . GLN A 1 808 ? -31.657 33.104 64.613 1.00 64.38 808 GLN A CA 1
ATOM 6085 C C . GLN A 1 808 ? -32.554 33.365 63.388 1.00 64.38 808 GLN A C 1
ATOM 6087 O O . GLN A 1 808 ? -33.302 34.340 63.378 1.00 64.38 808 GLN A O 1
ATOM 6092 N N . LYS A 1 809 ? -32.566 32.451 62.406 1.00 60.62 809 LYS A N 1
ATOM 6093 C CA . LYS A 1 809 ? -33.434 32.541 61.217 1.00 60.62 809 LYS A CA 1
ATOM 6094 C C . LYS A 1 809 ? -34.927 32.448 61.545 1.00 60.62 809 LYS A C 1
ATOM 6096 O O . LYS A 1 809 ? -35.711 33.210 60.989 1.00 60.62 809 LYS A O 1
ATOM 6101 N N . ILE A 1 810 ? -35.319 31.579 62.480 1.00 56.25 810 ILE A N 1
ATOM 6102 C CA . ILE A 1 810 ? -36.719 31.451 62.927 1.00 56.25 810 ILE A CA 1
ATOM 6103 C C . ILE A 1 810 ? -37.182 32.731 63.643 1.00 56.25 810 ILE A C 1
ATOM 6105 O O . ILE A 1 810 ? -38.307 33.187 63.428 1.00 56.25 810 ILE A O 1
ATOM 6109 N N . VAL A 1 811 ? -36.311 33.354 64.447 1.00 61.16 811 VAL A N 1
ATOM 6110 C CA . VAL A 1 811 ? -36.591 34.630 65.135 1.00 61.16 811 VAL A CA 1
ATOM 6111 C C . VAL A 1 811 ? -36.688 35.800 64.146 1.00 61.16 811 VAL A C 1
ATOM 6113 O O . VAL A 1 811 ? -37.588 36.631 64.272 1.00 61.16 811 VAL A O 1
ATOM 6116 N N . GLU A 1 812 ? -35.828 35.855 63.126 1.00 58.66 812 GLU A N 1
ATOM 6117 C CA . GLU A 1 812 ? -35.875 36.862 62.048 1.00 58.66 812 GLU A CA 1
ATOM 6118 C C . GLU A 1 812 ? -37.114 36.696 61.139 1.00 58.66 812 GLU A C 1
ATOM 6120 O O . GLU A 1 812 ? -37.732 37.684 60.724 1.00 58.66 812 GLU A O 1
ATOM 6125 N N . ALA A 1 813 ? -37.544 35.456 60.884 1.00 52.72 813 ALA A N 1
ATOM 6126 C CA . ALA A 1 813 ? -38.758 35.154 60.124 1.00 52.72 813 ALA A CA 1
ATOM 6127 C C . ALA A 1 813 ? -40.042 35.548 60.879 1.00 52.72 813 ALA A C 1
ATOM 6129 O O . ALA A 1 813 ? -40.981 36.067 60.276 1.00 52.72 813 ALA A O 1
ATOM 6130 N N . THR A 1 814 ? -40.077 35.381 62.206 1.00 52.03 814 THR A N 1
ATOM 6131 C CA . THR A 1 814 ? -41.244 35.748 63.034 1.00 52.03 814 THR A CA 1
ATOM 6132 C C . THR A 1 814 ? -41.332 37.242 63.359 1.00 52.03 814 THR A C 1
ATOM 6134 O O . THR A 1 814 ? -42.430 37.741 63.598 1.00 52.03 814 THR A O 1
ATOM 6137 N N . THR A 1 815 ? -40.223 37.989 63.323 1.00 53.25 815 THR A N 1
ATOM 6138 C CA . THR A 1 815 ? -40.214 39.441 63.605 1.00 53.25 815 THR A CA 1
ATOM 6139 C C . THR A 1 815 ? -40.355 40.335 62.367 1.00 53.25 815 THR A C 1
ATOM 6141 O O . THR A 1 815 ? -40.733 41.497 62.508 1.00 53.25 815 THR A O 1
ATOM 6144 N N . SER A 1 816 ? -40.120 39.826 61.150 1.00 44.88 816 SER A N 1
ATOM 6145 C CA . SER A 1 816 ? -40.139 40.630 59.910 1.00 44.88 816 SER A CA 1
ATOM 6146 C C . SER A 1 816 ? -41.508 40.775 59.221 1.00 44.88 816 SER A C 1
ATOM 6148 O O . SER A 1 816 ? -41.619 41.502 58.231 1.00 44.88 816 SER A O 1
ATOM 6150 N N . GLY A 1 817 ? -42.569 40.133 59.727 1.00 48.41 817 GLY A N 1
ATOM 6151 C CA . GLY A 1 817 ? -43.955 40.361 59.281 1.00 48.41 817 GLY A CA 1
ATOM 6152 C C . GLY A 1 817 ? -44.248 40.062 57.799 1.00 48.41 817 GLY A C 1
ATOM 6153 O O . GLY A 1 817 ? -45.266 40.513 57.275 1.00 48.41 817 GLY A O 1
ATOM 6154 N N . ARG A 1 818 ? -43.376 39.322 57.102 1.00 45.88 818 ARG A N 1
ATOM 6155 C CA . ARG A 1 818 ? -43.534 38.937 55.690 1.00 45.88 818 ARG A CA 1
ATOM 6156 C C . ARG A 1 818 ? -43.371 37.426 55.521 1.00 45.88 818 ARG A C 1
ATOM 6158 O O . ARG A 1 818 ? -42.298 36.948 55.183 1.00 45.88 818 ARG A O 1
ATOM 6165 N N . GLY A 1 819 ? -44.459 36.689 55.722 1.00 44.22 819 GLY A N 1
ATOM 6166 C CA . GLY A 1 819 ? -44.547 35.257 55.427 1.00 44.22 819 GLY A CA 1
ATOM 6167 C C . GLY A 1 819 ? -45.736 34.620 56.139 1.00 44.22 819 GLY A C 1
ATOM 6168 O O . GLY A 1 819 ? -46.029 34.975 57.276 1.00 44.22 819 GLY A O 1
ATOM 6169 N N . SER A 1 820 ? -46.470 33.735 55.463 1.00 48.34 820 SER A N 1
ATOM 6170 C CA . SER A 1 820 ? -47.626 33.055 56.059 1.00 48.34 820 SER A CA 1
ATOM 6171 C C . SER A 1 820 ? -47.175 32.049 57.128 1.00 48.34 820 SER A C 1
ATOM 6173 O O . SER A 1 820 ? -46.149 31.393 56.961 1.00 48.34 820 SER A O 1
ATOM 6175 N N . ASN A 1 821 ? -47.959 31.888 58.202 1.00 41.38 821 ASN A N 1
ATOM 6176 C CA . ASN A 1 821 ? -47.679 30.998 59.346 1.00 41.38 821 ASN A CA 1
ATOM 6177 C C . ASN A 1 821 ? -47.435 29.511 58.988 1.00 41.38 821 ASN A C 1
ATOM 6179 O O . ASN A 1 821 ? -47.095 28.729 59.870 1.00 41.38 821 ASN A O 1
ATOM 6183 N N . ALA A 1 822 ? -47.611 29.106 57.727 1.00 44.22 822 ALA A N 1
ATOM 6184 C CA . ALA A 1 822 ? -47.392 27.739 57.263 1.00 44.22 822 ALA A CA 1
ATOM 6185 C C . ALA A 1 822 ? -45.913 27.420 56.964 1.00 44.22 822 ALA A C 1
ATOM 6187 O O . ALA A 1 822 ? -45.506 26.273 57.132 1.00 44.22 822 ALA A O 1
ATOM 6188 N N . ASP A 1 823 ? -45.100 28.408 56.575 1.00 45.56 823 ASP A N 1
ATOM 6189 C CA . ASP A 1 823 ? -43.700 28.163 56.190 1.00 45.56 823 ASP A CA 1
ATOM 6190 C C . ASP A 1 823 ? -42.769 28.078 57.414 1.00 45.56 823 ASP A C 1
ATOM 6192 O O . ASP A 1 823 ? -41.874 27.240 57.448 1.00 45.56 823 ASP A O 1
ATOM 6196 N N . ALA A 1 824 ? -43.051 28.839 58.480 1.00 44.50 824 ALA A N 1
ATOM 6197 C CA . ALA A 1 824 ? -42.312 28.779 59.750 1.00 44.50 824 ALA A CA 1
ATOM 6198 C C . ALA A 1 824 ? -42.599 27.514 60.587 1.00 44.50 824 ALA A C 1
ATOM 6200 O O . ALA A 1 824 ? -41.876 27.226 61.533 1.00 44.50 824 ALA A O 1
ATOM 6201 N N . ALA A 1 825 ? -43.670 26.779 60.270 1.00 41.88 825 ALA A N 1
ATOM 6202 C CA . ALA A 1 825 ? -44.002 25.503 60.907 1.00 41.88 825 ALA A CA 1
ATOM 6203 C C . ALA A 1 825 ? -43.405 24.291 60.164 1.00 41.88 825 ALA A C 1
ATOM 6205 O O . ALA A 1 825 ? -43.457 23.175 60.678 1.00 41.88 825 ALA A O 1
ATOM 6206 N N . LYS A 1 826 ? -42.886 24.499 58.945 1.00 41.69 826 LYS A N 1
ATOM 6207 C CA . LYS A 1 826 ? -42.338 23.452 58.070 1.00 41.69 826 LYS A CA 1
ATOM 6208 C C . LYS A 1 826 ? -40.804 23.387 58.100 1.00 41.69 826 LYS A C 1
ATOM 6210 O O . LYS A 1 826 ? -40.246 22.351 57.742 1.00 41.69 826 LYS A O 1
ATOM 6215 N N . GLU A 1 827 ? -40.150 24.481 58.487 1.00 39.22 827 GLU A N 1
ATOM 6216 C CA . GLU A 1 827 ? -38.696 24.619 58.681 1.00 39.22 827 GLU A CA 1
ATOM 6217 C C . GLU A 1 827 ? -38.285 24.292 60.125 1.00 39.22 827 GLU A C 1
ATOM 6219 O O . GLU A 1 827 ? -37.211 23.661 60.302 1.00 39.22 827 GLU A O 1
#

Radius of gyration: 79.09 Å; Cα contacts (8 Å, |Δi|>4): 740; chains: 1; bounding box: 169×73×239 Å